Protein AF-A0A2G1YJS3-F1 (afdb_monomer)

Radius of gyration: 33.69 Å; Cα contacts (8 Å, |Δi|>4): 1370; chains: 1; bounding box: 72×81×88 Å

Foldseek 3Di:
DDAAWDWDDAPNDIDIDGVVCCVPLAVQLLQVLLVHGDDDLVVDDDPDDSVLSSLLCLLQPQEAEQEPQHPDPVSVVSVVSNLALAQHYYAAEYAQRHDGDPVCVVDDYHHADDPDPVSRVVNSPVSSVCVNCCVVDRRGRPNNVVCCVVVVAPDVVPVVSNLVVLLVQLVPDDDLSSLSSSCSRQVSDPPHDLVSLQSSLVVNVLVVVLVVSLVSLVSSCVNPVLALVSLLSNLQSLLSVDDVSLVVSLVSLVSSCVSPVLPLSSLQSNLVSCVVVVVLVVSLVSLVSSCVSPVLDLSSLLSNLLSQCLVPVDLPGPSLVSLVVSCVSLVPDDLALLSLQSVLLSCVSNVVPVSSVVSNVVSLVRDLDLVSLQVSLVSLCSSLVSVRVNVSSPVSSVVSVVSSVVSLCVLLDDPDPDQPDDDDFAAAKEWEAEQQAQAWDQDPVRDTHGFFDADDDDQHHHLLVQCLCAAVDPPHPHPDDLVRYAYEYQENLHQQLDLVSLVVSLVSVVSNCVSNVHDLLRYHYAYDLRNFNQVVLVVPVLCRNLSVLVSLCVSLPDPSSCVQQVLFPDPSDPPDGHGQLLSRWGWRDDPSNLEIEIHAEQCNVRHNVDQAGERDPSSLVVVVVVCDPDHPSRAAYEYHHAFALDDDPDDQDQDPVRDGDDDRHHHPCSLVVQVSCLSSNHAEYEYEDQLDWDWDWADRDDPPSVHDSPGTYIYIYARHQTTDPVSDDPPAFHKGKMKTAPDSHQDAPAFGIKIWIWGFDPDRPTHIDTPDIDGDHD

Nearest PDB structures (foldseek):
  6tzt-assembly1_A  TM=5.117E-01  e=1.471E-02  Homo sapiens
  3mkr-assembly1_A  TM=5.051E-01  e=1.759E-02  Bos taurus
  9g8o-assembly1_B  TM=3.560E-01  e=1.721E-03  Homo sapiens
  5a1v-assembly1_Q  TM=5.017E-01  e=2.515E-02  Mus musculus
  7qds-assembly1_B  TM=3.649E-01  e=2.942E-03  Homo sapiens

Structure (mmCIF, N/CA/C/O backbone):
data_AF-A0A2G1YJS3-F1
#
_entry.id   AF-A0A2G1YJS3-F1
#
loop_
_atom_site.group_PDB
_atom_site.id
_atom_site.type_symbol
_atom_site.label_atom_id
_atom_site.label_alt_id
_atom_site.label_comp_id
_atom_site.label_asym_id
_atom_site.label_entity_id
_atom_site.label_seq_id
_atom_site.pdbx_PDB_ins_code
_atom_site.Cartn_x
_atom_site.Cartn_y
_atom_site.Cartn_z
_atom_site.occupancy
_atom_site.B_iso_or_equiv
_atom_site.auth_seq_id
_atom_site.auth_comp_id
_atom_site.auth_asym_id
_atom_site.auth_atom_id
_atom_site.pdbx_PDB_model_num
ATOM 1 N N . MET A 1 1 ? 17.536 25.707 -36.604 1.00 84.62 1 MET A N 1
ATOM 2 C CA . MET A 1 1 ? 18.272 26.511 -37.613 1.00 84.62 1 MET A CA 1
ATOM 3 C C . MET A 1 1 ? 19.395 27.272 -36.917 1.00 84.62 1 MET A C 1
ATOM 5 O O . MET A 1 1 ? 19.230 27.537 -35.730 1.00 84.62 1 MET A O 1
ATOM 9 N N . PRO A 1 2 ? 20.509 27.614 -37.590 1.00 83.12 2 PRO A N 1
ATOM 10 C CA . PRO A 1 2 ? 21.547 28.486 -37.027 1.00 83.12 2 PRO A CA 1
ATOM 11 C C . PRO A 1 2 ? 21.031 29.907 -36.730 1.00 83.12 2 PRO A C 1
ATOM 13 O O . PRO A 1 2 ? 19.958 30.285 -37.195 1.00 83.12 2 PRO A O 1
ATOM 16 N N . PHE A 1 3 ? 21.807 30.699 -35.981 1.00 82.25 3 PHE A N 1
ATOM 17 C CA . PHE A 1 3 ? 21.450 32.068 -35.582 1.00 82.25 3 PHE A CA 1
ATOM 18 C C . PHE A 1 3 ? 22.384 33.126 -36.182 1.00 82.25 3 PHE A C 1
ATOM 20 O O . PHE A 1 3 ? 23.585 32.888 -36.347 1.00 82.25 3 PHE A O 1
ATOM 27 N N . GLY A 1 4 ? 21.834 34.315 -36.450 1.00 83.50 4 GLY A N 1
ATOM 28 C CA . GLY A 1 4 ? 22.567 35.466 -36.983 1.00 83.50 4 GLY A CA 1
ATOM 29 C C . GLY A 1 4 ? 23.189 35.235 -38.364 1.00 83.50 4 GLY A C 1
ATOM 30 O O . GLY A 1 4 ? 22.829 34.312 -39.093 1.00 83.50 4 GLY A O 1
ATOM 31 N N . ARG A 1 5 ? 24.159 36.081 -38.724 1.00 86.38 5 ARG A N 1
ATOM 32 C CA . ARG A 1 5 ? 24.977 35.879 -39.926 1.00 86.38 5 ARG A CA 1
ATOM 33 C C . ARG A 1 5 ? 26.061 34.856 -39.662 1.00 86.38 5 ARG A C 1
ATOM 35 O O . ARG A 1 5 ? 26.774 34.931 -38.653 1.00 86.38 5 ARG A O 1
ATOM 42 N N . ARG A 1 6 ? 26.176 33.878 -40.551 1.00 84.19 6 ARG A N 1
ATOM 43 C CA . ARG A 1 6 ? 27.137 32.790 -40.404 1.00 84.19 6 ARG A CA 1
ATOM 44 C C . ARG A 1 6 ? 27.801 32.494 -41.731 1.00 84.19 6 ARG A C 1
ATOM 46 O O . ARG A 1 6 ? 27.121 32.201 -42.712 1.00 84.19 6 ARG A O 1
ATOM 53 N N . ALA A 1 7 ? 29.128 32.533 -41.715 1.00 81.06 7 ALA A N 1
ATOM 54 C CA . ALA A 1 7 ? 29.941 32.056 -42.813 1.00 81.06 7 ALA A CA 1
ATOM 55 C C . ALA A 1 7 ? 30.203 30.549 -42.670 1.00 81.06 7 ALA A C 1
ATOM 57 O O . ALA A 1 7 ? 30.446 30.068 -41.561 1.00 81.06 7 ALA A O 1
ATOM 58 N N . TYR A 1 8 ? 30.154 29.804 -43.769 1.00 72.38 8 TYR A N 1
ATOM 59 C CA . TYR A 1 8 ? 30.517 28.390 -43.824 1.00 72.38 8 TYR A CA 1
ATOM 60 C C . TYR A 1 8 ? 31.071 28.009 -45.192 1.00 72.38 8 TYR A C 1
ATOM 62 O O . TYR A 1 8 ? 30.878 28.711 -46.182 1.00 72.38 8 TYR A O 1
ATOM 70 N N . ILE A 1 9 ? 31.757 26.871 -45.222 1.00 71.19 9 ILE A N 1
ATOM 71 C CA . ILE A 1 9 ? 32.312 26.290 -46.438 1.00 71.19 9 ILE A CA 1
ATOM 72 C C . ILE A 1 9 ? 31.300 25.283 -46.994 1.00 71.19 9 ILE A C 1
ATOM 74 O O . ILE A 1 9 ? 30.866 24.379 -46.275 1.00 71.19 9 ILE A O 1
ATOM 78 N N . ASN A 1 10 ? 30.924 25.446 -48.261 1.00 69.00 10 ASN A N 1
ATOM 79 C CA . ASN A 1 10 ? 30.030 24.550 -48.989 1.00 69.00 10 ASN A CA 1
ATOM 80 C C . ASN A 1 10 ? 30.782 23.949 -50.180 1.00 69.00 10 ASN A C 1
ATOM 82 O O . ASN A 1 10 ? 30.911 24.586 -51.224 1.00 69.00 10 ASN A O 1
ATOM 86 N N . GLY A 1 11 ? 31.324 22.743 -50.009 1.00 70.88 11 GLY A N 1
ATOM 87 C CA . GLY A 1 11 ? 32.300 22.203 -50.957 1.00 70.88 11 GLY A CA 1
ATOM 88 C C . GLY A 1 11 ? 33.600 23.006 -50.894 1.00 70.88 11 GLY A C 1
ATOM 89 O O . GLY A 1 11 ? 34.223 23.046 -49.837 1.00 70.88 11 GLY A O 1
ATOM 90 N N . ASP A 1 12 ? 33.968 23.662 -51.996 1.00 66.06 12 ASP A N 1
ATOM 91 C CA . ASP A 1 12 ? 35.183 24.486 -52.096 1.00 66.06 12 ASP A CA 1
ATOM 92 C C . ASP A 1 12 ? 34.917 26.000 -51.918 1.00 66.06 12 ASP A C 1
ATOM 94 O O . ASP A 1 12 ? 35.863 26.786 -51.830 1.00 66.06 12 ASP A O 1
ATOM 98 N N . ASP A 1 13 ? 33.648 26.424 -51.812 1.00 72.19 13 ASP A N 1
ATOM 99 C CA . ASP A 1 13 ? 33.253 27.839 -51.758 1.00 72.19 13 ASP A CA 1
ATOM 100 C C . ASP A 1 13 ? 32.917 28.320 -50.336 1.00 72.19 13 ASP A C 1
ATOM 102 O O . ASP A 1 13 ? 32.229 27.641 -49.570 1.00 72.19 13 ASP A O 1
ATOM 106 N N . SER A 1 14 ? 33.337 29.546 -50.001 1.00 75.38 14 SER A N 1
ATOM 107 C CA . SER A 1 14 ? 32.932 30.246 -48.772 1.00 75.38 14 SER A CA 1
ATOM 108 C C . SER A 1 14 ? 31.627 31.008 -48.990 1.00 75.38 14 SER A C 1
ATOM 110 O O . SER A 1 14 ? 31.489 31.762 -49.955 1.00 75.38 14 SER A O 1
ATOM 112 N N . ARG A 1 15 ? 30.667 30.834 -48.083 1.00 75.50 15 ARG A N 1
ATOM 113 C CA . ARG A 1 15 ? 29.327 31.424 -48.163 1.00 75.50 15 ARG A CA 1
ATOM 114 C C . ARG A 1 15 ? 28.925 32.045 -46.849 1.00 75.50 15 ARG A C 1
ATOM 116 O O . ARG A 1 15 ? 29.264 31.511 -45.804 1.00 75.50 15 ARG A O 1
ATOM 123 N N . GLU A 1 16 ? 28.133 33.109 -46.902 1.00 82.25 16 GLU A N 1
ATOM 124 C CA . GLU A 1 16 ? 27.511 33.728 -45.732 1.00 82.25 16 GLU A CA 1
ATOM 125 C C . GLU A 1 16 ? 25.987 33.693 -45.872 1.00 82.25 16 GLU A C 1
ATOM 127 O O . GLU A 1 16 ? 25.449 34.016 -46.930 1.00 82.25 16 GLU A O 1
ATOM 132 N N . VAL A 1 17 ? 25.290 33.289 -44.808 1.00 82.19 17 VAL A N 1
ATOM 133 C CA . VAL A 1 17 ? 23.821 33.270 -44.749 1.00 82.19 17 VAL A CA 1
ATOM 134 C C . VAL A 1 17 ? 23.357 34.078 -43.542 1.00 82.19 17 VAL A C 1
ATOM 136 O O . VAL A 1 17 ? 23.880 33.911 -42.438 1.00 82.19 17 VAL A O 1
ATOM 139 N N . ASP A 1 18 ? 22.371 34.950 -43.761 1.00 88.44 18 ASP A N 1
ATOM 140 C CA . ASP A 1 18 ? 21.687 35.714 -42.716 1.00 88.44 18 ASP A CA 1
ATOM 141 C C . ASP A 1 18 ? 20.450 34.943 -42.237 1.00 88.44 18 ASP A C 1
ATOM 143 O O . ASP A 1 18 ? 19.372 35.005 -42.835 1.00 88.44 18 ASP A O 1
ATOM 147 N N . PHE A 1 19 ? 20.618 34.178 -41.157 1.00 87.94 19 PHE A N 1
ATOM 148 C CA . PHE A 1 19 ? 19.557 33.328 -40.622 1.00 87.94 19 PHE A CA 1
ATOM 149 C C . PHE A 1 19 ? 18.447 34.117 -39.913 1.00 87.94 19 PHE A C 1
ATOM 151 O O . PHE A 1 19 ? 17.335 33.604 -39.784 1.00 87.94 19 PHE A O 1
ATOM 158 N N . GLU A 1 20 ? 18.699 35.368 -39.510 1.00 89.31 20 GLU A N 1
ATOM 159 C CA . GLU A 1 20 ? 17.640 36.251 -39.004 1.00 89.31 20 GLU A CA 1
ATOM 160 C C . GLU A 1 20 ? 16.728 36.714 -40.134 1.00 89.31 20 GLU A C 1
ATOM 162 O O . GLU A 1 20 ? 15.501 36.660 -40.008 1.00 89.31 20 GLU A O 1
ATOM 167 N N . ALA A 1 21 ? 17.313 37.143 -41.255 1.00 88.06 21 ALA A N 1
ATOM 168 C CA . ALA A 1 21 ? 16.539 37.522 -42.430 1.00 88.06 21 ALA A CA 1
ATOM 169 C C . ALA A 1 21 ? 15.719 36.331 -42.948 1.00 88.06 21 ALA A C 1
ATOM 171 O O . ALA A 1 21 ? 14.517 36.467 -43.169 1.00 88.06 21 ALA A O 1
ATOM 172 N N . LEU A 1 22 ? 16.336 35.150 -43.046 1.00 89.62 22 LEU A N 1
ATOM 173 C CA . LEU A 1 22 ? 15.660 33.925 -43.472 1.00 89.62 22 LEU A CA 1
ATOM 174 C C . LEU A 1 22 ? 14.475 33.554 -42.562 1.00 89.62 22 LEU A C 1
ATOM 176 O O . LEU A 1 22 ? 13.387 33.250 -43.057 1.00 89.62 22 LEU A O 1
ATOM 180 N N . TYR A 1 23 ? 14.656 33.595 -41.237 1.00 91.56 23 TYR A N 1
ATOM 181 C CA . TYR A 1 23 ? 13.576 33.291 -40.299 1.00 91.56 23 TYR A CA 1
ATOM 182 C C . TYR A 1 23 ? 12.413 34.277 -40.445 1.00 91.56 23 TYR A C 1
ATOM 184 O O . TYR A 1 23 ? 11.275 33.867 -40.675 1.00 91.56 23 TYR A O 1
ATOM 192 N N . ASN A 1 24 ? 12.702 35.577 -40.365 1.00 90.19 24 ASN A N 1
ATOM 193 C CA . ASN A 1 24 ? 11.674 36.615 -40.306 1.00 90.19 24 ASN A CA 1
ATOM 194 C C . ASN A 1 24 ? 10.959 36.828 -41.645 1.00 90.19 24 ASN A C 1
ATOM 196 O O . ASN A 1 24 ? 9.751 37.058 -41.665 1.00 90.19 24 ASN A O 1
ATOM 200 N N . GLN A 1 25 ? 11.691 36.756 -42.758 1.00 90.38 25 GLN A N 1
ATOM 201 C CA . GLN A 1 25 ? 11.172 37.117 -44.080 1.00 90.38 25 GLN A CA 1
ATOM 202 C C . GLN A 1 25 ? 10.686 35.916 -44.886 1.00 90.38 25 GLN A C 1
ATOM 204 O O . GLN A 1 25 ? 9.979 36.113 -45.865 1.00 90.38 25 GLN A O 1
ATOM 209 N N . VAL A 1 26 ? 11.042 34.685 -44.506 1.00 90.69 26 VAL A N 1
ATOM 210 C CA . VAL A 1 26 ? 10.693 33.489 -45.288 1.00 90.69 26 VAL A CA 1
ATOM 211 C C . VAL A 1 26 ? 9.972 32.459 -44.427 1.00 90.69 26 VAL A C 1
ATOM 213 O O . VAL A 1 26 ? 8.802 32.161 -44.673 1.00 90.69 26 VAL A O 1
ATOM 216 N N . ILE A 1 27 ? 10.639 31.931 -43.397 1.00 93.06 27 ILE A N 1
ATOM 217 C CA . ILE A 1 27 ? 10.118 30.800 -42.613 1.00 93.06 27 ILE A CA 1
ATOM 218 C C . ILE A 1 27 ? 8.857 31.213 -41.846 1.00 93.06 27 ILE A C 1
ATOM 220 O O . ILE A 1 27 ? 7.812 30.577 -41.994 1.00 93.06 27 ILE A O 1
ATOM 224 N N . SER A 1 28 ? 8.921 32.302 -41.078 1.00 93.19 28 SER A N 1
ATOM 225 C CA . SER A 1 28 ? 7.798 32.796 -40.276 1.00 93.19 28 SER A CA 1
ATOM 226 C C . SER A 1 28 ? 6.593 33.173 -41.135 1.00 93.19 28 SER A C 1
ATOM 228 O O . SER A 1 28 ? 5.469 32.802 -40.798 1.00 93.19 28 SER A O 1
ATOM 230 N N . LEU A 1 29 ? 6.815 33.824 -42.283 1.00 93.25 29 LEU A N 1
ATOM 231 C CA . LEU A 1 29 ? 5.738 34.168 -43.216 1.00 93.25 29 LEU A CA 1
ATOM 232 C C . LEU A 1 29 ? 5.111 32.923 -43.856 1.00 93.25 29 LEU A C 1
ATOM 234 O O . LEU A 1 29 ? 3.889 32.854 -43.974 1.00 93.25 29 LEU A O 1
ATOM 238 N N . GLY A 1 30 ? 5.910 31.913 -44.213 1.00 92.75 30 GLY A N 1
ATOM 239 C CA . GLY A 1 30 ? 5.402 30.637 -44.730 1.00 92.75 30 GLY A CA 1
ATOM 240 C C . GLY A 1 30 ? 4.544 29.882 -43.709 1.00 92.75 30 GLY A C 1
ATOM 241 O O . GLY A 1 30 ? 3.482 29.359 -44.055 1.00 92.75 30 GLY A O 1
ATOM 242 N N . VAL A 1 31 ? 4.961 29.877 -42.439 1.00 93.12 31 VAL A N 1
ATOM 243 C CA . VAL A 1 31 ? 4.206 29.273 -41.326 1.00 93.12 31 VAL A CA 1
ATOM 244 C C . VAL A 1 31 ? 2.888 30.017 -41.082 1.00 93.12 31 VAL A C 1
ATOM 246 O O . VAL A 1 31 ? 1.831 29.386 -40.998 1.00 93.12 31 VAL A O 1
ATOM 249 N N . GLN A 1 32 ? 2.921 31.350 -41.046 1.00 93.00 32 GLN A N 1
ATOM 250 C CA . GLN A 1 32 ? 1.727 32.185 -40.872 1.00 93.00 32 GLN A CA 1
ATOM 251 C C . GLN A 1 32 ? 0.754 32.061 -42.051 1.00 93.00 32 GLN A C 1
ATOM 253 O O . GLN A 1 32 ? -0.455 31.959 -41.842 1.00 93.00 32 GLN A O 1
ATOM 258 N N . ALA A 1 33 ? 1.258 31.974 -43.286 1.00 88.75 33 ALA A N 1
ATOM 259 C CA . ALA A 1 33 ? 0.445 31.741 -44.481 1.00 88.75 33 ALA A CA 1
ATOM 260 C C . ALA A 1 33 ? -0.280 30.382 -44.459 1.00 88.75 33 ALA A C 1
ATOM 262 O O . ALA A 1 33 ? -1.255 30.183 -45.188 1.00 88.75 33 ALA A O 1
ATOM 263 N N . ALA A 1 34 ? 0.180 29.438 -43.633 1.00 89.25 34 ALA A N 1
ATOM 264 C CA . ALA A 1 34 ? -0.485 28.167 -43.370 1.00 89.25 34 ALA A CA 1
ATOM 265 C C . ALA A 1 34 ? -1.435 28.204 -42.155 1.00 89.25 34 ALA A C 1
ATOM 267 O O . ALA A 1 34 ? -1.963 27.160 -41.774 1.00 89.25 34 ALA A O 1
ATOM 268 N N . GLY A 1 35 ? -1.665 29.377 -41.552 1.00 88.62 35 GLY A N 1
ATOM 269 C CA . GLY A 1 35 ? -2.533 29.546 -40.384 1.00 88.62 35 GLY A CA 1
ATOM 270 C C . GLY A 1 35 ? -1.928 29.018 -39.082 1.00 88.62 35 GLY A C 1
ATOM 271 O O . GLY A 1 35 ? -2.668 28.659 -38.169 1.00 88.62 35 GLY A O 1
ATOM 272 N N . ARG A 1 36 ? -0.595 28.921 -39.000 1.00 89.38 36 ARG A N 1
ATOM 273 C CA . ARG A 1 36 ? 0.131 28.429 -37.820 1.00 89.38 36 ARG A CA 1
ATOM 274 C C . ARG A 1 36 ? 0.968 29.536 -37.180 1.00 89.38 36 ARG A C 1
ATOM 276 O O . ARG A 1 36 ? 1.333 30.513 -37.831 1.00 89.38 36 ARG A O 1
ATOM 283 N N . THR A 1 37 ? 1.307 29.350 -35.908 1.00 89.75 37 THR A N 1
ATOM 284 C CA . THR A 1 37 ? 2.161 30.273 -35.151 1.00 89.75 37 THR A CA 1
ATOM 285 C C . THR A 1 37 ? 3.617 29.802 -35.211 1.00 89.75 37 THR A C 1
ATOM 287 O O . THR A 1 37 ? 3.895 28.694 -34.744 1.00 89.75 37 THR A O 1
ATOM 290 N N . PRO A 1 38 ? 4.551 30.588 -35.780 1.00 90.31 38 PRO A N 1
ATOM 291 C CA . PRO A 1 38 ? 5.971 30.260 -35.736 1.00 90.31 38 PRO A CA 1
ATOM 292 C C . PRO A 1 38 ? 6.515 30.454 -34.317 1.00 90.31 38 PRO A C 1
ATOM 294 O O . PRO A 1 38 ? 6.115 31.379 -33.612 1.00 90.31 38 PRO A O 1
ATOM 297 N N . LEU A 1 39 ? 7.421 29.569 -33.907 1.00 87.06 39 LEU A N 1
ATOM 298 C CA . LEU A 1 39 ? 8.127 29.653 -32.635 1.00 87.06 39 LEU A CA 1
ATOM 299 C C . LEU A 1 39 ? 9.562 29.172 -32.839 1.00 87.06 39 LEU A C 1
ATOM 301 O O . LEU A 1 39 ? 9.781 28.013 -33.206 1.00 87.06 39 LEU A O 1
ATOM 305 N N . ARG A 1 40 ? 10.538 30.042 -32.573 1.00 85.75 40 ARG A N 1
ATOM 306 C CA . ARG A 1 40 ? 11.958 29.678 -32.558 1.00 85.75 40 ARG A CA 1
ATOM 307 C C . ARG A 1 40 ? 12.425 29.453 -31.124 1.00 85.75 40 ARG A C 1
ATOM 309 O O . ARG A 1 40 ? 12.032 30.174 -30.217 1.00 85.75 40 ARG A O 1
ATOM 316 N N . ILE A 1 41 ? 13.276 28.449 -30.915 1.00 71.00 41 ILE A N 1
ATOM 317 C CA . ILE A 1 41 ? 13.687 27.988 -29.575 1.00 71.00 41 ILE A CA 1
ATOM 318 C C . ILE A 1 41 ? 14.299 29.100 -28.701 1.00 71.00 41 ILE A C 1
ATOM 320 O O . ILE A 1 41 ? 14.109 29.084 -27.492 1.00 71.00 41 ILE A O 1
ATOM 324 N N . GLU A 1 42 ? 14.975 30.083 -29.296 1.00 66.25 42 GLU A N 1
ATOM 325 C CA . GLU A 1 42 ? 15.589 31.210 -28.575 1.00 66.25 42 GLU A CA 1
ATOM 326 C C . GLU A 1 42 ? 14.587 32.304 -28.157 1.00 66.25 42 GLU A C 1
ATOM 328 O O . GLU A 1 42 ? 14.887 33.112 -27.285 1.00 66.25 42 GLU A O 1
ATOM 333 N N . GLU A 1 43 ? 13.377 32.321 -28.725 1.00 71.00 43 GLU A N 1
ATOM 334 C CA . GLU A 1 43 ? 12.305 33.261 -28.347 1.00 71.00 43 GLU A CA 1
ATOM 335 C C . GLU A 1 43 ? 11.604 32.841 -27.040 1.00 71.00 43 GLU A C 1
ATOM 337 O O . GLU A 1 43 ? 10.724 33.538 -26.531 1.00 71.00 43 GLU A O 1
ATOM 342 N N . LEU A 1 44 ? 12.009 31.703 -26.468 1.00 64.69 44 LEU A N 1
ATOM 343 C CA . LEU A 1 44 ? 11.517 31.176 -25.202 1.00 64.69 44 LEU A CA 1
ATOM 344 C C . LEU A 1 44 ? 12.278 31.806 -24.030 1.00 64.69 44 LEU A C 1
ATOM 346 O O . LEU A 1 44 ? 13.322 31.318 -23.604 1.00 64.69 44 LEU A O 1
ATOM 350 N N . VAL A 1 45 ? 11.727 32.884 -23.472 1.00 52.62 45 VAL A N 1
ATOM 351 C CA . VAL A 1 45 ? 12.222 33.490 -22.229 1.00 52.62 45 VAL A CA 1
ATOM 352 C C . VAL A 1 45 ? 11.371 32.992 -21.060 1.00 52.62 45 VAL A C 1
ATOM 354 O O . VAL A 1 45 ? 10.408 33.638 -20.654 1.00 52.62 45 VAL A O 1
ATOM 357 N N . THR A 1 46 ? 11.719 31.824 -20.518 1.00 52.69 46 THR A N 1
ATOM 358 C CA . THR A 1 46 ? 11.095 31.274 -19.300 1.00 52.69 46 THR A CA 1
ATOM 359 C C . THR A 1 46 ? 12.162 30.904 -18.264 1.00 52.69 46 THR A C 1
ATOM 361 O O . THR A 1 46 ? 13.117 30.209 -18.619 1.00 52.69 46 THR A O 1
ATOM 364 N N . PRO A 1 47 ? 12.031 31.313 -16.983 1.00 41.78 47 PRO A N 1
ATOM 365 C CA . PRO A 1 47 ? 12.973 30.924 -15.930 1.00 41.78 47 PRO A CA 1
ATOM 366 C C . PRO A 1 47 ? 13.071 29.395 -15.795 1.00 41.78 47 PRO A C 1
ATOM 368 O O . PRO A 1 47 ? 12.049 28.719 -15.723 1.00 41.78 47 PRO A O 1
ATOM 371 N N . GLY A 1 48 ? 14.285 28.835 -15.762 1.00 52.38 48 GLY A N 1
ATOM 372 C CA . GLY A 1 48 ? 14.510 27.395 -15.570 1.00 52.38 48 GLY A CA 1
ATOM 373 C C . GLY A 1 48 ? 15.720 26.850 -16.334 1.00 52.38 48 GLY A C 1
ATOM 374 O O . GLY A 1 48 ? 16.473 27.598 -16.953 1.00 52.38 48 GLY A O 1
ATOM 375 N N . ASN A 1 49 ? 15.919 25.528 -16.289 1.00 47.84 49 ASN A N 1
ATOM 376 C CA . ASN A 1 49 ? 17.010 24.873 -17.014 1.00 47.84 49 ASN A CA 1
ATOM 377 C C . ASN A 1 49 ? 16.747 24.907 -18.531 1.00 47.84 49 ASN A C 1
ATOM 379 O O . ASN A 1 49 ? 15.840 24.235 -19.027 1.00 47.84 49 ASN A O 1
ATOM 383 N N . ILE A 1 50 ? 17.573 25.667 -19.253 1.00 54.12 50 ILE A N 1
ATOM 384 C CA . ILE A 1 50 ? 17.506 25.862 -20.709 1.00 54.12 50 ILE A CA 1
ATOM 385 C C . ILE A 1 50 ? 17.516 24.516 -21.451 1.00 54.12 50 ILE A C 1
ATOM 387 O O . ILE A 1 50 ? 16.779 24.347 -22.422 1.00 54.12 50 ILE A O 1
ATOM 391 N N . ALA A 1 51 ? 18.288 23.531 -20.968 1.00 54.62 51 ALA A N 1
ATOM 392 C CA . ALA A 1 51 ? 18.459 22.249 -21.646 1.00 54.62 51 ALA A CA 1
ATOM 393 C C . ALA A 1 51 ? 17.170 21.411 -21.700 1.00 54.62 51 ALA A C 1
ATOM 395 O O . ALA A 1 51 ? 16.899 20.753 -22.701 1.00 54.62 51 ALA A O 1
ATOM 396 N N . SER A 1 52 ? 16.344 21.463 -20.655 1.00 58.12 52 SER A N 1
ATOM 397 C CA . SER A 1 52 ? 15.088 20.703 -20.597 1.00 58.12 52 SER A CA 1
ATOM 398 C C . SER A 1 52 ? 13.971 21.358 -21.419 1.00 58.12 52 SER A C 1
ATOM 400 O O . SER A 1 52 ? 13.104 20.669 -21.955 1.00 58.12 52 SER A O 1
ATOM 402 N N . GLN A 1 53 ? 13.990 22.689 -21.556 1.00 65.62 53 GLN A N 1
ATOM 403 C CA . GLN A 1 53 ? 12.928 23.438 -22.236 1.00 65.62 53 GLN A CA 1
ATOM 404 C C . GLN A 1 53 ? 12.944 23.229 -23.756 1.00 65.62 53 GLN A C 1
ATOM 406 O O . GLN A 1 53 ? 11.898 22.942 -24.344 1.00 65.62 53 GLN A O 1
ATOM 411 N N . TYR A 1 54 ? 14.115 23.325 -24.397 1.00 74.00 54 TYR A N 1
ATOM 412 C CA . TYR A 1 54 ? 14.208 23.170 -25.853 1.00 74.00 54 TYR A CA 1
ATOM 413 C C . TYR A 1 54 ? 13.885 21.729 -26.292 1.00 74.00 54 TYR A C 1
ATOM 415 O O . TYR A 1 54 ? 13.164 21.535 -27.272 1.00 74.00 54 TYR A O 1
ATOM 423 N N . LEU A 1 55 ? 14.330 20.724 -25.522 1.00 72.12 55 LEU A N 1
ATOM 424 C CA . LEU A 1 55 ? 14.036 19.308 -25.772 1.00 72.12 55 LEU A CA 1
ATOM 425 C C . LEU A 1 55 ? 12.535 19.013 -25.689 1.00 72.12 55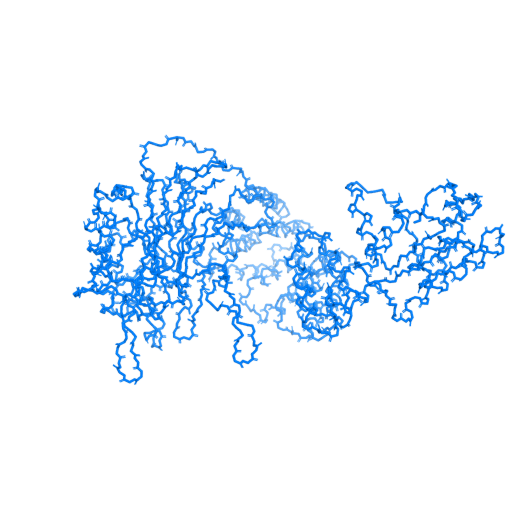 LEU A C 1
ATOM 427 O O . LEU A 1 55 ? 11.972 18.377 -26.580 1.00 72.12 55 LEU A O 1
ATOM 431 N N . ASN A 1 56 ? 11.856 19.530 -24.663 1.00 69.81 56 ASN A N 1
ATOM 432 C CA . ASN A 1 56 ? 10.411 19.352 -24.539 1.00 69.81 56 ASN A CA 1
ATOM 433 C C . ASN A 1 56 ? 9.668 19.985 -25.721 1.00 69.81 56 ASN A C 1
ATOM 435 O O . ASN A 1 56 ? 8.741 19.384 -26.267 1.00 69.81 56 ASN A O 1
ATOM 439 N N . ARG A 1 57 ? 10.082 21.178 -26.161 1.00 79.38 57 ARG A N 1
ATOM 440 C CA . ARG A 1 57 ? 9.438 21.883 -27.279 1.00 79.38 57 ARG A CA 1
ATOM 441 C C . ARG A 1 57 ? 9.669 21.190 -28.613 1.00 79.38 57 ARG A C 1
ATOM 443 O O . ARG A 1 57 ? 8.711 21.022 -29.363 1.00 79.38 57 ARG A O 1
ATOM 450 N N . ILE A 1 58 ? 10.890 20.733 -28.888 1.00 82.38 58 ILE A N 1
ATOM 451 C CA . ILE A 1 58 ? 11.185 20.066 -30.158 1.00 82.38 58 ILE A CA 1
ATOM 452 C C . ILE A 1 58 ? 10.449 18.724 -30.272 1.00 82.38 58 ILE A C 1
ATOM 454 O O . ILE A 1 58 ? 9.911 18.406 -31.330 1.00 82.38 58 ILE A O 1
ATOM 458 N N . VAL A 1 59 ? 10.322 17.963 -29.179 1.00 78.62 59 VAL A N 1
ATOM 459 C CA . VAL A 1 59 ? 9.583 16.688 -29.175 1.00 78.62 59 VAL A CA 1
ATOM 460 C C . VAL A 1 59 ? 8.065 16.900 -29.236 1.00 78.62 59 VAL A C 1
ATOM 462 O O . VAL A 1 59 ? 7.382 16.182 -29.966 1.00 78.62 59 VAL A O 1
ATOM 465 N N . SER A 1 60 ? 7.527 17.897 -28.526 1.00 74.69 60 SER A N 1
ATOM 466 C CA . SER A 1 60 ? 6.073 18.118 -28.432 1.00 74.69 60 SER A CA 1
ATOM 467 C C . SER A 1 60 ? 5.461 18.900 -29.596 1.00 74.69 60 SER A C 1
ATOM 469 O O . SER A 1 60 ? 4.261 18.747 -29.835 1.00 74.69 60 SER A O 1
ATOM 471 N N . ALA A 1 61 ? 6.249 19.684 -30.344 1.00 84.25 61 ALA A N 1
ATOM 472 C CA . ALA A 1 61 ? 5.753 20.517 -31.439 1.00 84.25 61 ALA A CA 1
ATOM 473 C C . ALA A 1 61 ? 4.940 19.717 -32.472 1.00 84.25 61 ALA A C 1
ATOM 475 O O . ALA A 1 61 ? 5.343 18.628 -32.900 1.00 84.25 61 ALA A O 1
ATOM 476 N N . ASP A 1 62 ? 3.817 20.289 -32.913 1.00 83.88 62 ASP A N 1
ATOM 477 C CA . ASP A 1 62 ? 2.933 19.688 -33.923 1.00 83.88 62 ASP A CA 1
ATOM 478 C C . ASP A 1 62 ? 3.632 19.506 -35.273 1.00 83.88 62 ASP A C 1
ATOM 480 O O . ASP A 1 62 ? 3.356 18.561 -36.006 1.00 83.88 62 ASP A O 1
ATOM 484 N N . LEU A 1 63 ? 4.573 20.400 -35.579 1.00 88.25 63 LEU A N 1
ATOM 485 C CA . LEU A 1 63 ? 5.418 20.378 -36.763 1.00 88.25 63 LEU A CA 1
ATOM 486 C C . LEU A 1 63 ? 6.769 21.013 -36.419 1.00 88.25 63 LEU A C 1
ATOM 488 O O . LEU A 1 63 ? 6.806 22.082 -35.813 1.00 88.25 63 LEU A O 1
ATOM 492 N N . ALA A 1 64 ? 7.861 20.383 -36.846 1.00 91.00 64 ALA A N 1
ATOM 493 C CA . ALA A 1 64 ? 9.201 20.963 -36.787 1.00 91.00 64 ALA A CA 1
ATOM 494 C C . ALA A 1 64 ? 9.695 21.330 -38.197 1.00 91.00 64 ALA A C 1
ATOM 496 O O . ALA A 1 64 ? 9.434 20.601 -39.155 1.00 91.00 64 ALA A O 1
ATOM 497 N N . ILE A 1 65 ? 10.424 22.442 -38.320 1.00 92.62 65 ILE A N 1
ATOM 498 C CA . ILE A 1 65 ? 11.115 22.841 -39.553 1.00 92.62 65 ILE A CA 1
ATOM 499 C C . ILE A 1 65 ? 12.614 22.888 -39.250 1.00 92.62 65 ILE A C 1
ATOM 501 O O . ILE A 1 65 ? 13.047 23.648 -38.383 1.00 92.62 65 ILE A O 1
ATOM 505 N N . ALA A 1 66 ? 13.399 22.068 -39.947 1.00 92.94 66 ALA A N 1
ATOM 506 C CA . ALA A 1 66 ? 14.846 22.000 -39.783 1.00 92.94 66 ALA A CA 1
ATOM 507 C C . ALA A 1 66 ? 15.543 22.587 -41.014 1.00 92.94 66 ALA A C 1
ATOM 509 O O . ALA A 1 66 ? 15.455 22.032 -42.107 1.00 92.94 66 ALA A O 1
ATOM 510 N N . ASP A 1 67 ? 16.238 23.708 -40.819 1.00 92.50 67 ASP A N 1
ATOM 511 C CA . ASP A 1 67 ? 17.098 24.304 -41.841 1.00 92.50 67 ASP A CA 1
ATOM 512 C C . ASP A 1 67 ? 18.479 23.647 -41.838 1.00 92.50 67 ASP A C 1
ATOM 514 O O . ASP A 1 67 ? 19.215 23.750 -40.857 1.00 92.50 67 ASP A O 1
ATOM 518 N N . LEU A 1 68 ? 18.811 22.987 -42.944 1.00 92.00 68 LEU A N 1
ATOM 519 C CA . LEU A 1 68 ? 20.042 22.228 -43.156 1.00 92.00 68 LEU A CA 1
ATOM 520 C C . LEU A 1 68 ? 21.039 22.979 -44.040 1.00 92.00 68 LEU A C 1
ATOM 522 O O . LEU A 1 68 ? 21.995 22.378 -44.526 1.00 92.00 68 LEU A O 1
ATOM 526 N N . SER A 1 69 ? 20.824 24.278 -44.261 1.00 88.38 69 SER A N 1
ATOM 527 C CA . SER A 1 69 ? 21.581 25.073 -45.228 1.00 88.38 69 SER A CA 1
ATOM 528 C C . SER A 1 69 ? 23.063 25.194 -44.875 1.00 88.38 69 SER A C 1
ATOM 530 O O . SER A 1 69 ? 23.872 25.488 -45.744 1.00 88.38 69 SER A O 1
ATOM 532 N N . MET A 1 70 ? 23.427 24.936 -43.615 1.00 86.00 70 MET A N 1
ATOM 533 C CA . MET A 1 70 ? 24.797 24.900 -43.104 1.00 86.00 70 MET A CA 1
ATOM 534 C C . MET A 1 70 ? 25.060 23.581 -42.358 1.00 86.00 70 MET A C 1
ATOM 536 O O . MET A 1 70 ? 24.175 23.123 -41.632 1.00 86.00 70 MET A O 1
ATOM 540 N N . PRO A 1 71 ? 26.293 23.028 -42.408 1.00 83.88 71 PRO A N 1
ATOM 541 C CA . PRO A 1 71 ? 26.714 21.908 -41.570 1.00 83.88 71 PRO A CA 1
ATOM 542 C C . PRO A 1 71 ? 26.849 22.293 -40.091 1.00 83.88 71 PRO A C 1
ATOM 544 O O . PRO A 1 71 ? 27.944 22.457 -39.557 1.00 83.88 71 PRO A O 1
ATOM 547 N N . ASN A 1 72 ? 25.709 22.440 -39.421 1.00 87.62 72 ASN A N 1
ATOM 548 C CA . ASN A 1 72 ? 25.620 22.793 -38.014 1.00 87.62 72 ASN A CA 1
ATOM 549 C C . ASN A 1 72 ? 25.299 21.554 -37.162 1.00 87.62 72 ASN A C 1
ATOM 551 O O . ASN A 1 72 ? 24.209 20.990 -37.251 1.00 87.62 72 ASN A O 1
ATOM 555 N N . GLY A 1 73 ? 26.243 21.164 -36.300 1.00 85.88 73 GLY A N 1
ATOM 556 C CA . GLY A 1 73 ? 26.102 19.989 -35.437 1.00 85.88 73 GLY A CA 1
ATOM 557 C C . GLY A 1 73 ? 24.894 20.042 -34.496 1.00 85.88 73 GLY A C 1
ATOM 558 O O . GLY A 1 73 ? 24.260 19.012 -34.286 1.00 85.88 73 GLY A O 1
ATOM 559 N N . ASN A 1 74 ? 24.519 21.225 -33.994 1.00 86.19 74 ASN A N 1
ATOM 560 C CA . ASN A 1 74 ? 23.360 21.367 -33.107 1.00 86.19 74 ASN A CA 1
ATOM 561 C C . ASN A 1 74 ? 22.059 21.087 -33.859 1.00 86.19 74 ASN A C 1
ATOM 563 O O . ASN A 1 74 ? 21.224 20.339 -33.366 1.00 86.19 74 ASN A O 1
ATOM 567 N N . VAL A 1 75 ? 21.918 21.613 -35.082 1.00 88.88 75 VAL A N 1
ATOM 568 C CA . VAL A 1 75 ? 20.728 21.355 -35.907 1.00 88.88 75 VAL A CA 1
ATOM 569 C C . VAL A 1 75 ? 20.595 19.867 -36.227 1.00 88.88 75 VAL A C 1
ATOM 571 O O . VAL A 1 75 ? 19.498 19.321 -36.148 1.00 88.88 75 VAL A O 1
ATOM 574 N N . TYR A 1 76 ? 21.699 19.194 -36.556 1.00 90.25 76 TYR A N 1
ATOM 575 C CA . TYR A 1 76 ? 21.683 17.753 -36.819 1.00 90.25 76 TYR A CA 1
ATOM 576 C C . TYR A 1 76 ? 21.340 16.937 -35.570 1.00 90.25 76 TYR A C 1
ATOM 578 O O . TYR A 1 76 ? 20.563 15.987 -35.654 1.00 90.25 76 TYR A O 1
ATOM 586 N N . TYR A 1 77 ? 21.871 17.328 -34.412 1.00 86.69 77 TYR A N 1
ATOM 587 C CA . TYR A 1 77 ? 21.578 16.691 -33.131 1.00 86.69 77 TYR A CA 1
ATOM 588 C C . TYR A 1 77 ? 20.097 16.838 -32.744 1.00 86.69 77 TYR A C 1
ATOM 590 O O . TYR A 1 77 ? 19.424 15.853 -32.442 1.00 86.69 77 TYR A O 1
ATOM 598 N N . GLU A 1 78 ? 19.562 18.054 -32.839 1.00 88.25 78 GLU A N 1
ATOM 599 C CA . GLU A 1 78 ? 18.151 18.376 -32.607 1.00 88.25 78 GLU A CA 1
ATOM 600 C C . GLU A 1 78 ? 17.216 17.634 -33.571 1.00 88.25 78 GLU A C 1
ATOM 602 O O . GLU A 1 78 ? 16.203 17.069 -33.145 1.00 88.25 78 GLU A O 1
ATOM 607 N N . LEU A 1 79 ? 17.575 17.581 -34.859 1.00 89.81 79 LEU A N 1
ATOM 608 C CA . LEU A 1 79 ? 16.839 16.818 -35.863 1.00 89.81 79 LEU A CA 1
ATOM 609 C C . LEU A 1 79 ? 16.831 15.323 -35.523 1.00 89.81 79 LEU A C 1
ATOM 611 O O . LEU A 1 79 ? 15.771 14.703 -35.574 1.00 89.81 79 LEU A O 1
ATOM 615 N N . GLY A 1 80 ? 17.973 14.757 -35.125 1.00 88.19 80 GLY A N 1
ATOM 616 C CA . GLY A 1 80 ? 18.075 13.360 -34.701 1.00 88.19 80 GLY A CA 1
ATOM 617 C C . GLY A 1 80 ? 17.190 13.046 -33.492 1.00 88.19 80 GLY A C 1
ATOM 618 O O . GLY A 1 80 ? 16.474 12.042 -33.498 1.00 88.19 80 GLY A O 1
ATOM 619 N N . ILE A 1 81 ? 17.160 13.929 -32.486 1.00 85.62 81 ILE A N 1
ATOM 620 C CA . ILE A 1 81 ? 16.274 13.797 -31.316 1.00 85.62 81 ILE A CA 1
ATOM 621 C C . ILE A 1 81 ? 14.805 13.846 -31.736 1.00 85.62 81 ILE A C 1
ATOM 623 O O . ILE A 1 81 ? 14.038 12.950 -31.374 1.00 85.62 81 ILE A O 1
ATOM 627 N N . ARG A 1 82 ? 14.413 14.860 -32.523 1.00 86.94 82 ARG A N 1
ATOM 628 C CA . ARG A 1 82 ? 13.048 14.987 -33.053 1.00 86.94 82 ARG A CA 1
ATOM 629 C C . ARG A 1 82 ? 12.645 13.722 -33.796 1.00 86.94 82 ARG A C 1
ATOM 631 O O . ARG A 1 82 ? 11.564 13.193 -33.549 1.00 86.94 82 ARG A O 1
ATOM 638 N N . GLN A 1 83 ? 13.524 13.238 -34.670 1.00 86.12 83 GLN A N 1
ATOM 639 C CA . GLN A 1 83 ? 13.248 12.083 -35.505 1.00 86.12 83 GLN A CA 1
ATOM 640 C C . GLN A 1 83 ? 13.214 10.764 -34.718 1.00 86.12 83 GLN A C 1
ATOM 642 O O . GLN A 1 83 ? 12.528 9.837 -35.135 1.00 86.12 83 GLN A O 1
ATOM 647 N N . SER A 1 84 ? 13.897 10.678 -33.576 1.00 81.44 84 SER A N 1
ATOM 648 C CA . SER A 1 84 ? 13.922 9.466 -32.746 1.00 81.44 84 SER A CA 1
ATOM 649 C C . SER A 1 84 ? 12.750 9.387 -31.767 1.00 81.44 84 SER A C 1
ATOM 651 O O . SER A 1 84 ? 12.219 8.306 -31.533 1.00 81.44 84 SER A O 1
ATOM 653 N N . LEU A 1 85 ? 12.350 10.519 -31.178 1.00 76.81 85 LEU A N 1
ATOM 654 C CA . LEU A 1 85 ? 11.381 10.551 -30.073 1.00 76.81 85 LEU A CA 1
ATOM 655 C C . LEU A 1 85 ? 9.954 10.911 -30.500 1.00 76.81 85 LEU A C 1
ATOM 657 O O . LEU A 1 85 ? 9.024 10.726 -29.716 1.00 76.81 85 LEU A O 1
ATOM 661 N N . SER A 1 86 ? 9.770 11.441 -31.711 1.00 77.50 86 SER A N 1
ATOM 662 C CA . SER A 1 86 ? 8.470 11.882 -32.210 1.00 77.50 86 SER A CA 1
ATOM 663 C C . SER A 1 86 ? 8.195 11.320 -33.599 1.00 77.50 86 SER A C 1
ATOM 665 O O . SER A 1 86 ? 9.036 11.380 -34.495 1.00 77.50 86 SER A O 1
ATOM 667 N N . ASN A 1 87 ? 6.982 10.824 -33.814 1.00 76.31 87 ASN A N 1
ATOM 668 C CA . ASN A 1 87 ? 6.490 10.475 -35.145 1.00 76.31 87 ASN A CA 1
ATOM 669 C C . ASN A 1 87 ? 5.777 11.653 -35.838 1.00 76.31 87 ASN A C 1
ATOM 671 O O . ASN A 1 87 ? 5.334 11.519 -36.978 1.00 76.31 87 ASN A O 1
ATOM 675 N N . LYS A 1 88 ? 5.673 12.809 -35.170 1.00 82.38 88 LYS A N 1
ATOM 676 C CA . LYS A 1 88 ? 5.015 13.998 -35.708 1.00 82.38 88 LYS A CA 1
ATOM 677 C C . LYS A 1 88 ? 5.812 14.592 -36.888 1.00 82.38 88 LYS A C 1
ATOM 679 O O . LYS A 1 88 ? 7.043 14.482 -36.923 1.00 82.38 88 LYS A O 1
ATOM 684 N N . PRO A 1 89 ? 5.143 15.296 -37.820 1.00 87.00 89 PRO A N 1
ATOM 685 C CA . PRO A 1 89 ? 5.753 15.912 -38.996 1.00 87.00 89 PRO A CA 1
ATOM 686 C C . PRO A 1 89 ? 7.063 16.673 -38.761 1.00 87.00 89 PRO A C 1
ATOM 688 O O . PRO A 1 89 ? 7.222 17.408 -37.778 1.00 87.00 89 PRO A O 1
ATOM 691 N N . THR A 1 90 ? 8.013 16.525 -39.687 1.00 89.94 90 THR A N 1
ATOM 692 C CA . THR A 1 90 ? 9.233 17.341 -39.773 1.00 89.94 90 THR A CA 1
ATOM 693 C C . THR A 1 90 ? 9.517 17.689 -41.229 1.00 89.94 90 THR A C 1
ATOM 695 O O . THR A 1 90 ? 9.612 16.808 -42.078 1.00 89.94 90 THR A O 1
ATOM 698 N N . ILE A 1 91 ? 9.625 18.984 -41.521 1.00 91.62 91 ILE A N 1
ATOM 699 C CA . ILE A 1 91 ? 9.982 19.494 -42.845 1.00 91.62 91 ILE A CA 1
ATOM 700 C C . ILE A 1 91 ? 11.461 19.860 -42.823 1.00 91.62 91 ILE A C 1
ATOM 702 O O . ILE A 1 91 ? 11.905 20.647 -41.986 1.00 91.62 91 ILE A O 1
ATOM 706 N N . LEU A 1 92 ? 12.214 19.292 -43.759 1.00 92.69 92 LEU A N 1
ATOM 707 C CA . LEU A 1 92 ? 13.604 19.656 -43.994 1.00 92.69 92 LEU A CA 1
ATOM 708 C C . LEU A 1 92 ? 13.648 20.738 -45.069 1.00 92.69 92 LEU A C 1
ATOM 710 O O . LEU A 1 92 ? 13.028 20.577 -46.123 1.00 92.69 92 LEU A O 1
ATOM 714 N N . ILE A 1 93 ? 14.384 21.814 -44.815 1.00 93.31 93 ILE A N 1
ATOM 715 C CA . ILE A 1 93 ? 14.637 22.874 -45.794 1.00 93.31 93 ILE A CA 1
ATOM 716 C C . ILE A 1 93 ? 16.144 23.070 -45.954 1.00 93.31 93 ILE A C 1
ATOM 718 O O . ILE A 1 93 ? 16.898 22.863 -45.005 1.00 93.31 93 ILE A O 1
ATOM 722 N N . ALA A 1 94 ? 16.589 23.451 -47.145 1.00 91.94 94 ALA A N 1
ATOM 723 C CA . ALA A 1 94 ? 17.976 23.832 -47.387 1.00 91.94 94 ALA A CA 1
ATOM 724 C C . ALA A 1 94 ? 18.061 24.818 -48.555 1.00 91.94 94 ALA A C 1
ATOM 726 O O . ALA A 1 94 ? 17.212 24.791 -49.445 1.00 91.94 94 ALA A O 1
ATOM 727 N N . ALA A 1 95 ? 19.091 25.660 -48.586 1.00 88.81 95 ALA A N 1
ATOM 728 C CA . ALA A 1 95 ? 19.393 26.442 -49.777 1.00 88.81 95 ALA A CA 1
ATOM 729 C C . ALA A 1 95 ? 19.654 25.504 -50.973 1.00 88.81 95 ALA A C 1
ATOM 731 O O . ALA A 1 95 ? 20.194 24.407 -50.816 1.00 88.81 95 ALA A O 1
ATOM 732 N N . HIS A 1 96 ? 19.244 25.924 -52.172 1.00 87.12 96 HIS A N 1
ATOM 733 C CA . HIS A 1 96 ? 19.231 25.077 -53.374 1.00 87.12 96 HIS A CA 1
ATOM 734 C C . HIS A 1 96 ? 20.566 24.413 -53.746 1.00 87.12 96 HIS A C 1
ATOM 736 O O . HIS A 1 96 ? 20.593 23.394 -54.430 1.00 87.12 96 HIS A O 1
ATOM 742 N N . ASP A 1 97 ? 21.667 24.996 -53.304 1.00 84.38 97 ASP A N 1
ATOM 743 C CA . ASP A 1 97 ? 23.038 24.625 -53.619 1.00 84.38 97 ASP A CA 1
ATOM 744 C C . ASP A 1 97 ? 23.788 24.044 -52.412 1.00 84.38 97 ASP A C 1
ATOM 746 O O . ASP A 1 97 ? 24.995 23.808 -52.479 1.00 84.38 97 ASP A O 1
ATOM 750 N N . THR A 1 98 ? 23.095 23.771 -51.305 1.00 86.38 98 THR A N 1
ATOM 751 C CA . THR A 1 98 ? 23.673 23.119 -50.127 1.00 86.38 98 THR A CA 1
ATOM 752 C C . THR A 1 98 ? 24.084 21.673 -50.426 1.00 86.38 98 THR A C 1
ATOM 754 O O . THR A 1 98 ? 23.277 20.843 -50.854 1.00 86.38 98 THR A O 1
ATOM 757 N N . VAL A 1 99 ? 25.332 21.321 -50.099 1.00 85.62 99 VAL A N 1
ATOM 758 C CA . VAL A 1 99 ? 25.796 19.927 -50.112 1.00 85.62 99 VAL A CA 1
ATOM 759 C C . VAL A 1 99 ? 25.349 19.219 -48.830 1.00 85.62 99 VAL A C 1
ATOM 761 O O . VAL A 1 99 ? 25.986 19.312 -47.783 1.00 85.62 99 VAL A O 1
ATOM 764 N N . LEU A 1 100 ? 24.245 18.476 -48.911 1.00 86.62 100 LEU A N 1
ATOM 765 C CA . LEU A 1 100 ? 23.690 17.753 -47.762 1.00 86.62 100 LEU A CA 1
ATOM 766 C C . LEU A 1 100 ? 24.543 16.525 -47.367 1.00 86.62 100 LEU A C 1
ATOM 768 O O . LEU A 1 100 ? 25.146 15.890 -48.240 1.00 86.62 100 LEU A O 1
ATOM 772 N N . PRO A 1 101 ? 24.570 16.119 -46.086 1.00 84.94 101 PRO A N 1
ATOM 773 C CA . PRO A 1 101 ? 25.119 14.828 -45.657 1.00 84.94 101 PRO A CA 1
ATOM 774 C C . PRO A 1 101 ? 24.387 13.634 -46.290 1.00 84.94 101 PRO A C 1
ATOM 776 O O . PRO A 1 101 ? 23.194 13.720 -46.577 1.00 84.94 101 PRO A O 1
ATOM 779 N N . PHE A 1 102 ? 25.090 12.511 -46.488 1.00 83.75 102 PHE A N 1
ATOM 780 C CA . PHE A 1 102 ? 24.575 11.327 -47.195 1.00 83.75 102 PHE A CA 1
ATOM 781 C C . PHE A 1 102 ? 23.212 10.841 -46.666 1.00 83.75 102 PHE A C 1
ATOM 783 O O . PHE A 1 102 ? 22.272 10.723 -47.449 1.00 83.75 102 PHE A O 1
ATOM 790 N N . ASP A 1 103 ? 23.070 10.655 -45.350 1.00 80.00 103 ASP A N 1
ATOM 791 C CA . ASP A 1 103 ? 21.833 10.140 -44.737 1.00 80.00 103 ASP A CA 1
ATOM 792 C C . ASP A 1 103 ? 20.638 11.106 -44.838 1.00 80.00 103 ASP A C 1
ATOM 794 O O . ASP A 1 103 ? 19.481 10.683 -44.802 1.00 80.00 103 ASP A O 1
ATOM 798 N N . LEU A 1 104 ? 20.899 12.407 -45.012 1.00 85.00 104 LEU A N 1
ATOM 799 C CA . LEU A 1 104 ? 19.866 13.436 -45.169 1.00 85.00 104 LEU A CA 1
ATOM 800 C C . LEU A 1 104 ? 19.451 13.636 -46.635 1.00 85.00 104 LEU A C 1
ATOM 802 O O . LEU A 1 104 ? 18.316 14.035 -46.887 1.00 85.00 104 LEU A O 1
ATOM 806 N N . ARG A 1 105 ? 20.310 13.299 -47.613 1.00 79.75 105 ARG A N 1
ATOM 807 C CA . ARG A 1 105 ? 19.972 13.348 -49.057 1.00 79.75 105 ARG A CA 1
ATOM 808 C C . ARG A 1 105 ? 18.856 12.386 -49.447 1.00 79.75 105 ARG A C 1
ATOM 810 O O . ARG A 1 105 ? 18.156 12.627 -50.423 1.00 79.75 105 ARG A O 1
ATOM 817 N N . ASN A 1 106 ? 18.708 11.298 -48.697 1.00 78.06 106 ASN A N 1
ATOM 818 C CA . ASN A 1 106 ? 17.691 10.280 -48.950 1.00 78.06 106 ASN A CA 1
ATOM 819 C C . ASN A 1 106 ? 16.308 10.676 -48.401 1.00 78.06 106 ASN A C 1
ATOM 821 O O . ASN A 1 106 ? 15.348 9.921 -48.546 1.00 78.06 106 ASN A O 1
ATOM 825 N N . GLN A 1 107 ? 16.192 11.852 -47.776 1.00 84.69 107 GLN A N 1
ATOM 826 C CA . GLN A 1 107 ? 14.938 12.416 -47.291 1.00 84.69 107 GLN A CA 1
ATOM 827 C C . GLN A 1 107 ? 14.479 13.559 -48.200 1.00 84.69 107 GLN A C 1
ATOM 829 O O . GLN A 1 107 ? 15.263 14.185 -48.912 1.00 84.69 107 GLN A O 1
ATOM 834 N N . ARG A 1 108 ? 13.176 13.848 -48.184 1.00 86.31 108 ARG A N 1
ATOM 835 C CA . ARG A 1 108 ? 12.610 14.928 -48.991 1.00 86.31 108 ARG A CA 1
ATOM 836 C C . ARG A 1 108 ? 12.935 16.281 -48.351 1.00 86.31 108 ARG A C 1
ATOM 838 O O . ARG A 1 108 ? 12.410 16.600 -47.288 1.00 86.31 108 ARG A O 1
ATOM 845 N N . VAL A 1 109 ? 13.774 17.069 -49.022 1.00 90.38 109 VAL A N 1
ATOM 846 C CA . VAL A 1 109 ? 14.187 18.415 -48.594 1.00 90.38 109 VAL A CA 1
ATOM 847 C C . VAL A 1 109 ? 13.582 19.458 -49.530 1.00 90.38 109 VAL A C 1
ATOM 849 O O . VAL A 1 109 ? 13.658 19.318 -50.751 1.00 90.38 109 VAL A O 1
ATOM 852 N N . LEU A 1 110 ? 12.961 20.497 -48.971 1.00 91.88 110 LEU A N 1
ATOM 853 C CA . LEU A 1 110 ? 12.542 21.673 -49.727 1.00 91.88 110 LEU A CA 1
ATOM 854 C C . LEU A 1 110 ? 13.780 22.534 -49.980 1.00 91.88 110 LEU A C 1
ATOM 856 O O . LEU A 1 110 ? 14.308 23.175 -49.070 1.00 91.88 110 LEU A O 1
ATOM 860 N N . LEU A 1 111 ? 14.240 22.515 -51.225 1.00 91.50 111 LEU A N 1
ATOM 861 C CA . LEU A 1 111 ? 15.311 23.378 -51.694 1.00 91.50 111 LEU A CA 1
ATOM 862 C C . LEU A 1 111 ? 14.748 24.768 -51.981 1.00 91.50 111 LEU A C 1
ATOM 864 O O . LEU A 1 111 ? 13.826 24.895 -52.785 1.00 91.50 111 LEU A O 1
ATOM 868 N N . TYR A 1 112 ? 15.269 25.788 -51.303 1.00 88.88 112 TYR A N 1
ATOM 869 C CA . TYR A 1 112 ? 14.790 27.158 -51.444 1.00 88.88 112 TYR A CA 1
ATOM 870 C C . TYR A 1 112 ? 15.826 28.083 -52.083 1.00 88.88 112 TYR A C 1
ATOM 872 O O . TYR A 1 112 ? 17.043 27.926 -51.930 1.00 88.88 112 TYR A O 1
ATOM 880 N N . HIS A 1 113 ? 15.299 29.094 -52.767 1.00 84.12 113 HIS A N 1
ATOM 881 C CA . HIS A 1 113 ? 16.031 30.248 -53.266 1.00 84.12 113 HIS A CA 1
ATOM 882 C C . HIS A 1 113 ? 15.540 31.483 -52.508 1.00 84.12 113 HIS A C 1
ATOM 884 O O . HIS A 1 113 ? 14.364 31.578 -52.162 1.00 84.12 113 HIS A O 1
ATOM 890 N N . TRP A 1 114 ? 16.437 32.411 -52.187 1.00 83.44 114 TRP A N 1
ATOM 891 C CA . TRP A 1 114 ? 16.076 33.590 -51.389 1.00 83.44 114 TRP A CA 1
ATOM 892 C C . TRP A 1 114 ? 16.907 34.826 -51.751 1.00 83.44 114 TRP A C 1
ATOM 894 O O . TRP A 1 114 ? 17.048 35.750 -50.952 1.00 83.44 114 TRP A O 1
ATOM 904 N N . SER A 1 115 ? 17.480 34.837 -52.957 1.00 81.81 115 SER A N 1
ATOM 905 C CA . SER A 1 115 ? 18.346 35.912 -53.440 1.00 81.81 115 SER A CA 1
ATOM 906 C C . SER A 1 115 ? 17.548 37.064 -54.052 1.00 81.81 115 SER A C 1
ATOM 908 O O . SER A 1 115 ? 18.014 38.204 -54.032 1.00 81.81 115 SER A O 1
ATOM 910 N N . THR A 1 116 ? 16.342 36.797 -54.563 1.00 87.06 116 THR A N 1
ATOM 911 C CA . THR A 1 116 ? 15.429 37.819 -55.096 1.00 87.06 116 THR A CA 1
ATOM 912 C C . THR A 1 116 ? 14.080 37.827 -54.372 1.00 87.06 116 THR A C 1
ATOM 914 O O . THR A 1 116 ? 13.677 36.850 -53.744 1.00 87.06 116 THR A O 1
ATOM 917 N N . ALA A 1 117 ? 13.347 38.940 -54.468 1.00 84.88 117 ALA A N 1
ATOM 918 C CA . ALA A 1 117 ? 12.018 39.059 -53.863 1.00 84.88 117 ALA A CA 1
ATOM 919 C C . ALA A 1 117 ? 10.999 38.063 -54.453 1.00 84.88 117 ALA A C 1
ATOM 921 O O . ALA A 1 117 ? 10.108 37.602 -53.741 1.00 84.88 117 ALA A O 1
ATOM 922 N N . GLU A 1 118 ? 11.139 37.720 -55.737 1.00 89.75 118 GLU A N 1
ATOM 923 C CA . GLU A 1 118 ? 10.288 36.739 -56.416 1.00 89.75 118 GLU A CA 1
ATOM 924 C C . GLU A 1 118 ? 10.539 35.323 -55.878 1.00 89.75 118 GLU A C 1
ATOM 926 O O . GLU A 1 118 ? 9.595 34.643 -55.478 1.00 89.75 118 GLU A O 1
ATOM 931 N N . GLU A 1 119 ? 11.809 34.932 -55.738 1.00 87.44 119 GLU A N 1
ATOM 932 C CA . GLU A 1 119 ? 12.215 33.652 -55.136 1.00 87.44 119 GLU A CA 1
ATOM 933 C C . GLU A 1 119 ? 11.751 33.516 -53.677 1.00 87.44 119 GLU A C 1
ATOM 935 O O . GLU A 1 119 ? 11.298 32.451 -53.249 1.00 87.44 119 GLU A O 1
ATOM 940 N N . VAL A 1 120 ? 11.821 34.606 -52.903 1.00 88.94 120 VAL A N 1
ATOM 941 C CA . VAL A 1 120 ? 11.307 34.641 -51.527 1.00 88.94 120 VAL A CA 1
ATOM 942 C C . VAL A 1 120 ? 9.794 34.404 -51.505 1.00 88.94 120 VAL A C 1
ATOM 944 O O . VAL A 1 120 ? 9.317 33.566 -50.736 1.00 88.94 120 VAL A O 1
ATOM 947 N N . ALA A 1 121 ? 9.030 35.091 -52.360 1.00 89.75 121 ALA A N 1
ATOM 948 C CA . ALA A 1 121 ? 7.577 34.928 -52.436 1.00 89.75 121 ALA A CA 1
ATOM 949 C C . ALA A 1 121 ? 7.169 33.505 -52.866 1.00 89.75 121 ALA A C 1
ATOM 951 O O . ALA A 1 121 ? 6.230 32.919 -52.307 1.00 89.75 121 ALA A O 1
ATOM 952 N N . GLU A 1 122 ? 7.900 32.924 -53.818 1.00 91.56 122 GLU A N 1
ATOM 953 C CA . GLU A 1 122 ? 7.717 31.537 -54.246 1.00 91.56 122 GLU A CA 1
ATOM 954 C C . GLU A 1 122 ? 8.021 30.554 -53.107 1.00 91.56 122 GLU A C 1
ATOM 956 O O . GLU A 1 122 ? 7.230 29.638 -52.845 1.00 91.56 122 GLU A O 1
ATOM 961 N N . THR A 1 123 ? 9.115 30.776 -52.375 1.00 91.81 123 THR A N 1
ATOM 962 C CA . THR A 1 123 ? 9.506 29.942 -51.233 1.00 91.81 123 THR A CA 1
ATOM 963 C C . THR A 1 123 ? 8.457 29.985 -50.125 1.00 91.81 123 THR A C 1
ATOM 965 O O . THR A 1 123 ? 8.049 28.929 -49.640 1.00 91.81 123 THR A O 1
ATOM 968 N N . ILE A 1 124 ? 7.950 31.169 -49.762 1.00 93.38 124 ILE A N 1
ATOM 969 C CA . ILE A 1 124 ? 6.870 31.331 -48.770 1.00 93.38 124 ILE A CA 1
ATOM 970 C C . ILE A 1 124 ? 5.631 30.536 -49.193 1.00 93.38 124 ILE A C 1
ATOM 972 O O . ILE A 1 124 ? 5.056 29.786 -48.398 1.00 93.38 124 ILE A O 1
ATOM 976 N N . THR A 1 125 ? 5.234 30.667 -50.461 1.00 92.94 125 THR A N 1
ATOM 977 C CA . THR A 1 125 ? 4.056 29.984 -51.012 1.00 92.94 125 THR A CA 1
ATOM 978 C C . THR A 1 125 ? 4.227 28.466 -50.986 1.00 92.94 125 THR A C 1
ATOM 980 O O . THR A 1 125 ? 3.303 27.731 -50.615 1.00 92.94 125 THR A O 1
ATOM 983 N N . THR A 1 126 ? 5.411 27.988 -51.365 1.00 92.62 126 THR A N 1
ATOM 984 C CA . THR A 1 126 ? 5.739 26.561 -51.422 1.00 92.62 126 THR A CA 1
ATOM 985 C C . THR A 1 126 ? 5.835 25.958 -50.026 1.00 92.62 126 THR A C 1
ATOM 987 O O . THR A 1 126 ? 5.208 24.929 -49.771 1.00 92.62 126 THR A O 1
ATOM 990 N N . LEU A 1 127 ? 6.525 26.625 -49.097 1.00 92.94 127 LEU A N 1
ATOM 991 C CA . LEU A 1 127 ? 6.615 26.207 -47.700 1.00 92.94 127 LEU A CA 1
ATOM 992 C C . LEU A 1 127 ? 5.225 26.160 -47.054 1.00 92.94 127 LEU A C 1
ATOM 994 O O . LEU A 1 127 ? 4.859 25.146 -46.465 1.00 92.94 127 LEU A O 1
ATOM 998 N N . GLY A 1 128 ? 4.403 27.198 -47.240 1.00 91.69 128 GLY A N 1
ATOM 999 C CA . GLY A 1 128 ? 3.030 27.220 -46.731 1.00 91.69 128 GLY A CA 1
ATOM 1000 C C . GLY A 1 128 ? 2.162 26.084 -47.290 1.00 91.69 128 GLY A C 1
ATOM 1001 O O . GLY A 1 128 ? 1.313 25.543 -46.581 1.00 91.69 128 GLY A O 1
ATOM 1002 N N . ARG A 1 129 ? 2.390 25.672 -48.546 1.00 90.81 129 ARG A N 1
ATOM 1003 C CA . ARG A 1 129 ? 1.735 24.498 -49.143 1.00 90.81 129 ARG A CA 1
ATOM 1004 C C . ARG A 1 129 ? 2.201 23.198 -48.488 1.00 90.81 129 ARG A C 1
ATOM 1006 O O . ARG A 1 129 ? 1.354 22.440 -48.035 1.00 90.81 129 ARG A O 1
ATOM 1013 N N . TRP A 1 130 ? 3.511 22.989 -48.348 1.00 90.94 130 TRP A N 1
ATOM 1014 C CA . TRP A 1 130 ? 4.058 21.802 -47.676 1.00 90.94 130 TRP A CA 1
ATOM 1015 C C . TRP A 1 130 ? 3.548 21.671 -46.237 1.00 90.94 130 TRP A C 1
ATOM 1017 O O . TRP A 1 130 ? 3.185 20.578 -45.818 1.00 90.94 130 TRP A O 1
ATOM 1027 N N . ILE A 1 131 ? 3.450 22.780 -45.497 1.00 90.50 131 ILE A N 1
ATOM 1028 C CA . ILE A 1 131 ? 2.915 22.797 -44.126 1.00 90.50 131 ILE A CA 1
ATOM 1029 C C . ILE A 1 131 ? 1.440 22.363 -44.075 1.00 90.50 131 ILE A C 1
ATOM 1031 O O . ILE A 1 131 ? 1.025 21.705 -43.118 1.00 90.50 131 ILE A O 1
ATOM 1035 N N . ARG A 1 132 ? 0.632 22.723 -45.079 1.00 87.31 132 ARG A N 1
ATOM 1036 C CA . ARG A 1 132 ? -0.764 22.265 -45.176 1.00 87.31 132 ARG A CA 1
ATOM 1037 C C . ARG A 1 132 ? -0.837 20.786 -45.554 1.00 87.31 132 ARG A C 1
ATOM 1039 O O . ARG A 1 132 ? -1.547 20.029 -44.895 1.00 87.31 132 ARG A O 1
ATOM 1046 N N . ASP A 1 133 ? -0.048 20.377 -46.542 1.00 85.31 133 ASP A N 1
ATOM 1047 C CA . ASP A 1 133 ? -0.081 19.028 -47.115 1.00 85.31 133 ASP A CA 1
ATOM 1048 C C . ASP A 1 133 ? 0.499 17.962 -46.175 1.00 85.31 133 ASP A C 1
ATOM 1050 O O . ASP A 1 133 ? 0.090 16.805 -46.235 1.00 85.31 133 ASP A O 1
ATOM 1054 N N . VAL A 1 134 ? 1.405 18.331 -45.259 1.00 78.62 134 VAL A N 1
ATOM 1055 C CA . VAL A 1 134 ? 2.056 17.374 -44.343 1.00 78.62 134 VAL A CA 1
ATOM 1056 C C . VAL A 1 134 ? 1.079 16.659 -43.397 1.00 78.62 134 VAL A C 1
ATOM 1058 O O . VAL A 1 134 ? 1.429 15.631 -42.830 1.00 78.62 134 VAL A O 1
ATOM 1061 N N . ASN A 1 135 ? -0.145 17.177 -43.242 1.00 65.69 135 ASN A N 1
ATOM 1062 C CA . ASN A 1 135 ? -1.208 16.542 -42.453 1.00 65.69 135 ASN A CA 1
ATOM 1063 C C . ASN A 1 135 ? -2.243 15.799 -43.320 1.00 65.69 135 ASN A C 1
ATOM 1065 O O . ASN A 1 135 ? -3.145 15.171 -42.777 1.00 65.69 135 ASN A O 1
ATOM 1069 N N . ALA A 1 136 ? -2.149 15.888 -44.652 1.00 59.03 136 ALA A N 1
ATOM 1070 C CA . ALA A 1 136 ? -3.111 15.292 -45.582 1.00 59.03 136 ALA A CA 1
ATOM 1071 C C . ALA A 1 136 ? -2.805 13.817 -45.917 1.00 59.03 136 ALA A C 1
ATOM 1073 O O . ALA A 1 136 ? -3.661 13.118 -46.453 1.00 59.03 136 ALA A O 1
ATOM 1074 N N . ALA A 1 137 ? -1.602 13.337 -45.589 1.00 59.72 137 ALA A N 1
ATOM 1075 C CA . ALA A 1 137 ? -1.173 11.946 -45.717 1.00 59.72 137 ALA A CA 1
ATOM 1076 C C . ALA A 1 137 ? -0.439 11.509 -44.435 1.00 59.72 137 ALA A C 1
ATOM 1078 O O . ALA A 1 137 ? 0.114 12.370 -43.746 1.00 59.72 137 ALA A O 1
ATOM 1079 N N . PRO A 1 138 ? -0.397 10.204 -44.097 1.00 61.59 138 PRO A N 1
ATOM 1080 C CA . PRO A 1 138 ? 0.378 9.727 -42.957 1.00 61.59 138 PRO A CA 1
ATOM 1081 C C . PRO A 1 138 ? 1.863 10.028 -43.188 1.00 61.59 138 PRO A C 1
ATOM 1083 O O . PRO A 1 138 ? 2.525 9.394 -44.011 1.00 61.59 138 PRO A O 1
ATOM 1086 N N . TYR A 1 139 ? 2.377 11.043 -42.491 1.00 70.00 139 TYR A N 1
ATOM 1087 C CA . TYR A 1 139 ? 3.794 11.376 -42.492 1.00 70.00 139 TYR A CA 1
ATOM 1088 C C . TYR A 1 139 ? 4.578 10.218 -41.873 1.00 70.00 139 TYR A C 1
ATOM 1090 O O . TYR A 1 139 ? 4.307 9.798 -40.749 1.00 70.00 139 TYR A O 1
ATOM 1098 N N . VAL A 1 140 ? 5.564 9.708 -42.608 1.00 68.75 140 VAL A N 1
ATOM 1099 C CA . VAL A 1 140 ? 6.414 8.613 -42.145 1.00 68.75 140 VAL A CA 1
ATOM 1100 C C . VAL A 1 140 ? 7.784 9.176 -41.812 1.00 68.75 140 VAL A C 1
ATOM 1102 O O . VAL A 1 140 ? 8.553 9.553 -42.693 1.00 68.75 140 VAL A O 1
ATOM 1105 N N . ASN A 1 141 ? 8.089 9.234 -40.522 1.00 77.56 141 ASN A N 1
ATOM 1106 C CA . ASN A 1 141 ? 9.425 9.549 -40.049 1.00 77.56 141 ASN A CA 1
ATOM 1107 C C . ASN A 1 141 ? 10.329 8.311 -40.233 1.00 77.56 141 ASN A C 1
ATOM 1109 O O . ASN A 1 141 ? 10.075 7.300 -39.577 1.00 77.56 141 ASN A O 1
ATOM 1113 N N . PRO A 1 142 ? 11.373 8.363 -41.082 1.00 75.12 142 PRO A N 1
ATOM 1114 C CA . PRO A 1 142 ? 12.152 7.181 -41.452 1.00 75.12 142 PRO A CA 1
ATOM 1115 C C . PRO A 1 142 ? 12.949 6.588 -40.282 1.00 75.12 142 PRO A C 1
ATOM 1117 O O . PRO A 1 142 ? 13.014 5.368 -40.144 1.00 75.12 142 PRO A O 1
ATOM 1120 N N . VAL A 1 143 ? 13.508 7.430 -39.405 1.00 81.62 143 VAL A N 1
ATOM 1121 C CA . VAL A 1 143 ? 14.249 6.972 -38.215 1.00 81.62 143 VAL A CA 1
ATOM 1122 C C . VAL A 1 143 ? 13.286 6.310 -37.237 1.00 81.62 143 VAL A C 1
ATOM 1124 O O . VAL A 1 143 ? 13.515 5.190 -36.789 1.00 81.62 143 VAL A O 1
ATOM 1127 N N . HIS A 1 144 ? 12.161 6.966 -36.962 1.00 75.75 144 HIS A N 1
ATOM 1128 C CA . HIS A 1 144 ? 11.135 6.425 -36.081 1.00 75.75 144 HIS A CA 1
ATOM 1129 C C . HIS A 1 144 ? 10.531 5.118 -36.623 1.00 75.75 144 HIS A C 1
ATOM 1131 O O . HIS A 1 144 ? 10.342 4.161 -35.875 1.00 75.75 144 HIS A O 1
ATOM 1137 N N . GLN A 1 145 ? 10.252 5.045 -37.928 1.00 76.19 145 GLN A N 1
ATOM 1138 C CA . GLN A 1 145 ? 9.744 3.837 -38.581 1.00 76.19 145 GLN A CA 1
ATOM 1139 C C . GLN A 1 145 ? 10.741 2.683 -38.456 1.00 76.19 145 GLN A C 1
ATOM 1141 O O . GLN A 1 145 ? 10.331 1.561 -38.171 1.00 76.19 145 GLN A O 1
ATOM 1146 N N . TYR A 1 146 ? 12.037 2.953 -38.625 1.00 80.19 146 TYR A N 1
ATOM 1147 C CA . TYR A 1 146 ? 13.078 1.953 -38.415 1.00 80.19 146 TYR A CA 1
ATOM 1148 C C . TYR A 1 146 ? 13.120 1.465 -36.959 1.00 80.19 146 TYR A C 1
ATOM 1150 O O . TYR A 1 146 ? 13.202 0.259 -36.732 1.00 80.19 146 TYR A O 1
ATOM 1158 N N . LEU A 1 147 ? 13.015 2.367 -35.973 1.00 77.38 147 LEU A N 1
ATOM 1159 C CA . LEU A 1 147 ? 12.983 1.999 -34.550 1.00 77.38 147 LEU A CA 1
ATOM 1160 C C . LEU A 1 147 ? 11.778 1.109 -34.211 1.00 77.38 147 LEU A C 1
ATOM 1162 O O . LEU A 1 147 ? 11.940 0.107 -33.514 1.00 77.38 147 LEU A O 1
ATOM 1166 N N . VAL A 1 148 ? 10.596 1.431 -34.746 1.00 69.06 148 VAL A N 1
ATOM 1167 C CA . VAL A 1 148 ? 9.389 0.600 -34.598 1.00 69.06 148 VAL A CA 1
ATOM 1168 C C . VAL A 1 148 ? 9.557 -0.747 -35.313 1.00 69.06 148 VAL A C 1
ATOM 1170 O O . VAL A 1 148 ? 9.311 -1.795 -34.722 1.00 69.06 148 VAL A O 1
ATOM 1173 N N . GLY A 1 149 ? 10.035 -0.745 -36.562 1.00 71.56 149 GLY A N 1
ATOM 1174 C CA . GLY A 1 149 ? 10.264 -1.963 -37.350 1.00 71.56 149 GLY A CA 1
ATOM 1175 C C . GLY A 1 149 ? 11.345 -2.885 -36.773 1.00 71.56 149 GLY A C 1
ATOM 1176 O O . GLY A 1 149 ? 11.297 -4.092 -36.985 1.00 71.56 149 GLY A O 1
ATOM 1177 N N . SER A 1 150 ? 12.281 -2.329 -36.001 1.00 74.50 150 SER A N 1
ATOM 1178 C CA . SER A 1 150 ? 13.329 -3.068 -35.285 1.00 74.50 150 SER A CA 1
ATOM 1179 C C . SER A 1 150 ? 12.904 -3.509 -33.877 1.00 74.50 150 SER A C 1
ATOM 1181 O O . SER A 1 150 ? 13.748 -3.971 -33.113 1.00 74.50 150 SER A O 1
ATOM 1183 N N . ALA A 1 151 ? 11.628 -3.331 -33.509 1.00 64.44 151 ALA A N 1
ATOM 1184 C CA . ALA A 1 151 ? 11.072 -3.618 -32.182 1.00 64.44 151 ALA A CA 1
ATOM 1185 C C . ALA A 1 151 ? 11.739 -2.859 -31.012 1.00 64.44 151 ALA A C 1
ATOM 1187 O O . ALA A 1 151 ? 11.574 -3.228 -29.851 1.00 64.44 151 ALA A O 1
ATOM 1188 N N . LEU A 1 152 ? 12.465 -1.770 -31.294 1.00 67.06 152 LEU A N 1
ATOM 1189 C CA . LEU A 1 152 ? 13.031 -0.874 -30.275 1.00 67.06 152 LEU A CA 1
ATOM 1190 C C . LEU A 1 152 ? 11.990 0.125 -29.742 1.00 67.06 152 LEU A C 1
ATOM 1192 O O . LEU A 1 152 ? 12.215 0.783 -28.727 1.00 67.06 152 LEU A O 1
ATOM 1196 N N . SER A 1 153 ? 10.848 0.236 -30.421 1.00 64.88 153 SER A N 1
ATOM 1197 C CA . SER A 1 153 ? 9.658 0.952 -29.966 1.00 64.88 153 SER A CA 1
ATOM 1198 C C . SER A 1 153 ? 8.414 0.139 -30.326 1.00 64.88 153 SER A C 1
ATOM 1200 O O . SER A 1 153 ? 8.373 -0.460 -31.402 1.00 64.88 153 SER A O 1
ATOM 1202 N N . ALA A 1 154 ? 7.416 0.084 -29.440 1.00 64.00 154 ALA A N 1
ATOM 1203 C CA . ALA A 1 154 ? 6.206 -0.692 -29.693 1.00 64.00 154 ALA A CA 1
ATOM 1204 C C . ALA A 1 154 ? 5.409 -0.119 -30.880 1.00 64.00 154 ALA A C 1
ATOM 1206 O O . ALA A 1 154 ? 5.244 1.095 -31.009 1.00 64.00 154 ALA A O 1
ATOM 1207 N N . SER A 1 155 ? 4.909 -1.005 -31.745 1.00 64.75 155 SER A N 1
ATOM 1208 C CA . SER A 1 155 ? 4.051 -0.638 -32.874 1.00 64.75 155 SER A CA 1
ATOM 1209 C C . SER A 1 155 ? 2.585 -0.572 -32.434 1.00 64.75 155 SER A C 1
ATOM 1211 O O . SER A 1 155 ? 2.131 -1.510 -31.786 1.00 64.75 155 SER A O 1
ATOM 1213 N N . PRO A 1 156 ? 1.799 0.435 -32.857 1.00 61.03 156 PRO A N 1
ATOM 1214 C CA . PRO A 1 156 ? 0.351 0.479 -32.607 1.00 61.03 156 PRO A CA 1
ATOM 1215 C C . PRO A 1 156 ? -0.435 -0.636 -33.300 1.00 61.03 156 PRO A C 1
ATOM 1217 O O . PRO A 1 156 ? -1.583 -0.885 -32.949 1.00 61.03 156 PRO A O 1
ATOM 1220 N N . ALA A 1 157 ? 0.158 -1.295 -34.305 1.00 66.19 157 ALA A N 1
ATOM 1221 C CA . ALA A 1 157 ? -0.463 -2.440 -34.970 1.00 66.19 157 ALA A CA 1
ATOM 1222 C C . ALA A 1 157 ? -0.622 -3.645 -34.024 1.00 66.19 157 ALA A C 1
ATOM 1224 O O . ALA A 1 157 ? -1.480 -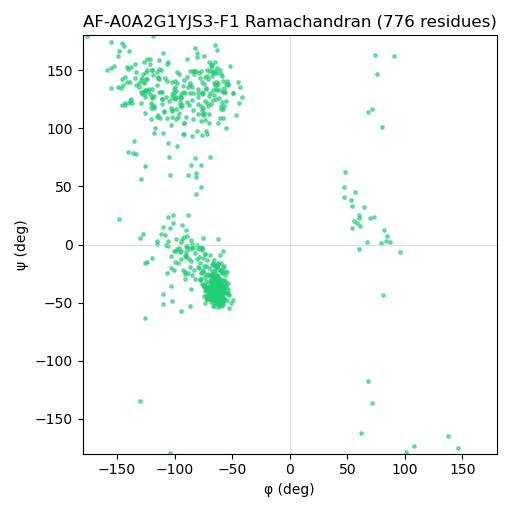4.493 -34.254 1.00 66.19 157 ALA A O 1
ATOM 1225 N N . ASP A 1 158 ? 0.189 -3.697 -32.965 1.00 74.56 158 ASP A N 1
ATOM 1226 C CA . ASP A 1 158 ? 0.052 -4.623 -31.848 1.00 74.56 158 ASP A CA 1
ATOM 1227 C C . ASP A 1 158 ? -0.495 -3.841 -30.644 1.00 74.56 158 ASP A C 1
ATOM 1229 O O . ASP A 1 158 ? 0.253 -3.268 -29.848 1.00 74.56 158 ASP A O 1
ATOM 1233 N N . GLY A 1 159 ? -1.827 -3.758 -30.562 1.00 72.38 159 GLY A N 1
ATOM 1234 C CA . GLY A 1 159 ? -2.521 -2.944 -29.562 1.00 72.38 159 GLY A CA 1
ATOM 1235 C C . GLY A 1 159 ? -2.148 -3.302 -28.120 1.00 72.38 159 GLY A C 1
ATOM 1236 O O . GLY A 1 159 ? -1.975 -2.402 -27.300 1.00 72.38 159 GLY A O 1
ATOM 1237 N N . GLU A 1 160 ? -1.942 -4.588 -27.818 1.00 73.06 160 GLU A N 1
ATOM 1238 C CA . GLU A 1 160 ? -1.553 -5.046 -26.478 1.00 73.06 160 GLU A CA 1
ATOM 1239 C C . GLU A 1 160 ? -0.105 -4.671 -26.144 1.00 73.06 160 GLU A C 1
ATOM 1241 O O . GLU A 1 160 ? 0.183 -4.191 -25.041 1.00 73.06 160 GLU A O 1
ATOM 1246 N N . ALA A 1 161 ? 0.824 -4.844 -27.091 1.00 75.31 161 ALA A N 1
ATOM 1247 C CA . ALA A 1 161 ? 2.210 -4.435 -26.883 1.00 75.31 161 ALA A CA 1
ATOM 1248 C C . ALA A 1 161 ? 2.346 -2.913 -26.747 1.00 75.31 161 ALA A C 1
ATOM 1250 O O . ALA A 1 161 ? 3.121 -2.444 -25.907 1.00 75.31 161 ALA A O 1
ATOM 1251 N N . PHE A 1 162 ? 1.581 -2.151 -27.533 1.00 80.94 162 PHE A N 1
ATOM 1252 C CA . PHE A 1 162 ? 1.538 -0.694 -27.451 1.00 80.94 162 PHE A CA 1
ATOM 1253 C C . PHE A 1 162 ? 0.960 -0.215 -26.115 1.00 80.94 162 PHE A C 1
ATOM 1255 O O . PHE A 1 162 ? 1.555 0.649 -25.468 1.00 80.94 162 PHE A O 1
ATOM 1262 N N . GLU A 1 163 ? -0.148 -0.803 -25.658 1.00 83.56 163 GLU A N 1
ATOM 1263 C CA . GLU A 1 163 ? -0.745 -0.474 -24.361 1.00 83.56 163 GLU A CA 1
ATOM 1264 C C . GLU A 1 163 ? 0.210 -0.789 -23.201 1.00 83.56 163 GLU A C 1
ATOM 1266 O O . GLU A 1 163 ? 0.402 0.049 -22.318 1.00 83.56 163 GLU A O 1
ATOM 1271 N N . ARG A 1 164 ? 0.894 -1.939 -23.233 1.00 79.94 164 ARG A N 1
ATOM 1272 C CA . ARG A 1 164 ? 1.905 -2.305 -22.227 1.00 79.94 164 ARG A CA 1
ATOM 1273 C C . ARG A 1 164 ? 3.091 -1.336 -22.203 1.00 79.94 164 ARG A C 1
ATOM 1275 O O . ARG A 1 164 ? 3.549 -0.969 -21.120 1.00 79.94 164 ARG A O 1
ATOM 1282 N N . ASP A 1 165 ? 3.588 -0.906 -23.363 1.00 83.75 165 ASP A N 1
ATOM 1283 C CA . ASP A 1 165 ? 4.689 0.065 -23.446 1.00 83.75 165 ASP A CA 1
ATOM 1284 C C . ASP A 1 165 ? 4.251 1.462 -22.976 1.00 83.75 165 ASP A C 1
ATOM 1286 O O . ASP A 1 165 ? 4.976 2.123 -22.227 1.00 83.75 165 ASP A O 1
ATOM 1290 N N . LEU A 1 166 ? 3.032 1.889 -23.330 1.00 86.31 166 LEU A N 1
ATOM 1291 C CA . LEU A 1 166 ? 2.445 3.125 -22.816 1.00 86.31 166 LEU A CA 1
ATOM 1292 C C . LEU A 1 166 ? 2.332 3.086 -21.290 1.00 86.31 166 LEU A C 1
ATOM 1294 O O . LEU A 1 166 ? 2.877 3.974 -20.637 1.00 86.31 166 LEU A O 1
ATOM 1298 N N . ARG A 1 167 ? 1.719 2.048 -20.710 1.00 84.31 167 ARG A N 1
ATOM 1299 C CA . ARG A 1 167 ? 1.598 1.909 -19.247 1.00 84.31 167 ARG A CA 1
ATOM 1300 C C . ARG A 1 167 ? 2.965 1.868 -18.572 1.00 84.31 167 ARG A C 1
ATOM 1302 O O . ARG A 1 167 ? 3.216 2.643 -17.657 1.00 84.31 167 ARG A O 1
ATOM 1309 N N . GLY A 1 168 ? 3.916 1.106 -19.114 1.00 81.50 168 GLY A N 1
ATOM 1310 C CA . GLY A 1 168 ? 5.291 1.082 -18.609 1.00 81.50 168 GLY A CA 1
ATOM 1311 C C . GLY A 1 168 ? 6.001 2.444 -18.672 1.00 81.50 168 GLY A C 1
ATOM 1312 O O . GLY A 1 168 ? 6.845 2.751 -17.827 1.00 81.50 168 GLY A O 1
ATOM 1313 N N . LYS A 1 169 ? 5.693 3.298 -19.655 1.00 87.50 169 LYS A N 1
ATOM 1314 C CA . LYS A 1 169 ? 6.193 4.685 -19.715 1.00 87.50 169 LYS A CA 1
ATOM 1315 C C . LYS A 1 169 ? 5.489 5.590 -18.702 1.00 87.50 169 LYS A C 1
ATOM 1317 O O . LYS A 1 169 ? 6.175 6.318 -17.987 1.00 87.50 169 LYS A O 1
ATOM 1322 N N . VAL A 1 170 ? 4.164 5.493 -18.583 1.00 86.31 170 VAL A N 1
ATOM 1323 C CA . VAL A 1 170 ? 3.358 6.193 -17.564 1.00 86.31 170 VAL A CA 1
ATOM 1324 C C . VAL A 1 170 ? 3.824 5.826 -16.148 1.00 86.31 170 VAL A C 1
ATOM 1326 O O . VAL A 1 170 ? 3.886 6.682 -15.266 1.00 86.31 170 VAL A O 1
ATOM 1329 N N . ASP A 1 171 ? 4.212 4.573 -15.917 1.00 75.06 171 ASP A N 1
ATOM 1330 C CA . ASP A 1 171 ? 4.680 4.054 -14.627 1.00 75.06 171 ASP A CA 1
ATOM 1331 C C . ASP A 1 171 ? 6.115 4.391 -14.287 1.00 75.06 171 ASP A C 1
ATOM 1333 O O . ASP A 1 171 ? 6.470 4.388 -13.108 1.00 75.06 171 ASP A O 1
ATOM 1337 N N . ARG A 1 172 ? 6.937 4.730 -15.278 1.00 80.44 172 ARG A N 1
ATOM 1338 C CA . ARG A 1 172 ? 8.297 5.239 -15.061 1.00 80.44 172 ARG A CA 1
ATOM 1339 C C . ARG A 1 172 ? 8.347 6.757 -14.956 1.00 80.44 172 ARG A C 1
ATOM 1341 O O . ARG A 1 172 ? 9.278 7.266 -14.343 1.00 80.44 172 ARG A O 1
ATOM 1348 N N . ALA A 1 173 ? 7.368 7.468 -15.513 1.00 76.62 173 ALA A N 1
ATOM 1349 C CA . ALA A 1 173 ? 7.276 8.915 -15.390 1.00 76.62 173 ALA A CA 1
ATOM 1350 C C . ALA A 1 173 ? 7.062 9.330 -13.919 1.00 76.62 173 ALA A C 1
ATOM 1352 O O . ALA A 1 173 ? 6.283 8.730 -13.175 1.00 76.62 173 ALA A O 1
ATOM 1353 N N . ARG A 1 174 ? 7.822 10.333 -13.483 1.00 77.12 174 ARG A N 1
ATOM 1354 C CA . ARG A 1 174 ? 7.878 10.863 -12.111 1.00 77.12 174 ARG A CA 1
ATOM 1355 C C . ARG A 1 174 ? 7.587 12.360 -12.048 1.00 77.12 174 ARG A C 1
ATOM 1357 O O . ARG A 1 174 ? 7.349 12.860 -10.957 1.00 77.12 174 ARG A O 1
ATOM 1364 N N . THR A 1 175 ? 7.625 13.063 -13.182 1.00 78.44 175 THR A N 1
ATOM 1365 C CA . THR A 1 175 ? 7.382 14.511 -13.256 1.00 78.44 175 THR A CA 1
ATOM 1366 C C . THR A 1 175 ? 6.300 14.851 -14.291 1.00 78.44 175 THR A C 1
ATOM 1368 O O . THR A 1 175 ? 6.088 14.063 -15.224 1.00 78.44 175 THR A O 1
ATOM 1371 N N . PRO A 1 176 ? 5.636 16.017 -14.175 1.00 70.81 176 PRO A N 1
ATOM 1372 C CA . PRO A 1 176 ? 4.656 16.486 -15.159 1.00 70.81 176 PRO A CA 1
ATOM 1373 C C . PRO A 1 176 ? 5.227 16.577 -16.579 1.00 70.81 176 PRO A C 1
ATOM 1375 O O . PRO A 1 176 ? 4.549 16.246 -17.553 1.00 70.81 176 PRO A O 1
ATOM 1378 N N . GLU A 1 177 ? 6.501 16.953 -16.715 1.00 76.56 177 GLU A N 1
ATOM 1379 C CA . GLU A 1 177 ? 7.195 17.037 -18.004 1.00 76.56 177 GLU A CA 1
ATOM 1380 C C . GLU A 1 177 ? 7.402 15.651 -18.610 1.00 76.56 177 GLU A C 1
ATOM 1382 O O . GLU A 1 177 ? 7.214 15.472 -19.812 1.00 76.56 177 GLU A O 1
ATOM 1387 N N . GLN A 1 178 ? 7.750 14.656 -17.788 1.00 80.56 178 GLN A N 1
ATOM 1388 C CA . GLN A 1 178 ? 7.886 13.276 -18.246 1.00 80.56 178 GLN A CA 1
ATOM 1389 C C . GLN A 1 178 ? 6.537 12.712 -18.686 1.00 80.56 178 GLN A C 1
ATOM 1391 O O . GLN A 1 178 ? 6.456 12.115 -19.753 1.00 80.56 178 GLN A O 1
ATOM 1396 N N . LEU A 1 179 ? 5.467 12.945 -17.922 1.00 83.25 179 LEU A N 1
ATOM 1397 C CA . LEU A 1 179 ? 4.113 12.533 -18.304 1.00 83.25 179 LEU A CA 1
ATOM 1398 C C . LEU A 1 179 ? 3.656 13.231 -19.596 1.00 83.25 179 LEU A C 1
ATOM 1400 O O . LEU A 1 179 ? 3.110 12.589 -20.494 1.00 83.25 179 LEU A O 1
ATOM 1404 N N . SER A 1 180 ? 3.964 14.520 -19.741 1.00 81.19 180 SER A N 1
ATOM 1405 C CA . SER A 1 180 ? 3.713 15.277 -20.971 1.00 81.19 180 SER A CA 1
ATOM 1406 C C . SER A 1 180 ? 4.524 14.744 -22.155 1.00 81.19 180 SER A C 1
ATOM 1408 O O . SER A 1 180 ? 4.015 14.702 -23.273 1.00 81.19 180 SER A O 1
ATOM 1410 N N . ALA A 1 181 ? 5.756 14.279 -21.930 1.00 78.12 181 ALA A N 1
ATOM 1411 C CA . ALA A 1 181 ? 6.569 13.626 -22.954 1.00 78.12 181 ALA A CA 1
ATOM 1412 C C . ALA A 1 181 ? 6.003 12.251 -23.348 1.00 78.12 181 ALA A C 1
ATOM 1414 O O . ALA A 1 181 ? 5.981 11.919 -24.533 1.00 78.12 181 ALA A O 1
ATOM 1415 N N . VAL A 1 182 ? 5.483 11.480 -22.385 1.00 86.44 182 VAL A N 1
ATOM 1416 C CA . VAL A 1 182 ? 4.768 10.224 -22.660 1.00 86.44 182 VAL A CA 1
ATOM 1417 C C . VAL A 1 182 ? 3.524 10.491 -23.501 1.00 86.44 182 VAL A C 1
ATOM 1419 O O . VAL A 1 182 ? 3.310 9.793 -24.490 1.00 86.44 182 VAL A O 1
ATOM 1422 N N . TRP A 1 183 ? 2.750 11.533 -23.181 1.00 89.19 183 TRP A N 1
ATOM 1423 C CA . TRP A 1 183 ? 1.626 11.956 -24.017 1.00 89.19 183 TRP A CA 1
ATOM 1424 C C . TRP A 1 183 ? 2.079 12.410 -25.410 1.00 89.19 183 TRP A C 1
ATOM 1426 O O . TRP A 1 183 ? 1.494 11.999 -26.408 1.00 89.19 183 TRP A O 1
ATOM 1436 N N . ALA A 1 184 ? 3.139 13.214 -25.511 1.00 80.12 184 ALA A N 1
ATOM 1437 C CA . ALA A 1 184 ? 3.664 13.677 -26.793 1.00 80.12 184 ALA A CA 1
ATOM 1438 C C . ALA A 1 184 ? 4.092 12.513 -27.699 1.00 80.12 184 ALA A C 1
ATOM 1440 O O . ALA A 1 184 ? 3.823 12.559 -28.898 1.00 80.12 184 ALA A O 1
ATOM 1441 N N . TRP A 1 185 ? 4.693 11.470 -27.121 1.00 81.31 185 TRP A N 1
ATOM 1442 C CA . TRP A 1 185 ? 4.988 10.218 -27.813 1.00 81.31 185 TRP A CA 1
ATOM 1443 C C . TRP A 1 185 ? 3.701 9.473 -28.198 1.00 81.31 185 TRP A C 1
ATOM 1445 O O . TRP A 1 185 ? 3.513 9.160 -29.368 1.00 81.31 185 TRP A O 1
ATOM 1455 N N . ALA A 1 186 ? 2.792 9.231 -27.247 1.00 85.31 186 ALA A N 1
ATOM 1456 C CA . ALA A 1 186 ? 1.591 8.421 -27.457 1.00 85.31 186 ALA A CA 1
ATOM 1457 C C . ALA A 1 186 ? 0.599 9.051 -28.451 1.00 85.31 186 ALA A C 1
ATOM 1459 O O . ALA A 1 186 ? 0.046 8.357 -29.293 1.00 85.31 186 ALA A O 1
ATOM 1460 N N . SER A 1 187 ? 0.403 10.370 -28.385 1.00 83.31 187 SER A N 1
ATOM 1461 C CA . SER A 1 187 ? -0.595 11.127 -29.162 1.00 83.31 187 SER A CA 1
ATOM 1462 C C . SER A 1 187 ? -0.441 11.039 -30.680 1.00 83.31 187 SER A C 1
ATOM 1464 O O . SER A 1 187 ? -1.355 11.415 -31.409 1.00 83.31 187 SER A O 1
ATOM 1466 N N . GLY A 1 188 ? 0.712 10.581 -31.165 1.00 73.06 188 GLY A N 1
ATOM 1467 C CA . GLY A 1 188 ? 0.951 10.390 -32.587 1.00 73.06 188 GLY A CA 1
ATOM 1468 C C . GLY A 1 188 ? 0.461 9.052 -33.138 1.00 73.06 188 GLY A C 1
ATOM 1469 O O . GLY A 1 188 ? 0.634 8.806 -34.330 1.00 73.06 188 GLY A O 1
ATOM 1470 N N . TYR A 1 189 ? -0.080 8.168 -32.304 1.00 75.31 189 TYR A N 1
ATOM 1471 C CA . TYR A 1 189 ? -0.498 6.828 -32.703 1.00 75.31 189 TYR A CA 1
ATOM 1472 C C . TYR A 1 189 ? -2.013 6.671 -32.653 1.00 75.31 189 TYR A C 1
ATOM 1474 O O . TYR A 1 189 ? -2.676 7.291 -31.831 1.00 75.31 189 TYR A O 1
ATOM 1482 N N . GLU A 1 190 ? -2.547 5.804 -33.511 1.00 76.12 190 GLU A N 1
ATOM 1483 C CA . GLU A 1 190 ? -3.951 5.394 -33.508 1.00 76.12 190 GLU A CA 1
ATOM 1484 C C . GLU A 1 190 ? -4.039 3.888 -33.833 1.00 76.12 190 GLU A C 1
ATOM 1486 O O . GLU A 1 190 ? -3.297 3.432 -34.713 1.00 76.12 190 GLU A O 1
ATOM 1491 N N . PRO A 1 191 ? -4.925 3.109 -33.176 1.00 80.06 191 PRO A N 1
ATOM 1492 C CA . PRO A 1 191 ? -5.848 3.516 -32.109 1.00 80.06 191 PRO A CA 1
ATOM 1493 C C . PRO A 1 191 ? -5.155 3.687 -30.744 1.00 80.06 191 PRO A C 1
ATOM 1495 O O . PRO A 1 191 ? -4.199 2.979 -30.431 1.00 80.06 191 PRO A O 1
ATOM 1498 N N . LEU A 1 192 ? -5.664 4.596 -29.906 1.00 85.31 192 LEU A N 1
ATOM 1499 C CA . LEU A 1 192 ? -5.160 4.796 -28.541 1.00 85.31 192 LEU A CA 1
ATOM 1500 C C . LEU A 1 192 ? -5.921 3.963 -27.489 1.00 85.31 192 LEU A C 1
ATOM 1502 O O . LEU A 1 192 ? -7.154 3.950 -27.502 1.00 85.31 192 LEU A O 1
ATOM 1506 N N . PRO A 1 193 ? -5.221 3.326 -26.527 1.00 87.25 193 PRO A N 1
ATOM 1507 C CA . PRO A 1 193 ? -5.846 2.541 -25.464 1.00 87.25 193 PRO A CA 1
ATOM 1508 C C . PRO A 1 193 ? -6.502 3.456 -24.403 1.00 87.25 193 PRO A C 1
ATOM 1510 O O . PRO A 1 193 ? -5.801 4.135 -23.648 1.00 87.25 193 PRO A O 1
ATOM 1513 N N . PRO A 1 194 ? -7.844 3.487 -24.299 1.00 83.31 194 PRO A N 1
ATOM 1514 C CA . PRO A 1 194 ? -8.588 4.470 -23.501 1.00 83.31 194 PRO A CA 1
ATOM 1515 C C . PRO A 1 194 ? -8.274 4.398 -21.999 1.00 83.31 194 PRO A C 1
ATOM 1517 O O . PRO A 1 194 ? -8.171 5.437 -21.349 1.00 83.31 194 PRO A O 1
ATOM 1520 N N . PHE A 1 195 ? -8.063 3.198 -21.448 1.00 81.31 195 PHE A N 1
ATOM 1521 C CA . PHE A 1 195 ? -7.762 3.016 -20.025 1.00 81.31 195 PHE A CA 1
ATOM 1522 C C . PHE A 1 195 ? -6.361 3.519 -19.663 1.00 81.31 195 PHE A C 1
ATOM 1524 O O . PHE A 1 195 ? -6.219 4.298 -18.723 1.00 81.31 195 PHE A O 1
ATOM 1531 N N . ALA A 1 196 ? -5.338 3.177 -20.452 1.00 86.50 196 ALA A N 1
ATOM 1532 C CA . ALA A 1 196 ? -3.984 3.698 -20.249 1.00 86.50 196 ALA A CA 1
ATOM 1533 C C . ALA A 1 196 ? -3.908 5.228 -20.441 1.00 86.50 196 ALA A C 1
ATOM 1535 O O . ALA A 1 196 ? -3.139 5.906 -19.755 1.00 86.50 196 ALA A O 1
ATOM 1536 N N . LEU A 1 197 ? -4.740 5.800 -21.323 1.00 90.19 197 LEU A N 1
ATOM 1537 C CA . LEU A 1 197 ? -4.894 7.253 -21.420 1.00 90.19 197 LEU A CA 1
ATOM 1538 C C . LEU A 1 197 ? -5.516 7.856 -20.153 1.00 90.19 197 LEU A C 1
ATOM 1540 O O . LEU A 1 197 ? -5.045 8.896 -19.696 1.00 90.19 197 LEU A O 1
ATOM 1544 N N . LEU A 1 198 ? -6.536 7.227 -19.559 1.00 87.88 198 LEU A N 1
ATOM 1545 C CA . LEU A 1 198 ? -7.097 7.693 -18.287 1.00 87.88 198 LEU A CA 1
ATOM 1546 C C . LEU A 1 198 ? -6.095 7.577 -17.131 1.00 87.88 198 LEU A C 1
ATOM 1548 O O . LEU A 1 198 ? -6.051 8.478 -16.296 1.00 87.88 198 LEU A O 1
ATOM 1552 N N . GLU A 1 199 ? -5.257 6.537 -17.085 1.00 88.12 199 GLU A N 1
ATOM 1553 C CA . GLU A 1 199 ? -4.158 6.428 -16.108 1.00 88.12 199 GLU A CA 1
ATOM 1554 C C . GLU A 1 199 ? -3.158 7.587 -16.254 1.00 88.12 199 GLU A C 1
ATOM 1556 O O . GLU A 1 199 ? -2.803 8.237 -15.267 1.00 88.12 199 GLU A O 1
ATOM 1561 N N . LEU A 1 200 ? -2.754 7.903 -17.489 1.00 93.62 200 LEU A N 1
ATOM 1562 C CA . LEU A 1 200 ? -1.881 9.043 -17.783 1.00 93.62 200 LEU A CA 1
ATOM 1563 C C . LEU A 1 200 ? -2.543 10.383 -17.418 1.00 93.62 200 LEU A C 1
ATOM 1565 O O . LEU A 1 200 ? -1.909 11.230 -16.784 1.00 93.62 200 LEU A O 1
ATOM 1569 N N . ALA A 1 201 ? -3.819 10.567 -17.771 1.00 91.69 201 ALA A N 1
ATOM 1570 C CA . ALA A 1 201 ? -4.585 11.765 -17.434 1.00 91.69 201 ALA A CA 1
ATOM 1571 C C . ALA A 1 201 ? -4.728 11.942 -15.914 1.00 91.69 201 ALA A C 1
ATOM 1573 O O . ALA A 1 201 ? -4.538 13.051 -15.423 1.00 91.69 201 ALA A O 1
ATOM 1574 N N . ASN A 1 202 ? -4.984 10.862 -15.166 1.00 85.88 202 ASN A N 1
ATOM 1575 C CA . ASN A 1 202 ? -5.064 10.881 -13.703 1.00 85.88 202 ASN A CA 1
ATOM 1576 C C . ASN A 1 202 ? -3.733 11.305 -13.068 1.00 85.88 202 ASN A C 1
ATOM 1578 O O . ASN A 1 202 ? -3.725 12.144 -12.168 1.00 85.88 202 ASN A O 1
ATOM 1582 N N . LYS A 1 203 ? -2.598 10.780 -13.556 1.00 86.19 203 LYS A N 1
ATOM 1583 C CA . LYS A 1 203 ? -1.275 11.177 -13.043 1.00 86.19 203 LYS A CA 1
ATOM 1584 C C . LYS A 1 203 ? -0.961 12.651 -13.307 1.00 86.19 203 LYS A C 1
ATOM 1586 O O . LYS A 1 203 ? -0.402 13.299 -12.433 1.00 86.19 203 LYS A O 1
ATOM 1591 N N . LEU A 1 204 ? -1.340 13.192 -14.468 1.00 85.12 204 LEU A N 1
ATOM 1592 C CA . LEU A 1 204 ? -1.194 14.627 -14.762 1.00 85.12 204 LEU A CA 1
ATOM 1593 C C . LEU A 1 204 ? -2.160 15.491 -13.942 1.00 85.12 204 LEU A C 1
ATOM 1595 O O . LEU A 1 204 ? -1.790 16.548 -13.444 1.00 85.12 204 LEU A O 1
ATOM 1599 N N . ALA A 1 205 ? -3.393 15.030 -13.742 1.00 81.69 205 ALA A N 1
ATOM 1600 C CA . ALA A 1 205 ? -4.361 15.714 -12.895 1.00 81.69 205 ALA A CA 1
ATOM 1601 C C . ALA A 1 205 ? -3.890 15.802 -11.431 1.00 81.69 205 ALA A C 1
ATOM 1603 O O . ALA A 1 205 ? -4.107 16.822 -10.781 1.00 81.69 205 ALA A O 1
ATOM 1604 N N . ALA A 1 206 ? -3.194 14.776 -10.929 1.00 78.56 206 ALA A N 1
ATOM 1605 C CA . ALA A 1 206 ? -2.595 14.779 -9.593 1.00 78.56 206 ALA A CA 1
ATOM 1606 C C . ALA A 1 206 ? -1.482 15.832 -9.420 1.00 78.56 206 ALA A C 1
ATOM 1608 O O . ALA A 1 206 ? -1.171 16.200 -8.292 1.00 78.56 206 ALA A O 1
ATOM 1609 N N . THR A 1 207 ? -0.909 16.339 -10.516 1.00 75.88 207 THR A N 1
ATOM 1610 C CA . THR A 1 207 ? 0.069 17.440 -10.514 1.00 75.88 207 THR A CA 1
ATOM 1611 C C . THR A 1 207 ? -0.552 18.780 -10.911 1.00 75.88 207 THR A C 1
ATOM 1613 O O . THR A 1 207 ? 0.161 19.678 -11.340 1.00 75.88 207 THR A O 1
ATOM 1616 N N . GLU A 1 208 ? -1.880 18.897 -10.835 1.00 79.62 208 GLU A N 1
ATOM 1617 C CA . GLU A 1 208 ? -2.660 20.078 -11.233 1.00 79.62 208 GLU A CA 1
ATOM 1618 C C . GLU A 1 208 ? -2.547 20.476 -12.718 1.00 79.62 208 GLU A C 1
ATOM 1620 O O . GLU A 1 208 ? -2.987 21.553 -13.125 1.00 79.62 208 GLU A O 1
ATOM 1625 N N . GLU A 1 209 ? -2.056 19.579 -13.577 1.00 82.31 209 GLU A N 1
ATOM 1626 C CA . GLU A 1 209 ? -1.980 19.783 -15.030 1.00 82.31 209 GLU A CA 1
ATOM 1627 C C . GLU A 1 209 ? -3.331 19.479 -15.703 1.00 82.31 209 GLU A C 1
ATOM 1629 O O . GLU A 1 209 ? -3.465 18.619 -16.583 1.00 82.31 209 GLU A O 1
ATOM 1634 N N . TRP A 1 210 ? -4.377 20.188 -15.267 1.00 88.25 210 TRP A N 1
ATOM 1635 C CA . TRP A 1 210 ? -5.779 19.907 -15.598 1.00 88.25 210 TRP A CA 1
ATOM 1636 C C . TRP A 1 210 ? -6.088 19.995 -17.096 1.00 88.25 210 TRP A C 1
ATOM 1638 O O . TRP A 1 210 ? -6.867 19.197 -17.617 1.00 88.25 210 TRP A O 1
ATOM 1648 N N . ILE A 1 211 ? -5.471 20.947 -17.803 1.00 88.56 211 ILE A N 1
ATOM 1649 C CA . ILE A 1 211 ? -5.687 21.155 -19.244 1.00 88.56 211 ILE A CA 1
ATOM 1650 C C . ILE A 1 211 ? -5.111 19.981 -20.044 1.00 88.56 211 ILE A C 1
ATOM 1652 O O . ILE A 1 211 ? -5.752 19.470 -20.971 1.00 88.56 211 ILE A O 1
ATOM 1656 N N . THR A 1 212 ? -3.915 19.521 -19.675 1.00 85.94 212 THR A N 1
ATOM 1657 C CA . THR A 1 212 ? -3.255 18.384 -20.324 1.00 85.94 212 THR A CA 1
ATOM 1658 C C . THR A 1 212 ? -4.011 17.091 -20.023 1.00 85.94 212 THR A C 1
ATOM 1660 O O . THR A 1 212 ? -4.320 16.340 -20.950 1.00 85.94 212 THR A O 1
ATOM 1663 N N . ALA A 1 213 ? -4.423 16.880 -18.768 1.00 91.69 213 ALA A N 1
ATOM 1664 C CA . ALA A 1 213 ? -5.268 15.754 -18.370 1.00 91.69 213 ALA A CA 1
ATOM 1665 C C . ALA A 1 213 ? -6.600 15.719 -19.144 1.00 91.69 213 ALA A C 1
ATOM 1667 O O . ALA A 1 213 ? -6.970 14.680 -19.693 1.00 91.69 213 ALA A O 1
ATOM 1668 N N . ALA A 1 214 ? -7.282 16.862 -19.277 1.00 93.94 214 ALA A N 1
ATOM 1669 C CA . ALA A 1 214 ? -8.496 16.977 -20.085 1.00 93.94 214 ALA A CA 1
ATOM 1670 C C . ALA A 1 214 ? -8.231 16.685 -21.572 1.00 93.94 214 ALA A C 1
ATOM 1672 O O . ALA A 1 214 ? -9.030 16.027 -22.232 1.00 93.94 214 ALA A O 1
ATOM 1673 N N . THR A 1 215 ? -7.089 17.121 -22.110 1.00 93.06 215 THR A N 1
ATOM 1674 C CA . THR A 1 215 ? -6.708 16.843 -23.505 1.00 93.06 215 THR A CA 1
ATOM 1675 C C . THR A 1 215 ? -6.540 15.344 -23.762 1.00 93.06 215 THR A C 1
ATOM 1677 O O . THR A 1 215 ? -7.028 14.841 -24.777 1.00 93.06 215 THR A O 1
ATOM 1680 N N . ILE A 1 216 ? -5.914 14.625 -22.828 1.00 94.00 216 ILE A N 1
ATOM 1681 C CA . ILE A 1 216 ? -5.720 13.172 -22.899 1.00 94.00 216 ILE A CA 1
ATOM 1682 C C . ILE A 1 216 ? -7.052 12.432 -22.731 1.00 94.00 216 ILE A C 1
ATOM 1684 O O . ILE A 1 216 ? -7.381 11.558 -23.532 1.00 94.00 216 ILE A O 1
ATOM 1688 N N . ALA A 1 217 ? -7.864 12.819 -21.746 1.00 93.88 217 ALA A N 1
ATOM 1689 C CA . ALA A 1 217 ? -9.182 12.223 -21.533 1.00 93.88 217 ALA A CA 1
ATOM 1690 C C . ALA A 1 217 ? -10.133 12.466 -22.721 1.00 93.88 217 ALA A C 1
ATOM 1692 O O . ALA A 1 217 ? -10.945 11.604 -23.044 1.00 93.88 217 ALA A O 1
ATOM 1693 N N . ARG A 1 218 ? -9.979 13.582 -23.449 1.00 95.31 218 ARG A N 1
ATOM 1694 C CA . ARG A 1 218 ? -10.694 13.839 -24.712 1.00 95.31 218 ARG A CA 1
ATOM 1695 C C . ARG A 1 218 ? -10.258 12.897 -25.836 1.00 95.31 218 ARG A C 1
ATOM 1697 O O . ARG A 1 218 ? -11.053 12.583 -26.716 1.00 95.31 218 ARG A O 1
ATOM 1704 N N . ALA A 1 219 ? -9.004 12.448 -25.846 1.00 92.31 219 ALA A N 1
ATOM 1705 C CA . ALA A 1 219 ? -8.577 11.396 -26.767 1.00 92.31 219 ALA A CA 1
ATOM 1706 C C . ALA A 1 219 ? -9.189 10.041 -26.376 1.00 92.31 219 ALA A C 1
ATOM 1708 O O . ALA A 1 219 ? -9.715 9.345 -27.243 1.00 92.31 219 ALA A O 1
ATOM 1709 N N . ALA A 1 220 ? -9.230 9.726 -25.077 1.00 91.81 220 ALA A N 1
ATOM 1710 C CA . ALA A 1 220 ? -9.906 8.531 -24.576 1.00 91.81 220 ALA A CA 1
ATOM 1711 C C . ALA A 1 220 ? -11.412 8.529 -24.911 1.00 91.81 220 ALA A C 1
ATOM 1713 O O . ALA A 1 220 ? -11.932 7.494 -25.324 1.00 91.81 220 ALA A O 1
ATOM 1714 N N . SER A 1 221 ? -12.105 9.675 -24.819 1.00 93.88 221 SER A N 1
ATOM 1715 C CA . SER A 1 221 ? -13.547 9.758 -25.115 1.00 93.88 221 SER A CA 1
ATOM 1716 C C . SER A 1 221 ? -13.858 9.579 -26.599 1.00 93.88 221 SER A C 1
ATOM 1718 O O . SER A 1 221 ? -14.875 8.987 -26.947 1.00 93.88 221 SER A O 1
ATOM 1720 N N . ARG A 1 222 ? -12.958 10.005 -27.496 1.00 92.06 222 ARG A N 1
ATOM 1721 C CA . ARG A 1 222 ? -13.067 9.683 -28.929 1.00 92.06 222 ARG A CA 1
ATOM 1722 C C . ARG A 1 222 ? -12.872 8.192 -29.203 1.00 92.06 222 ARG A C 1
ATOM 1724 O O . ARG A 1 222 ? -13.554 7.656 -30.069 1.00 92.06 222 ARG A O 1
ATOM 1731 N N . ALA A 1 223 ? -11.968 7.533 -28.472 1.00 86.31 223 ALA A N 1
ATOM 1732 C CA . ALA A 1 223 ? -11.730 6.095 -28.601 1.00 86.31 223 ALA A CA 1
ATOM 1733 C C . ALA A 1 223 ? -12.875 5.245 -28.011 1.00 86.31 223 ALA A C 1
ATOM 1735 O O . ALA A 1 223 ? -13.151 4.152 -28.508 1.00 86.31 223 ALA A O 1
ATOM 1736 N N . ARG A 1 224 ? -13.556 5.735 -26.965 1.00 87.50 224 ARG A N 1
ATOM 1737 C CA . ARG A 1 224 ? -14.698 5.077 -26.303 1.00 87.50 224 ARG A CA 1
ATOM 1738 C C . ARG A 1 224 ? -15.831 6.077 -26.005 1.00 87.50 224 ARG A C 1
ATOM 1740 O O . ARG A 1 224 ? -15.995 6.483 -24.857 1.00 87.50 224 ARG A O 1
ATOM 1747 N N . PRO A 1 225 ? -16.651 6.438 -27.009 1.00 92.00 225 PRO A N 1
ATOM 1748 C CA . PRO A 1 225 ? -17.729 7.428 -26.852 1.00 92.00 225 PRO A CA 1
ATOM 1749 C C . PRO A 1 225 ? -18.960 6.929 -26.068 1.00 92.00 225 PRO A C 1
ATOM 1751 O O . PRO A 1 225 ? -19.867 7.709 -25.770 1.00 92.00 225 PRO A O 1
ATOM 1754 N N . ASP A 1 226 ? -19.016 5.631 -25.762 1.00 90.25 226 ASP A N 1
ATOM 1755 C CA . ASP A 1 226 ? -20.111 4.998 -25.016 1.00 90.25 226 ASP A CA 1
ATOM 1756 C C . ASP A 1 226 ? -19.699 4.595 -23.587 1.00 90.25 226 ASP A C 1
ATOM 1758 O O . ASP A 1 226 ? -20.453 3.923 -22.886 1.00 90.25 226 ASP A O 1
ATOM 1762 N N . ASP A 1 227 ? -18.507 5.002 -23.137 1.00 86.81 227 ASP A N 1
ATOM 1763 C CA . ASP A 1 227 ? -18.001 4.717 -21.793 1.00 86.81 227 ASP A CA 1
ATOM 1764 C C . ASP A 1 227 ? -18.250 5.903 -20.848 1.00 86.81 227 ASP A C 1
ATOM 1766 O O . ASP A 1 227 ? -17.630 6.967 -20.953 1.00 86.81 227 ASP A O 1
ATOM 1770 N N . TYR A 1 228 ? -19.177 5.718 -19.904 1.00 89.00 228 TYR A N 1
ATOM 1771 C CA . TYR A 1 228 ? -19.573 6.762 -18.961 1.00 89.00 228 TYR A CA 1
ATOM 1772 C C . TYR A 1 228 ? -18.422 7.217 -18.043 1.00 89.00 228 TYR A C 1
ATOM 1774 O O . TYR A 1 228 ? -18.404 8.382 -17.639 1.00 89.00 228 TYR A O 1
ATOM 1782 N N . GLU A 1 229 ? -17.441 6.355 -17.737 1.00 86.19 229 GLU A N 1
ATOM 1783 C CA . GLU A 1 229 ? -16.325 6.693 -16.841 1.00 86.19 229 GLU A CA 1
ATOM 1784 C C . GLU A 1 229 ? -15.349 7.661 -17.503 1.00 86.19 229 GLU A C 1
ATOM 1786 O O . GLU A 1 229 ? -14.893 8.616 -16.869 1.00 86.19 229 GLU A O 1
ATOM 1791 N N . VAL A 1 230 ? -15.090 7.469 -18.799 1.00 90.44 230 VAL A N 1
ATOM 1792 C CA . VAL A 1 230 ? -14.245 8.368 -19.593 1.00 90.44 230 VAL A CA 1
ATOM 1793 C C . VAL A 1 230 ? -14.854 9.772 -19.635 1.00 90.44 230 VAL A C 1
ATOM 1795 O O . VAL A 1 230 ? -14.159 10.761 -19.387 1.00 90.44 230 VAL A O 1
ATOM 1798 N N . HIS A 1 231 ? -16.166 9.860 -19.871 1.00 95.62 231 HIS A N 1
ATOM 1799 C CA . HIS A 1 231 ? -16.908 11.122 -19.861 1.00 95.62 231 HIS A CA 1
ATOM 1800 C C . HIS A 1 231 ? -16.946 11.773 -18.466 1.00 95.62 231 HIS A C 1
ATOM 1802 O O . HIS A 1 231 ? -16.740 12.986 -18.347 1.00 95.62 231 HIS A O 1
ATOM 1808 N N . ARG A 1 232 ? -17.126 10.987 -17.392 1.00 94.56 232 ARG A N 1
ATOM 1809 C CA . ARG A 1 232 ? -17.076 11.486 -16.004 1.00 94.56 232 ARG A CA 1
ATOM 1810 C C . ARG A 1 232 ? -15.709 12.094 -15.679 1.00 94.56 232 ARG A C 1
ATOM 1812 O O . ARG A 1 232 ? -15.647 13.207 -15.154 1.00 94.56 232 ARG A O 1
ATOM 1819 N N . MET A 1 233 ? -14.622 11.400 -16.019 1.00 95.31 233 MET A N 1
ATOM 1820 C CA . MET A 1 233 ? -13.253 11.867 -15.767 1.00 95.31 233 MET A CA 1
ATOM 1821 C C . MET A 1 233 ? -12.890 13.096 -16.600 1.00 95.31 233 MET A C 1
ATOM 1823 O O . MET A 1 233 ? -12.370 14.068 -16.052 1.00 95.31 233 MET A O 1
ATOM 1827 N N . LEU A 1 234 ? -13.231 13.117 -17.891 1.00 97.19 234 LEU A N 1
ATOM 1828 C CA . LEU A 1 234 ? -13.039 14.301 -18.729 1.00 97.19 234 LEU A CA 1
ATOM 1829 C C . LEU A 1 234 ? -13.788 15.516 -18.158 1.00 97.19 234 LEU A C 1
ATOM 1831 O O . LEU A 1 234 ? -13.207 16.593 -18.004 1.00 97.19 234 LEU A O 1
ATOM 1835 N N . GLY A 1 235 ? -15.052 15.326 -17.774 1.00 95.69 235 GLY A N 1
ATOM 1836 C CA . GLY A 1 235 ? -15.859 16.355 -17.129 1.00 95.69 235 GLY A CA 1
ATOM 1837 C C . GLY A 1 235 ? -15.253 16.870 -15.818 1.00 95.69 235 GLY A C 1
ATOM 1838 O O . GLY A 1 235 ? -15.248 18.078 -15.566 1.00 95.69 235 GLY A O 1
ATOM 1839 N N . TRP A 1 236 ? -14.680 15.979 -15.006 1.00 93.94 236 TRP A N 1
ATOM 1840 C CA . TRP A 1 236 ? -13.951 16.341 -13.789 1.00 93.94 236 TRP A CA 1
ATOM 1841 C C . TRP A 1 236 ? -12.720 17.214 -14.071 1.00 93.94 236 TRP A C 1
ATOM 1843 O O . TRP A 1 236 ? -12.570 18.268 -13.442 1.00 93.94 236 TRP A O 1
ATOM 1853 N N . TYR A 1 237 ? -11.869 16.821 -15.026 1.00 95.19 237 TYR A N 1
ATOM 1854 C CA . TYR A 1 237 ? -10.658 17.576 -15.369 1.00 95.19 237 TYR A CA 1
ATOM 1855 C C . TYR A 1 237 ? -10.987 18.950 -15.947 1.00 95.19 237 TYR A C 1
ATOM 1857 O O . TYR A 1 237 ? -10.416 19.947 -15.513 1.00 95.19 237 TYR A O 1
ATOM 1865 N N . LEU A 1 238 ? -11.964 19.031 -16.856 1.00 95.50 238 LEU A N 1
ATOM 1866 C CA . LEU A 1 238 ? -12.429 20.299 -17.426 1.00 95.50 238 LEU A CA 1
ATOM 1867 C C . LEU A 1 238 ? -12.994 21.228 -16.347 1.00 95.50 238 LEU A C 1
ATOM 1869 O O . LEU A 1 238 ? -12.712 22.424 -16.338 1.00 95.50 238 LEU A O 1
ATOM 1873 N N . ARG A 1 239 ? -13.737 20.679 -15.379 1.00 93.44 239 ARG A N 1
ATOM 1874 C CA . ARG A 1 239 ? -14.226 21.449 -14.229 1.00 93.44 239 ARG A CA 1
ATOM 1875 C C . ARG A 1 239 ? -13.077 22.018 -13.392 1.00 93.44 239 ARG A C 1
ATOM 1877 O O . ARG A 1 239 ? -13.204 23.120 -12.869 1.00 93.44 239 ARG A O 1
ATOM 1884 N N . LYS A 1 240 ? -11.982 21.274 -13.224 1.00 90.69 240 LYS A N 1
ATOM 1885 C CA . LYS A 1 240 ? -10.797 21.729 -12.481 1.00 90.69 240 LYS A CA 1
ATOM 1886 C C . LYS A 1 240 ? -9.924 22.702 -13.281 1.00 90.69 240 LYS A C 1
ATOM 1888 O O . LYS A 1 240 ? -9.350 23.599 -12.677 1.00 90.69 240 LYS A O 1
ATOM 1893 N N . ALA A 1 241 ? -9.912 22.593 -14.610 1.00 88.06 241 ALA A N 1
ATOM 1894 C CA . ALA A 1 241 ? -9.217 23.516 -15.510 1.00 88.06 241 ALA A CA 1
ATOM 1895 C C . ALA A 1 241 ? -9.810 24.942 -15.516 1.00 88.06 241 ALA A C 1
ATOM 1897 O O . ALA A 1 241 ? -9.148 25.878 -15.955 1.00 88.06 241 ALA A O 1
ATOM 1898 N N . GLY A 1 242 ? -11.033 25.123 -15.007 1.00 87.56 242 GLY A N 1
ATOM 1899 C CA . GLY A 1 242 ? -11.611 26.435 -14.710 1.00 87.56 242 GLY A CA 1
ATOM 1900 C C . GLY A 1 242 ? -12.722 26.881 -15.660 1.00 87.56 242 GLY A C 1
ATOM 1901 O O . GLY A 1 242 ? -13.200 26.131 -16.511 1.00 87.56 242 GLY A O 1
ATOM 1902 N N . GLU A 1 243 ? -13.158 28.130 -15.479 1.00 90.69 243 GLU A N 1
ATOM 1903 C CA . GLU A 1 243 ? -14.363 28.694 -16.104 1.00 90.69 243 GLU A CA 1
ATOM 1904 C C . GLU A 1 243 ? -14.441 28.568 -17.635 1.00 90.69 243 GLU A C 1
ATOM 1906 O O . GLU A 1 243 ? -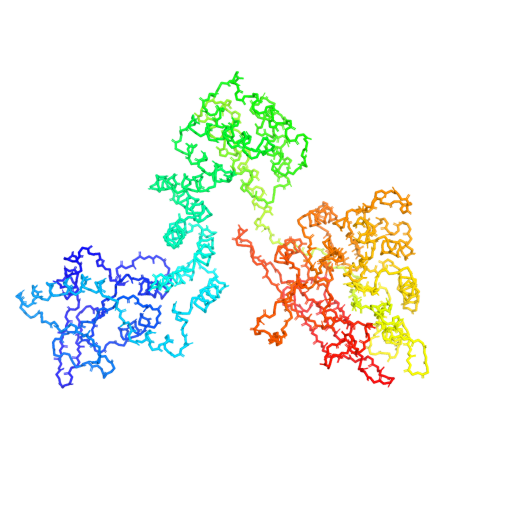15.508 28.173 -18.117 1.00 90.69 243 GLU A O 1
ATOM 1911 N N . PRO A 1 244 ? -13.355 28.782 -18.411 1.00 92.94 244 PRO A N 1
ATOM 1912 C CA . PRO A 1 244 ? -13.393 28.626 -19.869 1.00 92.94 244 PRO A CA 1
ATOM 1913 C C . PRO A 1 244 ? -13.827 27.231 -20.346 1.00 92.94 244 PRO A C 1
ATOM 1915 O O . PRO A 1 244 ? -14.239 27.069 -21.493 1.00 92.94 244 PRO A O 1
ATOM 1918 N N . HIS A 1 245 ? -13.743 26.221 -19.477 1.00 94.06 245 HIS A N 1
ATOM 1919 C CA . HIS A 1 245 ? -14.014 24.821 -19.793 1.00 94.06 245 HIS A CA 1
ATOM 1920 C C . HIS A 1 245 ? -15.333 24.303 -19.201 1.00 94.06 245 HIS A C 1
ATOM 1922 O O . HIS A 1 245 ? -15.695 23.147 -19.420 1.00 94.06 245 HIS A O 1
ATOM 1928 N N . TYR A 1 246 ? -16.086 25.134 -18.474 1.00 94.44 246 TYR A N 1
ATOM 1929 C CA . TYR A 1 246 ? -17.301 24.707 -17.773 1.00 94.44 246 TYR A CA 1
ATOM 1930 C C . TYR A 1 246 ? -18.420 24.217 -18.692 1.00 94.44 246 TYR A C 1
ATOM 1932 O O . TYR A 1 246 ? -19.117 23.266 -18.337 1.00 94.44 246 TYR A O 1
ATOM 1940 N N . ASP A 1 247 ? -18.591 24.825 -19.863 1.00 95.38 247 ASP A N 1
ATOM 1941 C CA . ASP A 1 247 ? -19.620 24.385 -20.807 1.00 95.38 247 ASP A CA 1
ATOM 1942 C C . ASP A 1 247 ? -19.292 23.006 -21.390 1.00 95.38 247 ASP A C 1
ATOM 1944 O O . ASP A 1 247 ? -20.190 22.202 -21.629 1.00 95.38 247 ASP A O 1
ATOM 1948 N N . GLU A 1 248 ? -18.007 22.709 -21.607 1.00 96.56 248 GLU A N 1
ATOM 1949 C CA . GLU A 1 248 ? -17.564 21.373 -22.013 1.00 96.56 248 GLU A CA 1
ATOM 1950 C C . GLU A 1 248 ? -17.709 20.381 -20.859 1.00 96.56 248 GLU A C 1
ATOM 1952 O O . GLU A 1 248 ? -18.309 19.328 -21.047 1.00 96.56 248 GLU A O 1
ATOM 1957 N N . ALA A 1 249 ? -17.286 20.751 -19.647 1.00 97.00 249 ALA A N 1
ATOM 1958 C CA . ALA A 1 249 ? -17.448 19.920 -18.456 1.00 97.00 249 ALA A CA 1
ATOM 1959 C C . ALA A 1 249 ? -18.913 19.514 -18.220 1.00 97.00 249 ALA A C 1
ATOM 1961 O O . ALA A 1 249 ? -19.193 18.363 -17.894 1.00 97.00 249 ALA A O 1
ATOM 1962 N N . GLU A 1 250 ? -19.861 20.438 -18.408 1.00 96.69 250 GLU A N 1
ATOM 1963 C CA . GLU A 1 250 ? -21.293 20.142 -18.309 1.00 96.69 250 GLU A CA 1
ATOM 1964 C C . GLU A 1 250 ? -21.749 19.129 -19.358 1.00 96.69 250 GLU A C 1
ATOM 1966 O O . GLU A 1 250 ? -22.491 18.209 -19.006 1.00 96.69 250 GLU A O 1
ATOM 1971 N N . ARG A 1 251 ? -21.331 19.282 -20.621 1.00 97.38 251 ARG A N 1
ATOM 1972 C CA . ARG A 1 251 ? -21.698 18.342 -21.690 1.00 97.38 251 ARG A CA 1
ATOM 1973 C C . ARG A 1 251 ? -21.188 16.938 -21.385 1.00 97.38 251 ARG A C 1
ATOM 1975 O O . ARG A 1 251 ? -21.965 15.994 -21.466 1.00 97.38 251 ARG A O 1
ATOM 1982 N N . GLU A 1 252 ? -19.931 16.817 -20.970 1.00 97.56 252 GLU A N 1
ATOM 1983 C CA . GLU A 1 252 ? -19.298 15.525 -20.682 1.00 97.56 252 GLU A CA 1
ATOM 1984 C C . GLU A 1 252 ? -19.909 14.849 -19.445 1.00 97.56 252 GLU A C 1
ATOM 1986 O O . GLU A 1 252 ? -20.265 13.674 -19.490 1.00 97.56 252 GLU A O 1
ATOM 1991 N N . LEU A 1 253 ? -20.157 15.593 -18.362 1.00 96.75 253 LEU A N 1
ATOM 1992 C CA . LEU A 1 253 ? -20.846 15.048 -17.183 1.00 96.75 253 LEU A CA 1
ATOM 1993 C C . LEU A 1 253 ? -22.310 14.685 -17.478 1.00 96.75 253 LEU A C 1
ATOM 1995 O O . LEU A 1 253 ? -22.820 13.702 -16.944 1.00 96.75 253 LEU A O 1
ATOM 1999 N N . SER A 1 254 ? -22.992 15.450 -18.336 1.00 96.31 254 SER A N 1
ATOM 2000 C CA . SER A 1 254 ? -24.352 15.111 -18.777 1.00 96.31 254 SER A CA 1
ATOM 2001 C C . SER A 1 254 ? -24.346 13.838 -19.617 1.00 96.31 254 SER A C 1
ATOM 2003 O O . SER A 1 254 ? -25.175 12.963 -19.384 1.00 96.31 254 SER A O 1
ATOM 2005 N N . ARG A 1 255 ? -23.365 13.686 -20.514 1.00 96.44 255 ARG A N 1
ATOM 2006 C CA . ARG A 1 255 ? -23.176 12.471 -21.310 1.00 96.44 255 ARG A CA 1
ATOM 2007 C C . ARG A 1 255 ? -22.898 11.250 -20.432 1.00 96.44 255 ARG A C 1
ATOM 2009 O O . ARG A 1 255 ? -23.508 10.207 -20.648 1.00 96.44 255 ARG A O 1
ATOM 2016 N N . ALA A 1 256 ? -22.061 11.386 -19.402 1.00 94.31 256 ALA A N 1
ATOM 2017 C CA . ALA A 1 256 ? -21.840 10.325 -18.419 1.00 94.31 256 ALA A CA 1
ATOM 2018 C C . ALA A 1 256 ? -23.153 9.892 -17.737 1.00 94.31 256 ALA A C 1
ATOM 2020 O O . ALA A 1 256 ? -23.406 8.701 -17.590 1.00 94.31 256 ALA A O 1
ATOM 2021 N N . LEU A 1 257 ? -24.032 10.842 -17.396 1.00 92.75 257 LEU A N 1
ATOM 2022 C CA . LEU A 1 257 ? -25.341 10.562 -16.787 1.00 92.75 257 LEU A CA 1
ATOM 2023 C C . LEU A 1 257 ? -26.404 10.047 -17.767 1.00 92.75 257 LEU A C 1
ATOM 2025 O O . LEU A 1 257 ? -27.370 9.425 -17.330 1.00 92.75 257 LEU A O 1
ATOM 2029 N N . GLU A 1 258 ? -26.277 10.326 -19.062 1.00 95.12 258 GLU A N 1
ATOM 2030 C CA . GLU A 1 258 ? -27.097 9.690 -20.100 1.00 95.12 258 GLU A CA 1
ATOM 2031 C C . GLU A 1 258 ? -26.729 8.211 -20.247 1.00 95.12 258 GLU A C 1
ATOM 2033 O O . GLU A 1 258 ? -27.617 7.365 -20.334 1.00 95.12 258 GLU A O 1
ATOM 2038 N N . LEU A 1 259 ? -25.425 7.912 -20.244 1.00 89.62 259 LEU A N 1
ATOM 2039 C CA . LEU A 1 259 ? -24.884 6.558 -20.364 1.00 89.62 259 LEU A CA 1
ATOM 2040 C C . LEU A 1 259 ? -25.093 5.735 -19.082 1.00 89.62 259 LEU A C 1
ATOM 2042 O O . LEU A 1 259 ? -25.437 4.557 -19.157 1.00 89.62 259 LEU A O 1
ATOM 2046 N N . ASN A 1 260 ? -24.939 6.356 -17.908 1.00 86.31 260 ASN A N 1
ATOM 2047 C CA . ASN A 1 260 ? -25.201 5.749 -16.605 1.00 86.31 260 ASN A CA 1
ATOM 2048 C C . ASN A 1 260 ? -25.999 6.701 -15.687 1.00 86.31 260 ASN A C 1
ATOM 2050 O O . ASN A 1 260 ? -25.426 7.450 -14.889 1.00 86.31 260 ASN A O 1
ATOM 2054 N N . PRO A 1 261 ? -27.345 6.651 -15.731 1.00 85.44 261 PRO A N 1
ATOM 2055 C CA . PRO A 1 261 ? -28.200 7.525 -14.925 1.00 85.44 261 PRO A CA 1
ATOM 2056 C C . PRO A 1 261 ? -28.070 7.377 -13.403 1.00 85.44 261 PRO A C 1
ATOM 2058 O O . PRO A 1 261 ? -28.563 8.261 -12.691 1.00 85.44 261 PRO A O 1
ATOM 2061 N N . GLY A 1 262 ? -27.470 6.278 -12.924 1.00 78.75 262 GLY A N 1
ATOM 2062 C CA . GLY A 1 262 ? -27.262 5.953 -11.508 1.00 78.75 262 GLY A CA 1
ATOM 2063 C C . GLY A 1 262 ? -25.896 6.366 -10.946 1.00 78.75 262 GLY A C 1
ATOM 2064 O O . GLY A 1 262 ? -25.619 6.088 -9.780 1.00 78.75 262 GLY A O 1
ATOM 2065 N N . ASP A 1 263 ? -25.044 7.017 -11.743 1.00 82.25 263 ASP A N 1
ATOM 2066 C CA . ASP A 1 263 ? -23.727 7.484 -11.307 1.00 82.25 263 ASP A CA 1
ATOM 2067 C C . ASP A 1 263 ? -23.841 8.687 -10.348 1.00 82.25 263 ASP A C 1
ATOM 2069 O O . ASP A 1 263 ? -23.947 9.853 -10.744 1.00 82.25 263 ASP A O 1
ATOM 2073 N N . ASN A 1 264 ? -23.814 8.387 -9.049 1.00 82.00 264 ASN A N 1
ATOM 2074 C CA . ASN A 1 264 ? -23.893 9.378 -7.977 1.00 82.00 264 ASN A CA 1
ATOM 2075 C C . ASN A 1 264 ? -22.718 10.371 -7.982 1.00 82.00 264 ASN A C 1
ATOM 2077 O O . ASN A 1 264 ? -22.892 11.520 -7.563 1.00 82.00 264 ASN A O 1
ATOM 2081 N N . GLU A 1 265 ? -21.538 9.960 -8.455 1.00 83.44 265 GLU A N 1
ATOM 2082 C CA . GLU A 1 265 ? -20.373 10.839 -8.534 1.00 83.44 265 GLU A CA 1
ATOM 2083 C C . GLU A 1 265 ? -20.541 11.855 -9.659 1.00 83.44 265 GLU A C 1
ATOM 2085 O O . GLU A 1 265 ? -20.361 13.053 -9.429 1.00 83.44 265 GLU A O 1
ATOM 2090 N N . ALA A 1 266 ? -20.967 11.415 -10.847 1.00 88.19 266 ALA A N 1
ATOM 2091 C CA . ALA A 1 266 ? -21.251 12.312 -11.966 1.00 88.19 266 ALA A CA 1
ATOM 2092 C C . ALA A 1 266 ? -22.371 13.315 -11.623 1.00 88.19 266 ALA A C 1
ATOM 2094 O O . ALA A 1 266 ? -22.251 14.503 -11.947 1.00 88.19 266 ALA A O 1
ATOM 2095 N N . VAL A 1 267 ? -23.413 12.886 -10.889 1.00 91.31 267 VAL A N 1
ATOM 2096 C CA . VAL A 1 267 ? -24.450 13.795 -10.358 1.00 91.31 267 VAL A CA 1
ATOM 2097 C C . VAL A 1 267 ? -23.830 14.853 -9.442 1.00 91.31 267 VAL A C 1
ATOM 2099 O O . VAL A 1 267 ? -24.084 16.047 -9.629 1.00 91.31 267 VAL A O 1
ATOM 2102 N N . GLY A 1 268 ? -22.996 14.442 -8.482 1.00 88.25 268 GLY A N 1
ATOM 2103 C CA . GLY A 1 268 ? -22.325 15.359 -7.558 1.00 88.25 268 GLY A CA 1
ATOM 2104 C C . GLY A 1 268 ? -21.366 16.327 -8.258 1.00 88.25 268 GLY A C 1
ATOM 2105 O O . GLY A 1 268 ? -21.353 17.524 -7.962 1.00 88.25 268 GLY A O 1
ATOM 2106 N N . MET A 1 269 ? -20.606 15.852 -9.247 1.00 93.06 269 MET A N 1
ATOM 2107 C CA . MET A 1 269 ? -19.684 16.675 -10.035 1.00 93.06 269 MET A CA 1
ATOM 2108 C C . MET A 1 269 ? -20.426 17.734 -10.857 1.00 93.06 269 MET A C 1
ATOM 2110 O O . MET A 1 269 ? -20.017 18.904 -10.840 1.00 93.06 269 MET A O 1
ATOM 2114 N N . LEU A 1 270 ? -21.530 17.356 -11.516 1.00 95.00 270 LEU A N 1
ATOM 2115 C CA . LEU A 1 270 ? -22.352 18.262 -12.322 1.00 95.00 270 LEU A CA 1
ATOM 2116 C C . LEU A 1 270 ? -23.073 19.289 -11.444 1.00 95.00 270 LEU A C 1
ATOM 2118 O O . LEU A 1 270 ? -23.066 20.484 -11.748 1.00 95.00 270 LEU A O 1
ATOM 2122 N N . ALA A 1 271 ? -23.643 18.851 -10.321 1.00 93.19 271 ALA A N 1
ATOM 2123 C CA . ALA A 1 271 ? -24.269 19.746 -9.356 1.00 93.19 271 ALA A CA 1
ATOM 2124 C C . ALA A 1 271 ? -23.239 20.722 -8.759 1.00 93.19 271 ALA A C 1
ATOM 2126 O O . ALA A 1 271 ? -23.448 21.935 -8.765 1.00 93.19 271 ALA A O 1
ATOM 2127 N N . GLY A 1 272 ? -22.061 20.233 -8.360 1.00 91.62 272 GLY A N 1
ATOM 2128 C CA . GLY A 1 272 ? -20.951 21.069 -7.900 1.00 91.62 272 GLY A CA 1
ATOM 2129 C C . GLY A 1 272 ? -20.474 22.087 -8.945 1.00 91.62 272 GLY A C 1
ATOM 2130 O O . GLY A 1 272 ? -20.149 23.220 -8.590 1.00 91.62 272 GLY A O 1
ATOM 2131 N N . LEU A 1 273 ? -20.483 21.732 -10.235 1.00 93.50 273 LEU A N 1
ATOM 2132 C CA . LEU A 1 273 ? -20.229 22.675 -11.328 1.00 93.50 273 LEU A CA 1
ATOM 2133 C C . LEU A 1 273 ? -21.323 23.759 -11.399 1.00 93.50 273 LEU A C 1
ATOM 2135 O O . LEU A 1 273 ? -21.007 24.945 -11.502 1.00 93.50 273 LEU A O 1
ATOM 2139 N N . LYS A 1 274 ? -22.606 23.393 -11.260 1.00 94.38 274 LYS A N 1
ATOM 2140 C CA . LYS A 1 274 ? -23.717 24.367 -11.207 1.00 94.38 274 LYS A CA 1
ATOM 2141 C C . LYS A 1 274 ? -23.633 25.308 -10.017 1.00 94.38 274 LYS A C 1
ATOM 2143 O O . LYS A 1 274 ? -23.885 26.501 -10.185 1.00 94.38 274 LYS A O 1
ATOM 2148 N N . LYS A 1 275 ? -23.215 24.805 -8.857 1.00 91.69 275 LYS A N 1
ATOM 2149 C CA . LYS A 1 275 ? -22.920 25.622 -7.677 1.00 91.69 275 LYS A CA 1
ATOM 2150 C C . LYS A 1 275 ? -21.821 26.653 -7.967 1.00 91.69 275 LYS A C 1
ATOM 2152 O O . LYS A 1 275 ? -22.027 27.825 -7.677 1.00 91.69 275 LYS A O 1
ATOM 2157 N N . ARG A 1 276 ? -20.705 26.260 -8.599 1.00 87.75 276 ARG A N 1
ATOM 2158 C CA . ARG A 1 276 ? -19.615 27.191 -8.983 1.00 87.75 276 ARG A CA 1
ATOM 2159 C C . ARG A 1 276 ? -20.069 28.263 -9.976 1.00 87.75 276 ARG A C 1
ATOM 2161 O O . ARG A 1 276 ? -19.643 29.403 -9.875 1.00 87.75 276 ARG A O 1
ATOM 2168 N N . GLN A 1 277 ? -20.991 27.921 -10.874 1.00 89.81 277 GLN A N 1
ATOM 2169 C CA . GLN A 1 277 ? -21.645 28.876 -11.778 1.00 89.81 277 GLN A CA 1
ATOM 2170 C C . GLN A 1 277 ? -22.708 29.761 -11.083 1.00 89.81 277 GLN A C 1
ATOM 2172 O O . GLN A 1 277 ? -23.443 30.466 -11.772 1.00 89.81 277 GLN A O 1
ATOM 2177 N N . ARG A 1 278 ? -22.863 29.682 -9.750 1.00 90.06 278 ARG A N 1
ATOM 2178 C CA . ARG A 1 278 ? -23.930 30.328 -8.954 1.00 90.06 278 ARG A CA 1
ATOM 2179 C C . ARG A 1 278 ? -25.360 29.978 -9.410 1.00 90.06 278 ARG A C 1
ATOM 2181 O O . ARG A 1 278 ? -26.324 30.664 -9.083 1.00 90.06 278 ARG A O 1
ATOM 2188 N N . LYS A 1 279 ? -25.536 28.867 -10.136 1.00 92.75 279 LYS A N 1
ATOM 2189 C CA . LYS A 1 279 ? -26.838 28.343 -10.595 1.00 92.75 279 LYS A CA 1
ATOM 2190 C C . LYS A 1 279 ? -27.438 27.424 -9.527 1.00 92.75 279 LYS A C 1
ATOM 2192 O O . LYS A 1 279 ? -27.664 26.235 -9.775 1.00 92.75 279 LYS A O 1
ATOM 2197 N N . TYR A 1 280 ? -27.676 27.963 -8.331 1.00 91.88 280 TYR A N 1
ATOM 2198 C CA . TYR A 1 280 ? -28.014 27.166 -7.145 1.00 91.88 280 TYR A CA 1
ATOM 2199 C C . TYR A 1 280 ? -29.308 26.356 -7.298 1.00 91.88 280 TYR A C 1
ATOM 2201 O O . TYR A 1 280 ? -29.312 25.174 -6.977 1.00 91.88 280 TYR A O 1
ATOM 2209 N N . GLN A 1 281 ? -30.349 26.908 -7.929 1.00 88.56 281 GLN A N 1
ATOM 2210 C CA . GLN A 1 281 ? -31.596 26.173 -8.197 1.00 88.56 281 GLN A CA 1
ATOM 2211 C C . GLN A 1 281 ? -31.376 24.919 -9.061 1.00 88.56 281 GLN A C 1
ATOM 2213 O O . GLN A 1 281 ? -31.892 23.845 -8.758 1.00 88.56 281 GLN A O 1
ATOM 2218 N N . ARG A 1 282 ? -30.561 25.025 -10.123 1.00 91.19 282 ARG A N 1
ATOM 2219 C CA . ARG A 1 282 ? -30.219 23.871 -10.976 1.00 91.19 282 ARG A CA 1
ATOM 2220 C C . ARG A 1 282 ? -29.354 22.859 -10.228 1.00 91.19 282 ARG A C 1
ATOM 2222 O O . ARG A 1 282 ? -29.549 21.659 -10.381 1.00 91.19 282 ARG A O 1
ATOM 2229 N N . SER A 1 283 ? -28.418 23.343 -9.412 1.00 94.25 283 SER A N 1
ATOM 2230 C CA . SER A 1 283 ? -27.599 22.494 -8.545 1.00 94.25 283 SER A CA 1
ATOM 2231 C C . SER A 1 283 ? -28.454 21.733 -7.523 1.00 94.25 283 SER A C 1
ATOM 2233 O O . SER A 1 283 ? -28.230 20.544 -7.320 1.00 94.25 283 SER A O 1
ATOM 2235 N N . ALA A 1 284 ? -29.445 22.386 -6.907 1.00 90.38 284 ALA A N 1
ATOM 2236 C CA . ALA A 1 284 ? -30.343 21.775 -5.930 1.00 90.38 284 ALA A CA 1
ATOM 2237 C C . ALA A 1 284 ? -31.173 20.650 -6.560 1.00 90.38 284 ALA A C 1
ATOM 2239 O O . ALA A 1 284 ? -31.227 19.558 -6.004 1.00 90.38 284 ALA A O 1
ATOM 2240 N N . ALA A 1 285 ? -31.734 20.877 -7.754 1.00 90.56 285 ALA A N 1
ATOM 2241 C CA . ALA A 1 285 ? -32.495 19.860 -8.482 1.00 90.56 285 ALA A CA 1
ATOM 2242 C C . ALA A 1 285 ? -31.653 18.611 -8.818 1.00 90.56 285 ALA A C 1
ATOM 2244 O O . ALA A 1 285 ? -32.139 17.482 -8.732 1.00 90.56 285 ALA A O 1
ATOM 2245 N N . LEU A 1 286 ? -30.375 18.799 -9.171 1.00 92.94 286 LEU A N 1
ATOM 2246 C CA . LEU A 1 286 ? -29.449 17.692 -9.431 1.00 92.94 286 LEU A CA 1
ATOM 2247 C C . LEU A 1 286 ? -29.127 16.904 -8.155 1.00 92.94 286 LEU A C 1
ATOM 2249 O O . LEU A 1 286 ? -29.220 15.677 -8.167 1.00 92.94 286 LEU A O 1
ATOM 2253 N N . TYR A 1 287 ? -28.815 17.585 -7.048 1.00 93.69 287 TYR A N 1
ATOM 2254 C CA . TYR A 1 287 ? -28.597 16.908 -5.768 1.00 93.69 287 TYR A CA 1
ATOM 2255 C C . TYR A 1 287 ? -29.862 16.208 -5.261 1.00 93.69 287 TYR A C 1
ATOM 2257 O O . TYR A 1 287 ? -29.770 15.091 -4.769 1.00 93.69 287 TYR A O 1
ATOM 2265 N N . GLU A 1 288 ? -31.049 16.792 -5.442 1.00 91.69 288 GLU A N 1
ATOM 2266 C CA . GLU A 1 288 ? -32.324 16.153 -5.095 1.00 91.69 288 GLU A CA 1
ATOM 2267 C C . GLU A 1 288 ? -32.558 14.871 -5.910 1.00 91.69 288 GLU A C 1
ATOM 2269 O O . GLU A 1 288 ? -33.028 13.864 -5.376 1.00 91.69 288 GLU A O 1
ATOM 2274 N N . ARG A 1 289 ? -32.216 14.873 -7.205 1.00 90.00 289 ARG A N 1
ATOM 2275 C CA . ARG A 1 289 ? -32.233 13.656 -8.031 1.00 90.00 289 ARG A CA 1
ATOM 2276 C C . ARG A 1 289 ? -31.252 12.610 -7.487 1.00 90.00 289 ARG A C 1
ATOM 2278 O O . ARG A 1 289 ? -31.640 11.454 -7.347 1.00 90.00 289 ARG A O 1
ATOM 2285 N N . GLY A 1 290 ? -30.023 13.009 -7.155 1.00 88.50 290 GLY A N 1
ATOM 2286 C CA . GLY A 1 290 ? -29.009 12.109 -6.591 1.00 88.50 290 GLY A CA 1
ATOM 2287 C C . GLY A 1 290 ? -29.423 11.515 -5.242 1.00 88.50 290 GLY A C 1
ATOM 2288 O O . GLY A 1 290 ? -29.340 10.309 -5.040 1.00 88.50 290 GLY A O 1
ATOM 2289 N N . VAL A 1 291 ? -29.952 12.336 -4.335 1.00 91.75 291 VAL A N 1
ATOM 2290 C CA . VAL A 1 291 ? -30.447 11.897 -3.023 1.00 91.75 291 VAL A CA 1
ATOM 2291 C C . VAL A 1 291 ? -31.657 10.973 -3.160 1.00 91.75 291 VAL A C 1
ATOM 2293 O O . VAL A 1 291 ? -31.759 10.009 -2.410 1.00 91.75 291 VAL A O 1
ATOM 2296 N N . ARG A 1 292 ? -32.557 11.201 -4.126 1.00 90.44 292 ARG A N 1
ATOM 2297 C CA . ARG A 1 292 ? -33.652 10.255 -4.405 1.00 90.44 292 ARG A CA 1
ATOM 2298 C C . ARG A 1 292 ? -33.137 8.883 -4.842 1.00 90.44 292 ARG A C 1
ATOM 2300 O O . ARG A 1 292 ? -33.719 7.878 -4.447 1.00 90.44 292 ARG A O 1
ATOM 2307 N N . ALA A 1 293 ? -32.059 8.844 -5.626 1.00 83.06 293 ALA A N 1
ATOM 2308 C CA . ALA A 1 293 ? -31.428 7.598 -6.057 1.00 83.06 293 ALA A CA 1
ATOM 2309 C C . ALA A 1 293 ? -30.619 6.920 -4.934 1.00 83.06 293 ALA A C 1
ATOM 2311 O O . ALA A 1 293 ? -30.606 5.695 -4.843 1.00 83.06 293 ALA A O 1
ATOM 2312 N N . ALA A 1 294 ? -29.985 7.702 -4.054 1.00 84.56 294 ALA A N 1
ATOM 2313 C CA . ALA A 1 294 ? -29.189 7.210 -2.932 1.00 84.56 294 ALA A CA 1
ATOM 2314 C C . ALA A 1 294 ? -29.532 7.949 -1.616 1.00 84.56 294 ALA A C 1
ATOM 2316 O O . ALA A 1 294 ? -28.763 8.802 -1.161 1.00 84.56 294 ALA A O 1
ATOM 2317 N N . PRO A 1 295 ? -30.662 7.613 -0.957 1.00 87.75 295 PRO A N 1
ATOM 2318 C CA . PRO A 1 295 ? -31.181 8.375 0.186 1.00 87.75 295 PRO A CA 1
ATOM 2319 C C . PRO A 1 295 ? -30.253 8.422 1.396 1.00 87.75 295 PRO A C 1
ATOM 2321 O O . PRO A 1 295 ? -30.276 9.395 2.147 1.00 87.75 295 PRO A O 1
ATOM 2324 N N . THR A 1 296 ? -29.429 7.393 1.584 1.00 86.25 296 THR A N 1
ATOM 2325 C CA . THR A 1 296 ? -28.488 7.291 2.703 1.00 86.25 296 THR A CA 1
ATOM 2326 C C . THR A 1 296 ? -27.129 7.921 2.402 1.00 86.25 296 THR A C 1
ATOM 2328 O O . THR A 1 296 ? -26.277 7.923 3.287 1.00 86.25 296 THR A O 1
ATOM 2331 N N . ASN A 1 297 ? -26.890 8.460 1.199 1.00 85.12 297 ASN A N 1
ATOM 2332 C CA . ASN A 1 297 ? -25.604 9.049 0.825 1.00 85.12 297 ASN A CA 1
ATOM 2333 C C . ASN A 1 297 ? -25.401 10.415 1.508 1.00 85.12 297 ASN A C 1
ATOM 2335 O O . ASN A 1 297 ? -26.019 11.415 1.132 1.00 85.12 297 ASN A O 1
ATOM 2339 N N . LEU A 1 298 ? -24.513 10.447 2.509 1.00 88.94 298 LEU A N 1
ATOM 2340 C CA . LEU A 1 298 ? -24.231 11.640 3.311 1.00 88.94 298 LEU A CA 1
ATOM 2341 C C . LEU A 1 298 ? -23.670 12.792 2.465 1.00 88.94 298 LEU A C 1
ATOM 2343 O O . LEU A 1 298 ? -24.114 13.924 2.633 1.00 88.94 298 LEU A O 1
ATOM 2347 N N . TYR A 1 299 ? -22.762 12.502 1.526 1.00 88.75 299 TYR A N 1
ATOM 2348 C CA . TYR A 1 299 ? -22.151 13.503 0.644 1.00 88.75 299 TYR A CA 1
ATOM 2349 C C . TYR A 1 299 ? -23.195 14.228 -0.213 1.00 88.75 299 TYR A C 1
ATOM 2351 O O . TYR A 1 299 ? -23.211 15.458 -0.278 1.00 88.75 299 TYR A O 1
ATOM 2359 N N . LEU A 1 300 ? -24.114 13.480 -0.829 1.00 89.75 300 LEU A N 1
ATOM 2360 C CA . LEU A 1 300 ? -25.179 14.085 -1.629 1.00 89.75 300 LEU A CA 1
ATOM 2361 C C . LEU A 1 300 ? -26.159 14.877 -0.756 1.00 89.75 300 LEU A C 1
ATOM 2363 O O . LEU A 1 300 ? -26.595 15.951 -1.169 1.00 89.75 300 LEU A O 1
ATOM 2367 N N . ARG A 1 301 ? -26.483 14.388 0.451 1.00 94.25 301 ARG A N 1
ATOM 2368 C CA . ARG A 1 301 ? -27.425 15.063 1.357 1.00 94.25 301 ARG A CA 1
ATOM 2369 C C . ARG A 1 301 ? -26.880 16.385 1.893 1.00 94.25 301 ARG A C 1
ATOM 2371 O O . ARG A 1 301 ? -27.605 17.376 1.865 1.00 94.25 301 ARG A O 1
ATOM 2378 N N . ILE A 1 302 ? -25.628 16.423 2.351 1.00 93.44 302 ILE A N 1
ATOM 2379 C CA . ILE A 1 302 ? -25.034 17.669 2.853 1.00 93.44 302 ILE A CA 1
ATOM 2380 C C . ILE A 1 302 ? -24.867 18.696 1.732 1.00 93.44 302 ILE A C 1
ATOM 2382 O O . ILE A 1 302 ? -25.228 19.858 1.901 1.00 93.44 302 ILE A O 1
ATOM 2386 N N . ALA A 1 303 ? -24.435 18.263 0.546 1.00 92.25 303 ALA A N 1
ATOM 2387 C CA . ALA A 1 303 ? -24.311 19.154 -0.599 1.00 92.25 303 ALA A CA 1
ATOM 2388 C C . ALA A 1 303 ? -25.679 19.679 -1.081 1.00 92.25 303 ALA A C 1
ATOM 2390 O O . ALA A 1 303 ? -25.786 20.849 -1.460 1.00 92.25 303 ALA A O 1
ATOM 2391 N N . GLN A 1 304 ? -26.737 18.857 -1.007 1.00 94.50 304 GLN A N 1
ATOM 2392 C CA . GLN A 1 304 ? -28.120 19.291 -1.228 1.00 94.50 304 GLN A CA 1
ATOM 2393 C C . GLN A 1 304 ? -28.522 20.381 -0.228 1.00 94.50 304 GLN A C 1
ATOM 2395 O O . GLN A 1 304 ? -29.020 21.426 -0.646 1.00 94.50 304 GLN A O 1
ATOM 2400 N N . ALA A 1 305 ? -28.295 20.145 1.068 1.00 94.06 305 ALA A N 1
ATOM 2401 C CA . ALA A 1 305 ? -28.639 21.076 2.139 1.00 94.06 305 ALA A CA 1
ATOM 2402 C C . ALA A 1 305 ? -27.911 22.420 1.971 1.00 94.06 305 ALA A C 1
ATOM 2404 O O . ALA A 1 305 ? -28.553 23.471 1.963 1.00 94.06 305 ALA A O 1
ATOM 2405 N N . GLY A 1 306 ? -26.600 22.385 1.719 1.00 93.88 306 GLY A N 1
ATOM 2406 C CA . GLY A 1 306 ? -25.792 23.587 1.524 1.00 93.88 306 GLY A CA 1
ATOM 2407 C C . GLY A 1 306 ? -26.193 24.402 0.299 1.00 93.88 306 GLY A C 1
ATOM 2408 O O . GLY A 1 306 ? -26.249 25.627 0.364 1.00 93.88 306 GLY A O 1
ATOM 2409 N N . VAL A 1 307 ? -26.534 23.759 -0.820 1.00 93.75 307 VAL A N 1
ATOM 2410 C CA . VAL A 1 307 ? -27.008 24.474 -2.019 1.00 93.75 307 VAL A CA 1
ATOM 2411 C C . VAL A 1 307 ? -28.437 24.992 -1.858 1.00 93.75 307 VAL A C 1
ATOM 2413 O O . VAL A 1 307 ? -28.745 26.079 -2.354 1.00 93.75 307 VAL A O 1
ATOM 2416 N N . ALA A 1 308 ? -29.310 24.248 -1.177 1.00 92.94 308 ALA A N 1
ATOM 2417 C CA . ALA A 1 308 ? -30.653 24.717 -0.851 1.00 92.94 308 ALA A CA 1
ATOM 2418 C C . ALA A 1 308 ? -30.584 25.970 0.034 1.00 92.94 308 ALA A C 1
ATOM 2420 O O . ALA A 1 308 ? -31.277 26.947 -0.241 1.00 92.94 308 ALA A O 1
ATOM 2421 N N . LEU A 1 309 ? -29.677 25.985 1.014 1.00 93.69 309 LEU A N 1
ATOM 2422 C CA . LEU A 1 309 ? -29.460 27.140 1.880 1.00 93.69 309 LEU A CA 1
ATOM 2423 C C . LEU A 1 309 ? -28.823 28.322 1.133 1.00 93.69 309 LEU A C 1
ATOM 2425 O O . LEU A 1 309 ? -29.240 29.454 1.328 1.00 93.69 309 LEU A O 1
ATOM 2429 N N . LEU A 1 310 ? -27.887 28.079 0.210 1.00 92.69 310 LEU A N 1
ATOM 2430 C CA . LEU A 1 310 ? -27.359 29.130 -0.676 1.00 92.69 310 LEU A CA 1
ATOM 2431 C C . LEU A 1 310 ? -28.420 29.697 -1.636 1.00 92.69 310 LEU A C 1
ATOM 2433 O O . LEU A 1 310 ? -28.305 30.840 -2.074 1.00 92.69 310 LEU A O 1
ATOM 2437 N N . SER A 1 311 ? -29.438 28.904 -1.986 1.00 90.50 311 SER A N 1
ATOM 2438 C CA . SER A 1 311 ? -30.563 29.353 -2.820 1.00 90.50 311 SER A CA 1
ATOM 2439 C C . SER A 1 311 ? -31.576 30.191 -2.038 1.00 90.50 311 SER A C 1
ATOM 2441 O O . SER A 1 311 ? -32.233 31.045 -2.630 1.00 90.50 311 SER A O 1
ATOM 2443 N N . ASP A 1 312 ? -31.719 29.926 -0.737 1.00 90.88 312 ASP A N 1
ATOM 2444 C CA . ASP A 1 312 ? -32.642 30.601 0.177 1.00 90.88 312 ASP A CA 1
ATOM 2445 C C . ASP A 1 312 ? -31.968 30.828 1.550 1.00 90.88 312 ASP A C 1
ATOM 2447 O O . ASP A 1 312 ? -32.192 30.044 2.481 1.00 90.88 312 ASP A O 1
ATOM 2451 N N . PRO A 1 313 ? -31.112 31.867 1.681 1.00 90.88 313 PRO A N 1
ATOM 2452 C CA . PRO A 1 313 ? -30.227 32.088 2.831 1.00 90.88 313 PRO A CA 1
ATOM 2453 C C . PRO A 1 313 ? -30.940 32.748 4.022 1.00 90.88 313 PRO A C 1
ATOM 2455 O O . PRO A 1 313 ? -30.419 33.670 4.650 1.00 90.88 313 PRO A O 1
ATOM 2458 N N . ARG A 1 314 ? -32.154 32.296 4.343 1.00 91.62 314 ARG A N 1
ATOM 2459 C CA . ARG A 1 314 ? -32.923 32.771 5.502 1.00 91.62 314 ARG A CA 1
ATOM 2460 C C . ARG A 1 314 ? -32.781 31.818 6.684 1.00 91.62 314 ARG A C 1
ATOM 2462 O O . ARG A 1 314 ? -32.676 30.606 6.514 1.00 91.62 314 ARG A O 1
ATOM 2469 N N . GLU A 1 315 ? -32.837 32.357 7.898 1.00 86.75 315 GLU A N 1
ATOM 2470 C CA . GLU A 1 315 ? -32.777 31.556 9.132 1.00 86.75 315 GLU A CA 1
ATOM 2471 C C . GLU A 1 315 ? -34.027 30.693 9.379 1.00 86.75 315 GLU A C 1
ATOM 2473 O O . GLU A 1 315 ? -34.010 29.833 10.253 1.00 86.75 315 GLU A O 1
ATOM 2478 N N . ASP A 1 316 ? -35.091 30.882 8.597 1.00 87.94 316 ASP A N 1
ATOM 2479 C CA . ASP A 1 316 ? -36.311 30.068 8.584 1.00 87.94 316 ASP A CA 1
ATOM 2480 C C . ASP A 1 316 ? -36.450 29.216 7.304 1.00 87.94 316 ASP A C 1
ATOM 2482 O O . ASP A 1 316 ? -37.526 28.695 7.008 1.00 87.94 316 ASP A O 1
ATOM 2486 N N . SER A 1 317 ? -35.365 29.071 6.533 1.00 90.44 317 SER A N 1
ATOM 2487 C CA . SER A 1 317 ? -35.351 28.344 5.262 1.00 90.44 317 SER A CA 1
ATOM 2488 C C . SER A 1 317 ? -35.694 26.854 5.432 1.00 90.44 317 SER A C 1
ATOM 2490 O O . SER A 1 317 ? -35.149 26.196 6.326 1.00 90.44 317 SER A O 1
ATOM 2492 N N . PRO A 1 318 ? -36.494 26.255 4.524 1.00 88.00 318 PRO A N 1
ATOM 2493 C CA . PRO A 1 318 ? -36.717 24.805 4.482 1.00 88.00 318 PRO A CA 1
ATOM 2494 C C . PRO A 1 318 ? -35.425 23.987 4.323 1.00 88.00 318 PRO A C 1
ATOM 2496 O O . PRO A 1 318 ? -35.393 22.802 4.646 1.00 88.00 318 PRO A O 1
ATOM 2499 N N . ALA A 1 319 ? -34.328 24.605 3.864 1.00 88.81 319 ALA A N 1
ATOM 2500 C CA . ALA A 1 319 ? -33.017 23.959 3.807 1.00 88.81 319 ALA A CA 1
ATOM 2501 C C . ALA A 1 319 ? -32.523 23.488 5.189 1.00 88.81 319 ALA A C 1
ATOM 2503 O O . ALA A 1 319 ? -31.747 22.535 5.276 1.00 88.81 319 ALA A O 1
ATOM 2504 N N . LEU A 1 320 ? -33.003 24.100 6.276 1.00 94.12 320 LEU A N 1
ATOM 2505 C CA . LEU A 1 320 ? -32.677 23.678 7.637 1.00 94.12 320 LEU A CA 1
ATOM 2506 C C . LEU A 1 320 ? -33.253 22.296 7.980 1.00 94.12 320 LEU A C 1
ATOM 2508 O O . LEU A 1 320 ? -32.629 21.563 8.746 1.00 94.12 320 LEU A O 1
ATOM 2512 N N . ASP A 1 321 ? -34.372 21.883 7.374 1.00 94.56 321 ASP A N 1
ATOM 2513 C CA . ASP A 1 321 ? -34.882 20.510 7.518 1.00 94.56 321 ASP A CA 1
ATOM 2514 C C . ASP A 1 321 ? -33.929 19.486 6.894 1.00 94.56 321 ASP A C 1
ATOM 2516 O O . ASP A 1 321 ? -33.730 18.402 7.443 1.00 94.56 321 ASP A O 1
ATOM 2520 N N . LEU A 1 322 ? -33.274 19.844 5.786 1.00 94.75 322 LEU A N 1
ATOM 2521 C CA . LEU A 1 322 ? -32.257 18.992 5.169 1.00 94.75 322 LEU A CA 1
ATOM 2522 C C . LEU A 1 322 ? -31.037 18.847 6.084 1.00 94.75 322 LEU A C 1
ATOM 2524 O O . LEU A 1 322 ? -30.517 17.744 6.222 1.00 94.75 322 LEU A O 1
ATOM 2528 N N . TYR A 1 323 ? -30.622 19.913 6.774 1.00 96.25 323 TYR A N 1
ATOM 2529 C CA . TYR A 1 323 ? -29.547 19.834 7.767 1.00 96.25 323 TYR A CA 1
ATOM 2530 C C . TYR A 1 323 ? -29.931 19.021 9.018 1.00 96.25 323 TYR A C 1
ATOM 2532 O O . TYR A 1 323 ? -29.076 18.331 9.572 1.00 96.25 323 TYR A O 1
ATOM 2540 N N . ARG A 1 324 ? -31.208 18.996 9.433 1.00 96.31 324 ARG A N 1
ATOM 2541 C CA . ARG A 1 324 ? -31.679 18.051 10.472 1.00 96.31 324 ARG A CA 1
ATOM 2542 C C . ARG A 1 324 ? -31.521 16.600 10.017 1.00 96.31 324 ARG A C 1
ATOM 2544 O O . ARG A 1 324 ? -31.007 15.778 10.768 1.00 96.31 324 ARG A O 1
ATOM 2551 N N . GLN A 1 325 ? -31.863 16.309 8.764 1.00 94.94 325 GLN A N 1
ATOM 2552 C CA . GLN A 1 325 ? -31.667 14.979 8.178 1.00 94.94 325 GLN A CA 1
ATOM 2553 C C . GLN A 1 325 ? -30.178 14.620 8.030 1.00 94.94 325 GLN A C 1
ATOM 2555 O O . GLN A 1 325 ? -29.815 13.456 8.178 1.00 94.94 325 GLN A O 1
ATOM 2560 N N . VAL A 1 326 ? -29.295 15.596 7.771 1.00 96.00 326 VAL A N 1
ATOM 2561 C CA . VAL A 1 326 ? -27.834 15.379 7.825 1.00 96.00 326 VAL A CA 1
ATOM 2562 C C . VAL A 1 326 ? -27.419 14.920 9.224 1.00 96.00 326 VAL A C 1
ATOM 2564 O O . VAL A 1 326 ? -26.705 13.929 9.332 1.00 96.00 326 VAL A O 1
ATOM 2567 N N . LEU A 1 327 ? -27.909 15.562 10.293 1.00 95.94 327 LEU A N 1
ATOM 2568 C CA . LEU A 1 327 ? -27.608 15.134 11.667 1.00 95.94 327 LEU A CA 1
ATOM 2569 C C . LEU A 1 327 ? -28.119 13.724 11.978 1.00 95.94 327 LEU A C 1
ATOM 2571 O O . LEU A 1 327 ? -27.396 12.953 12.604 1.00 95.94 327 LEU A O 1
ATOM 2575 N N . GLU A 1 328 ? -29.320 13.365 11.520 1.00 94.50 328 GLU A N 1
ATOM 2576 C CA . GLU A 1 328 ? -29.849 11.998 11.651 1.00 94.50 328 GLU A CA 1
ATOM 2577 C C . GLU A 1 328 ? -28.938 10.978 10.950 1.00 94.50 328 GLU A C 1
ATOM 2579 O O . GLU A 1 328 ? -28.593 9.946 11.527 1.00 94.50 328 GLU A O 1
ATOM 2584 N N . LEU A 1 329 ? -28.486 11.294 9.730 1.00 92.19 329 LEU A N 1
ATOM 2585 C CA . LEU A 1 329 ? -27.558 10.454 8.970 1.00 92.19 329 LEU A CA 1
ATOM 2586 C C . LEU A 1 329 ? -26.163 10.370 9.603 1.00 92.19 329 LEU A C 1
ATOM 2588 O O . LEU A 1 329 ? -25.499 9.348 9.415 1.00 92.19 329 LEU A O 1
ATOM 2592 N N . CYS A 1 330 ? -25.707 11.415 10.297 1.00 93.88 330 CYS A N 1
ATOM 2593 C CA . CYS A 1 330 ? -24.450 11.413 11.048 1.00 93.88 330 CYS A CA 1
ATOM 2594 C C . CYS A 1 330 ? -24.564 10.617 12.355 1.00 93.88 330 CYS A C 1
ATOM 2596 O O . CYS A 1 330 ? -23.605 9.960 12.750 1.00 93.88 330 CYS A O 1
ATOM 2598 N N . ALA A 1 331 ? -25.726 10.634 13.016 1.00 89.56 331 ALA A N 1
ATOM 2599 C CA . ALA A 1 331 ? -25.944 9.925 14.278 1.00 89.56 331 ALA A CA 1
ATOM 2600 C C . ALA A 1 331 ? -25.843 8.398 14.126 1.00 89.56 331 ALA A C 1
ATOM 2602 O O . ALA A 1 331 ? -25.425 7.709 15.053 1.00 89.56 331 ALA A O 1
ATOM 2603 N N . SER A 1 332 ? -26.187 7.864 12.950 1.00 83.00 332 SER A N 1
ATOM 2604 C CA . SER A 1 332 ? -26.077 6.435 12.637 1.00 83.00 332 SER A CA 1
ATOM 2605 C C . SER A 1 332 ? -24.727 6.039 12.017 1.00 83.00 332 SER A C 1
ATOM 2607 O O . SER A 1 332 ? -24.630 4.960 11.429 1.00 83.00 332 SER A O 1
ATOM 2609 N N . ARG A 1 333 ? -23.714 6.916 12.052 1.00 84.75 333 ARG A N 1
ATOM 2610 C CA . ARG A 1 333 ? -22.417 6.725 11.384 1.00 84.75 333 ARG A CA 1
ATOM 2611 C C . ARG A 1 333 ? -21.233 6.773 12.357 1.00 84.75 333 ARG A C 1
ATOM 2613 O O . ARG A 1 333 ? -21.335 7.408 13.410 1.00 84.75 333 ARG A O 1
ATOM 2620 N N . PRO A 1 334 ? -20.100 6.133 12.002 1.00 82.19 334 PRO A N 1
ATOM 2621 C CA . PRO A 1 334 ? -18.842 6.310 12.723 1.00 82.19 334 PRO A CA 1
ATOM 2622 C C . PRO A 1 334 ? -18.471 7.795 12.820 1.00 82.19 334 PRO A C 1
ATOM 2624 O O . PRO A 1 334 ? -18.623 8.532 11.851 1.00 82.19 334 PRO A O 1
ATOM 2627 N N . GLN A 1 335 ? -17.986 8.236 13.981 1.00 86.19 335 GLN A N 1
ATOM 2628 C CA . GLN A 1 335 ? -17.581 9.629 14.211 1.00 86.19 335 GLN A CA 1
ATOM 2629 C C . GLN A 1 335 ? -16.171 9.890 13.656 1.00 86.19 335 GLN A C 1
ATOM 2631 O O . GLN A 1 335 ? -15.239 10.184 14.398 1.00 86.19 335 GLN A O 1
ATOM 2636 N N . ASP A 1 336 ? -16.017 9.720 12.342 1.00 84.12 336 ASP A N 1
ATOM 2637 C CA . ASP A 1 336 ? -14.807 10.079 11.602 1.00 84.12 336 ASP A CA 1
ATOM 2638 C C . ASP A 1 336 ? -14.778 11.580 11.254 1.00 84.12 336 ASP A C 1
ATOM 2640 O O . ASP A 1 336 ? -15.771 12.298 11.406 1.00 84.12 336 ASP A O 1
ATOM 2644 N N . ALA A 1 337 ? -13.627 12.075 10.784 1.00 84.19 337 ALA A N 1
ATOM 2645 C CA . ALA A 1 337 ? -13.444 13.492 10.466 1.00 84.19 337 ALA A CA 1
ATOM 2646 C C . ALA A 1 337 ? -14.510 14.027 9.494 1.00 84.19 337 ALA A C 1
ATOM 2648 O O . ALA A 1 337 ? -15.016 15.132 9.679 1.00 84.19 337 ALA A O 1
ATOM 2649 N N . TRP A 1 338 ? -14.898 13.236 8.490 1.00 86.19 338 TRP A N 1
ATOM 2650 C CA . TRP A 1 338 ? -15.903 13.626 7.501 1.00 86.19 338 TRP A CA 1
ATOM 2651 C C . TRP A 1 338 ? -17.314 13.718 8.098 1.00 86.19 338 TRP A C 1
ATOM 2653 O O . TRP A 1 338 ? -18.032 14.690 7.855 1.00 86.19 338 TRP A O 1
ATOM 2663 N N . THR A 1 339 ? -17.710 12.743 8.914 1.00 89.62 339 THR A N 1
ATOM 2664 C CA . THR A 1 339 ? -19.013 12.723 9.592 1.00 89.62 339 THR A CA 1
ATOM 2665 C C . THR A 1 339 ? -19.124 13.862 10.604 1.00 89.62 339 THR A C 1
ATOM 2667 O O . THR A 1 339 ? -20.181 14.493 10.704 1.00 89.62 339 THR A O 1
ATOM 2670 N N . LEU A 1 340 ? -18.027 14.177 11.299 1.00 92.38 340 LEU A N 1
ATOM 2671 C CA . LEU A 1 340 ? -17.943 15.301 12.231 1.00 92.38 340 LEU A CA 1
ATOM 2672 C C . LEU A 1 340 ? -17.978 16.652 11.517 1.00 92.38 340 LEU A C 1
ATOM 2674 O O . LEU A 1 340 ? -18.713 17.529 11.960 1.00 92.38 340 LEU A O 1
ATOM 2678 N N . VAL A 1 341 ? -17.276 16.808 10.389 1.00 91.81 341 VAL A N 1
ATOM 2679 C CA . VAL A 1 341 ? -17.399 17.987 9.513 1.00 91.81 341 VAL A CA 1
ATOM 2680 C C . VAL A 1 341 ? -18.847 18.172 9.065 1.00 91.81 341 VAL A C 1
ATOM 2682 O O . VAL A 1 341 ? -19.392 19.271 9.161 1.00 91.81 341 VAL A O 1
ATOM 2685 N N . ALA A 1 342 ? -19.492 17.095 8.615 1.00 93.44 342 ALA A N 1
ATOM 2686 C CA . ALA A 1 342 ? -20.866 17.154 8.142 1.00 93.44 342 ALA A CA 1
ATOM 2687 C C . ALA A 1 342 ? -21.852 17.534 9.258 1.00 93.44 342 ALA A C 1
ATOM 2689 O O . ALA A 1 342 ? -22.760 18.345 9.054 1.00 93.44 342 ALA A O 1
ATOM 2690 N N . ALA A 1 343 ? -21.644 16.987 10.457 1.00 95.38 343 ALA A N 1
ATOM 2691 C CA . ALA A 1 343 ? -22.414 17.342 11.639 1.00 95.38 343 ALA A CA 1
ATOM 2692 C C . ALA A 1 343 ? -22.140 18.787 12.087 1.00 95.38 343 ALA A C 1
ATOM 2694 O O . ALA A 1 343 ? -23.077 19.492 12.457 1.00 95.38 343 ALA A O 1
ATOM 2695 N N . ALA A 1 344 ? -20.891 19.251 12.018 1.00 94.94 344 ALA A N 1
ATOM 2696 C CA . ALA A 1 344 ? -20.499 20.614 12.357 1.00 94.94 344 ALA A CA 1
ATOM 2697 C C . ALA A 1 344 ? -21.144 21.640 11.418 1.00 94.94 344 ALA A C 1
ATOM 2699 O O . ALA A 1 344 ? -21.713 22.625 11.891 1.00 94.94 344 ALA A O 1
ATOM 2700 N N . GLU A 1 345 ? -21.141 21.382 10.107 1.00 95.44 345 GLU A N 1
ATOM 2701 C CA . GLU A 1 345 ? -21.823 22.225 9.120 1.00 95.44 345 GLU A CA 1
ATOM 2702 C C . GLU A 1 345 ? -23.333 22.273 9.387 1.00 95.44 345 GLU A C 1
ATOM 2704 O O . GLU A 1 345 ? -23.935 23.348 9.396 1.00 95.44 345 GLU A O 1
ATOM 2709 N N . ALA A 1 346 ? -23.946 21.126 9.695 1.00 96.25 346 ALA A N 1
ATOM 2710 C CA . ALA A 1 346 ? -25.361 21.067 10.041 1.00 96.25 346 ALA A CA 1
ATOM 2711 C C . ALA A 1 346 ? -25.690 21.818 11.339 1.00 96.25 346 ALA A C 1
ATOM 2713 O O . ALA A 1 346 ? -26.676 22.555 11.396 1.00 96.25 346 ALA A O 1
ATOM 2714 N N . LYS A 1 347 ? -24.855 21.687 12.375 1.00 96.56 347 LYS A N 1
ATOM 2715 C CA . LYS A 1 347 ? -24.993 22.437 13.632 1.00 96.56 347 LYS A CA 1
ATOM 2716 C C . LYS A 1 347 ? -24.814 23.937 13.427 1.00 96.56 347 LYS A C 1
ATOM 2718 O O . LYS A 1 347 ? -25.587 24.711 13.991 1.00 96.56 347 LYS A O 1
ATOM 2723 N N . PHE A 1 348 ? -23.872 24.338 12.573 1.00 96.50 348 PHE A N 1
ATOM 2724 C CA . PHE A 1 348 ? -23.683 25.732 12.185 1.00 96.50 348 PHE A CA 1
ATOM 2725 C C . PHE A 1 348 ? -24.943 26.283 11.506 1.00 96.50 348 PHE A C 1
ATOM 2727 O O . PHE A 1 348 ? -25.475 27.310 11.932 1.00 96.50 348 PHE A O 1
ATOM 2734 N N . ALA A 1 349 ? -25.465 25.568 10.502 1.00 95.38 349 ALA A N 1
ATOM 2735 C CA . ALA A 1 349 ? -26.673 25.964 9.783 1.00 95.38 349 ALA A CA 1
ATOM 2736 C C . ALA A 1 349 ? -27.885 26.103 10.722 1.00 95.38 349 ALA A C 1
ATOM 2738 O O . ALA A 1 349 ? -28.630 27.080 10.645 1.00 95.38 349 ALA A O 1
ATOM 2739 N N . LEU A 1 350 ? -28.039 25.175 11.669 1.00 95.81 350 LEU A N 1
ATOM 2740 C CA . LEU A 1 350 ? -29.122 25.171 12.658 1.00 95.81 350 LEU A CA 1
ATOM 2741 C C . LEU A 1 350 ? -28.941 26.189 13.801 1.00 95.81 350 LEU A C 1
ATOM 2743 O O . LEU A 1 350 ? -29.829 26.320 14.641 1.00 95.81 350 LEU A O 1
ATOM 2747 N N . GLY A 1 351 ? -27.823 26.919 13.834 1.00 94.06 351 GLY A N 1
ATOM 2748 C CA . GLY A 1 351 ? -27.550 27.975 14.811 1.00 94.06 351 GLY A CA 1
ATOM 2749 C C . GLY A 1 351 ? -26.970 27.520 16.145 1.00 94.06 351 GLY A C 1
ATOM 2750 O O . GLY A 1 351 ? -26.788 28.339 17.044 1.00 94.06 351 GLY A O 1
ATOM 2751 N N . ASP A 1 352 ? -26.617 26.244 16.267 1.00 95.88 352 ASP A N 1
ATOM 2752 C CA . ASP A 1 352 ? -25.910 25.681 17.417 1.00 95.88 352 ASP A CA 1
ATOM 2753 C C . ASP A 1 352 ? -24.397 25.879 17.232 1.00 95.88 352 ASP A C 1
ATOM 2755 O O . ASP A 1 352 ? -23.632 24.948 16.968 1.00 95.88 352 ASP A O 1
ATOM 2759 N N . LEU A 1 353 ? -23.976 27.147 17.306 1.00 95.06 353 LEU A N 1
ATOM 2760 C CA . LEU A 1 353 ? -22.604 27.563 17.003 1.00 95.06 353 LEU A CA 1
ATOM 2761 C C . LEU A 1 353 ? -21.585 26.946 17.972 1.00 95.06 353 LEU A C 1
ATOM 2763 O O . LEU A 1 353 ? -20.484 26.590 17.565 1.00 95.06 353 LEU A O 1
ATOM 2767 N N . ALA A 1 354 ? -21.952 26.767 19.243 1.00 92.50 354 ALA A N 1
ATOM 2768 C CA . ALA A 1 354 ? -21.068 26.159 20.235 1.00 92.50 354 ALA A CA 1
ATOM 2769 C C . ALA A 1 354 ? -20.741 24.699 19.880 1.00 92.50 354 ALA A C 1
ATOM 2771 O O . ALA A 1 354 ? -19.569 24.314 19.861 1.00 92.50 354 ALA A O 1
ATOM 2772 N N . SER A 1 355 ? -21.760 23.906 19.528 1.00 93.50 355 SER A N 1
ATOM 2773 C CA . SER A 1 355 ? -21.546 22.521 19.098 1.00 93.50 355 SER A CA 1
ATOM 2774 C C . SER A 1 355 ? -20.831 22.455 17.753 1.00 93.50 355 SER A C 1
ATOM 2776 O O . SER A 1 355 ? -19.962 21.608 17.576 1.00 93.50 355 SER A O 1
ATOM 2778 N N . ALA A 1 356 ? -21.142 23.364 16.821 1.00 94.38 356 ALA A N 1
ATOM 2779 C CA . ALA A 1 356 ? -20.452 23.438 15.536 1.00 94.38 356 ALA A CA 1
ATOM 2780 C C . ALA A 1 356 ? -18.943 23.670 15.707 1.00 94.38 356 ALA A C 1
ATOM 2782 O O . ALA A 1 356 ? -18.149 22.974 15.082 1.00 94.38 356 ALA A O 1
ATOM 2783 N N . ALA A 1 357 ? -18.539 24.601 16.581 1.00 91.00 357 ALA A N 1
ATOM 2784 C CA . ALA A 1 357 ? -17.125 24.875 16.843 1.00 91.00 357 ALA A CA 1
ATOM 2785 C C . ALA A 1 357 ? -16.422 23.646 17.429 1.00 91.00 357 ALA A C 1
ATOM 2787 O O . ALA A 1 357 ? -15.380 23.238 16.925 1.00 91.00 357 ALA A O 1
ATOM 2788 N N . SER A 1 358 ? -17.036 23.015 18.435 1.00 92.50 358 SER A N 1
ATOM 2789 C CA . SER A 1 358 ? -16.481 21.809 19.054 1.00 92.50 358 SER A CA 1
ATOM 2790 C C . SER A 1 358 ? -16.350 20.652 18.062 1.00 92.50 358 SER A C 1
ATOM 2792 O O . SER A 1 358 ? -15.339 19.955 18.071 1.00 92.50 358 SER A O 1
ATOM 2794 N N . LEU A 1 359 ? -17.343 20.450 17.192 1.00 93.19 359 LEU A N 1
ATOM 2795 C CA . LEU A 1 359 ? -17.306 19.396 16.180 1.00 93.19 359 LEU A CA 1
ATOM 2796 C C . LEU A 1 359 ? -16.267 19.679 15.092 1.00 93.19 359 LEU A C 1
ATOM 2798 O O . LEU A 1 359 ? -15.607 18.742 14.659 1.00 93.19 359 LEU A O 1
ATOM 2802 N N . TYR A 1 360 ? -16.065 20.937 14.686 1.00 90.69 360 TYR A N 1
ATOM 2803 C CA . TYR A 1 360 ? -14.975 21.288 13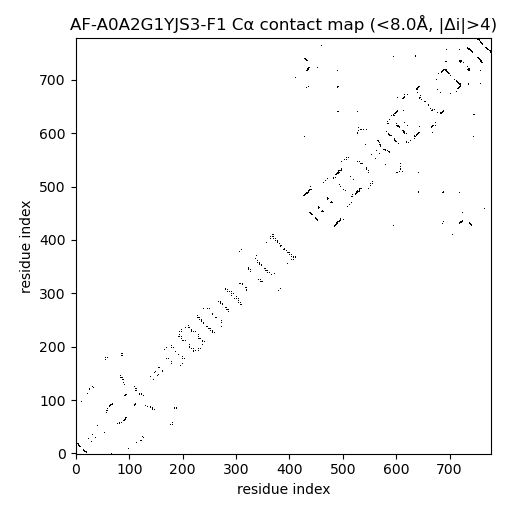.771 1.00 90.69 360 TYR A CA 1
ATOM 2804 C C . TYR A 1 360 ? -13.594 21.085 14.402 1.00 90.69 360 TYR A C 1
ATOM 2806 O O . TYR A 1 360 ? -12.701 20.594 13.720 1.00 90.69 360 TYR A O 1
ATOM 2814 N N . ASP A 1 361 ? -13.418 21.385 15.692 1.00 87.50 361 ASP A N 1
ATOM 2815 C CA . ASP A 1 361 ? -12.157 21.109 16.395 1.00 87.50 361 ASP A CA 1
ATOM 2816 C C . ASP A 1 361 ? -11.892 19.598 16.501 1.00 87.50 361 ASP A C 1
ATOM 2818 O O . ASP A 1 361 ? -10.781 19.135 16.248 1.00 87.50 361 ASP A O 1
ATOM 2822 N N . GLN A 1 362 ? -12.924 18.811 16.830 1.00 86.88 362 GLN A N 1
ATOM 2823 C CA . GLN A 1 362 ? -12.846 17.346 16.860 1.00 86.88 362 GLN A CA 1
ATOM 2824 C C . GLN A 1 362 ? -12.561 16.774 15.468 1.00 86.88 362 GLN A C 1
ATOM 2826 O O . GLN A 1 362 ? -11.725 15.884 15.322 1.00 86.88 362 GLN A O 1
ATOM 2831 N N . ALA A 1 363 ? -13.212 17.313 14.437 1.00 86.62 363 ALA A N 1
ATOM 2832 C CA . ALA A 1 363 ? -12.954 16.929 13.062 1.00 86.62 363 ALA A CA 1
ATOM 2833 C C . ALA A 1 363 ? -11.522 17.271 12.644 1.00 86.62 363 ALA A C 1
ATOM 2835 O O . ALA A 1 363 ? -10.871 16.442 12.022 1.00 86.62 363 ALA A O 1
ATOM 2836 N N . ALA A 1 364 ? -11.002 18.439 13.027 1.00 81.75 364 ALA A N 1
ATOM 2837 C CA . ALA A 1 364 ? -9.623 18.832 12.754 1.00 81.75 364 ALA A CA 1
ATOM 2838 C C . ALA A 1 364 ? -8.598 17.977 13.512 1.00 81.75 364 ALA A C 1
ATOM 2840 O O . ALA A 1 364 ? -7.504 17.732 13.007 1.00 81.75 364 ALA A O 1
ATOM 2841 N N . ALA A 1 365 ? -8.951 17.470 14.695 1.00 79.81 365 ALA A N 1
ATOM 2842 C CA . ALA A 1 365 ? -8.127 16.507 15.417 1.00 79.81 365 ALA A CA 1
ATOM 2843 C C . ALA A 1 365 ? -8.047 15.139 14.713 1.00 79.81 365 ALA A C 1
ATOM 2845 O O . ALA A 1 365 ? -7.045 14.446 14.877 1.00 79.81 365 ALA A O 1
ATOM 2846 N N . LEU A 1 366 ? -9.072 14.776 13.933 1.00 76.56 366 LEU A N 1
ATOM 2847 C CA . LEU A 1 366 ? -9.187 13.504 13.210 1.00 76.56 366 LEU A CA 1
ATOM 2848 C C . LEU A 1 366 ? -8.889 13.617 11.704 1.00 76.56 366 LEU A C 1
ATOM 2850 O O . LEU A 1 366 ? -8.822 12.600 11.016 1.00 76.56 366 LEU A O 1
ATOM 2854 N N . ALA A 1 367 ? -8.757 14.833 11.170 1.00 69.50 367 ALA A N 1
ATOM 2855 C CA . ALA A 1 367 ? -8.570 15.078 9.747 1.00 69.50 367 ALA A CA 1
ATOM 2856 C C . ALA A 1 367 ? -7.171 14.634 9.300 1.00 69.50 367 ALA A C 1
ATOM 2858 O O . ALA A 1 367 ? -6.160 15.164 9.755 1.00 69.50 367 ALA A O 1
ATOM 2859 N N . THR A 1 368 ? -7.127 13.679 8.374 1.00 59.00 368 THR A N 1
ATOM 2860 C CA . THR A 1 368 ? -5.899 13.167 7.743 1.00 59.00 368 THR A CA 1
ATOM 2861 C C . THR A 1 368 ? -5.571 13.868 6.421 1.00 59.00 368 THR A C 1
ATOM 2863 O O . THR A 1 368 ? -4.464 13.728 5.909 1.00 59.00 368 THR A O 1
ATOM 2866 N N . ASP A 1 369 ? -6.521 14.639 5.882 1.00 61.50 369 ASP A N 1
ATOM 2867 C CA . ASP A 1 369 ? -6.401 15.432 4.660 1.00 61.50 369 ASP A CA 1
ATOM 2868 C C . ASP A 1 369 ? -6.866 16.882 4.933 1.00 61.50 369 ASP A C 1
ATOM 2870 O O . ASP A 1 369 ? -8.025 17.089 5.318 1.00 61.50 369 ASP A O 1
ATOM 2874 N N . PRO A 1 370 ? -6.014 17.904 4.711 1.00 62.88 370 PRO A N 1
ATOM 2875 C CA . PRO A 1 370 ? -6.385 19.314 4.848 1.00 62.88 370 PRO A CA 1
ATOM 2876 C C . PRO A 1 370 ? -7.596 19.731 3.992 1.00 62.88 370 PRO A C 1
ATOM 2878 O O . PRO A 1 370 ? -8.325 20.670 4.344 1.00 62.88 370 PRO A O 1
ATOM 2881 N N . THR A 1 371 ? -7.867 19.039 2.877 1.00 63.03 371 THR A N 1
ATOM 2882 C CA . THR A 1 371 ? -9.014 19.362 2.014 1.00 63.03 371 THR A CA 1
ATOM 2883 C C . THR A 1 371 ? -10.363 19.077 2.684 1.00 63.03 371 THR A C 1
ATOM 2885 O O . THR A 1 371 ? -11.343 19.775 2.391 1.00 63.03 371 THR A O 1
ATOM 2888 N N . ALA A 1 372 ? -10.404 18.153 3.655 1.00 67.31 372 ALA A N 1
ATOM 2889 C CA . ALA A 1 372 ? -11.602 17.825 4.432 1.00 67.31 372 ALA A CA 1
ATOM 2890 C C . ALA A 1 372 ? -12.122 19.019 5.253 1.00 67.31 372 ALA A C 1
ATOM 2892 O O . ALA A 1 372 ? -13.323 19.121 5.491 1.00 67.31 372 ALA A O 1
ATOM 2893 N N . LEU A 1 373 ? -11.234 19.945 5.634 1.00 76.88 373 LEU A N 1
ATOM 2894 C CA . LEU A 1 373 ? -11.563 21.179 6.359 1.00 76.88 373 LEU A CA 1
ATOM 2895 C C . LEU A 1 373 ? -11.622 22.409 5.438 1.00 76.88 373 LEU A C 1
ATOM 2897 O O . LEU A 1 373 ? -12.308 23.384 5.749 1.00 76.88 373 LEU A O 1
ATOM 2901 N N . THR A 1 374 ? -10.973 22.340 4.271 1.00 79.12 374 THR A N 1
ATOM 2902 C CA . THR A 1 374 ? -10.991 23.414 3.265 1.00 79.12 374 THR A CA 1
ATOM 2903 C C . THR A 1 374 ? -12.362 23.523 2.589 1.00 79.12 374 THR A C 1
ATOM 2905 O O . THR A 1 374 ? -12.909 24.615 2.474 1.00 79.12 374 THR A O 1
ATOM 2908 N N . SER A 1 375 ? -12.979 22.400 2.200 1.00 81.06 375 SER A N 1
ATOM 2909 C CA . SER A 1 375 ? -14.302 22.418 1.547 1.00 81.06 375 SER A CA 1
ATOM 2910 C C . SER A 1 375 ? -15.424 23.014 2.428 1.00 81.06 375 SER A C 1
ATOM 2912 O O . SER A 1 375 ? -16.231 23.790 1.908 1.00 81.06 375 SER A O 1
ATOM 2914 N N . PRO A 1 376 ? -15.515 22.701 3.735 1.00 85.75 376 PRO A N 1
ATOM 2915 C CA . PRO A 1 376 ? -16.447 23.367 4.650 1.00 85.75 376 PRO A CA 1
ATOM 2916 C C . PRO A 1 376 ? -16.137 24.852 4.855 1.00 85.75 376 PRO A C 1
ATOM 2918 O O . PRO A 1 376 ? -17.064 25.654 4.937 1.00 85.75 376 PRO A O 1
ATOM 2921 N N . ALA A 1 377 ? -14.856 25.240 4.891 1.00 88.12 377 ALA A N 1
ATOM 2922 C CA . ALA A 1 377 ? -14.471 26.649 4.965 1.00 88.12 377 ALA A CA 1
ATOM 2923 C C . ALA A 1 377 ? -14.969 27.426 3.734 1.00 88.12 377 ALA A C 1
ATOM 2925 O O . ALA A 1 377 ? -15.636 28.446 3.891 1.00 88.12 377 ALA A O 1
ATOM 2926 N N . ASP A 1 378 ? -14.751 26.895 2.526 1.00 87.19 378 ASP A N 1
ATOM 2927 C CA . ASP A 1 378 ? -15.262 27.480 1.277 1.00 87.19 378 ASP A CA 1
ATOM 2928 C C . ASP A 1 378 ? -16.801 27.570 1.279 1.00 87.19 378 ASP A C 1
ATOM 2930 O O . ASP A 1 378 ? -17.391 28.534 0.788 1.00 87.19 378 ASP A O 1
ATOM 2934 N N . GLN A 1 379 ? -17.481 26.558 1.831 1.00 90.56 379 GLN A N 1
ATOM 2935 C CA . GLN A 1 379 ? -18.939 26.559 1.966 1.00 90.56 379 GLN A CA 1
ATOM 2936 C C . GLN A 1 379 ? -19.424 27.669 2.909 1.00 90.56 379 GLN A C 1
ATOM 2938 O O . GLN A 1 379 ? -20.409 28.339 2.595 1.00 90.56 379 GLN A O 1
ATOM 2943 N N . LEU A 1 380 ? -18.740 27.888 4.033 1.00 93.31 380 LEU A N 1
ATOM 2944 C CA . LEU A 1 380 ? -19.051 28.966 4.974 1.00 93.31 380 LEU A CA 1
ATOM 2945 C C . LEU A 1 380 ? -18.804 30.348 4.361 1.00 93.31 380 LEU A C 1
ATOM 2947 O O . LEU A 1 380 ? -19.616 31.245 4.563 1.00 93.31 380 LEU A O 1
ATOM 2951 N N . GLU A 1 381 ? -17.761 30.518 3.549 1.00 92.50 381 GLU A N 1
ATOM 2952 C CA . GLU A 1 381 ? -17.532 31.774 2.821 1.00 92.50 381 GLU A CA 1
ATOM 2953 C C . GLU A 1 381 ? -18.658 32.072 1.829 1.00 92.50 381 GLU A C 1
ATOM 2955 O O . GLU A 1 381 ? -19.169 33.191 1.794 1.00 92.50 381 GLU A O 1
ATOM 2960 N N . LEU A 1 382 ? -19.133 31.060 1.095 1.00 91.19 382 LEU A N 1
ATOM 2961 C CA . LEU A 1 382 ? -20.296 31.217 0.217 1.00 91.19 382 LEU A CA 1
ATOM 2962 C C . LEU A 1 382 ? -21.570 31.579 0.997 1.00 91.19 382 LEU A C 1
ATOM 2964 O O . LEU A 1 382 ? -22.374 32.378 0.515 1.00 91.19 382 LEU A O 1
ATOM 2968 N N . LEU A 1 383 ? -21.769 31.012 2.192 1.00 92.31 383 LEU A N 1
ATOM 2969 C CA . LEU A 1 383 ? -22.896 31.366 3.063 1.00 92.31 383 LEU A CA 1
ATOM 2970 C C . LEU A 1 383 ? -22.770 32.800 3.592 1.00 92.31 383 LEU A C 1
ATOM 2972 O O . LEU A 1 383 ? -23.770 33.520 3.624 1.00 92.31 383 LEU A O 1
ATOM 2976 N N . ALA A 1 384 ? -21.555 33.237 3.933 1.00 93.00 384 ALA A N 1
ATOM 2977 C CA . ALA A 1 384 ? -21.280 34.610 4.337 1.00 93.00 384 ALA A CA 1
ATOM 2978 C C . ALA A 1 384 ? -21.584 35.607 3.213 1.00 93.00 384 ALA A C 1
ATOM 2980 O O . ALA A 1 384 ? -22.281 36.595 3.449 1.00 93.00 384 ALA A O 1
ATOM 2981 N N . GLU A 1 385 ? -21.131 35.320 1.988 1.00 91.81 385 GLU A N 1
ATOM 2982 C CA . GLU A 1 385 ? -21.454 36.109 0.792 1.00 91.81 385 GLU A CA 1
ATOM 2983 C C . GLU A 1 385 ? -22.964 36.173 0.532 1.00 91.81 385 GLU A C 1
ATOM 2985 O O . GLU A 1 385 ? -23.482 37.209 0.116 1.00 91.81 385 GLU A O 1
ATOM 2990 N N . ALA A 1 386 ? -23.678 35.073 0.786 1.00 90.25 386 ALA A N 1
ATOM 2991 C CA . ALA A 1 386 ? -25.131 35.000 0.662 1.00 90.25 386 ALA A CA 1
ATOM 2992 C C . ALA A 1 386 ? -25.883 35.690 1.821 1.00 90.25 386 ALA A C 1
ATOM 2994 O O . ALA A 1 386 ? -27.110 35.773 1.784 1.00 90.25 386 ALA A O 1
ATOM 2995 N N . GLY A 1 387 ? -25.175 36.190 2.841 1.00 91.38 387 GLY A N 1
ATOM 2996 C CA . GLY A 1 387 ? -25.749 36.879 3.999 1.00 91.38 387 GLY A CA 1
ATOM 2997 C C . GLY A 1 387 ? -26.250 35.957 5.117 1.00 91.38 387 GLY A C 1
ATOM 2998 O O . GLY A 1 387 ? -26.770 36.448 6.120 1.00 91.38 387 GLY A O 1
ATOM 2999 N N . PHE A 1 388 ? -26.080 34.638 4.998 1.00 94.62 388 PHE A N 1
ATOM 3000 C CA . PHE A 1 388 ? -26.544 33.684 6.002 1.00 94.62 388 PHE A CA 1
ATOM 3001 C C . PHE A 1 388 ? -25.572 33.625 7.183 1.00 94.62 388 PHE A C 1
ATOM 3003 O O . PHE A 1 388 ? -24.444 33.150 7.044 1.00 94.62 388 PHE A O 1
ATOM 3010 N N . ARG A 1 389 ? -26.009 34.105 8.358 1.00 94.00 389 ARG A N 1
ATOM 3011 C CA . ARG A 1 389 ? -25.187 34.172 9.584 1.00 94.00 389 ARG A CA 1
ATOM 3012 C C . ARG A 1 389 ? -23.798 34.769 9.310 1.00 94.00 389 ARG A C 1
ATOM 3014 O O . ARG A 1 389 ? -22.799 34.278 9.828 1.00 94.00 389 ARG A O 1
ATOM 3021 N N . ALA A 1 390 ? -23.744 35.815 8.480 1.00 91.19 390 ALA A N 1
ATOM 3022 C CA . ALA A 1 390 ? -22.526 36.234 7.784 1.00 91.19 390 ALA A CA 1
ATOM 3023 C C . ALA A 1 390 ? -21.310 36.437 8.700 1.00 91.19 390 ALA A C 1
ATOM 3025 O O . ALA A 1 390 ? -20.228 35.946 8.396 1.00 91.19 390 ALA A O 1
ATOM 3026 N N . GLN A 1 391 ? -21.498 37.085 9.852 1.00 91.94 391 GLN A N 1
ATOM 3027 C CA . GLN A 1 391 ? -20.419 37.298 10.818 1.00 91.94 391 GLN A CA 1
ATOM 3028 C C . GLN A 1 391 ? -19.863 35.973 11.369 1.00 91.94 391 GLN A C 1
ATOM 3030 O O . GLN A 1 391 ? -18.658 35.743 11.329 1.00 91.94 391 GLN A O 1
ATOM 3035 N N . ALA A 1 392 ? -20.740 35.069 11.815 1.00 91.62 392 ALA A N 1
ATOM 3036 C CA . ALA A 1 392 ? -20.334 33.757 12.315 1.00 91.62 392 ALA A CA 1
ATOM 3037 C C . ALA A 1 392 ? -19.729 32.888 11.199 1.00 91.62 392 ALA A C 1
ATOM 3039 O O . ALA A 1 392 ? -18.778 32.155 11.438 1.00 91.62 392 ALA A O 1
ATOM 3040 N N . ALA A 1 393 ? -20.249 32.981 9.974 1.00 92.69 393 ALA A N 1
ATOM 3041 C CA . ALA A 1 393 ? -19.727 32.251 8.823 1.00 92.69 393 ALA A CA 1
ATOM 3042 C C . ALA A 1 393 ? -18.282 32.668 8.489 1.00 92.69 393 ALA A C 1
ATOM 3044 O O . ALA A 1 393 ? -17.434 31.800 8.292 1.00 92.69 393 ALA A O 1
ATOM 3045 N N . ILE A 1 394 ? -17.980 33.973 8.517 1.00 92.19 394 ILE A N 1
ATOM 3046 C CA . ILE A 1 394 ? -16.616 34.507 8.343 1.00 92.19 394 ILE A CA 1
ATOM 3047 C C . ILE A 1 394 ? -15.688 34.009 9.456 1.00 92.19 394 ILE A C 1
ATOM 3049 O O . ILE A 1 394 ? -14.586 33.537 9.179 1.00 92.19 394 ILE A O 1
ATOM 3053 N N . GLU A 1 395 ? -16.132 34.083 10.712 1.00 91.50 395 GLU A N 1
ATOM 3054 C CA . GLU A 1 395 ? -15.343 33.640 11.869 1.00 91.50 395 GLU A CA 1
ATOM 3055 C C . GLU A 1 395 ? -15.028 32.140 11.810 1.00 91.50 395 GLU A C 1
ATOM 3057 O O . GLU A 1 395 ? -13.893 31.732 12.059 1.00 91.50 395 GLU A O 1
ATOM 3062 N N . PHE A 1 396 ? -16.004 31.314 11.432 1.00 92.69 396 PHE A N 1
ATOM 3063 C CA . PHE A 1 396 ? -15.819 29.871 11.296 1.00 92.69 396 PHE A CA 1
ATOM 3064 C C . PHE A 1 396 ? -14.973 29.495 10.080 1.00 92.69 396 PHE A C 1
ATOM 3066 O O . PHE A 1 396 ? -14.145 28.593 10.190 1.00 92.69 396 PHE A O 1
ATOM 3073 N N . ALA A 1 397 ? -15.128 30.186 8.948 1.00 89.31 397 ALA A N 1
ATOM 3074 C CA . ALA A 1 397 ? -14.259 29.992 7.792 1.00 89.31 397 ALA A CA 1
ATOM 3075 C C . ALA A 1 397 ? -12.801 30.330 8.137 1.00 89.31 397 ALA A C 1
ATOM 3077 O O . ALA A 1 397 ? -11.899 29.551 7.830 1.00 89.31 397 ALA A O 1
ATOM 3078 N N . ALA A 1 398 ? -12.565 31.440 8.845 1.00 86.12 398 ALA A N 1
ATOM 3079 C CA . ALA A 1 398 ? -11.238 31.818 9.325 1.00 86.12 398 ALA A CA 1
ATOM 3080 C C . ALA A 1 398 ? -10.679 30.804 10.337 1.00 86.12 398 ALA A C 1
ATOM 3082 O O . ALA A 1 398 ? -9.518 30.409 10.223 1.00 86.12 398 ALA A O 1
ATOM 3083 N N . ARG A 1 399 ? -11.506 30.331 11.284 1.00 86.00 399 ARG A N 1
ATOM 3084 C CA . ARG A 1 399 ? -11.133 29.270 12.234 1.00 86.00 399 ARG A CA 1
ATOM 3085 C C . ARG A 1 399 ? -10.721 28.002 11.498 1.00 86.00 399 ARG A C 1
ATOM 3087 O O . ARG A 1 399 ? -9.655 27.474 11.776 1.00 86.00 399 ARG A O 1
ATOM 3094 N N . LEU A 1 400 ? -11.530 27.539 10.546 1.00 84.75 400 LEU A N 1
ATOM 3095 C CA . LEU A 1 400 ? -11.229 26.344 9.766 1.00 84.75 400 LEU A CA 1
ATOM 3096 C C . LEU A 1 400 ? -9.975 26.514 8.921 1.00 84.75 400 LEU A C 1
ATOM 3098 O O . LEU A 1 400 ? -9.177 25.594 8.883 1.00 84.75 400 LEU A O 1
ATOM 3102 N N . LYS A 1 401 ? -9.740 27.679 8.311 1.00 82.94 401 LYS A N 1
ATOM 3103 C CA . LYS A 1 401 ? -8.482 27.959 7.600 1.00 82.94 401 LYS A CA 1
ATOM 3104 C C . LYS A 1 401 ? -7.270 27.987 8.544 1.00 82.94 401 LYS A C 1
ATOM 3106 O O . LYS A 1 401 ? -6.200 27.525 8.162 1.00 82.94 401 LYS A O 1
ATOM 3111 N N . GLY A 1 402 ? -7.436 28.458 9.782 1.00 78.50 402 GLY A N 1
ATOM 3112 C CA . GLY A 1 402 ? -6.420 28.360 10.838 1.00 78.50 402 GLY A CA 1
ATOM 3113 C C . GLY A 1 402 ? -6.148 26.914 11.264 1.00 78.50 402 GLY A C 1
ATOM 3114 O O . GLY A 1 402 ? -4.996 26.492 11.310 1.00 78.50 402 GLY A O 1
ATOM 3115 N N . LEU A 1 403 ? -7.208 26.126 11.463 1.00 75.50 403 LEU A N 1
ATOM 3116 C CA . LEU A 1 403 ? -7.130 24.690 11.743 1.00 75.50 403 LEU A CA 1
ATOM 3117 C C . LEU A 1 403 ? -6.578 23.900 10.552 1.00 75.50 403 LEU A C 1
ATOM 3119 O O . LEU A 1 403 ? -5.905 22.906 10.766 1.00 75.50 403 LEU A O 1
ATOM 3123 N N . VAL A 1 404 ? -6.807 24.342 9.312 1.00 66.88 404 VAL A N 1
ATOM 3124 C CA . VAL A 1 404 ? -6.149 23.822 8.105 1.00 66.88 404 VAL A CA 1
ATOM 3125 C C . VAL A 1 404 ? -4.664 24.131 8.159 1.00 66.88 404 VAL A C 1
ATOM 3127 O O . VAL A 1 404 ? -3.900 23.276 7.761 1.00 66.88 404 VAL A O 1
ATOM 3130 N N . GLY A 1 405 ? -4.231 25.284 8.676 1.00 56.59 405 GLY A N 1
ATOM 3131 C CA . GLY A 1 405 ? -2.816 25.576 8.923 1.00 56.59 405 GLY A CA 1
ATOM 3132 C C . GLY A 1 405 ? -2.189 24.636 9.958 1.00 56.59 405 GLY A C 1
ATOM 3133 O O . GLY A 1 405 ? -1.129 24.079 9.705 1.00 56.59 405 GLY A O 1
ATOM 3134 N N . GLU A 1 406 ? -2.870 24.381 11.077 1.00 57.31 406 GLU A N 1
ATOM 3135 C CA . GLU A 1 406 ? -2.408 23.454 12.126 1.00 57.31 406 GLU A CA 1
ATOM 3136 C C . GLU A 1 406 ? -2.483 21.975 11.696 1.00 57.31 406 GLU A C 1
ATOM 3138 O O . GLU A 1 406 ? -1.601 21.176 12.015 1.00 57.31 406 GLU A O 1
ATOM 3143 N N . ALA A 1 407 ? -3.513 21.600 10.935 1.00 49.22 407 ALA A N 1
ATOM 3144 C CA . ALA A 1 407 ? -3.659 20.286 10.320 1.00 49.22 407 ALA A CA 1
ATOM 3145 C C . ALA A 1 407 ? -2.668 20.109 9.162 1.00 49.22 407 ALA A C 1
ATOM 3147 O O . ALA A 1 407 ? -2.096 19.040 9.020 1.00 49.22 407 ALA A O 1
ATOM 3148 N N . ALA A 1 408 ? -2.387 21.155 8.383 1.00 42.06 408 ALA A N 1
ATOM 3149 C CA . ALA A 1 408 ? -1.348 21.161 7.361 1.00 42.06 408 ALA A CA 1
ATOM 3150 C C . ALA A 1 408 ? 0.041 21.105 7.999 1.00 42.06 408 ALA A C 1
ATOM 3152 O O . ALA A 1 408 ? 0.871 20.386 7.481 1.00 42.06 408 ALA A O 1
ATOM 3153 N N . GLU A 1 409 ? 0.303 21.742 9.144 1.00 40.31 409 GLU A N 1
ATOM 3154 C CA . GLU A 1 409 ? 1.549 21.554 9.908 1.00 40.31 409 GLU A CA 1
ATOM 3155 C C . GLU A 1 409 ? 1.662 20.141 10.514 1.00 40.31 409 GLU A C 1
ATOM 3157 O O . GLU A 1 409 ? 2.764 19.589 10.581 1.00 40.31 409 GLU A O 1
ATOM 3162 N N . LYS A 1 410 ? 0.537 19.515 10.894 1.00 45.56 410 LYS A N 1
ATOM 3163 C CA . LYS A 1 410 ? 0.470 18.082 11.244 1.00 45.56 410 LYS A CA 1
ATOM 3164 C C . LYS A 1 410 ? 0.692 17.158 10.036 1.00 45.56 410 LYS A C 1
ATOM 3166 O O . LYS A 1 410 ? 1.245 16.079 10.218 1.00 45.56 410 LYS A O 1
ATOM 3171 N N . VAL A 1 411 ? 0.286 17.570 8.832 1.00 39.75 411 VAL A N 1
ATOM 3172 C CA . VAL A 1 411 ? 0.355 16.789 7.578 1.00 39.75 411 VAL A CA 1
ATOM 3173 C C . VAL A 1 411 ? 1.673 17.011 6.805 1.00 39.75 411 VAL A C 1
ATOM 3175 O O . VAL A 1 411 ? 2.149 16.086 6.156 1.00 39.75 411 VAL A O 1
ATOM 3178 N N . LEU A 1 412 ? 2.304 18.189 6.912 1.00 35.72 412 LEU A N 1
ATOM 3179 C CA . LEU A 1 412 ? 3.567 18.582 6.252 1.00 35.72 412 LEU A CA 1
ATOM 3180 C C . LEU A 1 412 ? 4.822 18.267 7.080 1.00 35.72 412 LEU A C 1
ATOM 3182 O O . LEU A 1 412 ? 5.923 18.374 6.553 1.00 35.72 412 LEU A O 1
ATOM 3186 N N . GLY A 1 413 ? 4.680 17.857 8.344 1.00 36.00 413 GLY A N 1
ATOM 3187 C CA . GLY A 1 413 ? 5.764 17.302 9.157 1.00 36.00 413 GLY A CA 1
ATOM 3188 C C . GLY A 1 413 ? 6.872 18.293 9.546 1.00 36.00 413 GLY A C 1
ATOM 3189 O O . GLY A 1 413 ? 7.710 18.699 8.743 1.00 36.00 413 GLY A O 1
ATOM 3190 N N . LYS A 1 414 ? 6.997 18.585 10.847 1.00 29.55 414 LYS A N 1
ATOM 3191 C CA . LYS A 1 414 ? 8.325 18.905 11.398 1.00 29.55 414 LYS A CA 1
ATOM 3192 C C . LYS A 1 414 ? 9.229 17.669 11.261 1.00 29.55 414 LYS A C 1
ATOM 3194 O O . LYS A 1 414 ? 8.731 16.551 11.415 1.00 29.55 414 LYS A O 1
ATOM 3199 N N . PRO A 1 415 ? 10.550 17.844 11.053 1.00 30.28 415 PRO A N 1
ATOM 3200 C CA . PRO A 1 415 ? 11.497 16.745 11.192 1.00 30.28 415 PRO A CA 1
ATOM 3201 C C . PRO A 1 415 ? 11.319 16.124 12.577 1.00 30.28 415 PRO A C 1
ATOM 3203 O O . PRO A 1 415 ? 11.099 16.855 13.550 1.00 30.28 415 PRO A O 1
ATOM 3206 N N . ALA A 1 416 ? 11.406 14.794 12.652 1.00 30.12 416 ALA A N 1
ATOM 3207 C CA . ALA A 1 416 ? 11.331 14.053 13.905 1.00 30.12 416 ALA A CA 1
ATOM 3208 C C . ALA A 1 416 ? 12.171 14.752 14.994 1.00 30.12 416 ALA A C 1
ATOM 3210 O O . ALA A 1 416 ? 13.293 15.185 14.699 1.00 30.12 416 ALA A O 1
ATOM 3211 N N . PRO A 1 417 ? 11.665 14.897 16.236 1.00 28.55 417 PRO A N 1
ATOM 3212 C CA . PRO A 1 417 ? 12.490 15.430 17.305 1.00 28.55 417 PRO A CA 1
ATOM 3213 C C . PRO A 1 417 ? 13.737 14.554 17.414 1.00 28.55 417 PRO A C 1
ATOM 3215 O O . PRO A 1 417 ? 13.643 13.326 17.430 1.00 28.55 417 PRO A O 1
ATOM 3218 N N . ALA A 1 418 ? 14.909 15.194 17.455 1.00 28.16 418 ALA A N 1
ATOM 3219 C CA . ALA A 1 418 ? 16.154 14.498 17.737 1.00 28.16 418 ALA A CA 1
ATOM 3220 C C . ALA A 1 418 ? 15.947 13.644 19.000 1.00 28.16 418 ALA A C 1
ATOM 3222 O O . ALA A 1 418 ? 15.422 14.173 19.988 1.00 28.16 418 ALA A O 1
ATOM 3223 N N . PRO A 1 419 ? 16.310 12.348 18.985 1.00 33.22 419 PRO A N 1
ATOM 3224 C CA . PRO A 1 419 ? 16.091 11.471 20.124 1.00 33.22 419 PRO A CA 1
ATOM 3225 C C . PRO A 1 419 ? 16.807 12.059 21.339 1.00 33.22 419 PRO A C 1
ATOM 3227 O O . PRO A 1 419 ? 18.037 12.082 21.419 1.00 33.22 419 PRO A O 1
ATOM 3230 N N . SER A 1 420 ? 16.030 12.578 22.290 1.00 32.22 420 SER A N 1
ATOM 3231 C CA . SER A 1 420 ? 16.566 12.956 23.585 1.00 32.22 420 SER A CA 1
ATOM 3232 C C . SER A 1 420 ? 16.801 11.684 24.391 1.00 32.22 420 SER A C 1
ATOM 3234 O O . SER A 1 420 ? 15.888 10.873 24.544 1.00 32.22 420 SER A O 1
ATOM 3236 N N . ALA A 1 421 ? 18.005 11.593 24.951 1.00 34.72 421 ALA A N 1
ATOM 3237 C CA . ALA A 1 421 ? 18.530 10.554 25.831 1.00 34.72 421 ALA A CA 1
ATOM 3238 C C . ALA A 1 421 ? 19.024 9.271 25.137 1.00 34.72 421 ALA A C 1
ATOM 3240 O O . ALA A 1 421 ? 18.280 8.339 24.844 1.00 34.72 421 ALA A O 1
ATOM 3241 N N . VAL A 1 422 ? 20.352 9.205 25.002 1.00 40.12 422 VAL A N 1
ATOM 3242 C CA . VAL A 1 422 ? 21.127 7.960 24.958 1.00 40.12 422 VAL A CA 1
ATOM 3243 C C . VAL A 1 422 ? 20.652 7.061 26.108 1.00 40.12 422 VAL A C 1
ATOM 3245 O O . VAL A 1 422 ? 20.848 7.394 27.277 1.00 40.12 422 VAL A O 1
ATOM 3248 N N . ARG A 1 423 ? 19.991 5.944 25.781 1.00 51.75 423 ARG A N 1
ATOM 3249 C CA . ARG A 1 423 ? 19.584 4.912 26.746 1.00 51.75 423 ARG A CA 1
ATOM 3250 C C . ARG A 1 423 ? 20.665 3.837 26.866 1.00 51.75 423 ARG A C 1
ATOM 3252 O O . ARG A 1 423 ? 21.277 3.447 25.878 1.00 51.75 423 ARG A O 1
ATOM 3259 N N . SER A 1 424 ? 20.871 3.349 28.087 1.00 46.84 424 SER A N 1
ATOM 3260 C CA . SER A 1 424 ? 21.891 2.367 28.473 1.00 46.84 424 SER A CA 1
ATOM 3261 C C . SER A 1 424 ? 21.294 0.964 28.695 1.00 46.84 424 SER A C 1
ATOM 3263 O O . SER A 1 424 ? 21.349 0.442 29.809 1.00 46.84 424 SER A O 1
ATOM 3265 N N . GLY A 1 425 ? 20.674 0.379 27.666 1.00 62.22 425 GLY A N 1
ATOM 3266 C CA . GLY A 1 425 ? 20.149 -0.998 27.674 1.00 62.22 425 GLY A CA 1
ATOM 3267 C C . GLY A 1 425 ? 20.732 -1.832 26.522 1.00 62.22 425 GLY A C 1
ATOM 3268 O O . GLY A 1 425 ? 21.243 -1.243 25.567 1.00 62.22 425 GLY A O 1
ATOM 3269 N N . PRO A 1 426 ? 20.707 -3.177 26.596 1.00 77.19 426 PRO A N 1
ATOM 3270 C CA . PRO A 1 426 ? 21.165 -4.025 25.499 1.00 77.19 426 PRO A CA 1
ATOM 3271 C C . PRO A 1 426 ? 20.248 -3.861 24.280 1.00 77.19 426 PRO A C 1
ATOM 3273 O O . PRO A 1 426 ? 19.028 -3.783 24.418 1.00 77.19 426 PRO A O 1
ATOM 3276 N N . LEU A 1 427 ? 20.835 -3.806 23.085 1.00 89.31 427 LEU A N 1
ATOM 3277 C CA . LEU A 1 427 ? 20.071 -3.697 21.842 1.00 89.31 427 LEU A CA 1
ATOM 3278 C C . LEU A 1 427 ? 19.347 -5.015 21.532 1.00 89.31 427 LEU A C 1
ATOM 3280 O O . LEU A 1 427 ? 19.894 -6.077 21.839 1.00 89.31 427 LEU A O 1
ATOM 3284 N N . PRO A 1 428 ? 18.135 -4.970 20.953 1.00 92.94 428 PRO A N 1
ATOM 3285 C CA . PRO A 1 428 ? 17.349 -6.168 20.698 1.00 92.94 428 PRO A CA 1
ATOM 3286 C C . PRO A 1 428 ? 17.971 -7.076 19.629 1.00 92.94 428 PRO A C 1
ATOM 3288 O O . PRO A 1 428 ? 18.586 -6.612 18.666 1.00 92.94 428 PRO A O 1
ATOM 3291 N N . VAL A 1 429 ? 17.735 -8.381 19.773 1.00 94.94 429 VAL A N 1
ATOM 3292 C CA . VAL A 1 429 ? 17.994 -9.399 18.745 1.00 94.94 429 VAL A CA 1
ATOM 3293 C C . VAL A 1 429 ? 16.682 -10.100 18.422 1.00 94.94 429 VAL A C 1
ATOM 3295 O O . VAL A 1 429 ? 16.045 -10.674 19.304 1.00 94.94 429 VAL A O 1
ATOM 3298 N N . LEU A 1 430 ? 16.271 -10.066 17.159 1.00 96.94 430 LEU A N 1
ATOM 3299 C CA . LEU A 1 430 ? 15.058 -10.728 16.697 1.00 96.94 430 LEU A CA 1
ATOM 3300 C C . LEU A 1 430 ? 15.391 -12.046 16.017 1.00 96.94 430 LEU A C 1
ATOM 3302 O O . LEU A 1 430 ? 16.227 -12.098 15.117 1.00 96.94 430 LEU A O 1
ATOM 3306 N N . ILE A 1 431 ? 14.674 -13.090 16.412 1.00 96.88 431 ILE A N 1
ATOM 3307 C CA . ILE A 1 431 ? 14.662 -14.394 15.758 1.00 96.88 431 ILE A CA 1
ATOM 3308 C C . ILE A 1 431 ? 13.361 -14.464 14.961 1.00 96.88 431 ILE A C 1
ATOM 3310 O O . ILE A 1 431 ? 12.283 -14.641 15.529 1.00 96.88 431 ILE A O 1
ATOM 3314 N N . HIS A 1 432 ? 13.462 -14.270 13.651 1.00 98.12 432 HIS A N 1
ATOM 3315 C CA . HIS A 1 432 ? 12.327 -14.291 12.738 1.00 98.12 432 HIS A CA 1
ATOM 3316 C C . HIS A 1 432 ? 12.138 -15.704 12.183 1.00 98.12 432 HIS A C 1
ATOM 3318 O O . HIS A 1 432 ? 12.909 -16.150 11.330 1.00 98.12 432 HIS A O 1
ATOM 3324 N N . LEU A 1 433 ? 11.123 -16.398 12.696 1.00 97.88 433 LEU A N 1
ATOM 3325 C CA . LEU A 1 433 ? 10.697 -17.723 12.256 1.00 97.88 433 LEU A CA 1
ATOM 3326 C C . LEU A 1 433 ? 9.484 -17.566 11.334 1.00 97.88 433 LEU A C 1
ATOM 3328 O O . LEU A 1 433 ? 8.495 -16.953 11.715 1.00 97.88 433 LEU A O 1
ATOM 3332 N N . SER A 1 434 ? 9.547 -18.134 10.139 1.00 96.56 434 SER A N 1
ATOM 3333 C CA . SER A 1 434 ? 8.492 -18.019 9.129 1.00 96.56 434 SER A CA 1
ATOM 3334 C C . SER A 1 434 ? 8.055 -19.412 8.701 1.00 96.56 434 SER A C 1
ATOM 3336 O O . SER A 1 434 ? 8.906 -20.296 8.631 1.00 96.56 434 SER A O 1
ATOM 3338 N N . ASP A 1 435 ? 6.764 -19.620 8.460 1.00 96.88 435 ASP A N 1
ATOM 3339 C CA . ASP A 1 435 ? 6.198 -20.836 7.863 1.00 96.88 435 ASP A CA 1
ATOM 3340 C C . ASP A 1 435 ? 6.707 -22.160 8.511 1.00 96.88 435 ASP A C 1
ATOM 3342 O O . ASP A 1 435 ? 7.396 -22.965 7.868 1.00 96.88 435 ASP A O 1
ATOM 3346 N N . PRO A 1 436 ? 6.445 -22.413 9.816 1.00 96.38 436 PRO A N 1
ATOM 3347 C CA . PRO A 1 436 ? 6.748 -23.709 10.426 1.00 96.38 436 PRO A CA 1
ATOM 3348 C C . PRO A 1 436 ? 5.945 -24.894 9.851 1.00 96.38 436 PRO A C 1
ATOM 3350 O O . PRO A 1 436 ? 6.470 -26.010 9.834 1.00 96.38 436 PRO A O 1
ATOM 3353 N N . HIS A 1 437 ? 4.690 -24.676 9.427 1.00 95.69 437 HIS A N 1
ATOM 3354 C CA . HIS A 1 437 ? 3.744 -25.678 8.890 1.00 95.69 437 HIS A CA 1
ATOM 3355 C C . HIS A 1 437 ? 3.616 -26.982 9.695 1.00 95.69 437 HIS A C 1
ATOM 3357 O O . HIS A 1 437 ? 3.655 -28.083 9.136 1.00 95.69 437 HIS A O 1
ATOM 3363 N N . PHE A 1 438 ? 3.409 -26.902 11.012 1.00 96.12 438 PHE A N 1
ATOM 3364 C CA . PHE A 1 438 ? 3.026 -28.086 11.791 1.00 96.12 438 PHE A CA 1
ATOM 3365 C C . PHE A 1 438 ? 1.767 -28.734 11.198 1.00 96.12 438 PHE A C 1
ATOM 3367 O O . PHE A 1 438 ? 0.733 -28.087 11.063 1.00 96.12 438 PHE A O 1
ATOM 3374 N N . GLY A 1 439 ? 1.840 -30.021 10.848 1.00 93.19 439 GLY A N 1
ATOM 3375 C CA . GLY A 1 439 ? 0.678 -30.741 10.337 1.00 93.19 439 GLY A CA 1
ATOM 3376 C C . GLY A 1 439 ? 0.931 -31.655 9.149 1.00 93.19 439 GLY A C 1
ATOM 3377 O O . GLY A 1 439 ? 2.059 -32.071 8.851 1.00 93.19 439 GLY A O 1
ATOM 3378 N N . TYR A 1 440 ? -0.177 -32.032 8.510 1.00 90.38 440 TYR A N 1
ATOM 3379 C CA . TYR A 1 440 ? -0.205 -33.004 7.420 1.00 90.38 440 TYR A CA 1
ATOM 3380 C C . TYR A 1 440 ? -1.235 -32.613 6.362 1.00 90.38 440 TYR A C 1
ATOM 3382 O O . TYR A 1 440 ? -2.349 -32.206 6.681 1.00 90.38 440 TYR A O 1
ATOM 3390 N N . LYS A 1 441 ? -0.921 -32.878 5.096 1.00 87.88 441 LYS A N 1
ATOM 3391 C CA . LYS A 1 441 ? -1.892 -32.848 4.000 1.00 87.88 441 LYS A CA 1
ATOM 3392 C C . LYS A 1 441 ? -2.509 -34.224 3.819 1.00 87.88 441 LYS A C 1
ATOM 3394 O O . LYS A 1 441 ? -1.796 -35.221 3.701 1.00 87.88 441 LYS A O 1
ATOM 3399 N N . SER A 1 442 ? -3.833 -34.271 3.763 1.00 83.06 442 SER A N 1
ATOM 3400 C CA . SER A 1 442 ? -4.573 -35.496 3.450 1.00 83.06 442 SER A CA 1
ATOM 3401 C C . SER A 1 442 ? -4.861 -35.561 1.950 1.00 83.06 442 SER A C 1
ATOM 3403 O O . SER A 1 442 ? -5.500 -34.662 1.403 1.00 83.06 442 SER A O 1
ATOM 3405 N N . GLY A 1 443 ? -4.371 -36.605 1.281 1.00 75.62 443 GLY A N 1
ATOM 3406 C CA . GLY A 1 443 ? -4.674 -36.900 -0.118 1.00 75.62 443 GLY A CA 1
ATOM 3407 C C . GLY A 1 443 ? -6.085 -37.464 -0.304 1.00 75.62 443 GLY A C 1
ATOM 3408 O O . GLY A 1 443 ? -6.706 -37.956 0.639 1.00 75.62 443 GLY A O 1
ATOM 3409 N N . ALA A 1 444 ? -6.593 -37.429 -1.540 1.00 74.25 444 ALA A N 1
ATOM 3410 C CA . ALA A 1 444 ? -7.898 -38.004 -1.893 1.00 74.25 444 ALA A CA 1
ATOM 3411 C C . ALA A 1 444 ? -7.964 -39.536 -1.697 1.00 74.25 444 ALA A C 1
ATOM 3413 O O . ALA A 1 444 ? -9.046 -40.107 -1.594 1.00 74.25 444 ALA A O 1
ATOM 3414 N N . ASP A 1 445 ? -6.806 -40.190 -1.622 1.00 78.12 445 ASP A N 1
ATOM 3415 C CA . ASP A 1 445 ? -6.605 -41.609 -1.318 1.00 78.12 445 ASP A CA 1
ATOM 3416 C C . ASP A 1 445 ? -6.555 -41.911 0.196 1.00 78.12 445 ASP A C 1
ATOM 3418 O O . ASP A 1 445 ? -6.368 -43.060 0.594 1.00 78.12 445 ASP A O 1
ATOM 3422 N N . GLY A 1 446 ? -6.701 -40.890 1.049 1.00 77.62 446 GLY A N 1
ATOM 3423 C CA . GLY A 1 446 ? -6.585 -40.997 2.505 1.00 77.62 446 GLY A CA 1
ATOM 3424 C C . GLY A 1 446 ? -5.142 -41.040 3.021 1.00 77.62 446 GLY A C 1
ATOM 3425 O O . GLY A 1 446 ? -4.929 -41.139 4.233 1.00 77.62 446 GLY A O 1
ATOM 3426 N N . LYS A 1 447 ? -4.135 -40.947 2.143 1.00 84.44 447 LYS A N 1
ATOM 3427 C CA . LYS A 1 447 ? -2.727 -40.913 2.546 1.00 84.44 447 LYS A CA 1
ATOM 3428 C C . LYS A 1 447 ? -2.395 -39.559 3.174 1.00 84.44 447 LYS A C 1
ATOM 3430 O O . LYS A 1 447 ? -2.739 -38.509 2.636 1.00 84.44 447 LYS A O 1
ATOM 3435 N N . ARG A 1 448 ? -1.693 -39.581 4.309 1.00 86.69 448 ARG A N 1
ATOM 3436 C CA . ARG A 1 448 ? -1.201 -38.372 4.986 1.00 86.69 448 ARG A CA 1
ATOM 3437 C C . ARG A 1 448 ? 0.240 -38.093 4.576 1.00 86.69 448 ARG A C 1
ATOM 3439 O O . ARG A 1 448 ? 1.122 -38.910 4.837 1.00 86.69 448 ARG A O 1
ATOM 3446 N N . THR A 1 449 ? 0.472 -36.929 3.986 1.00 89.38 449 THR A N 1
ATOM 3447 C CA . THR A 1 449 ? 1.805 -36.405 3.672 1.00 89.38 449 THR A CA 1
ATOM 3448 C C . THR A 1 449 ? 2.183 -35.388 4.740 1.00 89.38 449 THR A C 1
ATOM 3450 O O . THR A 1 449 ? 1.386 -34.510 5.062 1.00 89.38 449 THR A O 1
ATOM 3453 N N . ALA A 1 450 ? 3.361 -35.536 5.346 1.00 89.75 450 ALA A N 1
ATOM 3454 C CA . ALA A 1 450 ? 3.857 -34.573 6.327 1.00 89.75 450 ALA A CA 1
ATOM 3455 C C . ALA A 1 450 ? 4.092 -33.219 5.656 1.00 89.75 450 ALA A C 1
ATOM 3457 O O . ALA A 1 450 ? 4.579 -33.203 4.536 1.00 89.75 450 ALA A O 1
ATOM 3458 N N . MET A 1 451 ? 3.750 -32.125 6.329 1.00 93.31 451 MET A N 1
ATOM 3459 C CA . MET A 1 451 ? 4.044 -30.768 5.845 1.00 93.31 451 MET A CA 1
ATOM 3460 C C . MET A 1 451 ? 5.181 -30.127 6.647 1.00 93.31 451 MET A C 1
ATOM 3462 O O . MET A 1 451 ? 5.930 -29.314 6.121 1.00 93.31 451 MET A O 1
ATOM 3466 N N . HIS A 1 452 ? 5.380 -30.592 7.882 1.00 92.81 452 HIS A N 1
ATOM 3467 C CA . HIS A 1 452 ? 6.503 -30.237 8.741 1.00 92.81 452 HIS A CA 1
ATOM 3468 C C . HIS A 1 452 ? 7.655 -31.242 8.633 1.00 92.81 452 HIS A C 1
ATOM 3470 O O . HIS A 1 452 ? 7.445 -32.442 8.857 1.00 92.81 452 HIS A O 1
ATOM 3476 N N . ARG A 1 453 ? 8.867 -30.740 8.366 1.00 89.06 453 ARG A N 1
ATOM 3477 C CA . ARG A 1 453 ? 10.103 -31.525 8.202 1.00 89.06 453 ARG A CA 1
ATOM 3478 C C . ARG A 1 453 ? 10.562 -32.198 9.484 1.00 89.06 453 ARG A C 1
ATOM 3480 O O . ARG A 1 453 ? 11.045 -33.329 9.463 1.00 89.06 453 ARG A O 1
ATOM 3487 N N . PHE A 1 454 ? 10.485 -31.490 10.605 1.00 87.88 454 PHE A N 1
ATOM 3488 C CA . PHE A 1 454 ? 11.257 -31.863 11.783 1.00 87.88 454 PHE A CA 1
ATOM 3489 C C . PHE A 1 454 ? 10.473 -32.784 12.705 1.00 87.88 454 PHE A C 1
ATOM 3491 O O . PHE A 1 454 ? 9.596 -32.367 13.460 1.00 87.88 454 PHE A O 1
ATOM 3498 N N . LYS A 1 455 ? 10.827 -34.064 12.667 1.00 82.81 455 LYS A N 1
ATOM 3499 C CA . LYS A 1 455 ? 10.281 -35.084 13.563 1.00 82.81 455 LYS A CA 1
ATOM 3500 C C . LYS A 1 455 ? 11.402 -35.694 14.377 1.00 82.81 455 LYS A C 1
ATOM 3502 O O . LYS A 1 455 ? 12.537 -35.763 13.909 1.00 82.81 455 LYS A O 1
ATOM 3507 N N . ASP A 1 456 ? 11.056 -36.134 15.576 1.00 75.00 456 ASP A N 1
ATOM 3508 C CA . ASP A 1 456 ? 11.959 -36.916 16.409 1.00 75.00 456 ASP A CA 1
ATOM 3509 C C . ASP A 1 456 ? 12.105 -38.328 15.816 1.00 75.00 456 ASP A C 1
ATOM 3511 O O . ASP A 1 456 ? 11.105 -39.016 15.582 1.00 75.00 456 ASP A O 1
ATOM 3515 N N . GLY A 1 457 ? 13.333 -38.736 15.495 1.00 68.56 457 GL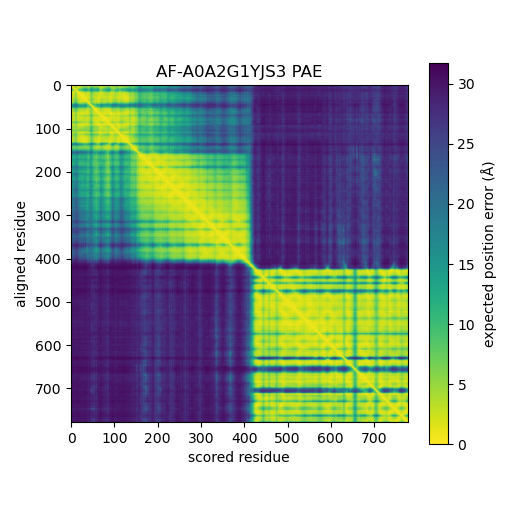Y A N 1
ATOM 3516 C CA . GLY A 1 457 ? 13.623 -40.040 14.901 1.00 68.56 457 GLY A CA 1
ATOM 3517 C C . GLY A 1 457 ? 15.117 -40.308 14.701 1.00 68.56 457 GLY A C 1
ATOM 3518 O O . GLY A 1 457 ? 15.968 -39.466 14.965 1.00 68.56 457 GLY A O 1
ATOM 3519 N N . ASP A 1 458 ? 15.455 -41.487 14.172 1.00 59.72 458 ASP A N 1
ATOM 3520 C CA . ASP A 1 458 ? 16.846 -41.978 14.105 1.00 59.72 458 ASP A CA 1
ATOM 3521 C C . ASP A 1 458 ? 17.815 -41.080 13.301 1.00 59.72 458 ASP A C 1
ATOM 3523 O O . ASP A 1 458 ? 19.034 -41.135 13.492 1.00 59.72 458 ASP A O 1
ATOM 3527 N N . TYR A 1 459 ? 17.286 -40.251 12.394 1.00 57.59 459 TYR A N 1
ATOM 3528 C CA . TYR A 1 459 ? 18.066 -39.405 11.479 1.00 57.59 459 TYR A CA 1
ATOM 3529 C C . TYR A 1 459 ? 17.623 -37.932 11.449 1.00 57.59 459 TYR A C 1
ATOM 3531 O O . TYR A 1 459 ? 18.138 -37.163 10.635 1.00 57.59 459 TYR A O 1
ATOM 3539 N N . SER A 1 460 ? 16.687 -37.537 12.317 1.00 71.38 460 SER A N 1
ATOM 3540 C CA . SER A 1 460 ? 16.138 -36.180 12.402 1.00 71.38 460 SER A CA 1
ATOM 3541 C C . SER A 1 460 ? 15.827 -35.844 13.858 1.00 71.38 460 SER A C 1
ATOM 3543 O O . SER A 1 460 ? 15.363 -36.695 14.606 1.00 71.38 460 SER A O 1
ATOM 3545 N N . ILE A 1 461 ? 16.065 -34.597 14.247 1.00 85.44 461 ILE A N 1
ATOM 3546 C CA . ILE A 1 461 ? 15.641 -34.047 15.537 1.00 85.44 461 ILE A CA 1
ATOM 3547 C C . ILE A 1 461 ? 14.523 -33.031 15.296 1.00 85.44 461 ILE A C 1
ATOM 3549 O O . ILE A 1 461 ? 14.295 -32.593 14.165 1.00 85.44 461 ILE A O 1
ATOM 3553 N N . THR A 1 462 ? 13.804 -32.659 16.351 1.00 91.06 462 THR A N 1
ATOM 3554 C CA . THR A 1 462 ? 12.756 -31.638 16.259 1.00 91.06 462 THR A CA 1
ATOM 3555 C C . THR A 1 462 ? 13.347 -30.268 15.910 1.00 91.06 462 THR A C 1
ATOM 3557 O O . THR A 1 462 ? 14.519 -29.989 16.178 1.00 91.06 462 THR A O 1
ATOM 3560 N N . LEU A 1 463 ? 12.527 -29.374 15.344 1.00 92.94 463 LEU A N 1
ATOM 3561 C CA . LEU A 1 463 ? 12.950 -27.999 15.061 1.00 92.94 463 LEU A CA 1
ATOM 3562 C C . LEU A 1 463 ? 13.370 -27.283 16.354 1.00 92.94 463 LEU A C 1
ATOM 3564 O O . LEU A 1 463 ? 14.304 -26.485 16.346 1.00 92.94 463 LEU A O 1
ATOM 3568 N N . GLN A 1 464 ? 12.712 -27.610 17.472 1.00 93.31 464 GLN A N 1
ATOM 3569 C CA . GLN A 1 464 ? 13.040 -27.077 18.794 1.00 93.31 464 GLN A CA 1
ATOM 3570 C C . GLN A 1 464 ? 14.475 -27.433 19.167 1.00 93.31 464 GLN A C 1
ATOM 3572 O O . GLN A 1 464 ? 15.241 -26.555 19.546 1.00 93.31 464 GLN A O 1
ATOM 3577 N N . GLU A 1 465 ? 14.857 -28.700 19.007 1.00 90.88 465 GLU A N 1
ATOM 3578 C CA . GLU A 1 465 ? 16.203 -29.165 19.324 1.00 90.88 465 GLU A CA 1
ATOM 3579 C C . GLU A 1 465 ? 17.250 -28.532 18.396 1.00 90.88 465 GLU A C 1
ATOM 3581 O O . GLU A 1 465 ? 18.308 -28.115 18.865 1.00 90.88 465 GLU A O 1
ATOM 3586 N N . HIS A 1 466 ? 16.939 -28.370 17.105 1.00 91.44 466 HIS A N 1
ATOM 3587 C CA . HIS A 1 466 ? 17.797 -27.645 16.162 1.00 91.44 466 HIS A CA 1
ATOM 3588 C C . HIS A 1 466 ? 18.062 -26.201 16.617 1.00 91.44 466 HIS A C 1
ATOM 3590 O O . HIS A 1 466 ? 19.218 -25.786 16.719 1.00 91.44 466 HIS A O 1
ATOM 3596 N N . LEU A 1 467 ? 17.000 -25.447 16.917 1.00 92.00 467 LEU A N 1
ATOM 3597 C CA . LEU A 1 467 ? 17.105 -24.052 17.351 1.00 92.00 467 LEU A CA 1
ATOM 3598 C C . LEU A 1 467 ? 17.749 -23.934 18.738 1.00 92.00 467 LEU A C 1
ATOM 3600 O O . LEU A 1 467 ? 18.542 -23.025 18.966 1.00 92.00 467 LEU A O 1
ATOM 3604 N N . ARG A 1 468 ? 17.480 -24.871 19.654 1.00 90.44 468 ARG A N 1
ATOM 3605 C CA . ARG A 1 468 ? 18.127 -24.938 20.970 1.00 90.44 468 ARG A CA 1
ATOM 3606 C C . ARG A 1 468 ? 19.633 -25.146 20.842 1.00 90.44 468 ARG A C 1
ATOM 3608 O O . ARG A 1 468 ? 20.402 -24.457 21.511 1.00 90.44 468 ARG A O 1
ATOM 3615 N N . GLN A 1 469 ? 20.065 -26.093 20.009 1.00 88.00 469 GLN A N 1
ATOM 3616 C CA . GLN A 1 469 ? 21.486 -26.358 19.778 1.00 88.00 469 GLN A CA 1
ATOM 3617 C C . GLN A 1 469 ? 22.189 -25.152 19.150 1.00 88.00 469 GLN A C 1
ATOM 3619 O O . GLN A 1 469 ? 23.313 -24.828 19.534 1.00 88.00 469 GLN A O 1
ATOM 3624 N N . GLU A 1 470 ? 21.529 -24.472 18.215 1.00 87.19 470 GLU A N 1
ATOM 3625 C CA . GLU A 1 470 ? 22.097 -23.318 17.526 1.00 87.19 470 GLU A CA 1
ATOM 3626 C C . GLU A 1 470 ? 22.152 -22.058 18.399 1.00 87.19 470 GLU A C 1
ATOM 3628 O O . GLU A 1 470 ? 23.205 -21.427 18.496 1.00 87.19 470 GLU A O 1
ATOM 3633 N N . LEU A 1 471 ? 21.033 -21.693 19.030 1.00 88.88 471 LEU A N 1
ATOM 3634 C CA . LEU A 1 471 ? 20.864 -20.422 19.739 1.00 88.88 471 LEU A CA 1
ATOM 3635 C C . LEU A 1 471 ? 21.253 -20.506 21.222 1.00 88.88 471 LEU A C 1
ATOM 3637 O O . LEU A 1 471 ? 21.615 -19.495 21.819 1.00 88.88 471 LEU A O 1
ATOM 3641 N N . GLY A 1 472 ? 21.190 -21.699 21.823 1.00 78.50 472 GLY A N 1
ATOM 3642 C CA . GLY A 1 472 ? 21.497 -21.934 23.238 1.00 78.50 472 GLY A CA 1
ATOM 3643 C C . GLY A 1 472 ? 22.936 -22.389 23.519 1.00 78.50 472 GLY A C 1
ATOM 3644 O O . GLY A 1 472 ? 23.327 -22.522 24.681 1.00 78.50 472 GLY A O 1
ATOM 3645 N N . SER A 1 473 ? 23.751 -22.656 22.493 1.00 72.44 473 SER A N 1
ATOM 3646 C CA . SER A 1 473 ? 25.122 -23.145 22.690 1.00 72.44 473 SER A CA 1
ATOM 3647 C C . SER A 1 473 ? 26.080 -22.026 23.102 1.00 72.44 473 SER A C 1
ATOM 3649 O O . SER A 1 473 ? 26.378 -21.118 22.331 1.00 72.44 473 SER A O 1
ATOM 3651 N N . SER A 1 474 ? 26.690 -22.154 24.285 1.00 57.75 474 SER A N 1
ATOM 3652 C CA . SER A 1 474 ? 27.750 -21.247 24.765 1.00 57.75 474 SER A CA 1
ATOM 3653 C C . SER A 1 474 ? 29.045 -21.300 23.940 1.00 57.75 474 SER A C 1
ATOM 3655 O O . SER A 1 474 ? 29.904 -20.430 24.087 1.00 57.75 474 SER A O 1
ATOM 3657 N N . LYS A 1 475 ? 29.188 -22.317 23.079 1.00 56.62 475 LYS A N 1
ATOM 3658 C CA . LYS A 1 475 ? 30.279 -22.475 22.102 1.00 56.62 475 LYS A CA 1
ATOM 3659 C C . LYS A 1 475 ? 29.833 -22.181 20.663 1.00 56.62 475 LYS A C 1
ATOM 3661 O O . LYS A 1 475 ? 30.643 -22.314 19.748 1.00 56.62 475 LYS A O 1
ATOM 3666 N N . GLY A 1 476 ? 28.558 -21.848 20.459 1.00 56.12 476 GLY A N 1
ATOM 3667 C CA . GLY A 1 476 ? 27.990 -21.521 19.158 1.00 56.12 476 GLY A CA 1
ATOM 3668 C C . GLY A 1 476 ? 28.506 -20.182 18.634 1.00 56.12 476 GLY A C 1
ATOM 3669 O O . GLY A 1 476 ? 28.949 -19.320 19.392 1.00 56.12 476 GLY A O 1
ATOM 3670 N N . ARG A 1 477 ? 28.444 -20.000 17.311 1.00 55.94 477 ARG A N 1
ATOM 3671 C CA . ARG A 1 477 ? 28.811 -18.736 16.648 1.00 55.94 477 ARG A CA 1
ATOM 3672 C C . ARG A 1 477 ? 27.904 -17.572 17.078 1.00 5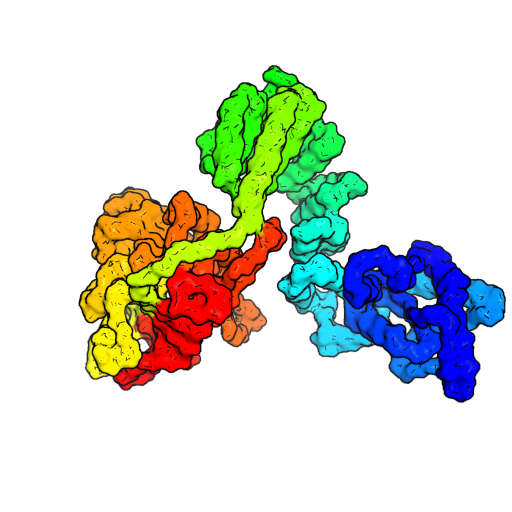5.94 477 ARG A C 1
ATOM 3674 O O . ARG A 1 477 ? 28.355 -16.431 17.082 1.00 55.94 477 ARG A O 1
ATOM 3681 N N . LEU A 1 478 ? 26.649 -17.860 17.420 1.00 65.19 478 LEU A N 1
ATOM 3682 C CA . LEU A 1 478 ? 25.648 -16.896 17.866 1.00 65.19 478 LEU A CA 1
ATOM 3683 C C . LEU A 1 478 ? 25.510 -17.001 19.384 1.00 65.19 478 LEU A C 1
ATOM 3685 O O . LEU A 1 478 ? 25.007 -17.996 19.897 1.00 65.19 478 LEU A O 1
ATOM 3689 N N . ARG A 1 479 ? 25.972 -15.981 20.111 1.00 67.62 479 ARG A N 1
ATOM 3690 C CA . ARG A 1 479 ? 25.741 -15.880 21.554 1.00 67.62 479 ARG A CA 1
ATOM 3691 C C . ARG A 1 479 ? 24.479 -15.058 21.780 1.00 67.62 479 ARG A C 1
ATOM 3693 O O . ARG A 1 479 ? 24.549 -13.833 21.793 1.00 67.62 479 ARG A O 1
ATOM 3700 N N . LEU A 1 480 ? 23.345 -15.735 21.937 1.00 81.38 480 LEU A N 1
ATOM 3701 C CA . LEU A 1 480 ? 22.089 -15.082 22.287 1.00 81.38 480 LEU A CA 1
ATOM 3702 C C . LEU A 1 480 ? 22.097 -14.713 23.776 1.00 81.38 480 LEU A C 1
ATOM 3704 O O . LEU A 1 480 ? 22.428 -15.546 24.621 1.00 81.38 480 LEU A O 1
ATOM 3708 N N . ASP A 1 481 ? 21.735 -13.474 24.098 1.00 87.38 481 ASP A N 1
ATOM 3709 C CA . ASP A 1 481 ? 21.387 -13.084 25.461 1.00 87.38 481 ASP A CA 1
ATOM 3710 C C . ASP A 1 481 ? 19.856 -13.159 25.597 1.00 87.38 481 ASP A C 1
ATOM 3712 O O . ASP A 1 481 ? 19.141 -12.393 24.952 1.00 87.38 481 ASP A O 1
ATOM 3716 N N . PRO A 1 482 ? 19.301 -14.073 26.411 1.00 86.12 482 PRO A N 1
ATOM 3717 C CA . PRO A 1 482 ? 17.852 -14.174 26.569 1.00 86.12 482 PRO A CA 1
ATOM 3718 C C . PRO A 1 482 ? 17.191 -12.862 27.026 1.00 86.12 482 PRO A C 1
ATOM 3720 O O . PRO A 1 482 ? 16.007 -12.649 26.765 1.00 86.12 482 PRO A O 1
ATOM 3723 N N . ALA A 1 483 ? 17.943 -11.955 27.668 1.00 86.38 483 ALA A N 1
ATOM 3724 C CA . ALA A 1 483 ? 17.427 -10.670 28.131 1.00 86.38 483 ALA A CA 1
ATOM 3725 C C . ALA A 1 483 ? 17.065 -9.696 26.992 1.00 86.38 483 ALA A C 1
ATOM 3727 O O . ALA A 1 483 ? 16.198 -8.839 27.193 1.00 86.38 483 ALA A O 1
ATOM 3728 N N . ASN A 1 484 ? 17.693 -9.819 25.813 1.00 91.12 484 ASN A N 1
ATOM 3729 C CA . ASN A 1 484 ? 17.458 -8.946 24.655 1.00 91.12 484 ASN A CA 1
ATOM 3730 C C . ASN A 1 484 ? 16.853 -9.660 23.433 1.00 91.12 484 ASN A C 1
ATOM 3732 O O . ASN A 1 484 ? 16.639 -9.024 22.399 1.00 91.12 484 ASN A O 1
ATOM 3736 N N . ALA A 1 485 ? 16.553 -10.955 23.549 1.00 94.06 485 ALA A N 1
ATOM 3737 C CA . ALA A 1 485 ? 16.007 -11.765 22.469 1.00 94.06 485 ALA A CA 1
ATOM 3738 C C . ALA A 1 485 ? 14.477 -11.650 22.350 1.00 94.06 485 ALA A C 1
ATOM 3740 O O . ALA A 1 485 ? 13.750 -11.754 23.339 1.00 94.06 485 ALA A O 1
ATOM 3741 N N . VAL A 1 486 ? 13.982 -11.499 21.120 1.00 97.38 486 VAL A N 1
ATOM 3742 C CA . VAL A 1 486 ? 12.552 -11.497 20.770 1.00 97.38 486 VAL A CA 1
ATOM 3743 C C . VAL A 1 486 ? 12.321 -12.498 19.638 1.00 97.38 486 VAL A C 1
ATOM 3745 O O . VAL A 1 486 ? 13.015 -12.459 18.627 1.00 97.38 486 VAL A O 1
ATOM 3748 N N . ILE A 1 487 ? 11.342 -13.390 19.781 1.00 98.12 487 ILE A N 1
ATOM 3749 C CA . ILE A 1 487 ? 10.947 -14.330 18.724 1.00 98.12 487 ILE A CA 1
ATOM 3750 C C . ILE A 1 487 ? 9.742 -13.746 17.987 1.00 98.12 487 ILE A C 1
ATOM 3752 O O . ILE A 1 487 ? 8.732 -13.404 18.603 1.00 98.12 487 ILE A O 1
ATOM 3756 N N . VAL A 1 488 ? 9.831 -13.650 16.665 1.00 98.62 488 VAL A N 1
ATOM 3757 C CA . VAL A 1 488 ? 8.733 -13.200 15.805 1.00 98.62 488 VAL A CA 1
ATOM 3758 C C . VAL A 1 488 ? 8.358 -14.325 14.856 1.00 98.62 488 VAL A C 1
ATOM 3760 O O . VAL A 1 488 ? 9.225 -14.860 14.170 1.00 98.62 488 VAL A O 1
ATOM 3763 N N . VAL A 1 489 ? 7.070 -14.658 14.816 1.00 98.69 489 VAL A N 1
ATOM 3764 C CA . VAL A 1 489 ? 6.504 -15.693 13.953 1.00 98.69 489 VAL A CA 1
ATOM 3765 C C . VAL A 1 489 ? 5.561 -15.048 12.945 1.00 98.69 489 VAL A C 1
ATOM 3767 O O . VAL A 1 489 ? 4.508 -14.539 13.328 1.00 98.69 489 VAL A O 1
ATOM 3770 N N . SER A 1 490 ? 5.935 -15.047 11.668 1.00 98.06 490 SER A N 1
ATOM 3771 C CA . SER A 1 490 ? 5.248 -14.330 10.578 1.00 98.06 490 SER A CA 1
ATOM 3772 C C . SER A 1 490 ? 4.123 -15.132 9.902 1.00 98.06 490 SER A C 1
ATOM 3774 O O . SER A 1 490 ? 3.762 -14.859 8.761 1.00 98.06 490 SER A O 1
ATOM 3776 N N . GLY A 1 491 ? 3.528 -16.094 10.608 1.00 97.06 491 GLY A N 1
ATOM 3777 C CA . GLY A 1 491 ? 2.383 -16.877 10.137 1.00 97.06 491 GLY A CA 1
ATOM 3778 C C . GLY A 1 491 ? 2.730 -18.262 9.621 1.00 97.06 491 GLY A C 1
ATOM 3779 O O . GLY A 1 491 ? 3.883 -18.695 9.676 1.00 97.06 491 GLY A O 1
ATOM 3780 N N . ASP A 1 492 ? 1.685 -18.955 9.175 1.00 97.75 492 ASP A N 1
ATOM 3781 C CA . ASP A 1 492 ? 1.731 -20.325 8.673 1.00 97.75 492 ASP A CA 1
ATOM 3782 C C . ASP A 1 492 ? 2.331 -21.288 9.700 1.00 97.75 492 ASP A C 1
ATOM 3784 O O . ASP A 1 492 ? 3.191 -22.131 9.429 1.00 97.75 492 ASP A O 1
ATOM 3788 N N . ILE A 1 493 ? 1.859 -21.133 10.940 1.00 98.31 493 ILE A N 1
ATOM 3789 C CA . ILE A 1 493 ? 2.312 -21.927 12.082 1.00 98.31 493 ILE A CA 1
ATOM 3790 C C . ILE A 1 493 ? 1.963 -23.396 11.859 1.00 98.31 493 ILE A C 1
ATOM 3792 O O . ILE A 1 493 ? 2.783 -24.285 12.097 1.00 98.31 493 ILE A O 1
ATOM 3796 N N . VAL A 1 494 ? 0.743 -23.640 11.400 1.00 97.75 494 VAL A N 1
ATOM 3797 C CA . VAL A 1 494 ? 0.195 -24.963 11.095 1.00 97.75 494 V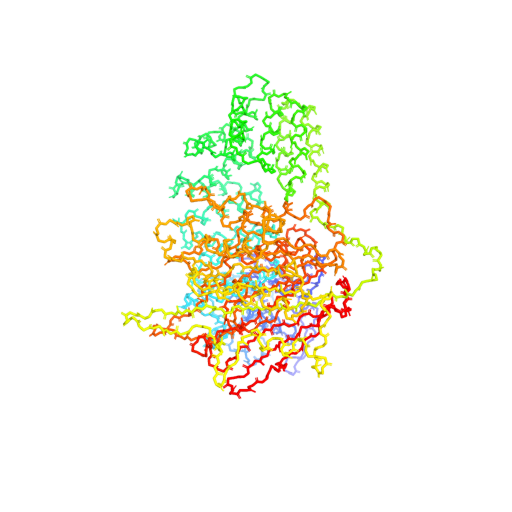AL A CA 1
ATOM 3798 C C . VAL A 1 494 ? -0.178 -25.055 9.617 1.00 97.75 494 VAL A C 1
ATOM 3800 O O . VAL A 1 494 ? 0.015 -24.089 8.889 1.00 97.75 494 VAL A O 1
ATOM 3803 N N . TYR A 1 495 ? -0.679 -26.207 9.158 1.00 94.75 495 TYR A N 1
ATOM 3804 C CA . TYR A 1 495 ? -1.003 -26.420 7.741 1.00 94.75 495 TYR A CA 1
ATOM 3805 C C . TYR A 1 495 ? -2.505 -26.350 7.410 1.00 94.75 495 TYR A C 1
ATOM 3807 O O . TYR A 1 495 ? -2.874 -25.916 6.320 1.00 94.75 495 TYR A O 1
ATOM 3815 N N . GLN A 1 496 ? -3.392 -26.812 8.291 1.00 94.19 496 GLN A N 1
ATOM 3816 C CA . GLN A 1 496 ? -4.847 -26.859 8.052 1.00 94.19 496 GLN A CA 1
ATOM 3817 C C . GLN A 1 496 ? -5.659 -26.186 9.164 1.00 94.19 496 GLN A C 1
ATOM 3819 O O . GLN A 1 496 ? -6.884 -26.342 9.206 1.00 94.19 496 GLN A O 1
ATOM 3824 N N . ALA A 1 497 ? -4.993 -25.489 10.088 1.00 96.00 497 ALA A N 1
ATOM 3825 C CA . ALA A 1 497 ? -5.594 -24.914 11.290 1.00 96.00 497 ALA A CA 1
ATOM 3826 C C . ALA A 1 497 ? -6.390 -25.938 12.120 1.00 96.00 497 ALA A C 1
ATOM 3828 O O . ALA A 1 497 ? -7.470 -25.654 12.652 1.00 96.00 497 ALA A O 1
ATOM 3829 N N . GLY A 1 498 ? -5.867 -27.166 12.195 1.00 94.69 498 GLY A N 1
ATOM 3830 C CA . GLY A 1 498 ? -6.444 -28.248 12.983 1.00 94.69 498 GLY A CA 1
ATOM 3831 C C . GLY A 1 498 ? -6.019 -28.194 14.452 1.00 94.69 498 GLY A C 1
ATOM 3832 O O . GLY A 1 498 ? -4.896 -27.822 14.785 1.00 94.69 498 GLY A O 1
ATOM 3833 N N . ARG A 1 499 ? -6.894 -28.657 15.350 1.00 94.19 499 ARG A N 1
ATOM 3834 C CA . ARG A 1 499 ? -6.639 -28.671 16.801 1.00 94.19 499 ARG A CA 1
ATOM 3835 C C . ARG A 1 499 ? -5.379 -29.449 17.202 1.00 94.19 499 ARG A C 1
ATOM 3837 O O . ARG A 1 499 ? -4.656 -29.026 18.101 1.00 94.19 499 ARG A O 1
ATOM 3844 N N . ASP A 1 500 ? -5.131 -30.590 16.558 1.00 93.94 500 ASP A N 1
ATOM 3845 C CA . ASP A 1 500 ? -3.934 -31.401 16.808 1.00 93.94 500 ASP A CA 1
ATOM 3846 C C . ASP A 1 500 ? -2.660 -30.694 16.332 1.00 93.94 500 ASP A C 1
ATOM 3848 O O . ASP A 1 500 ? -1.646 -30.743 17.019 1.00 93.94 500 ASP A O 1
ATOM 3852 N N . GLU A 1 501 ? -2.724 -29.985 15.204 1.00 96.00 501 GLU A N 1
ATOM 3853 C CA . GLU A 1 501 ? -1.585 -29.235 14.664 1.00 96.00 501 GLU A CA 1
ATOM 3854 C C . GLU A 1 501 ? -1.200 -28.085 15.600 1.00 96.00 501 GLU A C 1
ATOM 3856 O O . GLU A 1 501 ? -0.028 -27.911 15.925 1.00 96.00 501 GLU A O 1
ATOM 3861 N N . TYR A 1 502 ? -2.192 -27.359 16.128 1.00 97.94 502 TYR A N 1
ATOM 3862 C CA . TYR A 1 502 ? -1.950 -26.307 17.116 1.00 97.94 502 TYR A CA 1
ATOM 3863 C C . TYR A 1 502 ? -1.491 -26.832 18.476 1.00 97.94 502 TYR A C 1
ATOM 3865 O O . TYR A 1 502 ? -0.787 -26.121 19.191 1.00 97.94 502 TYR A O 1
ATOM 3873 N N . ARG A 1 503 ? -1.855 -28.063 18.856 1.00 97.25 503 ARG A N 1
ATOM 3874 C CA . ARG A 1 503 ? -1.281 -28.712 20.046 1.00 97.25 503 ARG A CA 1
ATOM 3875 C C . ARG A 1 503 ? 0.214 -28.955 19.851 1.00 97.25 503 ARG A C 1
ATOM 3877 O O . ARG A 1 503 ? 0.991 -28.678 20.762 1.00 97.25 503 ARG A O 1
ATOM 3884 N N . ASP A 1 504 ? 0.604 -29.453 18.683 1.00 95.44 504 ASP A N 1
ATOM 3885 C CA . ASP A 1 504 ? 2.006 -29.729 18.369 1.00 95.44 504 ASP A CA 1
ATOM 3886 C C . ASP A 1 504 ? 2.808 -28.412 18.292 1.00 95.44 504 ASP A C 1
ATOM 3888 O O . ASP A 1 504 ? 3.874 -28.301 18.901 1.00 95.44 504 ASP A O 1
ATOM 3892 N N . ALA A 1 505 ? 2.242 -27.369 17.668 1.00 97.44 505 ALA A N 1
ATOM 3893 C CA . ALA A 1 505 ? 2.816 -26.023 17.659 1.00 97.44 505 ALA A CA 1
ATOM 3894 C C . ALA A 1 505 ? 2.956 -25.427 19.073 1.00 97.44 505 ALA A C 1
ATOM 3896 O O . ALA A 1 505 ? 3.995 -24.856 19.403 1.00 97.44 505 ALA A O 1
ATOM 3897 N N . LEU A 1 506 ? 1.942 -25.583 19.935 1.00 98.12 506 LEU A N 1
ATOM 3898 C CA . LEU A 1 506 ? 1.994 -25.127 21.329 1.00 98.12 506 LEU A CA 1
ATOM 3899 C C . LEU A 1 506 ? 3.138 -25.803 22.087 1.00 98.12 506 LEU A C 1
ATOM 3901 O O . LEU A 1 506 ? 3.940 -25.110 22.708 1.00 98.12 506 LEU A O 1
ATOM 3905 N N . SER A 1 507 ? 3.261 -27.129 21.967 1.00 96.88 507 SER A N 1
ATOM 3906 C CA . SER A 1 507 ? 4.358 -27.881 22.585 1.00 96.88 507 SER A CA 1
ATOM 3907 C C . SER A 1 507 ? 5.726 -27.387 22.107 1.00 96.88 507 SER A C 1
ATOM 3909 O O . SER A 1 507 ? 6.635 -27.241 22.922 1.00 96.88 507 SER A O 1
ATOM 3911 N N . PHE A 1 508 ? 5.869 -27.111 20.806 1.00 96.75 508 PHE A N 1
ATOM 3912 C CA . PHE A 1 508 ? 7.099 -26.572 20.230 1.00 96.75 508 PHE A CA 1
ATOM 3913 C C . PHE A 1 508 ? 7.455 -25.199 20.811 1.00 96.75 508 PHE A C 1
ATOM 3915 O O . PHE A 1 508 ? 8.577 -25.010 21.279 1.00 96.75 508 PHE A O 1
ATOM 3922 N N . PHE A 1 509 ? 6.524 -24.238 20.812 1.00 98.00 509 PHE A N 1
ATOM 3923 C CA . PHE A 1 509 ? 6.831 -22.886 21.286 1.00 98.00 509 PHE A CA 1
ATOM 3924 C C . PHE A 1 509 ? 7.043 -22.834 22.799 1.00 98.00 509 PHE A C 1
ATOM 3926 O O . PHE A 1 509 ? 7.936 -22.117 23.241 1.00 98.00 509 PHE A O 1
ATOM 3933 N N . GLU A 1 510 ? 6.280 -23.594 23.594 1.00 97.56 510 GLU A N 1
ATOM 3934 C CA . GLU A 1 510 ? 6.491 -23.695 25.046 1.00 97.56 510 GLU A CA 1
ATOM 3935 C C . GLU A 1 510 ? 7.846 -24.330 25.386 1.00 97.56 510 GLU A C 1
ATOM 3937 O O . GLU A 1 510 ? 8.539 -23.855 26.291 1.00 97.56 510 GLU A O 1
ATOM 3942 N N . GLY A 1 511 ? 8.244 -25.360 24.637 1.00 96.50 511 GLY A N 1
ATOM 3943 C CA . GLY A 1 511 ? 9.561 -25.973 24.760 1.00 96.50 511 GLY A CA 1
ATOM 3944 C C . GLY A 1 511 ? 10.681 -25.014 24.362 1.00 96.50 511 GLY A C 1
ATOM 3945 O O . GLY A 1 511 ? 11.623 -24.821 25.124 1.00 96.50 511 GLY A O 1
ATOM 3946 N N . LEU A 1 512 ? 10.544 -24.332 23.222 1.00 95.31 512 LEU A N 1
ATOM 3947 C CA . LEU A 1 512 ? 11.551 -23.402 22.708 1.00 95.31 512 LEU A CA 1
ATOM 3948 C C . LEU A 1 512 ? 11.817 -22.232 23.667 1.00 95.31 512 LEU A C 1
ATOM 3950 O O . LEU A 1 512 ? 12.974 -21.918 23.944 1.00 95.31 512 LEU A O 1
ATOM 3954 N N . VAL A 1 513 ? 10.766 -21.592 24.195 1.00 95.62 513 VAL A N 1
ATOM 3955 C CA . VAL A 1 513 ? 10.929 -20.475 25.145 1.00 95.62 513 VAL A CA 1
ATOM 3956 C C . VAL A 1 513 ? 11.554 -20.934 26.463 1.00 95.62 513 VAL A C 1
ATOM 3958 O O . VAL A 1 513 ? 12.388 -20.225 27.024 1.00 95.62 513 VAL A O 1
ATOM 3961 N N . SER A 1 514 ? 11.210 -22.142 26.923 1.00 94.69 514 SER A N 1
ATOM 3962 C CA . SER A 1 514 ? 11.817 -22.759 28.104 1.00 94.69 514 SER A CA 1
ATOM 3963 C C . SER A 1 514 ? 13.306 -23.036 27.879 1.00 94.69 514 SER A C 1
ATOM 3965 O O . SER A 1 514 ? 14.147 -22.616 28.674 1.00 94.69 514 SER A O 1
ATOM 3967 N N . ASP A 1 515 ? 13.642 -23.687 26.767 1.00 92.62 515 ASP A N 1
ATOM 3968 C CA . ASP A 1 515 ? 15.003 -24.097 26.423 1.00 92.62 515 ASP A CA 1
ATOM 3969 C C . ASP A 1 515 ? 15.948 -22.909 26.205 1.00 92.62 515 ASP A C 1
ATOM 3971 O O . ASP A 1 515 ? 17.120 -22.967 26.583 1.00 92.62 515 ASP A O 1
ATOM 3975 N N . LEU A 1 516 ? 15.440 -21.821 25.618 1.00 91.62 516 LEU A N 1
ATOM 3976 C CA . LEU A 1 516 ? 16.195 -20.586 25.392 1.00 91.62 516 LEU A CA 1
ATOM 3977 C C . LEU A 1 516 ? 16.110 -19.598 26.563 1.00 91.62 516 LEU A C 1
ATOM 3979 O O . LEU A 1 516 ? 16.756 -18.554 26.519 1.00 91.62 516 LEU A O 1
ATOM 3983 N N . SER A 1 517 ? 15.339 -19.909 27.612 1.00 92.56 517 SER A N 1
ATOM 3984 C CA . SER A 1 517 ? 15.086 -19.010 28.752 1.00 92.56 517 SER A CA 1
ATOM 3985 C C . SER A 1 517 ? 14.543 -17.632 28.340 1.00 92.56 517 SER A C 1
ATOM 3987 O O . SER A 1 517 ? 14.828 -16.618 28.978 1.00 92.56 517 SER A O 1
ATOM 3989 N N . ILE A 1 518 ? 13.753 -17.596 27.266 1.00 93.69 518 ILE A N 1
ATOM 3990 C CA . ILE A 1 518 ? 13.085 -16.397 26.756 1.00 93.69 518 ILE A CA 1
ATOM 3991 C C . ILE A 1 518 ? 11.673 -16.365 27.360 1.00 93.69 518 ILE A C 1
ATOM 3993 O O . ILE A 1 518 ? 10.966 -17.363 27.281 1.00 93.69 518 ILE A O 1
ATOM 3997 N N . PRO A 1 519 ? 11.204 -15.268 27.972 1.00 93.94 519 PRO A N 1
ATOM 3998 C CA . PRO A 1 519 ? 9.851 -15.230 28.521 1.00 93.94 519 PRO A CA 1
ATOM 3999 C C . PRO A 1 519 ? 8.791 -15.207 27.408 1.00 93.94 519 PRO A C 1
ATOM 4001 O O . PRO A 1 519 ? 9.001 -14.640 26.338 1.00 93.94 519 PRO A O 1
ATOM 4004 N N . ARG A 1 520 ? 7.609 -15.786 27.663 1.00 94.62 520 ARG A N 1
ATOM 4005 C CA . ARG A 1 520 ? 6.520 -15.903 26.665 1.00 94.62 520 ARG A CA 1
ATOM 4006 C C . ARG A 1 520 ? 6.075 -14.554 26.089 1.00 94.62 520 ARG A C 1
ATOM 4008 O O . ARG A 1 520 ? 5.698 -14.477 24.923 1.00 94.62 520 ARG A O 1
ATOM 4015 N N . GLU A 1 521 ? 6.172 -13.478 26.869 1.00 95.06 521 GLU A N 1
ATOM 4016 C CA . GLU A 1 521 ? 5.913 -12.102 26.418 1.00 95.06 521 GLU A CA 1
ATOM 4017 C C . GLU A 1 521 ? 6.815 -11.636 25.260 1.00 95.06 521 GLU A C 1
ATOM 4019 O O . GLU A 1 521 ? 6.417 -10.750 24.499 1.00 95.06 521 GLU A O 1
ATOM 4024 N N . ARG A 1 522 ? 7.988 -12.257 25.073 1.00 95.88 522 ARG A N 1
ATOM 4025 C CA . ARG A 1 522 ? 8.950 -11.978 23.992 1.00 95.88 522 ARG A CA 1
ATOM 4026 C C . ARG A 1 522 ? 8.659 -12.736 22.700 1.00 95.88 522 ARG A C 1
ATOM 4028 O O . ARG A 1 522 ? 9.440 -12.626 21.761 1.00 95.88 522 ARG A O 1
ATOM 4035 N N . VAL A 1 523 ? 7.565 -13.491 22.630 1.00 98.06 523 VAL A N 1
ATOM 4036 C CA . VAL A 1 523 ? 7.126 -14.146 21.393 1.00 98.06 523 VAL A CA 1
ATOM 4037 C C . VAL A 1 523 ? 5.970 -13.356 20.794 1.00 98.06 523 VAL A C 1
ATOM 4039 O O . VAL A 1 523 ? 5.015 -13.023 21.502 1.00 98.06 523 VAL A O 1
ATOM 4042 N N . VAL A 1 524 ? 6.043 -13.026 19.507 1.00 98.56 524 VAL A N 1
ATOM 4043 C CA . VAL A 1 524 ? 4.993 -12.321 18.755 1.00 98.56 524 VAL A CA 1
ATOM 4044 C C . VAL A 1 524 ? 4.530 -13.205 17.603 1.00 98.56 524 VAL A C 1
ATOM 4046 O O . VAL A 1 524 ? 5.356 -13.628 16.800 1.00 98.56 524 VAL A O 1
ATOM 4049 N N . PHE A 1 525 ? 3.225 -13.460 17.509 1.00 98.69 525 PHE A N 1
ATOM 4050 C CA . PHE A 1 525 ? 2.629 -14.230 16.418 1.00 98.69 525 PHE A CA 1
ATOM 4051 C C . PHE A 1 525 ? 1.853 -13.324 15.462 1.00 98.69 525 PHE A C 1
ATOM 4053 O O . PHE A 1 525 ? 1.151 -12.411 15.891 1.00 98.69 525 PHE A O 1
ATOM 4060 N N . CYS A 1 526 ? 1.962 -13.625 14.175 1.00 98.06 526 CYS A N 1
ATOM 4061 C CA . CYS A 1 526 ? 1.113 -13.140 13.097 1.00 98.06 526 CYS A CA 1
ATOM 4062 C C . CYS A 1 526 ? 0.349 -14.339 12.515 1.00 98.06 526 CYS A C 1
ATOM 4064 O O . CYS A 1 526 ? 0.936 -15.418 12.459 1.00 98.06 526 CYS A O 1
ATOM 4066 N N . PRO A 1 527 ? -0.924 -14.215 12.104 1.00 97.94 527 PRO A N 1
ATOM 4067 C CA . PRO A 1 527 ? -1.605 -15.291 11.386 1.00 97.94 527 PRO A CA 1
ATOM 4068 C C . PRO A 1 527 ? -1.144 -15.356 9.923 1.00 97.94 527 PRO A C 1
ATOM 4070 O O . PRO A 1 527 ? -0.995 -14.314 9.278 1.00 97.94 527 PRO A O 1
ATOM 4073 N N . GLY A 1 528 ? -0.967 -16.572 9.404 1.00 97.25 528 GLY A N 1
ATOM 4074 C CA . GLY A 1 528 ? -0.831 -16.867 7.974 1.00 97.25 528 GLY A CA 1
ATOM 4075 C C . GLY A 1 528 ? -2.090 -17.473 7.360 1.00 97.25 528 GLY A C 1
ATOM 4076 O O . GLY A 1 528 ? -3.126 -17.581 8.023 1.00 97.25 528 GLY A O 1
ATOM 4077 N N . ASN A 1 529 ? -2.064 -17.794 6.067 1.00 95.81 529 ASN A N 1
ATOM 4078 C CA . ASN A 1 529 ? -3.249 -18.333 5.396 1.00 95.81 529 ASN A CA 1
ATOM 4079 C C . ASN A 1 529 ? -3.529 -19.785 5.804 1.00 95.81 529 ASN A C 1
ATOM 4081 O O . ASN A 1 529 ? -4.693 -20.180 5.850 1.00 95.81 529 ASN A O 1
ATOM 4085 N N . HIS A 1 530 ? -2.503 -20.553 6.178 1.00 95.88 530 HIS A N 1
ATOM 4086 C CA . HIS A 1 530 ? -2.664 -21.905 6.718 1.00 95.88 530 HIS A CA 1
ATOM 4087 C C . HIS A 1 530 ? -3.089 -21.929 8.198 1.00 95.88 530 HIS A C 1
ATOM 4089 O O . HIS A 1 530 ? -3.521 -22.968 8.706 1.00 95.88 530 HIS A O 1
ATOM 4095 N N . ASP A 1 531 ? -3.047 -20.775 8.874 1.00 97.81 531 ASP A N 1
ATOM 4096 C CA . ASP A 1 531 ? -3.637 -20.583 10.204 1.00 97.81 531 ASP A CA 1
ATOM 4097 C C . ASP A 1 531 ? -5.159 -20.349 10.160 1.00 97.81 531 ASP A C 1
ATOM 4099 O O . ASP A 1 531 ? -5.824 -20.263 11.196 1.00 97.81 531 ASP A O 1
ATOM 4103 N N . VAL A 1 532 ? -5.733 -20.266 8.956 1.00 96.69 532 VAL A N 1
ATOM 4104 C CA . VAL A 1 532 ? -7.173 -20.138 8.737 1.00 96.69 532 VAL A CA 1
ATOM 4105 C C . VAL A 1 532 ? -7.783 -21.508 8.483 1.00 96.69 532 VAL A C 1
ATOM 4107 O O . VAL A 1 532 ? -7.448 -22.206 7.527 1.00 96.69 532 VAL A O 1
ATOM 4110 N N . ASN A 1 533 ? -8.767 -21.884 9.298 1.00 96.19 533 ASN A N 1
ATOM 4111 C CA . ASN A 1 533 ? -9.465 -23.148 9.123 1.00 96.19 533 ASN A CA 1
ATOM 4112 C C . ASN A 1 533 ? -10.447 -23.059 7.950 1.00 96.19 533 ASN A C 1
ATOM 4114 O O . ASN A 1 533 ? -11.599 -22.632 8.083 1.00 96.19 533 ASN A O 1
ATOM 4118 N N . TRP A 1 534 ? -9.993 -23.481 6.770 1.00 93.88 534 TRP A N 1
ATOM 4119 C CA . TRP A 1 534 ? -10.807 -23.470 5.556 1.00 93.88 534 TRP A CA 1
ATOM 4120 C C . TRP A 1 534 ? -12.036 -24.383 5.640 1.00 93.88 534 TRP A C 1
ATOM 4122 O O . TRP A 1 534 ? -13.030 -24.114 4.965 1.00 93.88 534 TRP A O 1
ATOM 4132 N N . ALA A 1 535 ? -12.001 -25.444 6.454 1.00 92.06 535 ALA A N 1
ATOM 4133 C CA . ALA A 1 535 ? -13.161 -26.307 6.657 1.00 92.06 535 ALA A CA 1
ATOM 4134 C C . ALA A 1 535 ? -14.258 -25.578 7.448 1.00 92.06 535 ALA A C 1
ATOM 4136 O O . ALA A 1 535 ? -15.398 -25.548 6.987 1.00 92.06 535 ALA A O 1
ATOM 4137 N N . LEU A 1 536 ? -13.905 -24.911 8.553 1.00 91.62 536 LEU A N 1
ATOM 4138 C CA . LEU A 1 536 ? -14.833 -24.052 9.300 1.00 91.62 536 LEU A CA 1
ATOM 4139 C C . LEU A 1 536 ? -15.300 -22.868 8.449 1.00 91.62 536 LEU A C 1
ATOM 4141 O O . LEU A 1 536 ? -16.483 -22.564 8.407 1.00 91.62 536 LEU A O 1
ATOM 4145 N N . SER A 1 537 ? -14.414 -22.279 7.643 1.00 91.69 537 SER A N 1
ATOM 4146 C CA . SER A 1 537 ? -14.771 -21.196 6.718 1.00 91.69 537 SER A CA 1
ATOM 4147 C C . SER A 1 537 ? -15.873 -21.566 5.706 1.00 91.69 537 SER A C 1
ATOM 4149 O O . SER A 1 537 ? -16.533 -20.667 5.173 1.00 91.69 537 SER A O 1
ATOM 4151 N N . LYS A 1 538 ? -16.069 -22.859 5.400 1.00 90.62 538 LYS A N 1
ATOM 4152 C CA . LYS A 1 538 ? -17.180 -23.337 4.555 1.00 90.62 538 LYS A CA 1
ATOM 4153 C C . LYS A 1 538 ? -18.520 -23.305 5.281 1.00 90.62 538 LYS A C 1
ATOM 4155 O O . LYS A 1 538 ? -19.533 -23.052 4.635 1.00 90.62 538 LYS A O 1
ATOM 4160 N N . THR A 1 539 ? -18.525 -23.600 6.578 1.00 89.38 539 THR A N 1
ATOM 4161 C CA . THR A 1 539 ? -19.738 -23.664 7.398 1.00 89.38 539 THR A CA 1
ATOM 4162 C C . THR A 1 539 ? -20.100 -22.295 7.950 1.00 89.38 539 THR A C 1
ATOM 4164 O O . THR A 1 539 ? -21.206 -21.819 7.713 1.00 89.38 539 THR A O 1
ATOM 4167 N N . ASP A 1 540 ? -19.151 -21.638 8.611 1.00 89.44 540 ASP A N 1
ATOM 4168 C CA . ASP A 1 540 ? -19.272 -20.272 9.096 1.00 89.44 540 ASP A CA 1
ATOM 4169 C C . ASP A 1 540 ? -17.914 -19.574 9.002 1.00 89.44 540 ASP A C 1
ATOM 4171 O O . ASP A 1 540 ? -16.914 -19.961 9.607 1.00 89.44 540 ASP A O 1
ATOM 4175 N N . LYS A 1 541 ? -17.877 -18.490 8.227 1.00 92.12 541 LYS A N 1
ATOM 4176 C CA . LYS A 1 541 ? -16.656 -17.707 8.062 1.00 92.12 541 LYS A CA 1
ATOM 4177 C C . LYS A 1 541 ? -16.187 -17.134 9.394 1.00 92.12 541 LYS A C 1
ATOM 4179 O O . LYS A 1 541 ? -14.977 -17.020 9.557 1.00 92.12 541 LYS A O 1
ATOM 4184 N N . ALA A 1 542 ? -17.077 -16.775 10.314 1.00 91.19 542 ALA A N 1
ATOM 4185 C CA . ALA A 1 542 ? -16.694 -16.176 11.591 1.00 91.19 542 ALA A CA 1
ATOM 4186 C C . ALA A 1 542 ? -15.786 -17.099 12.427 1.00 91.19 542 ALA A C 1
ATOM 4188 O O . ALA A 1 542 ? -14.876 -16.608 13.084 1.00 91.19 542 ALA A O 1
ATOM 4189 N N . GLU A 1 543 ? -15.955 -18.419 12.311 1.00 93.50 543 GLU A N 1
ATOM 4190 C CA . GLU A 1 543 ? -15.247 -19.426 13.120 1.00 93.50 543 GLU A CA 1
ATOM 4191 C C . GLU A 1 543 ? -13.854 -19.798 12.581 1.00 93.50 543 GLU A C 1
ATOM 4193 O O . GLU A 1 543 ? -13.124 -20.601 13.161 1.00 93.50 543 GLU A O 1
ATOM 4198 N N . ARG A 1 544 ? -13.452 -19.235 11.435 1.00 95.19 544 ARG A N 1
ATOM 4199 C CA . ARG A 1 544 ? -12.243 -19.666 10.712 1.00 95.19 544 ARG A CA 1
ATOM 4200 C C . ARG A 1 544 ? -10.922 -19.397 11.443 1.00 95.19 544 ARG A C 1
ATOM 4202 O O . ARG A 1 544 ? -9.916 -19.988 11.067 1.00 95.19 544 ARG A O 1
ATOM 4209 N N . PHE A 1 545 ? -10.923 -18.530 12.456 1.00 97.06 545 PHE A N 1
ATOM 4210 C CA . PHE A 1 545 ? -9.759 -18.224 13.297 1.00 97.06 545 PHE A CA 1
ATOM 4211 C C . PHE A 1 545 ? -9.853 -18.845 14.703 1.00 97.06 545 PHE A C 1
ATOM 4213 O O . PHE A 1 545 ? -8.959 -18.615 15.515 1.00 97.06 545 PHE A O 1
ATOM 4220 N N . ASP A 1 546 ? -10.896 -19.626 15.014 1.00 95.94 546 ASP A N 1
ATOM 4221 C CA . ASP A 1 546 ? -11.166 -20.090 16.384 1.00 95.94 546 ASP A CA 1
ATOM 4222 C C . ASP A 1 546 ? -9.977 -20.871 16.968 1.00 95.94 546 ASP A C 1
ATOM 4224 O O . ASP A 1 546 ? -9.509 -20.563 18.064 1.00 95.94 546 ASP A O 1
ATOM 4228 N N . GLU A 1 547 ? -9.429 -21.838 16.223 1.00 97.19 547 GLU A N 1
ATOM 4229 C CA . GLU A 1 547 ? -8.293 -22.643 16.695 1.00 97.19 547 GLU A CA 1
ATOM 4230 C C . GLU A 1 547 ? -6.994 -21.826 16.813 1.00 97.19 547 GLU A C 1
ATOM 4232 O O . GLU A 1 547 ? -6.248 -22.015 17.775 1.00 97.19 547 GLU A O 1
ATOM 4237 N N . TYR A 1 548 ? -6.762 -20.862 15.913 1.00 98.31 548 TYR A N 1
ATOM 4238 C CA . TYR A 1 548 ? -5.631 -19.932 16.004 1.00 98.31 548 TYR A CA 1
ATOM 4239 C C . TYR A 1 548 ? -5.715 -19.079 17.278 1.00 98.31 548 TYR A C 1
ATOM 4241 O O . TYR A 1 548 ? -4.763 -19.003 18.056 1.00 98.31 548 TYR A O 1
ATOM 4249 N N . LEU A 1 549 ? -6.877 -18.481 17.550 1.00 98.12 549 LEU A N 1
ATOM 4250 C CA . LEU A 1 549 ? -7.083 -17.656 18.740 1.00 98.12 549 LEU A CA 1
ATOM 4251 C C . LEU A 1 549 ? -7.025 -18.485 20.030 1.00 98.12 549 LEU A C 1
ATOM 4253 O O . LEU A 1 549 ? -6.459 -18.027 21.023 1.00 98.12 549 LEU A O 1
ATOM 4257 N N . LEU A 1 550 ? -7.550 -19.716 20.022 1.00 97.69 550 LEU A N 1
ATOM 4258 C CA . LEU A 1 550 ? -7.429 -20.651 21.145 1.00 97.69 550 LEU A CA 1
ATOM 4259 C C . LEU A 1 550 ? -5.972 -21.052 21.404 1.00 97.69 550 LEU A C 1
ATOM 4261 O O . LEU A 1 550 ? -5.572 -21.179 22.562 1.00 97.69 550 LEU A O 1
ATOM 4265 N N . PHE A 1 551 ? -5.174 -21.250 20.354 1.00 98.44 551 PHE A N 1
ATOM 4266 C CA . PHE A 1 551 ? -3.734 -21.477 20.472 1.00 98.44 551 PHE A CA 1
ATOM 4267 C C . PHE A 1 551 ? -3.040 -20.290 21.152 1.00 98.44 551 PHE A C 1
ATOM 4269 O O . PHE A 1 551 ? -2.339 -20.484 22.148 1.00 98.44 551 PHE A O 1
ATOM 4276 N N . LEU A 1 552 ? -3.294 -19.064 20.681 1.00 98.44 552 LEU A N 1
ATOM 4277 C CA . LEU A 1 552 ? -2.720 -17.849 21.264 1.00 98.44 552 LEU A CA 1
ATOM 4278 C C . LEU A 1 552 ? -3.128 -17.673 22.731 1.00 98.44 552 LEU A C 1
ATOM 4280 O O . LEU A 1 552 ? -2.285 -17.371 23.576 1.00 98.44 552 LEU A O 1
ATOM 4284 N N . HIS A 1 553 ? -4.407 -17.891 23.043 1.00 98.00 553 HIS A N 1
ATOM 4285 C CA . HIS A 1 553 ? -4.934 -17.810 24.405 1.00 98.00 553 HIS A CA 1
ATOM 4286 C C . HIS A 1 553 ? -4.253 -18.806 25.346 1.00 98.00 553 HIS A C 1
ATOM 4288 O O . HIS A 1 553 ? -3.839 -18.427 26.440 1.00 98.00 553 HIS A O 1
ATOM 4294 N N . ARG A 1 554 ? -4.051 -20.055 24.904 1.00 98.12 554 ARG A N 1
ATOM 4295 C CA . ARG A 1 554 ? -3.338 -21.078 25.688 1.00 98.12 554 ARG A CA 1
ATOM 4296 C C . ARG A 1 554 ? -1.858 -20.752 25.864 1.00 98.12 554 ARG A C 1
ATOM 4298 O O . ARG A 1 554 ? -1.331 -20.950 26.955 1.00 98.12 554 ARG A O 1
ATOM 4305 N N . PHE A 1 555 ? -1.197 -20.254 24.820 1.00 98.44 555 PHE A N 1
ATOM 4306 C CA . PHE A 1 555 ? 0.220 -19.908 24.887 1.00 98.44 555 PHE A CA 1
ATOM 4307 C C . PHE A 1 555 ? 0.470 -18.733 25.845 1.00 98.44 555 PHE A C 1
ATOM 4309 O O . PHE A 1 555 ? 1.313 -18.833 26.740 1.00 98.44 555 PHE A O 1
ATOM 4316 N N . TYR A 1 556 ? -0.274 -17.634 25.690 1.00 98.12 556 TYR A N 1
ATOM 4317 C CA . TYR A 1 556 ? -0.077 -16.416 26.481 1.00 98.12 556 TYR A CA 1
ATOM 4318 C C . TYR A 1 556 ? -0.745 -16.462 27.863 1.00 98.12 556 TYR A C 1
ATOM 4320 O O . TYR A 1 556 ? -0.254 -15.834 28.801 1.00 98.12 556 TYR A O 1
ATOM 4328 N N . GLY A 1 557 ? -1.853 -17.190 28.006 1.00 96.88 557 GLY A N 1
ATOM 4329 C CA . GLY A 1 557 ? -2.774 -17.045 29.133 1.00 96.88 557 GLY A CA 1
ATOM 4330 C C . GLY A 1 557 ? -3.613 -15.763 29.037 1.00 96.88 557 GLY A C 1
ATOM 4331 O O . GLY A 1 557 ? -3.276 -14.835 28.305 1.00 96.88 557 GLY A O 1
ATOM 4332 N N . GLU A 1 558 ? -4.707 -15.691 29.803 1.00 94.88 558 GLU A N 1
ATOM 4333 C CA . GLU A 1 558 ? -5.722 -14.625 29.695 1.00 94.88 558 GLU A CA 1
ATOM 4334 C C . GLU A 1 558 ? -5.129 -13.208 29.764 1.00 94.88 558 GLU A C 1
ATOM 4336 O O . GLU A 1 558 ? -5.341 -12.400 28.865 1.00 94.88 558 GLU A O 1
ATOM 4341 N N . ALA A 1 559 ? -4.362 -12.896 30.813 1.00 95.75 559 ALA A N 1
ATOM 4342 C CA . ALA A 1 559 ? -3.886 -11.533 31.054 1.00 95.75 559 ALA A CA 1
ATOM 4343 C C . ALA A 1 559 ? -2.966 -11.024 29.930 1.00 95.75 559 ALA A C 1
ATOM 4345 O O . ALA A 1 559 ? -3.175 -9.934 29.396 1.00 95.75 559 ALA A O 1
ATOM 4346 N N . LEU A 1 560 ? -1.974 -11.832 29.541 1.00 96.31 560 LEU A N 1
ATOM 4347 C CA . LEU A 1 560 ? -1.036 -11.470 28.481 1.00 96.31 560 LEU A CA 1
ATOM 4348 C C . LEU A 1 560 ? -1.707 -11.507 27.103 1.00 96.31 560 LEU A C 1
ATOM 4350 O O . LEU A 1 560 ? -1.398 -10.664 26.266 1.00 96.31 560 LEU A O 1
ATOM 4354 N N . PHE A 1 561 ? -2.664 -12.414 26.874 1.00 98.12 561 PHE A N 1
ATOM 4355 C CA . PHE A 1 561 ? -3.458 -12.438 25.645 1.00 98.12 561 PHE A CA 1
ATOM 4356 C C . PHE A 1 561 ? -4.241 -11.134 25.462 1.00 98.12 561 PHE A C 1
ATOM 4358 O O . PHE A 1 561 ? -4.140 -10.521 24.404 1.00 98.12 561 PHE A O 1
ATOM 4365 N N . ARG A 1 562 ? -4.953 -10.657 26.493 1.00 95.44 562 ARG A N 1
ATOM 4366 C CA . ARG A 1 562 ? -5.708 -9.389 26.427 1.00 95.44 562 ARG A CA 1
ATOM 4367 C C . ARG A 1 562 ? -4.802 -8.176 26.241 1.00 95.44 562 ARG A C 1
ATOM 4369 O O . ARG A 1 562 ? -5.181 -7.237 25.551 1.00 95.44 562 ARG A O 1
ATOM 4376 N N . GLN A 1 563 ? -3.601 -8.201 26.818 1.00 93.94 563 GLN A N 1
ATOM 4377 C CA . GLN A 1 563 ? -2.600 -7.161 26.581 1.00 93.94 563 GLN A CA 1
ATOM 4378 C C . GLN A 1 563 ? -2.066 -7.200 25.141 1.00 93.94 563 GLN A C 1
ATOM 4380 O O . GLN A 1 563 ? -1.859 -6.151 24.535 1.00 93.94 563 GLN A O 1
ATOM 4385 N N . ARG A 1 564 ? -1.820 -8.401 24.603 1.00 95.94 564 ARG A N 1
ATOM 4386 C CA . ARG A 1 564 ? -1.256 -8.606 23.265 1.00 95.94 564 ARG A CA 1
ATOM 4387 C C . ARG A 1 564 ? -2.281 -8.367 22.159 1.00 95.94 564 ARG A C 1
ATOM 4389 O O . ARG A 1 564 ? -1.894 -7.859 21.118 1.00 95.94 564 ARG A O 1
ATOM 4396 N N . TYR A 1 565 ? -3.549 -8.690 22.386 1.00 97.12 565 TYR A N 1
ATOM 4397 C CA . TYR A 1 565 ? -4.647 -8.552 21.426 1.00 97.12 565 TYR A CA 1
ATOM 4398 C C . TYR A 1 565 ? -5.799 -7.733 22.028 1.00 97.12 565 TYR A C 1
ATOM 4400 O O . TYR A 1 565 ? -6.883 -8.268 22.275 1.00 97.12 565 TYR A O 1
ATOM 4408 N N . PRO A 1 566 ? -5.591 -6.428 22.274 1.00 93.69 566 PRO A N 1
ATOM 4409 C CA . PRO A 1 566 ? -6.575 -5.576 22.950 1.00 93.69 566 PRO A CA 1
ATOM 4410 C C . PRO A 1 566 ? -7.891 -5.414 22.171 1.00 93.69 566 PRO A C 1
ATOM 4412 O O . PRO A 1 566 ? -8.917 -5.106 22.772 1.00 93.69 566 PRO A O 1
ATOM 4415 N N . GLY A 1 567 ? -7.878 -5.646 20.854 1.00 92.12 567 GLY A N 1
ATOM 4416 C CA . GLY A 1 567 ? -9.066 -5.619 19.996 1.00 92.12 567 GLY A CA 1
ATOM 4417 C C . GLY A 1 567 ? -9.979 -6.844 20.124 1.00 92.12 567 GLY A C 1
ATOM 4418 O O . GLY A 1 567 ? -11.101 -6.825 19.624 1.00 92.12 567 GLY A O 1
ATOM 4419 N N . ILE A 1 568 ? -9.530 -7.911 20.794 1.00 95.38 568 ILE A N 1
ATOM 4420 C CA . ILE A 1 568 ? -10.285 -9.161 20.907 1.00 95.38 568 ILE A CA 1
ATOM 4421 C C . ILE A 1 568 ? -11.015 -9.198 22.249 1.00 95.38 568 ILE A C 1
ATOM 4423 O O . ILE A 1 568 ? -10.413 -9.429 23.300 1.00 95.38 568 ILE A O 1
ATOM 4427 N N . SER A 1 569 ? -12.338 -9.036 22.208 1.00 92.00 569 SER A N 1
ATOM 4428 C CA . SER A 1 569 ? -13.233 -9.149 23.370 1.00 92.00 569 SER A CA 1
ATOM 4429 C C . SER A 1 569 ? -13.853 -10.539 23.546 1.00 92.00 569 SER A C 1
ATOM 4431 O O . SER A 1 569 ? -14.511 -10.782 24.554 1.00 92.00 569 SER A O 1
ATOM 4433 N N . TRP A 1 570 ? -13.627 -11.459 22.601 1.00 94.56 570 TRP A N 1
ATOM 4434 C CA . TRP A 1 570 ? -14.198 -12.807 22.632 1.00 94.56 570 TRP A CA 1
ATOM 4435 C C . TRP A 1 570 ? -13.822 -13.552 23.918 1.00 94.56 570 TRP A C 1
ATOM 4437 O O . TRP A 1 570 ? -12.670 -13.523 24.360 1.00 94.56 570 TRP A O 1
ATOM 4447 N N . ASP A 1 571 ? -14.804 -14.200 24.534 1.00 91.25 571 ASP A N 1
ATOM 4448 C CA . ASP A 1 571 ? -14.685 -14.912 25.808 1.00 91.25 571 ASP A CA 1
ATOM 4449 C C . ASP A 1 571 ? -14.370 -16.407 25.639 1.00 91.25 571 ASP A C 1
ATOM 4451 O O . ASP A 1 571 ? -14.317 -17.141 26.626 1.00 91.25 571 ASP A O 1
ATOM 4455 N N . PHE A 1 572 ? -14.148 -16.853 24.397 1.00 93.12 572 PHE A N 1
ATOM 4456 C CA . PHE A 1 572 ? -13.879 -18.247 24.033 1.00 93.12 572 PHE A CA 1
ATOM 4457 C C . PHE A 1 572 ? -15.010 -19.217 24.403 1.00 93.12 572 PHE A C 1
ATOM 4459 O O . PHE A 1 572 ? -14.785 -20.425 24.531 1.00 93.12 572 PHE A O 1
ATOM 4466 N N . THR A 1 573 ? -16.237 -18.712 24.564 1.00 88.88 573 THR A N 1
ATOM 4467 C CA . THR A 1 573 ? -17.417 -19.557 24.754 1.00 88.88 573 THR A CA 1
ATOM 4468 C C . THR A 1 573 ? -18.022 -19.978 23.417 1.00 88.88 573 THR A C 1
ATOM 4470 O O . THR A 1 573 ? -17.936 -19.289 22.401 1.00 88.88 573 THR A O 1
ATOM 4473 N N . ILE A 1 574 ? -18.624 -21.168 23.401 1.00 81.38 574 ILE A N 1
ATOM 4474 C CA . ILE A 1 574 ? -19.284 -21.692 22.204 1.00 81.38 574 ILE A CA 1
ATOM 4475 C C . ILE A 1 574 ? -20.546 -20.865 21.943 1.00 81.38 574 ILE A C 1
ATOM 4477 O O . ILE A 1 574 ? -21.402 -20.751 22.818 1.00 81.38 574 ILE A O 1
ATOM 4481 N N . GLY A 1 575 ? -20.684 -20.349 20.721 1.00 77.19 575 GLY A N 1
ATOM 4482 C CA . GLY A 1 575 ? -21.874 -19.615 20.284 1.00 77.19 575 GLY A CA 1
ATOM 4483 C C . GLY A 1 575 ? -21.867 -18.115 20.589 1.00 77.19 575 GLY A C 1
ATOM 4484 O O . GLY A 1 575 ? -22.850 -17.456 20.263 1.00 77.19 575 GLY A O 1
ATOM 4485 N N . SER A 1 576 ? -20.793 -17.568 21.171 1.00 87.50 576 SER A N 1
ATOM 4486 C CA . SER A 1 576 ? -20.595 -16.117 21.256 1.00 87.50 576 SER A CA 1
ATOM 4487 C C . SER A 1 576 ? -20.051 -15.539 19.943 1.00 87.50 576 SER A C 1
ATOM 4489 O O . SER A 1 576 ? -19.596 -16.270 19.053 1.00 87.50 576 SER A O 1
ATOM 4491 N N . ASP A 1 577 ? -20.134 -14.216 19.803 1.00 89.38 577 ASP A N 1
ATOM 4492 C CA . ASP A 1 577 ? -19.662 -13.510 18.614 1.00 89.38 577 ASP A CA 1
ATOM 4493 C C . ASP A 1 577 ? -18.131 -13.551 18.529 1.00 89.38 577 ASP A C 1
ATOM 4495 O O . ASP A 1 577 ? -17.417 -13.238 19.487 1.00 89.38 577 ASP A O 1
ATOM 4499 N N . ARG A 1 578 ? -17.625 -13.942 17.357 1.00 93.38 578 ARG A N 1
ATOM 4500 C CA . ARG A 1 578 ? -16.186 -14.009 17.073 1.00 93.38 578 ARG A CA 1
ATOM 4501 C C . ARG A 1 578 ? -15.668 -12.616 16.712 1.00 93.38 578 ARG A C 1
ATOM 4503 O O . ARG A 1 578 ? -16.420 -11.820 16.143 1.00 93.38 578 ARG A O 1
ATOM 4510 N N . PRO A 1 579 ? -14.395 -12.305 17.015 1.00 94.25 579 PRO A N 1
ATOM 4511 C CA . PRO A 1 579 ? -13.825 -11.018 16.645 1.00 94.25 579 PRO A CA 1
ATOM 4512 C C . PRO A 1 579 ? -13.790 -10.881 15.122 1.00 94.25 579 PRO A C 1
ATOM 4514 O O . PRO A 1 579 ? -13.668 -11.874 14.394 1.00 94.25 579 PRO A O 1
ATOM 4517 N N . ALA A 1 580 ? -13.864 -9.647 14.623 1.00 95.06 580 ALA A N 1
ATOM 4518 C CA . ALA A 1 580 ? -13.628 -9.443 13.206 1.00 95.06 580 ALA A CA 1
ATOM 4519 C C . ALA A 1 580 ? -12.146 -9.742 12.897 1.00 95.06 580 ALA A C 1
ATOM 4521 O O . ALA A 1 580 ? -11.277 -9.451 13.723 1.00 95.06 580 ALA A O 1
ATOM 4522 N N . PRO A 1 581 ? -11.820 -10.302 11.721 1.00 95.69 581 PRO A N 1
ATOM 4523 C CA . PRO A 1 581 ? -10.435 -10.563 11.330 1.00 95.69 581 PRO A CA 1
ATOM 4524 C C . PRO A 1 581 ? -9.528 -9.329 11.413 1.00 95.69 581 PRO A C 1
ATOM 4526 O O . PRO A 1 581 ? -8.352 -9.462 11.738 1.00 95.69 581 PRO A O 1
ATOM 4529 N N . GLU A 1 582 ? -10.078 -8.143 11.140 1.00 96.25 582 GLU A N 1
ATOM 4530 C CA . GLU A 1 582 ? -9.395 -6.847 11.222 1.00 96.25 582 GLU A CA 1
ATOM 4531 C C . GLU A 1 582 ? -9.022 -6.445 12.657 1.00 96.25 582 GLU A C 1
ATOM 4533 O O . GLU A 1 582 ? -8.191 -5.562 12.841 1.00 96.25 582 GLU A O 1
ATOM 4538 N N . ASP A 1 583 ? -9.628 -7.071 13.669 1.00 95.94 583 ASP A N 1
ATOM 4539 C CA . ASP A 1 583 ? -9.344 -6.813 15.084 1.00 95.94 583 ASP A CA 1
ATOM 4540 C C . ASP A 1 583 ? -8.225 -7.729 15.626 1.00 95.94 583 ASP A C 1
ATOM 4542 O O . ASP A 1 583 ? -7.758 -7.554 16.754 1.00 95.94 583 ASP A O 1
ATOM 4546 N N . ILE A 1 584 ? -7.758 -8.691 14.817 1.00 97.56 584 ILE A N 1
ATOM 4547 C CA . ILE A 1 584 ? -6.657 -9.607 15.145 1.00 97.56 584 ILE A CA 1
ATOM 4548 C C . ILE A 1 584 ? -5.323 -8.904 14.856 1.00 97.56 584 ILE A C 1
ATOM 4550 O O . ILE A 1 584 ? -4.648 -9.186 13.867 1.00 97.56 584 ILE A O 1
ATOM 4554 N N . ILE A 1 585 ? -4.954 -7.971 15.733 1.00 97.94 585 ILE A N 1
ATOM 4555 C CA . ILE A 1 585 ? -3.683 -7.237 15.679 1.00 97.94 585 ILE A CA 1
ATOM 4556 C C . ILE A 1 585 ? -2.904 -7.518 16.961 1.00 97.94 585 ILE A C 1
ATOM 4558 O O . ILE A 1 585 ? -3.382 -7.217 18.058 1.00 97.94 585 ILE A O 1
ATOM 4562 N N . ALA A 1 586 ? -1.701 -8.080 16.835 1.00 97.69 586 ALA A N 1
ATOM 4563 C CA . ALA A 1 586 ? -0.832 -8.284 17.989 1.00 97.69 586 ALA A CA 1
ATOM 4564 C C . ALA A 1 586 ? -0.042 -7.002 18.286 1.00 97.69 586 ALA A C 1
ATOM 4566 O O . ALA A 1 586 ? 0.603 -6.462 17.391 1.00 97.69 586 ALA A O 1
ATOM 4567 N N . VAL A 1 587 ? -0.031 -6.552 19.540 1.00 95.88 587 VAL A N 1
ATOM 4568 C CA . VAL A 1 587 ? 0.714 -5.379 20.020 1.00 95.88 587 VAL A CA 1
ATOM 4569 C C . VAL A 1 587 ? 1.747 -5.796 21.066 1.00 95.88 587 VAL A C 1
ATOM 4571 O O . VAL A 1 587 ? 1.406 -6.278 22.150 1.00 95.88 587 VAL A O 1
ATOM 4574 N N . ALA A 1 588 ? 3.027 -5.584 20.771 1.00 94.94 588 ALA A N 1
ATOM 4575 C CA . ALA A 1 588 ? 4.126 -5.851 21.693 1.00 94.94 588 ALA A CA 1
ATOM 4576 C C . ALA A 1 588 ? 4.994 -4.600 21.864 1.00 94.94 588 ALA A C 1
ATOM 4578 O O . ALA A 1 588 ? 5.667 -4.178 20.929 1.00 94.94 588 ALA A O 1
ATOM 4579 N N . LYS A 1 589 ? 4.990 -4.005 23.062 1.00 92.31 589 LYS A N 1
ATOM 4580 C CA . LYS A 1 589 ? 5.807 -2.828 23.394 1.00 92.31 589 LYS A CA 1
ATOM 4581 C C . LYS A 1 589 ? 6.871 -3.226 24.416 1.00 92.31 589 LYS A C 1
ATOM 4583 O O . LYS A 1 589 ? 6.552 -3.481 25.573 1.00 92.31 589 LYS A O 1
ATOM 4588 N N . PHE A 1 590 ? 8.124 -3.279 23.980 1.00 90.44 590 PHE A N 1
ATOM 4589 C CA . PHE A 1 590 ? 9.297 -3.631 24.779 1.00 90.44 590 PHE A CA 1
ATOM 4590 C C . PHE A 1 590 ? 10.090 -2.362 25.093 1.00 90.44 590 PHE A C 1
ATOM 4592 O O . PHE A 1 590 ? 11.117 -2.062 24.478 1.00 90.44 590 PHE A O 1
ATOM 4599 N N . THR A 1 591 ? 9.575 -1.568 26.031 1.00 85.31 591 THR A N 1
ATOM 4600 C CA . THR A 1 591 ? 10.131 -0.251 26.392 1.00 85.31 591 THR A CA 1
ATOM 4601 C C . THR A 1 591 ? 11.608 -0.298 26.792 1.00 85.31 591 THR A C 1
ATOM 4603 O O . THR A 1 591 ? 12.365 0.627 26.500 1.00 85.31 591 THR A O 1
ATOM 4606 N N . GLU A 1 592 ? 12.017 -1.385 27.434 1.00 85.12 592 GLU A N 1
ATOM 4607 C CA . GLU A 1 592 ? 13.368 -1.683 27.899 1.00 85.12 592 GLU A CA 1
ATOM 4608 C C . GLU A 1 592 ? 14.329 -2.065 26.766 1.00 85.12 592 GLU A C 1
ATOM 4610 O O . GLU A 1 592 ? 15.527 -1.838 26.904 1.00 85.12 592 GLU A O 1
ATOM 4615 N N . LEU A 1 593 ? 13.807 -2.571 25.642 1.00 87.56 593 LEU A N 1
ATOM 4616 C CA . LEU A 1 593 ? 14.579 -2.851 24.426 1.00 87.56 593 LEU A CA 1
ATOM 4617 C C . LEU A 1 593 ? 14.470 -1.738 23.378 1.00 87.56 593 LEU A C 1
ATOM 4619 O O . LEU A 1 593 ? 15.102 -1.818 22.330 1.00 87.56 593 LEU A O 1
ATOM 4623 N N . GLY A 1 594 ? 13.656 -0.710 23.630 1.00 87.69 594 GLY A N 1
ATOM 4624 C CA . GLY A 1 594 ? 13.418 0.339 22.645 1.00 87.69 594 GLY A CA 1
ATOM 4625 C C . GLY A 1 594 ? 12.718 -0.172 21.379 1.00 87.69 594 GLY A C 1
ATOM 4626 O O . GLY A 1 594 ? 12.948 0.374 20.304 1.00 87.69 594 GLY A O 1
ATOM 4627 N N . LEU A 1 595 ? 11.849 -1.180 21.515 1.00 90.88 595 LEU A N 1
ATOM 4628 C CA . LEU A 1 595 ? 11.216 -1.870 20.393 1.00 90.88 595 LEU A CA 1
ATOM 4629 C C . LEU A 1 595 ? 9.685 -1.957 20.524 1.00 90.88 595 LEU A C 1
ATOM 4631 O O . LEU A 1 595 ? 9.174 -2.402 21.551 1.00 90.88 595 LEU A O 1
ATOM 4635 N N . GLU A 1 596 ? 8.950 -1.596 19.469 1.00 93.44 596 GLU A N 1
ATOM 4636 C CA . GLU A 1 596 ? 7.526 -1.924 19.296 1.00 93.44 596 GLU A CA 1
ATOM 4637 C C . GLU A 1 596 ? 7.322 -2.849 18.096 1.00 93.44 596 GLU A C 1
ATOM 4639 O O . GLU A 1 596 ? 7.884 -2.619 17.027 1.00 93.44 596 GLU A O 1
ATOM 4644 N N . ILE A 1 597 ? 6.474 -3.865 18.249 1.00 97.38 597 ILE A N 1
ATOM 4645 C CA . ILE A 1 597 ? 6.088 -4.784 17.177 1.00 97.38 597 ILE A CA 1
ATOM 4646 C C . ILE A 1 597 ? 4.566 -4.816 17.063 1.00 97.38 597 ILE A C 1
ATOM 4648 O O . ILE A 1 597 ? 3.869 -5.019 18.061 1.00 97.38 597 ILE A O 1
ATOM 4652 N N . TYR A 1 598 ? 4.077 -4.659 15.836 1.00 98.12 598 TYR A N 1
ATOM 4653 C CA . TYR A 1 598 ? 2.670 -4.789 15.475 1.00 98.12 598 TYR A CA 1
ATOM 4654 C C . TYR A 1 598 ? 2.522 -5.896 14.431 1.00 98.12 598 TYR A C 1
ATOM 4656 O O . TYR A 1 598 ? 3.090 -5.789 13.344 1.00 98.12 598 TYR A O 1
ATOM 4664 N N . ALA A 1 599 ? 1.789 -6.961 14.758 1.00 98.38 599 ALA A N 1
ATOM 4665 C CA . ALA A 1 599 ? 1.489 -8.032 13.810 1.00 98.38 599 ALA A CA 1
ATOM 4666 C C . ALA A 1 599 ? 0.091 -7.837 13.223 1.00 98.38 599 ALA A C 1
ATOM 4668 O O . ALA A 1 599 ? -0.895 -7.870 13.957 1.00 98.38 599 ALA A O 1
ATOM 4669 N N . PHE A 1 600 ? 0.032 -7.621 11.914 1.00 98.50 600 PHE A N 1
ATOM 4670 C CA . PHE A 1 600 ? -1.170 -7.345 11.147 1.00 98.50 600 PHE A CA 1
ATOM 4671 C C . PHE A 1 600 ? -1.671 -8.618 10.467 1.00 98.50 600 PHE A C 1
ATOM 4673 O O . PHE A 1 600 ? -0.931 -9.328 9.782 1.00 98.50 600 PHE A O 1
ATOM 4680 N N . ASN A 1 601 ? -2.965 -8.876 10.598 1.00 98.12 601 ASN A N 1
ATOM 4681 C CA . ASN A 1 601 ? -3.645 -9.957 9.919 1.00 98.12 601 ASN A CA 1
ATOM 4682 C C . ASN A 1 601 ? -3.810 -9.645 8.426 1.00 98.12 601 ASN A C 1
ATOM 4684 O O . ASN A 1 601 ? -4.751 -8.972 8.010 1.00 98.12 601 ASN A O 1
ATOM 4688 N N . SER A 1 602 ? -2.911 -10.183 7.604 1.00 97.62 602 SER A N 1
ATOM 4689 C CA . SER A 1 602 ? -3.032 -10.125 6.138 1.00 97.62 602 SER A CA 1
ATOM 4690 C C . SER A 1 602 ? -4.067 -11.102 5.558 1.00 97.62 602 SER A C 1
ATOM 4692 O O . SER A 1 602 ? -4.303 -11.097 4.354 1.00 97.62 602 SER A O 1
ATOM 4694 N N . CYS A 1 603 ? -4.695 -11.934 6.392 1.00 96.44 603 CYS A N 1
ATOM 4695 C CA . CYS A 1 603 ? -5.615 -13.003 6.001 1.00 96.44 603 CYS A CA 1
ATOM 4696 C C . CYS A 1 603 ? -7.089 -12.610 6.205 1.00 96.44 603 CYS A C 1
ATOM 4698 O O . CYS A 1 603 ? -7.952 -13.473 6.375 1.00 96.44 603 CYS A O 1
ATOM 4700 N N . ILE A 1 604 ? -7.421 -11.312 6.190 1.00 95.12 604 ILE A N 1
ATOM 4701 C CA . ILE A 1 604 ? -8.790 -10.832 6.461 1.00 95.12 604 ILE A CA 1
ATOM 4702 C C . ILE A 1 604 ? -9.824 -11.504 5.561 1.00 95.12 604 ILE A C 1
ATOM 4704 O O . ILE A 1 604 ? -10.891 -11.902 6.029 1.00 95.12 604 ILE A O 1
ATOM 4708 N N . TYR A 1 605 ? -9.512 -11.665 4.276 1.00 92.75 605 TYR A N 1
ATOM 4709 C CA . TYR A 1 605 ? -10.416 -12.289 3.308 1.00 92.75 605 TYR A CA 1
ATOM 4710 C C . TYR A 1 605 ? -10.108 -13.755 3.020 1.00 92.75 605 TYR A C 1
ATOM 4712 O O . TYR A 1 605 ? -10.787 -14.344 2.175 1.00 92.75 605 TYR A O 1
ATOM 4720 N N . GLU A 1 606 ? -9.142 -14.333 3.727 1.00 92.50 606 GLU A N 1
ATOM 4721 C CA . GLU A 1 606 ? -8.742 -15.722 3.564 1.00 92.50 606 GLU A CA 1
ATOM 4722 C C . GLU A 1 606 ? -9.913 -16.652 3.896 1.00 92.50 606 GLU A C 1
ATOM 4724 O O . GLU A 1 606 ? -10.552 -16.550 4.951 1.00 92.50 606 GLU A O 1
ATOM 4729 N N . THR A 1 607 ? -10.234 -17.530 2.951 1.00 90.94 607 THR A N 1
ATOM 4730 C CA . THR A 1 607 ? -11.319 -18.513 3.046 1.00 90.94 607 THR A CA 1
ATOM 4731 C C . THR A 1 607 ? -11.010 -19.686 2.125 1.00 90.94 607 THR A C 1
ATOM 4733 O O . THR A 1 607 ? -10.138 -19.602 1.273 1.00 90.94 607 THR A O 1
ATOM 4736 N N . HIS A 1 608 ? -11.824 -20.738 2.169 1.00 86.19 608 HIS A N 1
ATOM 4737 C CA . HIS A 1 608 ? -11.749 -21.847 1.210 1.00 86.19 608 HIS A CA 1
ATOM 4738 C C . HIS A 1 608 ? -11.910 -21.469 -0.285 1.00 86.19 608 HIS A C 1
ATOM 4740 O O . HIS A 1 608 ? -11.824 -22.356 -1.129 1.00 86.19 608 HIS A O 1
ATOM 4746 N N . LEU A 1 609 ? -12.221 -20.205 -0.616 1.00 84.56 609 LEU A N 1
ATOM 4747 C CA . LEU A 1 609 ? -12.361 -19.695 -1.992 1.00 84.56 609 LEU A CA 1
ATOM 4748 C C . LEU A 1 609 ? -11.377 -18.567 -2.333 1.00 84.56 609 LEU A C 1
ATOM 4750 O O . LEU A 1 609 ? -11.324 -18.140 -3.485 1.00 84.56 609 LEU A O 1
ATOM 4754 N N . LYS A 1 610 ? -10.681 -18.002 -1.343 1.00 83.12 610 LYS A N 1
ATOM 4755 C CA . LYS A 1 610 ? -9.874 -16.785 -1.499 1.00 83.12 610 LYS A CA 1
ATOM 4756 C C . LYS A 1 610 ? -8.555 -16.978 -0.768 1.00 83.12 610 LYS A C 1
ATOM 4758 O O . LYS A 1 610 ? -8.601 -17.158 0.440 1.00 83.12 610 LYS A O 1
ATOM 4763 N N . HIS A 1 611 ? -7.454 -16.862 -1.509 1.00 83.38 611 HIS A N 1
ATOM 4764 C CA . HIS A 1 611 ? -6.090 -17.149 -1.054 1.00 83.38 611 HIS A CA 1
ATOM 4765 C C . HIS A 1 611 ? -5.137 -15.982 -1.369 1.00 83.38 611 HIS A C 1
ATOM 4767 O O . HIS A 1 611 ? -4.203 -16.134 -2.151 1.00 83.38 611 HIS A O 1
ATOM 4773 N N . TYR A 1 612 ? -5.455 -14.775 -0.895 1.00 87.06 612 TYR A N 1
ATOM 4774 C CA . TYR A 1 612 ? -4.667 -13.569 -1.181 1.00 87.06 612 TYR A CA 1
ATOM 4775 C C . TYR A 1 612 ? -4.546 -12.663 0.043 1.00 87.06 612 TYR A C 1
ATOM 4777 O O . TYR A 1 612 ? -5.478 -12.567 0.847 1.00 87.06 612 TYR A O 1
ATOM 4785 N N . GLY A 1 613 ? -3.442 -11.918 0.115 1.00 91.81 613 GLY A N 1
ATOM 4786 C CA . GLY A 1 613 ? -3.189 -10.963 1.188 1.00 91.81 613 GLY A CA 1
ATOM 4787 C C . GLY A 1 613 ? -4.012 -9.678 1.079 1.00 91.81 613 GLY A C 1
ATOM 4788 O O . GLY A 1 613 ? -4.161 -9.099 -0.003 1.00 91.81 613 GLY A O 1
ATOM 4789 N N . PHE A 1 614 ? -4.527 -9.199 2.210 1.00 95.25 614 PHE A N 1
ATOM 4790 C CA . PHE A 1 614 ? -5.189 -7.899 2.333 1.00 95.25 614 PHE A CA 1
ATOM 4791 C C . PHE A 1 614 ? -5.122 -7.383 3.774 1.00 95.25 614 PHE A C 1
ATOM 4793 O O . PHE A 1 614 ? -5.419 -8.147 4.694 1.00 95.25 614 PHE A O 1
ATOM 4800 N N . ILE A 1 615 ? -4.789 -6.103 3.970 1.00 96.38 615 ILE A N 1
ATOM 4801 C CA . ILE A 1 615 ? -4.732 -5.476 5.306 1.00 96.38 615 ILE A CA 1
ATOM 4802 C C . ILE A 1 615 ? -5.966 -4.607 5.573 1.00 96.38 615 ILE A C 1
ATOM 4804 O O . ILE A 1 615 ? -6.608 -4.741 6.611 1.00 96.38 615 ILE A O 1
ATOM 4808 N N . GLY A 1 616 ? -6.336 -3.739 4.638 1.00 91.88 616 GLY A N 1
ATOM 4809 C CA . GLY A 1 616 ? -7.538 -2.917 4.682 1.00 91.88 616 GLY A CA 1
ATOM 4810 C C . GLY A 1 616 ? -7.492 -1.714 5.627 1.00 91.88 616 GLY A C 1
ATOM 4811 O O . GLY A 1 616 ? -6.959 -1.759 6.734 1.00 91.88 616 GLY A O 1
ATOM 4812 N N . GLY A 1 617 ? -8.183 -0.644 5.215 1.00 91.69 617 GLY A N 1
ATOM 4813 C CA . GLY A 1 617 ? -8.256 0.621 5.956 1.00 91.69 617 GLY A CA 1
ATOM 4814 C C . GLY A 1 617 ? -8.838 0.508 7.372 1.00 91.69 617 GLY A C 1
ATOM 4815 O O . GLY A 1 617 ? -8.455 1.263 8.261 1.00 91.69 617 GLY A O 1
ATOM 4816 N N . ARG A 1 618 ? -9.744 -0.453 7.616 1.00 94.44 618 ARG A N 1
ATOM 4817 C CA . ARG A 1 618 ? -10.304 -0.696 8.957 1.00 94.44 618 ARG A CA 1
ATOM 4818 C C . ARG A 1 618 ? -9.232 -1.196 9.928 1.00 94.44 618 ARG A C 1
ATOM 4820 O O . ARG A 1 618 ? -9.182 -0.718 11.057 1.00 94.44 618 ARG A O 1
ATOM 4827 N N . GLN A 1 619 ? -8.388 -2.134 9.496 1.00 96.06 619 GLN A N 1
ATOM 4828 C CA . GLN A 1 619 ? -7.323 -2.676 10.338 1.00 96.06 619 GLN A CA 1
ATOM 4829 C C . GLN A 1 619 ? -6.241 -1.625 10.599 1.00 96.06 619 GLN A C 1
ATOM 4831 O O . GLN A 1 619 ? -5.789 -1.491 11.732 1.00 96.06 619 GLN A O 1
ATOM 4836 N N . THR A 1 620 ? -5.857 -0.834 9.589 1.00 94.81 620 THR A N 1
ATOM 4837 C CA . THR A 1 620 ? -4.881 0.253 9.776 1.00 94.81 620 THR A CA 1
ATOM 4838 C C . THR A 1 620 ? -5.408 1.347 10.707 1.00 94.81 620 THR A C 1
ATOM 4840 O O . THR A 1 620 ? -4.681 1.783 11.593 1.00 94.81 620 THR A O 1
ATOM 4843 N N . ALA A 1 621 ? -6.686 1.728 10.586 1.00 90.62 621 ALA A N 1
ATOM 4844 C CA . ALA A 1 621 ? -7.316 2.682 11.502 1.00 90.62 621 ALA A CA 1
ATOM 4845 C C . ALA A 1 621 ? -7.393 2.138 12.940 1.00 90.62 621 ALA A C 1
ATOM 4847 O O . ALA A 1 621 ? -7.145 2.866 13.899 1.00 90.62 621 ALA A O 1
ATOM 4848 N N . HIS A 1 622 ? -7.695 0.845 13.105 1.00 91.12 622 HIS A N 1
ATOM 4849 C CA . HIS A 1 622 ? -7.659 0.199 14.416 1.00 91.12 622 HIS A CA 1
ATOM 4850 C C . HIS A 1 622 ? -6.231 0.206 14.989 1.00 91.12 622 HIS A C 1
ATOM 4852 O O . HIS A 1 622 ? -6.037 0.608 16.133 1.00 91.12 622 HIS A O 1
ATOM 4858 N N . ALA A 1 623 ? -5.217 -0.145 14.193 1.00 91.19 623 ALA A N 1
ATOM 4859 C CA . ALA A 1 623 ? -3.818 -0.096 14.617 1.00 91.19 623 ALA A CA 1
ATOM 4860 C C . ALA A 1 623 ? -3.378 1.308 15.065 1.00 91.19 623 ALA A C 1
ATOM 4862 O O . ALA A 1 623 ? -2.686 1.428 16.074 1.00 91.19 623 ALA A O 1
ATOM 4863 N N . GLU A 1 624 ? -3.828 2.364 14.383 1.00 88.75 624 GLU A N 1
ATOM 4864 C CA . GLU A 1 624 ? -3.556 3.757 14.764 1.00 88.75 624 GLU A CA 1
ATOM 4865 C C . GLU A 1 624 ? -4.040 4.101 16.175 1.00 88.75 624 GLU A C 1
ATOM 4867 O O . GLU A 1 624 ? -3.314 4.734 16.945 1.00 88.75 624 GLU A O 1
ATOM 4872 N N . VAL A 1 625 ? -5.215 3.604 16.569 1.00 87.94 625 VAL A N 1
ATOM 4873 C CA . VAL A 1 625 ? -5.715 3.751 17.946 1.00 87.94 625 VAL A CA 1
ATOM 4874 C C . VAL A 1 625 ? -4.801 3.033 18.948 1.00 87.94 625 VAL A C 1
ATOM 4876 O O . VAL A 1 625 ? -4.574 3.530 20.053 1.00 87.94 625 VAL A O 1
ATOM 4879 N N . LEU A 1 626 ? -4.227 1.888 18.564 1.00 86.81 626 LEU A N 1
ATOM 4880 C CA . LEU A 1 626 ? -3.342 1.080 19.415 1.00 86.81 626 LEU A CA 1
ATOM 4881 C C . LEU A 1 626 ? -1.934 1.684 19.585 1.00 86.81 626 LEU A C 1
ATOM 4883 O O . LEU A 1 626 ? -1.224 1.354 20.549 1.00 86.81 626 LEU A O 1
ATOM 4887 N N . PHE A 1 627 ? -1.522 2.598 18.701 1.00 82.88 627 PHE A N 1
ATOM 4888 C CA . PHE A 1 627 ? -0.261 3.332 18.850 1.00 82.88 627 PHE A CA 1
ATOM 4889 C C . PHE A 1 627 ? -0.276 4.219 20.106 1.00 82.88 627 PHE A C 1
ATOM 4891 O O . PHE A 1 627 ? 0.728 4.250 20.826 1.00 82.88 627 PHE A O 1
ATOM 4898 N N . GLY A 1 628 ? -1.437 4.797 20.443 1.00 63.00 628 GLY A N 1
ATOM 4899 C CA . GLY A 1 628 ? -1.665 5.666 21.604 1.00 63.00 628 GLY A CA 1
ATOM 4900 C C . GLY A 1 628 ? -1.444 7.163 21.311 1.00 63.00 628 GLY A C 1
ATOM 4901 O O . GLY A 1 628 ? -0.824 7.507 20.304 1.00 63.00 628 GLY A O 1
ATOM 4902 N N . PRO A 1 629 ? -1.968 8.073 22.159 1.00 46.06 629 PRO A N 1
ATOM 4903 C CA . PRO A 1 629 ? -1.734 9.511 22.043 1.00 46.06 629 PRO A CA 1
ATOM 4904 C C . PRO A 1 629 ? -0.295 9.847 22.457 1.00 46.06 629 PRO A C 1
ATOM 4906 O O . PRO A 1 629 ? 0.167 9.378 23.491 1.00 46.06 629 PRO A O 1
ATOM 4909 N N . GLU A 1 630 ? 0.367 10.688 21.659 1.00 44.75 630 GLU A N 1
ATOM 4910 C CA . GLU A 1 630 ? 1.804 11.007 21.714 1.00 44.75 630 GLU A CA 1
ATOM 4911 C C . GLU A 1 630 ? 2.695 9.856 21.228 1.00 44.75 630 GLU A C 1
ATOM 4913 O O . GLU A 1 630 ? 2.731 8.769 21.798 1.00 44.75 630 GLU A O 1
ATOM 4918 N N . GLY A 1 631 ? 3.421 10.114 20.132 1.00 45.25 631 GLY A N 1
ATOM 4919 C CA . GLY A 1 631 ? 4.348 9.173 19.515 1.00 45.25 631 GLY A CA 1
ATOM 4920 C C . GLY A 1 631 ? 5.194 8.477 20.570 1.00 45.25 631 GLY A C 1
ATOM 4921 O O . GLY A 1 631 ? 5.871 9.124 21.367 1.00 45.25 631 GLY A O 1
ATOM 4922 N N . SER A 1 632 ? 5.097 7.152 20.588 1.00 47.12 632 SER A N 1
ATOM 4923 C CA . SER A 1 632 ? 5.863 6.304 21.481 1.00 47.12 632 SER A CA 1
ATOM 4924 C C . SER A 1 632 ? 7.305 6.802 21.584 1.00 47.12 632 SER A C 1
ATOM 4926 O O . SER A 1 632 ? 7.988 6.953 20.576 1.00 47.12 632 SER A O 1
ATOM 4928 N N . SER A 1 633 ? 7.795 7.029 22.807 1.00 57.25 633 SER A N 1
ATOM 4929 C CA . SER A 1 633 ? 9.223 7.298 23.073 1.00 57.25 633 SER A CA 1
ATOM 4930 C C . SER A 1 633 ? 10.147 6.128 22.679 1.00 57.25 633 SER A C 1
ATOM 4932 O O . SER A 1 633 ? 11.345 6.151 22.966 1.00 57.25 633 SER A O 1
ATOM 4934 N N . ILE A 1 634 ? 9.579 5.078 22.078 1.00 63.72 634 ILE A N 1
ATOM 4935 C CA . ILE A 1 634 ? 10.241 3.866 21.642 1.00 63.72 634 ILE A CA 1
ATOM 4936 C C . ILE A 1 634 ? 10.775 4.069 20.211 1.00 63.72 634 ILE A C 1
ATOM 4938 O O . ILE A 1 634 ? 9.997 4.345 19.300 1.00 63.72 634 ILE A O 1
ATOM 4942 N N . PRO A 1 635 ? 12.097 3.946 20.005 1.00 77.75 635 PRO A N 1
ATOM 4943 C CA . PRO A 1 635 ? 12.765 4.413 18.791 1.00 77.75 635 PRO A CA 1
ATOM 4944 C C . PRO A 1 635 ? 12.658 3.495 17.568 1.00 77.75 635 PRO A C 1
ATOM 4946 O O . PRO A 1 635 ? 12.897 3.976 16.462 1.00 77.75 635 PRO A O 1
ATOM 4949 N N . VAL A 1 636 ? 12.341 2.207 17.742 1.00 89.44 636 VAL A N 1
ATOM 4950 C CA . VAL A 1 636 ? 12.235 1.240 16.639 1.00 89.44 636 VAL A CA 1
ATOM 4951 C C . VAL A 1 636 ? 10.841 0.635 16.598 1.00 89.44 636 VAL A C 1
ATOM 4953 O O . VAL A 1 636 ? 10.359 0.104 17.605 1.00 89.44 636 VAL A O 1
ATOM 4956 N N . ARG A 1 637 ? 10.223 0.644 15.413 1.00 92.56 637 ARG A N 1
ATOM 4957 C CA . ARG A 1 637 ? 8.900 0.048 15.199 1.00 92.56 637 ARG A CA 1
ATOM 4958 C C . ARG A 1 637 ? 8.902 -0.960 14.049 1.00 92.56 637 ARG A C 1
ATOM 4960 O O . ARG A 1 637 ? 9.419 -0.687 12.968 1.00 92.56 637 ARG A O 1
ATOM 4967 N N . ILE A 1 638 ? 8.309 -2.130 14.281 1.00 96.94 638 ILE A N 1
ATOM 4968 C CA . ILE A 1 638 ? 8.313 -3.264 13.350 1.00 96.94 638 ILE A CA 1
ATOM 4969 C C . ILE A 1 638 ? 6.887 -3.690 13.020 1.00 96.94 638 ILE A C 1
ATOM 4971 O O . ILE A 1 638 ? 6.067 -3.885 13.917 1.00 96.94 638 ILE A O 1
ATOM 4975 N N . ALA A 1 639 ? 6.608 -3.861 11.732 1.00 98.06 639 ALA A N 1
ATOM 4976 C CA . ALA A 1 639 ? 5.387 -4.476 11.240 1.00 98.06 639 ALA A CA 1
ATOM 4977 C C . ALA A 1 639 ? 5.656 -5.945 10.919 1.00 98.06 639 ALA A C 1
ATOM 4979 O O . ALA A 1 639 ? 6.688 -6.283 10.342 1.00 98.06 639 ALA A O 1
ATOM 4980 N N . VAL A 1 640 ? 4.723 -6.819 11.269 1.00 98.69 640 VAL A N 1
ATOM 4981 C CA . VAL A 1 640 ? 4.747 -8.233 10.891 1.00 98.69 640 VAL A CA 1
ATOM 4982 C C . VAL A 1 640 ? 3.462 -8.523 10.141 1.00 98.69 640 VAL A C 1
ATOM 4984 O O . VAL A 1 640 ? 2.394 -8.106 10.575 1.00 98.69 640 VAL A O 1
ATOM 4987 N N . LEU A 1 641 ? 3.558 -9.209 9.018 1.00 98.06 641 LEU A N 1
ATOM 4988 C CA . LEU A 1 641 ? 2.422 -9.721 8.261 1.00 98.06 641 LEU A CA 1
ATOM 4989 C C . LEU A 1 641 ? 2.815 -11.069 7.658 1.00 98.06 641 LEU A C 1
ATOM 4991 O O . LEU A 1 641 ? 3.981 -11.432 7.713 1.00 98.06 641 LEU A O 1
ATOM 4995 N N . HIS A 1 642 ? 1.880 -11.818 7.085 1.00 97.62 642 HIS A N 1
ATOM 4996 C CA . HIS A 1 642 ? 2.227 -13.099 6.471 1.00 97.62 642 HIS A CA 1
ATOM 4997 C C . HIS A 1 642 ? 2.491 -12.979 4.970 1.00 97.62 642 HIS A C 1
ATOM 4999 O O . HIS A 1 642 ? 3.589 -13.283 4.504 1.00 97.62 642 HIS A O 1
ATOM 5005 N N . HIS A 1 643 ? 1.511 -12.474 4.221 1.00 95.94 643 HIS A N 1
ATOM 5006 C CA . HIS A 1 643 ? 1.637 -12.274 2.780 1.00 95.94 643 HIS A CA 1
ATOM 5007 C C . HIS A 1 643 ? 2.685 -11.200 2.446 1.00 95.94 643 HIS A C 1
ATOM 5009 O O . HIS A 1 643 ? 2.866 -10.226 3.176 1.00 95.94 643 HIS A O 1
ATOM 5015 N N . HIS A 1 644 ? 3.367 -11.355 1.312 1.00 92.81 644 HIS A N 1
ATOM 5016 C CA . HIS A 1 644 ? 4.435 -10.445 0.887 1.00 92.81 644 HIS A CA 1
ATOM 5017 C C . HIS A 1 644 ? 3.892 -9.144 0.287 1.00 92.81 644 HIS A C 1
ATOM 5019 O O . HIS A 1 644 ? 2.895 -9.133 -0.436 1.00 92.81 644 HIS A O 1
ATOM 5025 N N . LEU A 1 645 ? 4.582 -8.033 0.570 1.00 92.00 645 LEU A N 1
ATOM 5026 C CA . LEU A 1 645 ? 4.266 -6.711 0.008 1.00 92.00 645 LEU A CA 1
ATOM 5027 C C . LEU A 1 645 ? 4.729 -6.558 -1.442 1.00 92.00 645 LEU A C 1
ATOM 5029 O O . LEU A 1 645 ? 4.205 -5.735 -2.189 1.00 92.00 645 LEU A O 1
ATOM 5033 N N . HIS A 1 646 ? 5.730 -7.341 -1.842 1.00 89.44 646 HIS A N 1
ATOM 5034 C CA . HIS A 1 646 ? 6.387 -7.202 -3.128 1.00 89.44 646 HIS A CA 1
ATOM 5035 C C . HIS A 1 646 ? 6.490 -8.543 -3.848 1.00 89.44 646 HIS A C 1
ATOM 5037 O O . HIS A 1 646 ? 6.901 -9.527 -3.231 1.00 89.44 646 HIS A O 1
ATOM 5043 N N . PRO A 1 647 ? 6.254 -8.570 -5.172 1.00 84.62 647 PRO A N 1
ATOM 5044 C CA . PRO A 1 647 ? 6.470 -9.766 -5.972 1.00 84.62 647 PRO A CA 1
ATOM 5045 C C . PRO A 1 647 ? 7.896 -10.304 -5.825 1.00 84.62 647 PRO A C 1
ATOM 5047 O O . PRO A 1 647 ? 8.880 -9.546 -5.851 1.00 84.62 647 PRO A O 1
ATOM 5050 N N . TYR A 1 648 ? 8.020 -11.625 -5.719 1.00 80.81 648 TYR A N 1
ATOM 5051 C CA . TYR A 1 648 ? 9.310 -12.301 -5.783 1.00 80.81 648 TYR A CA 1
ATOM 5052 C C . TYR A 1 648 ? 9.837 -12.302 -7.227 1.00 80.81 648 TYR A C 1
ATOM 5054 O O . TYR A 1 648 ? 9.047 -12.380 -8.167 1.00 80.81 648 TYR A O 1
ATOM 5062 N N . PRO A 1 649 ? 11.162 -12.173 -7.437 1.00 65.62 649 PRO A N 1
ATOM 5063 C CA . PRO A 1 649 ? 11.766 -12.185 -8.765 1.00 65.62 649 PRO A CA 1
ATOM 5064 C C . PRO A 1 649 ? 11.830 -13.625 -9.290 1.00 65.62 649 PRO A C 1
ATOM 5066 O O . PRO A 1 649 ? 12.897 -14.229 -9.372 1.00 65.62 649 PRO A O 1
ATOM 5069 N N . GLU A 1 650 ? 10.670 -14.199 -9.585 1.00 65.69 650 GLU A N 1
ATOM 5070 C CA . GLU A 1 650 ? 10.549 -15.549 -10.123 1.00 65.69 650 GLU A CA 1
ATOM 5071 C C . GLU A 1 650 ? 10.619 -15.490 -11.652 1.00 65.69 650 GLU A C 1
ATOM 5073 O O . GLU A 1 650 ? 10.009 -14.605 -12.263 1.00 65.69 650 GLU A O 1
ATOM 5078 N N . PRO A 1 651 ? 11.378 -16.389 -12.305 1.00 55.31 651 PRO A N 1
ATOM 5079 C CA . PRO A 1 651 ? 11.289 -16.521 -13.747 1.00 55.31 651 PRO A CA 1
ATOM 5080 C C . PRO A 1 651 ? 9.843 -16.894 -14.081 1.00 55.31 651 PRO A C 1
ATOM 5082 O O . PRO A 1 651 ? 9.351 -17.913 -13.604 1.00 55.31 651 PRO A O 1
ATOM 5085 N N . LEU A 1 652 ? 9.164 -16.046 -14.861 1.00 53.25 652 LEU A N 1
ATOM 5086 C CA . LEU A 1 652 ? 7.800 -16.292 -15.326 1.00 53.25 652 LEU A CA 1
ATOM 5087 C C . LEU A 1 652 ? 7.774 -17.644 -16.047 1.00 53.25 652 LEU A C 1
ATOM 5089 O O . LEU A 1 652 ? 8.199 -17.747 -17.199 1.00 53.25 652 LEU A O 1
ATOM 5093 N N . ALA A 1 653 ? 7.310 -18.689 -15.366 1.00 46.91 653 ALA A N 1
ATOM 5094 C CA . ALA A 1 653 ? 6.929 -19.912 -16.037 1.00 46.91 653 ALA A CA 1
ATOM 5095 C C . ALA A 1 653 ? 5.681 -19.574 -16.855 1.00 46.91 653 ALA A C 1
ATOM 5097 O O . ALA A 1 653 ? 4.688 -19.093 -16.309 1.00 46.91 653 ALA A O 1
ATOM 5098 N N . LEU A 1 654 ? 5.760 -19.766 -18.171 1.00 47.78 654 LEU A N 1
ATOM 5099 C CA . LEU A 1 654 ? 4.566 -19.787 -19.006 1.00 47.78 654 LEU A CA 1
ATOM 5100 C C . LEU A 1 654 ? 3.672 -20.902 -18.462 1.00 47.78 654 LEU A C 1
ATOM 5102 O O . LEU A 1 654 ? 4.157 -22.015 -18.226 1.00 47.78 654 LEU A O 1
ATOM 5106 N N . ASP A 1 655 ? 2.392 -20.618 -18.244 1.00 50.31 655 ASP A N 1
ATOM 5107 C CA . ASP A 1 655 ? 1.441 -21.705 -18.052 1.00 50.31 655 ASP A CA 1
ATOM 5108 C C . ASP A 1 655 ? 1.330 -22.544 -19.343 1.00 50.31 655 ASP A C 1
ATOM 5110 O O . ASP A 1 655 ? 1.890 -22.209 -20.393 1.00 50.31 655 ASP A O 1
ATOM 5114 N N . ALA A 1 656 ? 0.624 -23.676 -19.273 1.00 48.34 656 ALA A N 1
ATOM 5115 C CA . ALA A 1 656 ? 0.443 -24.578 -20.415 1.00 48.34 656 ALA A CA 1
ATOM 5116 C C . ALA A 1 656 ? -0.261 -23.917 -21.624 1.00 48.34 656 ALA A C 1
ATOM 5118 O O . ALA A 1 656 ? -0.307 -24.509 -22.703 1.00 48.34 656 ALA A O 1
ATOM 5119 N N . GLU A 1 657 ? -0.790 -22.704 -21.448 1.00 54.22 657 GLU A N 1
ATOM 5120 C CA . GLU A 1 657 ? -1.605 -21.944 -22.395 1.00 54.22 657 GLU A CA 1
ATOM 5121 C C . GLU A 1 657 ? -0.910 -20.646 -22.862 1.00 54.22 657 GLU A C 1
ATOM 5123 O O . GLU A 1 657 ? -1.440 -19.934 -23.716 1.00 54.22 657 GLU A O 1
ATOM 5128 N N . GLY A 1 658 ? 0.311 -20.369 -22.386 1.00 48.28 658 GLY A N 1
ATOM 5129 C CA . GLY A 1 658 ? 1.120 -19.219 -22.785 1.00 48.28 658 GLY A CA 1
ATOM 5130 C C . GLY A 1 658 ? 0.778 -17.897 -22.086 1.00 48.28 658 GLY A C 1
ATOM 5131 O O . GLY A 1 658 ? 1.264 -16.856 -22.534 1.00 48.28 658 GLY A O 1
ATOM 5132 N N . ALA A 1 659 ? -0.015 -17.896 -21.009 1.00 48.16 659 ALA A N 1
ATOM 5133 C CA . ALA A 1 659 ? -0.304 -16.690 -20.239 1.00 48.16 659 ALA A CA 1
ATOM 5134 C C . ALA A 1 659 ? 0.803 -16.370 -19.217 1.00 48.16 659 ALA A C 1
ATOM 5136 O O . ALA A 1 659 ? 1.504 -17.236 -18.685 1.00 48.16 659 ALA A O 1
ATOM 5137 N N . HIS A 1 660 ? 0.972 -15.073 -18.953 1.00 51.16 660 HIS A N 1
ATOM 5138 C CA . HIS A 1 660 ? 1.881 -14.567 -17.931 1.00 51.16 660 HIS A CA 1
ATOM 5139 C C . HIS 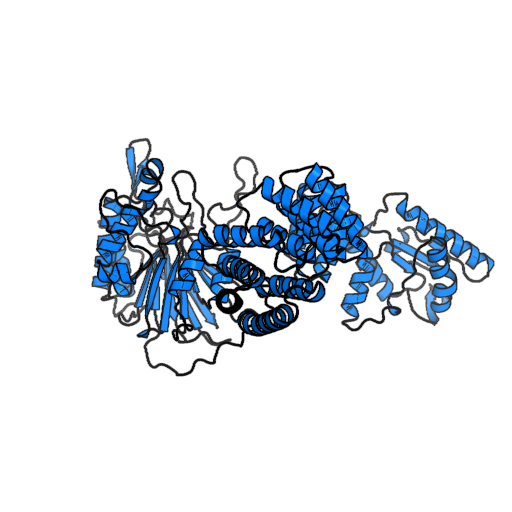A 1 660 ? 1.276 -14.793 -16.537 1.00 51.16 660 HIS A C 1
ATOM 5141 O O . HIS A 1 660 ? 0.236 -14.222 -16.212 1.00 51.16 660 HIS A O 1
ATOM 5147 N N . TRP A 1 661 ? 1.936 -15.594 -15.699 1.00 51.41 661 TRP A N 1
ATOM 5148 C CA . TRP A 1 661 ? 1.509 -15.833 -14.320 1.00 51.41 661 TRP A CA 1
ATOM 5149 C C . TRP A 1 661 ? 1.786 -14.606 -13.431 1.00 51.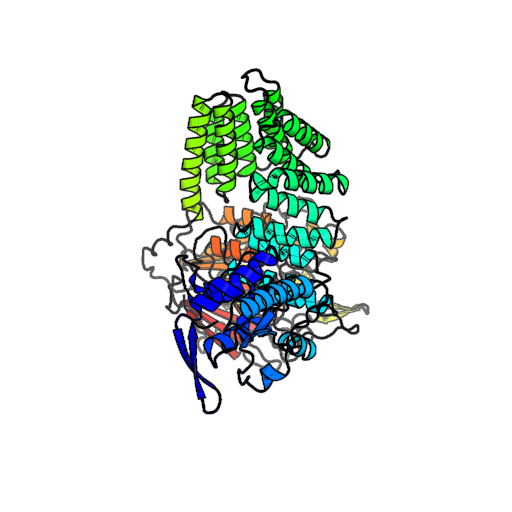41 661 TRP A C 1
ATOM 5151 O O . TRP A 1 661 ? 2.924 -14.145 -13.337 1.00 51.41 661 TRP A O 1
ATOM 5161 N N . ILE A 1 662 ? 0.747 -14.070 -12.780 1.00 60.12 662 ILE A N 1
ATOM 5162 C CA . ILE A 1 662 ? 0.859 -13.054 -11.721 1.00 60.12 662 ILE A CA 1
ATOM 5163 C C . ILE A 1 662 ? 0.668 -13.774 -10.391 1.00 60.12 662 ILE A C 1
ATOM 5165 O O . ILE A 1 662 ? -0.351 -14.438 -10.215 1.00 60.12 662 ILE A O 1
ATOM 5169 N N . ASP A 1 663 ? 1.612 -13.612 -9.463 1.00 68.12 663 ASP A N 1
ATOM 5170 C CA . ASP A 1 663 ? 1.515 -14.190 -8.123 1.00 68.12 663 ASP A CA 1
ATOM 5171 C C . ASP A 1 663 ? 0.274 -13.640 -7.389 1.00 68.12 663 ASP A C 1
ATOM 5173 O O . ASP A 1 663 ? 0.250 -12.461 -7.018 1.00 68.12 663 ASP A O 1
ATOM 5177 N N . PRO A 1 664 ? -0.782 -14.451 -7.178 1.00 69.19 664 PRO A N 1
ATOM 5178 C CA . PRO A 1 664 ? -2.038 -13.970 -6.611 1.00 69.19 664 PRO A CA 1
ATOM 5179 C C . PRO A 1 664 ? -1.940 -13.680 -5.106 1.00 69.19 664 PRO A C 1
ATOM 5181 O O . PRO A 1 664 ? -2.896 -13.144 -4.538 1.00 69.19 664 PRO A O 1
ATOM 5184 N N . SER A 1 665 ? -0.821 -14.041 -4.470 1.00 80.25 665 SER A N 1
ATOM 5185 C CA . SER A 1 665 ? -0.634 -13.978 -3.022 1.00 80.25 665 SER A CA 1
ATOM 5186 C C . SER A 1 665 ? -0.053 -12.663 -2.496 1.00 80.25 665 SER A C 1
ATOM 5188 O O . SER A 1 665 ? -0.084 -12.435 -1.286 1.00 80.25 665 SER A O 1
ATOM 5190 N N . THR A 1 666 ? 0.431 -11.766 -3.367 1.00 87.38 666 THR A N 1
ATOM 5191 C CA . THR A 1 666 ? 0.876 -10.426 -2.947 1.00 87.38 666 THR A CA 1
ATOM 5192 C C . THR A 1 666 ? -0.265 -9.676 -2.256 1.00 87.38 666 THR A C 1
ATOM 5194 O O . THR A 1 666 ? -1.422 -9.738 -2.686 1.00 87.38 666 THR A O 1
ATOM 5197 N N . VAL A 1 667 ? 0.057 -8.934 -1.193 1.00 92.50 667 VAL A N 1
ATOM 5198 C CA . VAL A 1 667 ? -0.914 -8.080 -0.498 1.00 92.50 667 VAL A CA 1
ATOM 5199 C C . VAL A 1 667 ? -1.500 -7.069 -1.483 1.00 92.50 667 VAL A C 1
ATOM 5201 O O . VAL A 1 667 ? -0.793 -6.221 -2.026 1.00 92.50 667 VAL A O 1
ATOM 5204 N N . ARG A 1 668 ? -2.809 -7.149 -1.731 1.00 91.56 668 ARG A N 1
ATOM 5205 C CA . ARG A 1 668 ? -3.449 -6.375 -2.810 1.00 91.56 668 ARG A CA 1
ATOM 5206 C C . ARG A 1 668 ? -3.438 -4.869 -2.569 1.00 91.56 668 ARG A C 1
ATOM 5208 O O . ARG A 1 668 ? -3.472 -4.102 -3.524 1.00 91.56 668 ARG A O 1
ATOM 5215 N N . ASP A 1 669 ? -3.404 -4.456 -1.308 1.00 92.81 669 ASP A N 1
ATOM 5216 C CA . ASP A 1 669 ? -3.307 -3.067 -0.871 1.00 92.81 669 ASP A CA 1
ATOM 5217 C C . ASP A 1 669 ? -1.910 -2.708 -0.329 1.00 92.81 669 ASP A C 1
ATOM 5219 O O . ASP A 1 669 ? -1.776 -1.741 0.420 1.00 92.81 669 ASP A O 1
ATOM 5223 N N . ALA A 1 670 ? -0.861 -3.446 -0.736 1.00 91.12 670 ALA A N 1
ATOM 5224 C CA . ALA A 1 670 ? 0.513 -3.284 -0.243 1.00 91.12 670 ALA A CA 1
ATOM 5225 C C . ALA A 1 670 ? 0.993 -1.827 -0.260 1.00 91.12 670 ALA A C 1
ATOM 5227 O O . ALA A 1 670 ? 1.466 -1.339 0.757 1.00 91.12 670 ALA A O 1
ATOM 5228 N N . GLY A 1 671 ? 0.789 -1.105 -1.368 1.00 88.06 671 GLY A N 1
ATOM 5229 C CA . GLY A 1 671 ? 1.239 0.285 -1.482 1.00 88.06 671 GLY A CA 1
ATOM 5230 C C . GLY A 1 671 ? 0.555 1.243 -0.496 1.00 88.06 671 GLY A C 1
ATOM 5231 O O . GLY A 1 671 ? 1.201 2.154 0.012 1.00 88.06 671 GLY A O 1
ATOM 5232 N N . LEU A 1 672 ? -0.729 1.029 -0.179 1.00 88.56 672 LEU A N 1
ATOM 5233 C CA . LEU A 1 672 ? -1.434 1.820 0.841 1.00 88.56 672 LEU A CA 1
ATOM 5234 C C . LEU A 1 672 ? -0.941 1.466 2.246 1.00 88.56 672 LEU A C 1
ATOM 5236 O O . LEU A 1 672 ? -0.793 2.344 3.095 1.00 88.56 672 LEU A O 1
ATOM 5240 N N . PHE A 1 673 ? -0.667 0.184 2.484 1.00 93.50 673 PHE A N 1
ATOM 5241 C CA . PHE A 1 673 ? -0.149 -0.273 3.763 1.00 93.50 673 PHE A CA 1
ATOM 5242 C C . PHE A 1 673 ? 1.287 0.209 4.011 1.00 93.50 673 PHE A C 1
ATOM 5244 O O . PHE A 1 673 ? 1.582 0.694 5.096 1.00 93.50 673 PHE A O 1
ATOM 5251 N N . GLU A 1 674 ? 2.164 0.183 3.007 1.00 91.69 674 GLU A N 1
ATOM 5252 C CA . GLU A 1 674 ? 3.510 0.759 3.099 1.00 91.69 674 GLU A CA 1
ATOM 5253 C C . GLU A 1 674 ? 3.469 2.261 3.413 1.00 91.69 674 GLU A C 1
ATOM 5255 O O . GLU A 1 674 ? 4.179 2.708 4.310 1.00 91.69 674 GLU A O 1
ATOM 5260 N N . GLN A 1 675 ? 2.585 3.031 2.763 1.00 85.88 675 GLN A N 1
ATOM 5261 C CA . GLN A 1 675 ? 2.381 4.449 3.103 1.00 85.88 675 GLN A CA 1
ATOM 5262 C C . GLN A 1 675 ? 1.946 4.628 4.555 1.00 85.88 675 GLN A C 1
ATOM 5264 O O . GLN A 1 675 ? 2.445 5.509 5.254 1.00 85.88 675 GLN A O 1
ATOM 5269 N N . PHE A 1 676 ? 1.015 3.795 5.019 1.00 88.62 676 PHE A N 1
ATOM 5270 C CA . PHE A 1 676 ? 0.573 3.796 6.407 1.00 88.62 676 PHE A CA 1
ATOM 5271 C C . PHE A 1 676 ? 1.735 3.518 7.374 1.00 88.62 676 PHE A C 1
ATOM 5273 O O . PHE A 1 676 ? 1.884 4.231 8.368 1.00 88.62 676 PHE A O 1
ATOM 5280 N N . LEU A 1 677 ? 2.581 2.530 7.073 1.00 90.06 677 LEU A N 1
ATOM 5281 C CA . LEU A 1 677 ? 3.747 2.182 7.883 1.00 90.06 677 LEU A CA 1
ATOM 5282 C C . LEU A 1 677 ? 4.788 3.313 7.904 1.00 90.06 677 LEU A C 1
ATOM 5284 O O . LEU A 1 677 ? 5.283 3.668 8.975 1.00 90.06 677 LEU A O 1
ATOM 5288 N N . GLU A 1 678 ? 5.085 3.923 6.757 1.00 83.38 678 GLU A N 1
ATOM 5289 C CA . GLU A 1 678 ? 6.021 5.051 6.666 1.00 83.38 678 GLU A CA 1
ATOM 5290 C C . GLU A 1 678 ? 5.528 6.272 7.448 1.00 83.38 678 GLU A C 1
ATOM 5292 O O . GLU A 1 678 ? 6.269 6.820 8.269 1.00 83.38 678 GLU A O 1
ATOM 5297 N N . ARG A 1 679 ? 4.257 6.655 7.265 1.00 80.31 679 ARG A N 1
ATOM 5298 C CA . ARG A 1 679 ? 3.621 7.768 7.996 1.00 80.31 679 ARG A CA 1
ATOM 5299 C C . ARG A 1 679 ? 3.635 7.547 9.506 1.00 80.31 679 ARG A C 1
ATOM 5301 O O . ARG A 1 679 ? 3.800 8.495 10.267 1.00 80.31 679 ARG A O 1
ATOM 5308 N N . ASN A 1 680 ? 3.514 6.293 9.931 1.00 82.69 680 ASN A N 1
ATOM 5309 C CA . ASN A 1 680 ? 3.547 5.901 11.335 1.00 82.69 680 ASN A CA 1
ATOM 5310 C C . ASN A 1 680 ? 4.950 5.485 11.818 1.00 82.69 680 ASN A C 1
ATOM 5312 O O . ASN A 1 680 ? 5.078 4.861 12.873 1.00 82.69 680 ASN A O 1
ATOM 5316 N N . GLY A 1 681 ? 6.009 5.835 11.081 1.00 83.25 681 GLY A N 1
ATOM 5317 C CA . GLY A 1 681 ? 7.393 5.746 11.547 1.00 83.25 681 GLY A CA 1
ATOM 5318 C C . GLY A 1 681 ? 7.939 4.329 11.726 1.00 83.25 681 GLY A C 1
ATOM 5319 O O . GLY A 1 681 ? 8.893 4.157 12.486 1.00 83.25 681 GLY A O 1
ATOM 5320 N N . PHE A 1 682 ? 7.375 3.328 11.049 1.00 91.00 682 PHE A N 1
ATOM 5321 C CA . PHE A 1 682 ? 7.913 1.967 11.045 1.00 91.00 682 PHE A CA 1
ATOM 5322 C C . PHE A 1 682 ? 9.296 1.907 10.374 1.00 91.00 682 PHE A C 1
ATOM 5324 O O . PHE A 1 682 ? 9.617 2.700 9.491 1.00 91.00 682 PHE A O 1
ATOM 5331 N N . ASP A 1 683 ? 10.135 0.975 10.822 1.00 91.88 683 ASP A N 1
ATOM 5332 C CA . ASP A 1 683 ? 11.504 0.770 10.335 1.00 91.88 683 ASP A CA 1
ATOM 5333 C C . ASP A 1 683 ? 11.651 -0.529 9.549 1.00 91.88 683 ASP A C 1
ATOM 5335 O O . ASP A 1 683 ? 12.328 -0.559 8.520 1.00 91.88 683 ASP A O 1
ATOM 5339 N N . VAL A 1 684 ? 11.037 -1.601 10.055 1.00 95.81 684 VAL A N 1
ATOM 5340 C CA . VAL A 1 684 ? 11.202 -2.966 9.547 1.00 95.81 684 VAL A CA 1
ATOM 5341 C C . VAL A 1 684 ? 9.838 -3.600 9.302 1.00 95.81 684 VAL A C 1
ATOM 5343 O O . VAL A 1 684 ? 8.916 -3.434 10.100 1.00 95.81 684 VAL A O 1
ATOM 5346 N N . VAL A 1 685 ? 9.729 -4.362 8.221 1.00 97.75 685 VAL A N 1
ATOM 5347 C CA . VAL A 1 685 ? 8.589 -5.211 7.892 1.00 97.75 685 VAL A CA 1
ATOM 5348 C C . VAL A 1 685 ? 9.065 -6.656 7.789 1.00 97.75 685 VAL A C 1
ATOM 5350 O O . VAL A 1 685 ? 10.005 -6.945 7.053 1.00 97.75 685 VAL A O 1
ATOM 5353 N N . LEU A 1 686 ? 8.422 -7.565 8.515 1.00 98.31 686 LEU A N 1
ATOM 5354 C CA . LEU A 1 686 ? 8.715 -8.997 8.513 1.00 98.31 686 LEU A CA 1
ATOM 5355 C C . LEU A 1 686 ? 7.558 -9.766 7.876 1.00 98.31 686 LEU A C 1
ATOM 5357 O O . LEU A 1 686 ? 6.410 -9.534 8.256 1.00 98.31 686 LEU A O 1
ATOM 5361 N N . HIS A 1 687 ? 7.846 -10.666 6.930 1.00 97.44 687 HIS A N 1
ATOM 5362 C CA . HIS A 1 687 ? 6.812 -11.499 6.304 1.00 97.44 687 HIS A CA 1
ATOM 5363 C C . HIS A 1 687 ? 7.257 -12.922 5.930 1.00 97.44 687 HIS A C 1
ATOM 5365 O O . HIS A 1 687 ? 8.441 -13.249 6.036 1.00 97.44 687 HIS A O 1
ATOM 5371 N N . GLY A 1 688 ? 6.306 -13.755 5.487 1.00 92.69 688 GLY A N 1
ATOM 5372 C CA . GLY A 1 688 ? 6.499 -15.156 5.085 1.00 92.69 688 GLY A CA 1
ATOM 5373 C C . GLY A 1 688 ? 5.892 -15.499 3.720 1.00 92.69 688 GLY A C 1
ATOM 5374 O O . GLY A 1 688 ? 6.070 -14.733 2.762 1.00 92.69 688 GLY A O 1
ATOM 5375 N N . HIS A 1 689 ? 5.190 -16.638 3.647 1.00 92.38 689 HIS A N 1
ATOM 5376 C CA . HIS A 1 689 ? 4.323 -17.131 2.561 1.00 92.38 689 HIS A CA 1
ATOM 5377 C C . HIS A 1 689 ? 5.018 -17.811 1.372 1.00 92.38 689 HIS A C 1
ATOM 5379 O O . HIS A 1 689 ? 4.557 -18.829 0.866 1.00 92.38 689 HIS A O 1
ATOM 5385 N N . LYS A 1 690 ? 6.129 -17.257 0.872 1.00 88.81 690 LYS A N 1
ATOM 5386 C CA . LYS A 1 690 ? 6.772 -17.770 -0.360 1.00 88.81 690 LYS A CA 1
ATOM 5387 C C . LYS A 1 690 ? 7.762 -18.907 -0.136 1.00 88.81 690 LYS A C 1
ATOM 5389 O O . LYS A 1 690 ? 8.357 -19.371 -1.099 1.00 88.81 690 LYS A O 1
ATOM 5394 N N . HIS A 1 691 ? 8.021 -19.278 1.118 1.00 90.06 691 HIS A N 1
ATOM 5395 C CA . HIS A 1 691 ? 9.066 -20.237 1.511 1.00 90.06 691 HIS A CA 1
ATOM 5396 C C . HIS A 1 691 ? 10.478 -19.895 0.991 1.00 90.06 691 HIS A C 1
ATOM 5398 O O . HIS A 1 691 ? 11.397 -20.707 1.048 1.00 90.06 691 HIS A O 1
ATOM 5404 N N . LYS A 1 692 ? 10.664 -18.659 0.520 1.00 87.56 692 LYS A N 1
ATOM 5405 C CA . LYS A 1 692 ? 11.911 -18.097 0.009 1.00 87.56 692 LYS A CA 1
ATOM 5406 C C . LYS A 1 692 ? 12.251 -16.825 0.773 1.00 87.56 692 LYS A C 1
ATOM 5408 O O . LYS A 1 692 ? 11.348 -16.025 1.057 1.00 87.56 692 LYS A O 1
ATOM 5413 N N . PRO A 1 693 ? 13.527 -16.560 1.056 1.00 89.50 693 PRO A N 1
ATOM 5414 C CA . PRO A 1 693 ? 13.909 -15.376 1.790 1.00 89.50 693 PRO A CA 1
ATOM 5415 C C . PRO A 1 693 ? 14.012 -14.188 0.822 1.00 89.50 693 PRO A C 1
ATOM 5417 O O . PRO A 1 693 ? 14.374 -14.332 -0.350 1.00 89.50 693 PRO A O 1
ATOM 5420 N N . GLN A 1 694 ? 13.686 -12.985 1.287 1.00 90.94 694 GLN A N 1
ATOM 5421 C CA . GLN A 1 694 ? 13.807 -11.769 0.480 1.00 90.94 694 GLN A CA 1
ATOM 5422 C C . GLN A 1 694 ? 14.176 -10.586 1.365 1.00 90.94 694 GLN A C 1
ATOM 5424 O O . GLN A 1 694 ? 13.588 -10.407 2.420 1.00 90.94 694 GLN A O 1
ATOM 5429 N N . LEU A 1 695 ? 15.142 -9.769 0.942 1.00 93.25 695 LEU A N 1
ATOM 5430 C CA . LEU A 1 695 ? 15.490 -8.529 1.632 1.00 93.25 695 LEU A CA 1
ATOM 5431 C C . LEU A 1 695 ? 15.417 -7.375 0.644 1.00 93.25 695 LEU A C 1
ATOM 5433 O O . LEU A 1 695 ? 16.041 -7.435 -0.421 1.00 93.25 695 LEU A O 1
ATOM 5437 N N . ARG A 1 696 ? 14.658 -6.336 0.993 1.00 90.62 696 ARG A N 1
ATOM 5438 C CA . ARG A 1 696 ? 14.515 -5.113 0.198 1.00 90.62 696 ARG A CA 1
ATOM 5439 C C . ARG A 1 696 ? 14.462 -3.883 1.090 1.00 90.62 696 ARG A C 1
ATOM 5441 O O . ARG A 1 696 ? 14.003 -3.950 2.224 1.00 90.62 696 ARG A O 1
ATOM 5448 N N . GLU A 1 697 ? 14.882 -2.755 0.534 1.00 88.81 697 GLU A N 1
ATOM 5449 C CA . GLU A 1 697 ? 14.539 -1.438 1.057 1.00 88.81 697 GLU A CA 1
ATOM 5450 C C . GLU A 1 697 ? 13.524 -0.793 0.119 1.00 88.81 697 GLU A C 1
ATOM 5452 O O . GLU A 1 697 ? 13.754 -0.716 -1.090 1.00 88.81 697 GLU A O 1
ATOM 5457 N N . THR A 1 698 ? 12.402 -0.349 0.672 1.00 85.94 698 THR A N 1
ATOM 5458 C CA . THR A 1 698 ? 11.315 0.303 -0.069 1.00 85.94 698 THR A CA 1
ATOM 5459 C C . THR A 1 698 ? 11.090 1.719 0.459 1.00 85.94 698 THR A C 1
ATOM 5461 O O . THR A 1 698 ? 11.414 2.027 1.608 1.00 85.94 698 THR A O 1
ATOM 5464 N N . ARG A 1 699 ? 10.631 2.610 -0.422 1.00 76.19 699 ARG A N 1
ATOM 5465 C CA . ARG A 1 699 ? 10.212 3.982 -0.103 1.00 76.19 699 ARG A CA 1
ATOM 5466 C C . ARG A 1 699 ? 8.967 4.301 -0.909 1.00 76.19 699 ARG A C 1
ATOM 5468 O O . ARG A 1 699 ? 9.037 4.313 -2.144 1.00 76.19 699 ARG A O 1
ATOM 5475 N N . VAL A 1 700 ? 7.874 4.642 -0.243 1.00 64.62 700 VAL A N 1
ATOM 5476 C CA . VAL A 1 700 ? 6.601 4.957 -0.885 1.00 64.62 700 VAL A CA 1
ATOM 5477 C C . VAL A 1 700 ? 6.306 6.447 -0.750 1.00 64.62 700 VAL A C 1
ATOM 5479 O O . VAL A 1 700 ? 5.773 6.938 0.235 1.00 64.62 700 VAL A O 1
ATOM 5482 N N . ARG A 1 701 ? 6.654 7.208 -1.796 1.00 52.91 701 ARG A N 1
ATOM 5483 C CA . ARG A 1 701 ? 6.434 8.661 -1.823 1.00 52.91 701 ARG A CA 1
ATOM 5484 C C . ARG A 1 701 ? 4.945 8.999 -1.855 1.00 52.91 701 ARG A C 1
ATOM 5486 O O . ARG A 1 701 ? 4.243 8.628 -2.795 1.00 52.91 701 ARG A O 1
ATOM 5493 N N . ASP A 1 702 ? 4.519 9.793 -0.883 1.00 49.38 702 ASP A N 1
ATOM 5494 C CA . ASP A 1 702 ? 3.253 10.512 -0.900 1.00 49.38 702 ASP A CA 1
ATOM 5495 C C . ASP A 1 702 ? 3.432 11.831 -1.666 1.00 49.38 702 ASP A C 1
ATOM 5497 O O . ASP A 1 702 ? 4.117 12.745 -1.214 1.00 49.38 702 ASP A O 1
ATOM 5501 N N . GLY A 1 703 ? 2.872 11.914 -2.872 1.00 42.69 703 GLY A N 1
ATOM 5502 C CA . GLY A 1 703 ? 2.991 13.104 -3.718 1.00 42.69 703 GLY A CA 1
ATOM 5503 C C . GLY A 1 703 ? 2.178 14.308 -3.227 1.00 42.69 703 GLY A C 1
ATOM 5504 O O . GLY A 1 703 ? 2.407 15.410 -3.716 1.00 42.69 703 GLY A O 1
ATOM 5505 N N . ALA A 1 704 ? 1.247 14.115 -2.285 1.00 38.28 704 ALA A N 1
ATOM 5506 C CA . ALA A 1 704 ? 0.332 15.157 -1.820 1.00 38.28 704 ALA A CA 1
ATOM 5507 C C . ALA A 1 704 ? 0.849 15.931 -0.594 1.00 38.28 704 ALA A C 1
ATOM 5509 O O . ALA A 1 704 ? 0.416 17.057 -0.362 1.00 38.28 704 ALA A O 1
ATOM 5510 N N . SER A 1 705 ? 1.770 15.356 0.188 1.00 38.81 705 SER A N 1
ATOM 5511 C CA . SER A 1 705 ? 2.170 15.915 1.486 1.00 38.81 705 SER A CA 1
ATOM 5512 C C . SER A 1 705 ? 3.341 16.892 1.423 1.00 38.81 705 SER A C 1
ATOM 5514 O O . SER A 1 705 ? 3.629 17.516 2.434 1.00 38.81 705 SER A O 1
ATOM 5516 N N . GLY A 1 706 ? 4.058 17.015 0.296 1.00 37.62 706 GLY A N 1
ATOM 5517 C CA . GLY A 1 706 ? 5.281 17.833 0.193 1.00 37.62 706 GLY A CA 1
ATOM 5518 C C . GLY A 1 706 ? 6.425 17.417 1.138 1.00 37.62 706 GLY A C 1
ATOM 5519 O O . GLY A 1 706 ? 7.516 17.979 1.058 1.00 37.62 706 GLY A O 1
ATOM 5520 N N . ALA A 1 707 ? 6.200 16.431 2.010 1.00 39.31 707 ALA A N 1
ATOM 5521 C CA . ALA A 1 707 ? 7.158 15.924 2.970 1.00 39.31 707 ALA A CA 1
ATOM 5522 C C . ALA A 1 707 ? 8.036 14.868 2.291 1.00 39.31 707 ALA A C 1
ATOM 5524 O O . ALA A 1 707 ? 7.544 13.883 1.735 1.00 39.31 707 ALA A O 1
ATOM 5525 N N . GLU A 1 708 ? 9.357 15.056 2.328 1.00 42.56 708 GLU A N 1
ATOM 5526 C CA . GLU A 1 708 ? 10.267 13.989 1.922 1.00 42.56 708 GLU A CA 1
ATOM 5527 C C . GLU A 1 708 ? 10.108 12.790 2.876 1.00 42.56 708 GLU A C 1
ATOM 5529 O O . GLU A 1 708 ? 10.130 12.983 4.097 1.00 42.56 708 GLU A O 1
ATOM 5534 N N . PRO A 1 709 ? 9.988 11.546 2.368 1.00 46.41 709 PRO A N 1
ATOM 5535 C CA . PRO A 1 709 ? 10.065 10.363 3.216 1.00 46.41 709 PRO A CA 1
ATOM 5536 C C . PRO A 1 709 ? 11.397 10.382 3.961 1.00 46.41 709 PRO A C 1
ATOM 5538 O O . PRO A 1 709 ? 12.466 10.372 3.341 1.00 46.41 709 PRO A O 1
ATOM 5541 N N . THR A 1 710 ? 11.343 10.419 5.290 1.00 53.44 710 THR A N 1
ATOM 5542 C CA . THR A 1 710 ? 12.542 10.607 6.113 1.00 53.44 710 THR A CA 1
ATOM 5543 C C . THR A 1 710 ? 13.409 9.341 6.190 1.00 53.44 710 THR A C 1
ATOM 5545 O O . THR A 1 710 ? 14.611 9.466 6.418 1.00 53.44 710 THR A O 1
ATOM 5548 N N . LYS A 1 711 ? 12.847 8.138 5.942 1.00 70.88 711 LYS A N 1
ATOM 5549 C CA . LYS A 1 711 ? 13.547 6.828 5.974 1.00 70.88 711 LYS A CA 1
ATOM 5550 C C . LYS A 1 711 ? 12.875 5.745 5.095 1.00 70.88 711 LYS A C 1
ATOM 5552 O O . LYS A 1 711 ? 11.675 5.816 4.867 1.00 70.88 711 LYS A O 1
ATOM 5557 N N . SER A 1 712 ? 13.642 4.768 4.583 1.00 83.12 712 SER A N 1
ATOM 5558 C CA . SER A 1 712 ? 13.147 3.576 3.843 1.00 83.12 712 SER A CA 1
ATOM 5559 C C . SER A 1 712 ? 12.593 2.507 4.784 1.00 83.12 712 SER A C 1
ATOM 5561 O O . SER A 1 712 ? 13.156 2.317 5.852 1.00 83.12 712 SER A O 1
ATOM 5563 N N . LEU A 1 713 ? 11.582 1.729 4.400 1.00 91.31 713 LEU A N 1
ATOM 5564 C CA . LEU A 1 713 ? 11.223 0.505 5.130 1.00 91.31 713 LEU A CA 1
ATOM 5565 C C . LEU A 1 713 ? 12.174 -0.637 4.750 1.00 91.31 713 LEU A C 1
ATOM 5567 O O . LEU A 1 713 ? 12.433 -0.872 3.568 1.00 91.31 713 LEU A O 1
ATOM 5571 N N . ILE A 1 714 ? 12.676 -1.364 5.747 1.00 95.00 714 ILE A N 1
ATOM 5572 C CA . ILE A 1 714 ? 13.461 -2.588 5.552 1.00 95.00 714 ILE A CA 1
ATOM 5573 C C . ILE A 1 714 ? 12.490 -3.770 5.539 1.00 95.00 714 ILE A C 1
ATOM 5575 O O . ILE A 1 714 ? 11.937 -4.120 6.575 1.00 95.00 714 ILE A O 1
ATOM 5579 N N . VAL A 1 715 ? 12.279 -4.399 4.387 1.00 95.88 715 VAL A N 1
ATOM 5580 C CA . VAL A 1 715 ? 11.342 -5.519 4.220 1.00 95.88 715 VAL A CA 1
ATOM 5581 C C . VAL A 1 715 ? 12.124 -6.830 4.162 1.00 95.88 715 VAL A C 1
ATOM 5583 O O . VAL A 1 715 ? 12.904 -7.039 3.231 1.00 95.88 715 VAL A O 1
ATOM 5586 N N . ASN A 1 716 ? 11.923 -7.706 5.150 1.00 96.19 716 ASN A N 1
ATOM 5587 C CA . ASN A 1 716 ? 12.596 -8.999 5.280 1.00 96.19 716 ASN A CA 1
ATOM 5588 C C . ASN A 1 716 ? 11.593 -10.170 5.295 1.00 96.19 716 ASN A C 1
ATOM 5590 O O . ASN A 1 716 ? 10.917 -10.418 6.295 1.00 96.19 716 ASN A O 1
ATOM 5594 N N . GLY A 1 717 ? 11.562 -10.927 4.201 1.00 94.88 717 GLY A N 1
ATOM 5595 C CA . GLY A 1 717 ? 10.893 -12.219 4.077 1.00 94.88 717 GLY A CA 1
ATOM 5596 C C . GLY A 1 717 ? 11.734 -13.341 4.691 1.00 94.88 717 GLY A C 1
ATOM 5597 O O . GLY A 1 717 ? 12.909 -13.484 4.349 1.00 94.88 717 GLY A O 1
ATOM 5598 N N . GLY A 1 718 ? 11.146 -14.122 5.599 1.00 89.06 718 GLY A N 1
ATOM 5599 C CA . GLY A 1 718 ? 11.856 -15.099 6.435 1.00 89.06 718 GLY A CA 1
ATOM 5600 C C . GLY A 1 718 ? 12.145 -16.455 5.786 1.00 89.06 718 GLY A C 1
ATOM 5601 O O . GLY A 1 718 ? 12.863 -17.257 6.382 1.00 89.06 718 GLY A O 1
ATOM 5602 N N . GLY A 1 719 ? 11.616 -16.712 4.586 1.00 91.56 719 GLY A N 1
ATOM 5603 C CA . GLY A 1 719 ? 11.641 -18.043 3.982 1.00 91.56 719 GLY A CA 1
ATOM 5604 C C . GLY A 1 719 ? 10.685 -18.980 4.710 1.00 91.56 719 GLY A C 1
ATOM 5605 O O . GLY A 1 719 ? 9.568 -18.589 5.018 1.00 91.56 719 GLY A O 1
ATOM 5606 N N . SER A 1 720 ? 11.121 -20.204 4.985 1.00 94.12 720 SER A N 1
ATOM 5607 C CA . SER A 1 720 ? 10.337 -21.173 5.757 1.00 94.12 720 SER A CA 1
ATOM 5608 C C . SER A 1 720 ? 11.231 -22.003 6.667 1.00 94.12 720 SER A C 1
ATOM 5610 O O . SER A 1 720 ? 12.121 -22.710 6.186 1.00 94.12 720 SER A O 1
ATOM 5612 N N . CYS A 1 721 ? 10.999 -21.980 7.973 1.00 94.88 721 CYS A N 1
ATOM 5613 C CA . CYS A 1 721 ? 11.876 -22.632 8.939 1.00 94.88 721 CYS A CA 1
ATOM 5614 C C . CYS A 1 721 ? 11.535 -24.105 9.163 1.00 94.88 721 CYS A C 1
ATOM 5616 O O . CYS A 1 721 ? 12.397 -24.834 9.650 1.00 94.88 721 CYS A O 1
ATOM 5618 N N . GLY A 1 722 ? 10.319 -24.542 8.806 1.00 92.88 722 GLY A N 1
ATOM 5619 C CA . GLY A 1 722 ? 9.784 -25.845 9.212 1.00 92.88 722 GLY A CA 1
ATOM 5620 C C . GLY A 1 722 ? 9.288 -26.769 8.099 1.00 92.88 722 GLY A C 1
ATOM 5621 O O . GLY A 1 722 ? 9.135 -27.960 8.357 1.00 92.88 722 GLY A O 1
ATOM 5622 N N . VAL A 1 723 ? 9.051 -26.263 6.888 1.00 91.88 723 VAL A N 1
ATOM 5623 C CA . VAL A 1 723 ? 8.387 -27.018 5.809 1.00 91.88 723 VAL A CA 1
ATOM 5624 C C . VAL A 1 723 ? 9.192 -28.205 5.271 1.00 91.88 723 VAL A C 1
ATOM 5626 O O . VAL A 1 723 ? 10.425 -28.183 5.227 1.00 91.88 723 VAL A O 1
ATOM 5629 N N . GLU A 1 724 ? 8.479 -29.242 4.839 1.00 90.50 724 GLU A N 1
ATOM 5630 C CA . GLU A 1 724 ? 9.032 -30.416 4.163 1.00 90.50 724 GLU A CA 1
ATOM 5631 C C . GLU A 1 724 ? 9.600 -30.110 2.772 1.00 90.50 724 GLU A C 1
ATOM 5633 O O . GLU A 1 724 ? 9.151 -29.213 2.061 1.00 90.50 724 GLU A O 1
ATOM 5638 N N . ALA A 1 725 ? 10.552 -30.939 2.334 1.00 85.69 725 ALA A N 1
ATOM 5639 C CA . ALA A 1 725 ? 11.314 -30.706 1.104 1.00 85.69 725 ALA A CA 1
ATOM 5640 C C . ALA A 1 725 ? 10.471 -30.648 -0.185 1.00 85.69 725 ALA A C 1
ATOM 5642 O O . ALA A 1 725 ? 10.926 -30.098 -1.180 1.00 85.69 725 ALA A O 1
ATOM 5643 N N . HIS A 1 726 ? 9.270 -31.230 -0.193 1.00 84.81 726 HIS A N 1
ATOM 5644 C CA . HIS A 1 726 ? 8.386 -31.222 -1.364 1.00 84.81 726 HIS A CA 1
ATOM 5645 C C . HIS A 1 726 ? 7.478 -29.987 -1.449 1.00 84.81 726 HIS A C 1
ATOM 5647 O O . HIS A 1 726 ? 6.874 -29.777 -2.496 1.00 84.81 726 HIS A O 1
ATOM 5653 N N . GLU A 1 727 ? 7.385 -29.190 -0.381 1.00 84.19 727 GLU A N 1
ATOM 5654 C CA . GLU A 1 727 ? 6.718 -27.877 -0.378 1.00 84.19 727 GLU A CA 1
ATOM 5655 C C . GLU A 1 727 ? 7.731 -26.730 -0.583 1.00 84.19 727 GLU A C 1
ATOM 5657 O O . GLU A 1 727 ? 7.355 -25.562 -0.672 1.00 84.19 727 GLU A O 1
ATOM 5662 N N . LEU A 1 728 ? 9.026 -27.057 -0.666 1.00 84.25 728 LEU A N 1
ATOM 5663 C CA . LEU A 1 728 ? 10.091 -26.130 -1.038 1.00 84.25 728 LEU A CA 1
ATOM 5664 C C . LEU A 1 728 ? 10.295 -26.127 -2.550 1.00 84.25 728 LEU A C 1
ATOM 5666 O O . LEU A 1 728 ? 10.247 -27.162 -3.217 1.00 84.25 728 LEU A O 1
ATOM 5670 N N . GLU A 1 729 ? 10.611 -24.957 -3.090 1.00 75.50 729 GLU A N 1
ATOM 5671 C CA . GLU A 1 729 ? 11.044 -24.849 -4.477 1.00 75.50 729 GLU A CA 1
ATOM 5672 C C . GLU A 1 729 ? 12.422 -25.484 -4.692 1.00 75.50 729 GLU A C 1
ATOM 5674 O O . GLU A 1 729 ? 13.239 -25.624 -3.779 1.00 75.50 729 GLU A O 1
ATOM 5679 N N . HIS A 1 730 ? 12.687 -25.903 -5.932 1.00 68.19 730 HIS A N 1
ATOM 5680 C CA . HIS A 1 730 ? 13.889 -26.664 -6.249 1.00 68.19 730 HIS A CA 1
ATOM 5681 C C . HIS A 1 730 ? 15.165 -25.875 -5.918 1.00 68.19 730 HIS A C 1
ATOM 5683 O O . HIS A 1 730 ? 15.448 -24.852 -6.536 1.00 68.19 730 HIS A O 1
ATOM 5689 N N . GLY A 1 731 ? 15.957 -26.391 -4.975 1.00 66.38 731 GLY A N 1
ATOM 5690 C CA . GLY A 1 731 ? 17.213 -25.776 -4.534 1.00 66.38 731 GLY A CA 1
ATOM 5691 C C . GLY A 1 731 ? 17.098 -24.901 -3.283 1.00 66.38 731 GLY A C 1
ATOM 5692 O O . GLY A 1 731 ? 18.134 -24.499 -2.754 1.00 66.38 731 GLY A O 1
ATOM 5693 N N . GLU A 1 732 ? 15.887 -24.660 -2.774 1.00 83.00 732 GLU A N 1
ATOM 5694 C CA . GLU A 1 732 ? 15.682 -23.988 -1.490 1.00 83.00 732 GLU A CA 1
ATOM 5695 C C . GLU A 1 732 ? 15.853 -24.955 -0.307 1.00 83.00 732 GLU A C 1
ATOM 5697 O O . GLU A 1 732 ? 15.831 -26.183 -0.436 1.00 83.00 732 GLU A O 1
ATOM 5702 N N . SER A 1 733 ? 16.072 -24.389 0.877 1.00 90.25 733 SER A N 1
ATOM 5703 C CA . SER A 1 733 ? 16.232 -25.136 2.126 1.00 90.25 733 SER A CA 1
ATOM 5704 C C . SER A 1 733 ? 15.506 -24.420 3.258 1.00 90.25 733 SER A C 1
ATOM 5706 O O . SER A 1 733 ? 15.126 -23.263 3.097 1.00 90.25 733 SER A O 1
ATOM 5708 N N . ASN A 1 734 ? 15.302 -25.081 4.402 1.00 94.06 734 ASN A N 1
ATOM 5709 C CA . ASN A 1 734 ? 14.663 -24.392 5.519 1.00 94.06 734 ASN A CA 1
ATOM 5710 C C . ASN A 1 734 ? 15.527 -23.232 5.990 1.00 94.06 734 ASN A C 1
ATOM 5712 O O . ASN A 1 734 ? 16.744 -23.372 6.116 1.00 94.06 734 ASN A O 1
ATOM 5716 N N . GLN A 1 735 ? 14.887 -22.105 6.263 1.00 94.50 735 GLN A N 1
ATOM 5717 C CA . GLN A 1 735 ? 15.541 -20.846 6.562 1.00 94.50 735 GLN A CA 1
ATOM 5718 C C . GLN A 1 735 ? 14.851 -20.123 7.709 1.00 94.50 735 GLN A C 1
ATOM 5720 O O . GLN A 1 735 ? 13.655 -20.282 7.941 1.00 94.50 735 GLN A O 1
ATOM 5725 N N . TYR A 1 736 ? 15.618 -19.309 8.418 1.00 95.31 736 TYR A N 1
ATOM 5726 C CA . TYR A 1 736 ? 15.088 -18.298 9.320 1.00 95.31 736 TYR A CA 1
ATOM 5727 C C . TYR A 1 736 ? 16.043 -17.099 9.349 1.00 95.31 736 TYR A C 1
ATOM 5729 O O . TYR A 1 736 ? 17.173 -17.180 8.853 1.00 95.31 736 TYR A O 1
ATOM 5737 N N . SER A 1 737 ? 15.607 -15.962 9.890 1.00 95.88 737 SER A N 1
ATOM 5738 C CA . SER A 1 737 ? 16.447 -14.756 9.954 1.00 95.88 737 SER A CA 1
ATOM 5739 C C . SER A 1 737 ? 16.790 -14.372 11.390 1.00 95.88 737 SER A C 1
ATOM 5741 O O . SER A 1 737 ? 15.950 -14.468 12.283 1.00 95.88 737 SER A O 1
ATOM 5743 N N . ILE A 1 738 ? 18.005 -13.869 11.599 1.00 95.50 738 ILE A N 1
ATOM 5744 C CA . ILE A 1 738 ? 18.407 -13.178 12.828 1.00 95.50 738 ILE A CA 1
ATOM 5745 C C . ILE A 1 738 ? 18.617 -11.710 12.490 1.00 95.50 738 ILE A C 1
ATOM 5747 O O . ILE A 1 738 ? 19.380 -11.397 11.578 1.00 95.50 738 ILE A O 1
ATOM 5751 N N . LEU A 1 739 ? 17.940 -10.818 13.207 1.00 96.50 739 LEU A N 1
ATOM 5752 C CA . LEU A 1 739 ? 18.089 -9.378 13.049 1.00 96.50 739 LEU A CA 1
ATOM 5753 C C . LEU A 1 739 ? 18.664 -8.798 14.342 1.00 96.50 739 LEU A C 1
ATOM 5755 O O . LEU A 1 739 ? 17.995 -8.760 15.371 1.00 96.50 739 LEU A O 1
ATOM 5759 N N . GLU A 1 740 ? 19.912 -8.360 14.291 1.00 94.44 740 GLU A N 1
ATOM 5760 C CA . GLU A 1 740 ? 20.640 -7.773 15.410 1.00 94.44 740 GLU A CA 1
ATOM 5761 C C . GLU A 1 740 ? 20.693 -6.257 15.243 1.00 94.44 740 GLU A C 1
ATOM 5763 O O . GLU A 1 740 ? 21.258 -5.742 14.273 1.00 94.44 740 GLU A O 1
ATOM 5768 N N . PHE A 1 741 ? 20.100 -5.529 16.184 1.00 93.56 741 PHE A N 1
ATOM 5769 C CA . PHE A 1 741 ? 20.147 -4.074 16.169 1.00 93.56 741 PHE A CA 1
ATOM 5770 C C . PHE A 1 741 ? 21.524 -3.588 16.630 1.00 93.56 741 PHE A C 1
ATOM 5772 O O . PHE A 1 741 ? 22.035 -4.006 17.666 1.00 93.56 741 PHE A O 1
ATOM 5779 N N . LEU A 1 742 ? 22.120 -2.696 15.841 1.00 92.06 742 LEU A N 1
ATOM 5780 C CA . LEU A 1 742 ? 23.452 -2.121 16.059 1.00 92.06 742 LEU A CA 1
ATOM 5781 C C . LEU A 1 742 ? 23.386 -0.693 16.612 1.00 92.06 742 LEU A C 1
ATOM 5783 O O . LEU A 1 742 ? 24.341 -0.218 17.223 1.00 92.06 742 LEU A O 1
ATOM 5787 N N . SER A 1 743 ? 22.241 -0.029 16.441 1.00 88.31 743 SER A N 1
ATOM 5788 C CA . SER A 1 743 ? 21.951 1.287 17.003 1.00 88.31 743 SER A CA 1
ATOM 5789 C C . SER A 1 743 ? 20.551 1.307 17.626 1.00 88.31 743 SER A C 1
ATOM 5791 O O . SER A 1 743 ? 19.630 0.715 17.060 1.00 88.31 743 SER A O 1
ATOM 5793 N N . PRO A 1 744 ? 20.349 2.012 18.758 1.00 82.88 744 PRO A N 1
ATOM 5794 C CA . PRO A 1 744 ? 19.031 2.152 19.375 1.00 82.88 744 PRO A CA 1
ATOM 5795 C C . PRO A 1 744 ? 18.088 3.032 18.553 1.00 82.88 744 PRO A C 1
ATOM 5797 O O . PRO A 1 744 ? 16.884 2.967 18.749 1.00 82.88 744 PRO A O 1
ATOM 5800 N N . VAL A 1 745 ? 18.622 3.874 17.664 1.00 83.50 745 VAL A N 1
ATOM 5801 C CA . VAL A 1 745 ? 17.841 4.756 16.791 1.00 83.50 745 VAL A CA 1
ATOM 5802 C C . VAL A 1 745 ? 18.378 4.650 15.377 1.00 83.50 745 VAL A C 1
ATOM 5804 O O . VAL A 1 745 ? 19.594 4.686 15.152 1.00 83.50 745 VAL A O 1
ATOM 5807 N N . ARG A 1 746 ? 17.470 4.578 14.409 1.00 84.88 746 ARG A N 1
ATOM 5808 C CA . ARG A 1 746 ? 17.831 4.614 13.001 1.00 84.88 746 ARG A CA 1
ATOM 5809 C C . ARG A 1 746 ? 18.316 6.007 12.606 1.00 84.88 746 ARG A C 1
ATOM 5811 O O . ARG A 1 746 ? 17.525 6.938 12.494 1.00 84.88 746 ARG A O 1
ATOM 5818 N N . THR A 1 747 ? 19.629 6.148 12.445 1.00 81.00 747 THR A N 1
ATOM 5819 C CA . THR A 1 747 ? 20.289 7.426 12.147 1.00 81.00 747 THR A CA 1
ATOM 5820 C C . THR A 1 747 ? 20.897 7.375 10.747 1.00 81.00 747 THR A C 1
ATOM 5822 O O . THR A 1 747 ? 21.630 6.421 10.478 1.00 81.00 747 THR A O 1
ATOM 5825 N N . PRO A 1 748 ? 20.662 8.383 9.883 1.00 78.88 748 PRO A N 1
ATOM 5826 C CA . PRO A 1 748 ? 21.178 8.390 8.519 1.00 78.88 748 PRO A CA 1
ATOM 5827 C C . PRO A 1 748 ? 22.674 8.070 8.438 1.00 78.88 748 PRO A C 1
ATOM 5829 O O . PRO A 1 748 ? 23.476 8.683 9.145 1.00 78.88 748 PRO A O 1
ATOM 5832 N N . HIS A 1 749 ? 23.042 7.132 7.562 1.00 80.38 749 HIS A N 1
ATOM 5833 C CA . HIS A 1 749 ? 24.431 6.708 7.291 1.00 80.38 749 HIS A CA 1
ATOM 5834 C C . HIS A 1 749 ? 25.168 5.983 8.434 1.00 80.38 749 HIS A C 1
ATOM 5836 O O . HIS A 1 749 ? 26.340 5.637 8.271 1.00 80.38 749 HIS A O 1
ATOM 5842 N N . ALA A 1 750 ? 24.520 5.734 9.574 1.00 85.25 750 ALA A N 1
ATOM 5843 C CA . ALA A 1 750 ? 25.073 4.914 10.650 1.00 85.25 750 ALA A CA 1
ATOM 5844 C C . ALA A 1 750 ? 24.562 3.474 10.542 1.00 85.25 750 ALA A C 1
ATOM 5846 O O . ALA A 1 750 ? 23.416 3.255 10.156 1.00 85.25 750 ALA A O 1
ATOM 5847 N N . ASP A 1 751 ? 25.384 2.493 10.916 1.00 90.94 751 ASP A N 1
ATOM 5848 C CA . ASP A 1 751 ? 24.958 1.094 10.977 1.00 90.94 751 ASP A CA 1
ATOM 5849 C C . ASP A 1 751 ? 23.775 0.950 11.945 1.00 90.94 751 ASP A C 1
ATOM 5851 O O . ASP A 1 751 ? 23.855 1.325 13.117 1.00 90.94 751 ASP A O 1
ATOM 5855 N N . PHE A 1 752 ? 22.660 0.422 11.443 1.00 92.69 752 PHE A N 1
ATOM 5856 C CA . PHE A 1 752 ? 21.410 0.346 12.192 1.00 92.69 752 PHE A CA 1
ATOM 5857 C C . PHE A 1 752 ? 21.064 -1.088 12.572 1.00 92.69 752 PHE A C 1
ATOM 5859 O O . PHE A 1 752 ? 20.824 -1.371 13.746 1.00 92.69 752 PHE A O 1
ATOM 5866 N N . ILE A 1 753 ? 21.067 -1.999 11.599 1.00 95.19 753 ILE A N 1
ATOM 5867 C CA . ILE A 1 753 ? 20.633 -3.382 11.800 1.00 95.19 753 ILE A CA 1
ATOM 5868 C C . ILE A 1 753 ? 21.472 -4.338 10.956 1.00 95.19 753 ILE A C 1
ATOM 5870 O O . ILE A 1 753 ? 21.759 -4.076 9.786 1.00 95.19 753 ILE A O 1
ATOM 5874 N N . ARG A 1 754 ? 21.864 -5.462 11.553 1.00 95.50 754 ARG A N 1
ATOM 5875 C CA . ARG A 1 754 ? 22.502 -6.583 10.869 1.00 95.50 754 ARG A CA 1
ATOM 5876 C C . ARG A 1 754 ? 21.500 -7.715 10.711 1.00 95.50 754 ARG A C 1
ATOM 5878 O O . ARG A 1 754 ? 20.961 -8.199 11.697 1.00 95.50 754 ARG A O 1
ATOM 5885 N N . ILE A 1 755 ? 21.273 -8.148 9.478 1.00 96.06 755 ILE A N 1
ATOM 5886 C CA . ILE A 1 755 ? 20.357 -9.239 9.143 1.00 96.06 755 ILE A CA 1
ATOM 5887 C C . ILE A 1 755 ? 21.183 -10.422 8.652 1.00 96.06 755 ILE A C 1
ATOM 5889 O O . ILE A 1 755 ? 21.922 -10.304 7.675 1.00 96.06 755 ILE A O 1
ATOM 5893 N N . GLU A 1 756 ? 21.063 -11.562 9.324 1.00 94.25 756 GLU A N 1
ATOM 5894 C CA . GLU A 1 756 ? 21.643 -12.835 8.904 1.00 94.25 756 GLU A CA 1
ATOM 5895 C C . GLU A 1 756 ? 20.542 -13.804 8.488 1.00 94.25 756 GLU A C 1
ATOM 5897 O O . GLU A 1 756 ? 19.643 -14.109 9.271 1.00 94.25 756 GLU A O 1
ATOM 5902 N N . TRP A 1 757 ? 20.637 -14.338 7.273 1.00 93.88 757 TRP A N 1
ATOM 5903 C CA . TRP A 1 757 ? 19.823 -15.476 6.859 1.00 93.88 757 TRP A CA 1
ATOM 5904 C C . TRP A 1 757 ? 20.535 -16.768 7.202 1.00 93.88 757 TRP A C 1
ATOM 5906 O O . TRP A 1 757 ? 21.671 -17.014 6.779 1.00 93.88 757 TRP A O 1
ATOM 5916 N N . ARG A 1 758 ? 19.848 -17.590 7.984 1.00 92.75 758 ARG A N 1
ATOM 5917 C CA . ARG A 1 758 ? 20.285 -18.911 8.407 1.00 92.75 758 ARG A CA 1
ATOM 5918 C C . ARG A 1 758 ? 19.579 -19.924 7.526 1.00 92.75 758 ARG A C 1
ATOM 5920 O O . ARG A 1 758 ? 18.382 -19.803 7.307 1.00 92.75 758 ARG A O 1
ATOM 5927 N N . GLN A 1 759 ? 20.320 -20.897 7.014 1.00 93.12 759 GLN A N 1
ATOM 5928 C CA . GLN A 1 759 ? 19.793 -21.967 6.172 1.00 93.12 759 GLN A CA 1
ATOM 5929 C C . GLN A 1 759 ? 20.225 -23.333 6.705 1.00 93.12 759 GLN A C 1
ATOM 5931 O O . GLN A 1 759 ? 21.364 -23.494 7.165 1.00 93.12 759 GLN A O 1
ATOM 5936 N N . LEU A 1 760 ? 19.339 -24.318 6.597 1.00 90.88 760 LEU A N 1
ATOM 5937 C CA . LEU A 1 760 ? 19.587 -25.704 6.969 1.00 90.88 760 LEU A CA 1
ATOM 5938 C C . LEU A 1 760 ? 19.482 -26.615 5.738 1.00 90.88 760 LEU A C 1
ATOM 5940 O O . LEU A 1 760 ? 18.369 -27.011 5.363 1.00 90.88 760 LEU A O 1
ATOM 5944 N N . PRO A 1 761 ? 20.621 -27.011 5.139 1.00 82.69 761 PRO A N 1
ATOM 5945 C CA . PRO A 1 761 ? 20.642 -27.888 3.974 1.00 82.69 761 PRO A CA 1
ATOM 5946 C C . PRO A 1 761 ? 19.821 -29.176 4.151 1.00 82.69 761 PRO A C 1
ATOM 5948 O O . PRO A 1 761 ? 19.668 -29.711 5.255 1.00 82.69 761 PRO A O 1
ATOM 5951 N N . MET A 1 762 ? 19.342 -29.728 3.033 1.00 74.50 762 MET A N 1
ATOM 5952 C CA . MET A 1 762 ? 18.629 -31.015 2.967 1.00 74.50 762 MET A CA 1
ATOM 5953 C C . MET A 1 762 ? 19.584 -32.216 3.064 1.00 74.50 762 MET A C 1
ATOM 5955 O O . MET A 1 762 ? 19.548 -33.131 2.245 1.00 74.50 762 MET A O 1
ATOM 5959 N N . ALA A 1 763 ? 20.472 -32.205 4.057 1.00 71.69 763 ALA A N 1
ATOM 5960 C CA . ALA A 1 763 ? 21.381 -33.304 4.361 1.00 71.69 763 ALA A CA 1
ATOM 5961 C C . ALA A 1 763 ? 21.111 -33.844 5.771 1.00 71.69 763 ALA A C 1
ATOM 5963 O O . ALA A 1 763 ? 20.757 -33.096 6.685 1.00 71.69 763 ALA A O 1
ATOM 5964 N N . ALA A 1 764 ? 21.290 -35.153 5.957 1.00 66.50 764 ALA A N 1
ATOM 5965 C CA . ALA A 1 764 ? 21.199 -35.761 7.280 1.00 66.50 764 ALA A CA 1
ATOM 5966 C C . ALA A 1 764 ? 22.268 -35.154 8.203 1.00 66.50 764 ALA A C 1
ATOM 5968 O O . ALA A 1 764 ? 23.434 -35.071 7.817 1.00 66.50 764 ALA A O 1
ATOM 5969 N N . ARG A 1 765 ? 21.873 -34.761 9.423 1.00 71.62 765 ARG A N 1
ATOM 5970 C CA . ARG A 1 765 ? 22.749 -34.099 10.414 1.00 71.62 765 ARG A CA 1
ATOM 5971 C C . ARG A 1 765 ? 23.347 -32.765 9.943 1.00 71.62 765 ARG A C 1
ATOM 5973 O O . ARG A 1 765 ? 24.421 -32.387 10.403 1.00 71.62 765 ARG A O 1
ATOM 5980 N N . ALA A 1 766 ? 22.687 -32.071 9.014 1.00 79.25 766 ALA A N 1
ATOM 5981 C CA . ALA A 1 766 ? 23.075 -30.714 8.660 1.00 79.25 766 ALA A CA 1
ATOM 5982 C C . ALA A 1 766 ? 23.000 -29.790 9.886 1.00 79.25 766 ALA A C 1
ATOM 5984 O O . ALA A 1 766 ? 22.135 -29.947 10.748 1.00 79.25 766 ALA A O 1
ATOM 5985 N N . GLU A 1 767 ? 23.893 -28.809 9.926 1.00 85.19 767 GLU A N 1
ATOM 5986 C CA . GLU A 1 767 ? 23.849 -27.701 10.874 1.00 85.19 767 GLU A CA 1
ATOM 5987 C C . GLU A 1 767 ? 23.404 -26.432 10.148 1.00 85.19 767 GLU A C 1
ATOM 5989 O O . GLU A 1 767 ? 23.587 -26.287 8.933 1.00 85.19 767 GLU A O 1
ATOM 5994 N N . TRP A 1 768 ? 22.830 -25.496 10.894 1.00 88.75 768 TRP A N 1
ATOM 5995 C CA . TRP A 1 768 ? 22.459 -24.199 10.355 1.00 88.75 768 TRP A CA 1
ATOM 5996 C C . TRP A 1 768 ? 23.699 -23.395 9.959 1.00 88.75 768 TRP A C 1
ATOM 5998 O O . TRP A 1 768 ? 24.659 -23.239 10.722 1.00 88.75 768 TRP A O 1
ATOM 6008 N N . THR A 1 769 ? 23.669 -22.822 8.761 1.00 88.81 769 THR A N 1
ATOM 6009 C CA . THR A 1 769 ? 24.764 -22.016 8.208 1.00 88.81 769 THR A CA 1
ATOM 6010 C C . THR A 1 769 ? 24.268 -20.633 7.817 1.00 88.81 769 THR A C 1
ATOM 6012 O O . THR A 1 769 ? 23.104 -20.464 7.467 1.00 88.81 769 THR A O 1
ATOM 6015 N N . THR A 1 770 ? 25.138 -19.621 7.875 1.00 89.12 770 THR A N 1
ATOM 6016 C CA . THR A 1 770 ? 24.793 -18.289 7.364 1.00 89.12 770 THR A CA 1
ATOM 6017 C C . THR A 1 770 ? 24.828 -18.355 5.842 1.00 89.12 770 THR A C 1
ATOM 6019 O O . THR A 1 770 ? 25.899 -18.532 5.262 1.00 89.12 770 THR A O 1
ATOM 6022 N N . GLN A 1 771 ? 23.672 -18.203 5.203 1.00 87.81 771 GLN A N 1
ATOM 6023 C CA . GLN A 1 771 ? 23.569 -18.078 3.752 1.00 87.81 771 GLN A CA 1
ATOM 6024 C C . GLN A 1 771 ? 24.102 -16.716 3.302 1.00 87.81 771 GLN A C 1
ATOM 6026 O O . GLN A 1 771 ? 24.887 -16.625 2.358 1.00 87.81 771 GLN A O 1
ATOM 6031 N N . LYS A 1 772 ? 23.676 -15.649 3.989 1.00 90.00 772 LYS A N 1
ATOM 6032 C CA . LYS A 1 772 ? 24.057 -14.271 3.678 1.00 90.00 772 LYS A CA 1
ATOM 6033 C C . LYS A 1 772 ? 23.856 -13.353 4.886 1.00 90.00 772 LYS A C 1
ATOM 6035 O O . LYS A 1 772 ? 22.973 -13.590 5.708 1.00 90.00 772 LYS A O 1
ATOM 6040 N N . THR A 1 773 ? 24.685 -12.316 4.971 1.00 92.38 773 THR A N 1
ATOM 6041 C CA . THR A 1 773 ? 24.625 -11.272 5.999 1.00 92.38 773 THR A CA 1
ATOM 6042 C C . THR A 1 773 ? 24.572 -9.908 5.328 1.00 92.38 773 THR A C 1
ATOM 6044 O O . THR A 1 773 ? 25.317 -9.658 4.378 1.00 92.38 773 THR A O 1
ATOM 6047 N N . TRP A 1 774 ? 23.739 -9.019 5.856 1.00 94.88 774 TRP A N 1
ATOM 6048 C CA . TRP A 1 774 ? 23.682 -7.610 5.482 1.00 94.88 774 TRP A CA 1
ATOM 6049 C C . TRP A 1 774 ? 23.815 -6.747 6.725 1.00 94.88 774 TRP A C 1
ATOM 6051 O O . TRP A 1 774 ? 23.199 -7.050 7.741 1.00 94.88 774 TRP A O 1
ATOM 6061 N N . THR A 1 775 ? 24.563 -5.655 6.619 1.00 93.69 775 THR A N 1
ATOM 6062 C CA . THR A 1 775 ? 24.506 -4.547 7.574 1.00 93.69 775 THR A CA 1
ATOM 6063 C C . THR A 1 775 ? 23.843 -3.385 6.856 1.00 93.69 775 THR A C 1
ATOM 6065 O O . THR A 1 775 ? 24.372 -2.904 5.854 1.00 93.69 775 THR A O 1
ATOM 6068 N N . LEU A 1 776 ? 22.665 -2.989 7.324 1.00 92.12 776 LEU A N 1
ATOM 6069 C CA . LEU A 1 776 ? 21.891 -1.898 6.749 1.00 92.12 776 LEU A CA 1
ATOM 6070 C C . LEU A 1 776 ? 22.108 -0.636 7.576 1.00 92.12 776 LEU A C 1
ATOM 6072 O O . LEU A 1 776 ? 22.100 -0.673 8.812 1.00 92.12 776 LEU A O 1
ATOM 6076 N N . GLN A 1 777 ? 22.319 0.469 6.870 1.00 87.06 777 GLN A N 1
ATOM 6077 C CA . GLN A 1 777 ? 22.489 1.785 7.469 1.00 87.06 777 GLN A CA 1
ATOM 6078 C C . GLN A 1 777 ? 21.139 2.482 7.635 1.00 87.06 777 GLN A C 1
ATOM 6080 O O . GLN A 1 777 ? 20.146 2.097 7.011 1.00 87.06 777 GLN A O 1
ATOM 6085 N N . GLY A 1 778 ? 21.102 3.468 8.529 1.00 73.69 778 GLY A N 1
ATOM 6086 C CA . GLY A 1 778 ? 19.891 4.216 8.836 1.00 73.69 778 GLY A CA 1
ATOM 6087 C C . GLY A 1 778 ? 19.396 5.100 7.710 1.00 73.69 778 GLY A C 1
ATOM 6088 O O . GLY A 1 778 ? 20.229 5.617 6.928 1.00 73.69 778 GLY A O 1
#

pLDDT: mean 84.69, std 13.97, range [28.16, 98.69]

Sequence (778 aa):
MPFGRRAYINGDDSREVDFEALYNQVISLGVQAAGRTPLRIEELVTPGNIASQYLNRIVSADLAIADLSMPNGNVYYELGIRQSLSNKPTILIAAHDTVLPFDLRNQRVLLYHWSTAEEVAETITTLGRWIRDVNAAPYVNPVHQYLVGSALSASPADGEAFERDLRGKVDRARTPEQLSAVWAWASGYEPLPPFALLELANKLAATEEWITAATIARAASRARPDDYEVHRMLGWYLRKAGEPHYDEAERELSRALELNPGDNEAVGMLAGLKKRQRKYQRSAALYERGVRAAPTNLYLRIAQAGVALLSDPREDSPALDLYRQVLELCASRPQDAWTLVAAAEAKFALGDLASAASLYDQAAALATDPTALTSPADQLELLAEAGFRAQAAIEFAARLKGLVGEAAEKVLGKPAPAPSAVRSGPLPVLIHLSDPHFGYKSGADGKRTAMHRFKDGDYSITLQEHLRQELGSSKGRLRLDPANAVIVVSGDIVYQAGRDEYRDALSFFEGLVSDLSIPRERVVFCPGNHDVNWALSKTDKAERFDEYLLFLHRFYGEALFRQRYPGISWDFTIGSDRPAPEDIIAVAKFTELGLEIYAFNSCIYETHLKHYGFIGGRQTAHAEVLFGPEGSSIPVRIAVLHHHLHPYPEPLALDAEGAHWIDPSTVRDAGLFEQFLERNGFDVVLHGHKHKPQLRETRVRDGASGAEPTKSLIVNGGGSCGVEAHELEHGESNQYSILEFLSPVRTPHADFIRIEWRQLPMAARAEWTTQKTWTLQG

Solvent-accessible surface area (backbone atoms only — not comparable to full-atom values): 41209 Å² total; per-residue (Å²): 91,75,72,50,74,44,76,47,74,56,86,94,44,82,45,76,46,54,36,52,58,45,40,65,70,28,52,40,48,9,35,42,72,52,77,43,84,69,83,59,78,85,77,64,86,65,95,73,66,68,75,61,54,51,53,52,48,58,42,54,41,80,62,46,73,44,50,55,53,55,100,45,68,65,47,53,51,52,49,51,49,30,35,62,62,21,61,54,46,71,48,38,33,28,45,70,82,49,80,65,57,76,84,59,63,80,48,83,60,50,64,36,55,72,90,46,77,66,38,31,55,50,38,21,53,50,48,16,46,50,66,55,50,55,75,76,50,90,58,77,40,68,60,30,51,48,36,31,75,67,68,77,34,71,44,54,91,41,57,68,56,26,44,52,52,50,44,55,46,56,71,66,40,85,45,71,66,47,46,50,49,50,46,43,43,53,73,68,52,69,80,62,57,41,66,58,33,44,54,46,17,50,58,30,39,75,69,70,36,19,62,60,16,23,56,37,19,52,52,22,27,71,66,38,79,84,42,32,66,43,25,31,50,26,15,50,26,22,52,69,57,31,78,97,30,39,73,56,15,48,52,28,19,49,50,15,38,70,69,36,76,81,46,58,62,41,37,51,53,46,20,53,50,27,45,75,69,69,37,26,68,64,17,26,55,37,23,50,52,39,26,70,76,38,75,84,41,61,71,43,42,48,52,24,21,54,31,38,28,66,62,42,48,51,100,82,32,74,30,52,58,41,27,52,51,40,40,56,60,36,72,78,44,74,88,43,29,66,40,25,37,52,38,14,54,26,27,43,73,70,64,42,50,72,60,14,52,53,26,40,52,54,13,49,76,55,44,88,49,51,62,72,40,46,56,56,20,56,51,26,45,54,30,24,76,59,57,31,62,30,70,61,20,48,52,49,22,51,49,31,54,50,45,30,50,55,34,38,51,68,58,39,55,72,77,77,76,77,84,79,73,92,75,96,58,64,56,36,33,36,42,35,42,6,27,37,18,28,40,60,50,72,44,99,86,69,50,73,43,70,34,34,53,52,43,80,55,102,71,39,58,32,59,46,57,53,50,39,57,48,48,56,26,93,84,38,96,46,80,67,53,45,92,34,43,32,41,37,34,18,13,20,54,20,50,61,35,42,69,69,25,45,50,55,45,47,53,43,53,57,47,39,30,59,70,51,61,31,61,73,86,39,52,45,65,20,50,18,70,27,29,37,16,36,71,44,28,72,77,41,62,69,54,17,46,49,56,47,53,52,43,48,38,68,72,54,32,70,72,52,30,45,63,27,26,70,61,50,80,58,84,86,55,91,89,61,75,61,58,59,53,56,36,52,38,32,49,46,79,38,75,77,46,28,37,32,40,40,18,39,30,18,41,55,67,48,40,75,87,34,79,39,18,32,57,59,71,68,24,53,55,51,50,55,64,72,62,50,89,68,82,62,95,46,59,35,30,33,40,29,22,6,41,32,70,62,83,75,96,63,83,75,60,62,48,102,83,69,49,86,69,73,80,68,40,39,24,74,52,27,72,62,50,51,37,51,38,54,79,68,60,39,43,35,36,36,20,15,77,72,50,50,67,44,79,47,77,44,76,71,81,58,87,85,43,85,45,76,79,89,68,57,38,39,38,39,31,21,6,13,51,22,47,20,79,86,82,40,61,95,90,62,50,32,16,28,30,39,40,39,44,70,39,76,52,73,39,78,81,36,67,18,38,36,42,37,36,35,33,35,59,97,48,82,83,55,63,79,38,79,76,49,74,47,77,41,58,53

Secondary structure (DSSP, 8-state):
---SEEEEEETTEEEEEEHHHHIIIIIHHHHHHTT-----GGG---SS-HHHHHHHHHHH-S-EEEE-SS--HHHHHHHHHHHHH--S-EEEEEETT----HHHHTS-EEEE--SSHHHHHHHHHHHHHHHHHTTTS----HHHHHHHHTTSS--TTSHHHHHHHHHHHHHH--SHHHHHHHHHHHTTSSS--HHHHHHHHHHHHTTT-HHHHHHHHHHHHHH-TT-HHHHHHHHHHHHHH-GGGHHHHHHHHHHHHHH-TT-HHHHHHHHHHHHHTT-HHHHHHHHHHHHHH-TT-HHHHHHHHHHHHHHS--TT-THHHHHHHHHHHHHTS---HHHHHHHHHHHHHTT-HHHHHHHHHHHHHH-SSTHHHHHHHHHHHHHHHTTTTHHHHHHHHHHHHHHHHHHHHHHH------------SPPPEEEEE----BSEEEPTTSPEEESB----BTTB--HHHHHHHHHS-TTSS----TTTEEEEE-S--BSS--HHHHHHHHHHHHHHHHHTT--GGGEEE---STTS-HHHHHH-GGGGGHHHHHHHHHHH-HHHHHHH-TT------TTSPPPPGGG-EEEEEETTTTEEEEEE-TBTT-BTTB---B-HHHHHHHHHHHH-SS--S-SEEEEE-SS-SS------PBPTT-PBPP-TTS-TTHHHHHHHHHHTT--EEEE-SSSSEEEEEE----SSS-PPP-S-EEEEEE--SSB-TTTSPTT--EEEEEEEES-SS--TTSEEEEEEEEEE-SSTT---EEEEEEEEE-

Mean predicted aligned error: 18.61 Å